Protein 5CO8 (pdb70)

Solvent-accessible surface area: 37861 Å² total

Secondary structure (DSSP, 8-state):
--TT-HHHH-S-EEEEHHHHHHHHHHHHSS--EEEEEGGGSHHHHTT--SSS-HHHHHHHHHHHHHHHHT-EEEEEEP-S----------HHHHHHTT-EEEE-SS-HHHHHHHHHHTTS-SEEE-SSSTT----SEEEEEEE----S--EEEEEEHHHHHTSSS---S---HHHHHT-----TT--HHHHHHHIIIIIT-----THHHHHHHHHHHHH-TT--SSS--SS----SS-----HHHHHS-----HHHHHHHHHHSS------HHHHHHHHHHHH---HHHHHHHHHHHHHHHHHHHHHHHT----SS-SEE--EEEGGGTSEEEEEEEE-HHHHHT--TTSS------TTS-EEEEEEHHHHHHH-HHHHHHHHHHHT-/--TTTHHHH-S-EEEEHHHHHHHHHHHHSS--EEEE---HHHHHS----SS-HHHHHHHHHHHHHHHHT-EEEEEEP-S----------HHHHHHTT-EEEE-SS-HHHHHHHHHHTTS-SEEE-SSSTT----SEEEEEEE----S--EEEEEEHHHHHTSSS---S---TTT----SSSTT--TT--HHHHHHHIIIII------THHHHHHHHHHHHH-SS--SSS--SS----TT-----HHHHHS-----HHHHHHHHHHSS------HHHHHHHHHHHH---HHHHHHHHHHHHHHHHHHHHHHHT----SS--EE--EEEGGGTSEEEEEEEE-HHHHHT--GGGS------TTS-EEEEEEHHHHHHHSHHHHHHHHHHHH-

Radius of gyration: 41.39 Å; Cα contacts (8 Å, |Δi|>4): 1400; chains: 2; bounding box: 127×90×56 Å

Nearest PDB structures (foldseek):
  5co8-assembly1_A  TM=1.002E+00  e=1.410E-72  Thermochaetoides thermophila DSM 1495
  5co8-assembly1_C  TM=1.000E+00  e=2.386E-68  Thermochaetoides thermophila DSM 1495
  5cnq-assembly1_A  TM=9.935E-01  e=3.146E-67  Thermochaetoides thermophila
  6grb-assembly1_A  TM=9.809E-01  e=3.935E-62  Thermochaetoides thermophila DSM 1495
  6grd-assembly1_A  TM=9.760E-01  e=4.669E-61  Thermochaetoides thermophila

Structure (mmCIF, N/CA/C/O backbone):
data_5CO8
#
_entry.id   5CO8
#
_cell.length_a   98.072
_cell.length_b   98.072
_cell.length_c   119.571
_cell.angle_alpha   90.000
_cell.angle_beta   90.000
_cell.angle_gamma   120.000
#
_symmetry.space_group_name_H-M   'P 31 2 1'
#
loop_
_entity.id
_entity.type
_entity.pdbx_description
1 polymer 'DNA (31-MER)'
2 polymer 'Nuclease-like protein'
3 polymer "DNA (5'-D(*AP*GP*AP*CP*TP*GP*CP*AP*GP*TP*TP*GP*AP*GP*TP*C)-3')"
4 polymer 'Nuclease-like protein'
5 polymer "DNA (5'-D(*TP*GP*AP*GP*CP*GP*GP*TP*GP*GP*TP*TP*GP*GP*A)-3')"
6 non-polymer 'MAGNESIUM ION'
7 water water
#
loop_
_atom_site.group_PDB
_atom_site.id
_atom_site.type_symbol
_atom_site.label_atom_id
_atom_site.label_alt_id
_atom_site.label_comp_id
_atom_site.label_asym_id
_atom_site.label_entity_id
_atom_site.label_seq_id
_atom_site.pdbx_PDB_ins_code
_atom_site.Cartn_x
_atom_site.Cartn_y
_atom_site.Cartn_z
_atom_site.occupancy
_atom_site.B_iso_or_equiv
_atom_site.auth_seq_id
_atom_site.auth_comp_id
_atom_site.auth_asym_id
_atom_site.auth_atom_id
_atom_site.pdbx_PDB_model_num
ATOM 603 N N . GLY B 2 1 ? -18.082 -57.809 -22.363 0.50 66.41 2 GLY C N 1
ATOM 604 C CA . GLY B 2 1 ? -18.508 -58.968 -23.127 0.50 64.06 2 GLY C CA 1
ATOM 605 C C . GLY B 2 1 ? -19.921 -58.827 -23.660 0.50 60.69 2 GLY C C 1
ATOM 606 O O . GLY B 2 1 ? -20.879 -59.272 -23.027 0.50 65.03 2 GLY C O 1
ATOM 607 N N . ILE B 2 2 ? -20.058 -58.201 -24.826 0.50 56.06 3 ILE C N 1
ATOM 608 C CA . ILE B 2 2 ? -18.921 -57.637 -25.544 0.50 53.34 3 ILE C CA 1
ATOM 609 C C . ILE B 2 2 ? -19.017 -56.120 -25.516 0.50 55.63 3 ILE C C 1
ATOM 610 O O . ILE B 2 2 ? -19.918 -55.541 -26.118 0.50 54.76 3 ILE C O 1
ATOM 615 N N . LYS B 2 3 ? -18.093 -55.474 -24.814 0.50 54.77 4 LYS C N 1
ATOM 616 C CA . LYS B 2 3 ? -18.169 -54.031 -24.617 0.50 54.09 4 LYS C CA 1
ATOM 617 C C . LYS B 2 3 ? -17.976 -53.251 -25.914 0.50 53.48 4 LYS C C 1
ATOM 618 O O . LYS B 2 3 ? -16.954 -53.382 -26.590 0.50 50.61 4 LYS C O 1
ATOM 624 N N . GLY B 2 4 ? -18.975 -52.442 -26.255 0.50 43.95 5 GLY C N 1
ATOM 625 C CA . GLY B 2 4 ? -18.924 -51.610 -27.444 0.50 40.73 5 GLY C CA 1
ATOM 626 C C . GLY B 2 4 ? -19.473 -52.296 -28.678 0.50 53.96 5 GLY C C 1
ATOM 627 O O . GLY B 2 4 ? -19.335 -51.784 -29.791 0.50 55.79 5 GLY C O 1
ATOM 628 N N . ILE B 2 5 ? -20.102 -53.452 -28.486 0.50 48.53 6 ILE C N 1
ATOM 629 C CA . ILE B 2 5 ? -20.581 -54.255 -29.606 0.50 49.08 6 ILE C CA 1
ATOM 630 C C . ILE B 2 5 ? -21.767 -53.603 -30.319 0.50 48.27 6 ILE C C 1
ATOM 631 O O . ILE B 2 5 ? -21.942 -53.776 -31.527 0.50 44.39 6 ILE C O 1
ATOM 636 N N . TYR B 2 6 ? -22.568 -52.843 -29.581 0.50 43.30 7 TYR C N 1
ATOM 637 C CA . TYR B 2 6 ? -23.767 -52.239 -30.146 0.50 48.22 7 TYR C CA 1
ATOM 638 C C . TYR B 2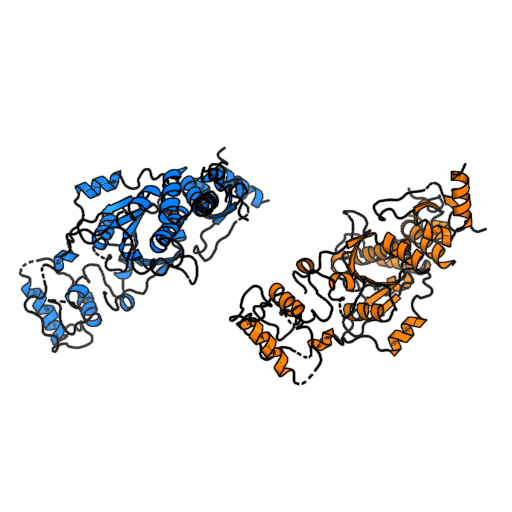 6 ? -23.417 -51.015 -30.987 0.50 52.15 7 TYR C C 1
ATOM 639 O O . TYR B 2 6 ? -24.233 -50.536 -31.774 0.50 48.78 7 TYR C O 1
ATOM 648 N N . LYS B 2 7 ? -22.196 -50.521 -30.820 0.50 50.74 8 LYS C N 1
ATOM 649 C CA . LYS B 2 7 ? -21.684 -49.459 -31.677 0.50 51.90 8 LYS C CA 1
ATOM 650 C C . LYS B 2 7 ? -21.396 -50.001 -33.071 0.50 54.72 8 LYS C C 1
ATOM 651 O O . LYS B 2 7 ? -21.362 -49.251 -34.046 0.50 64.69 8 LYS C O 1
ATOM 657 N N . GLU B 2 8 ? -21.197 -51.312 -33.158 0.50 46.60 9 GLU C N 1
ATOM 658 C CA . GLU B 2 8 ? -20.804 -51.946 -34.412 0.50 50.78 9 GLU C CA 1
ATOM 659 C C . GLU B 2 8 ? -21.971 -52.633 -35.115 0.50 52.12 9 GLU C C 1
ATOM 660 O O . GLU B 2 8 ? -22.127 -52.515 -36.330 0.50 56.09 9 GLU C O 1
ATOM 666 N N . ILE B 2 9 ? -22.790 -53.353 -34.354 0.50 48.00 10 ILE C N 1
ATOM 667 C CA . ILE B 2 9 ? -23.890 -54.110 -34.937 0.50 42.17 10 ILE C CA 1
ATOM 668 C C . ILE B 2 9 ? -25.210 -53.350 -34.873 0.50 39.99 10 ILE C C 1
ATOM 669 O O . ILE B 2 9 ? -26.172 -53.701 -35.559 0.50 37.63 10 ILE C O 1
ATOM 674 N N . GLY B 2 10 ? -25.252 -52.307 -34.052 0.50 39.35 11 GLY C N 1
ATOM 675 C CA . GLY B 2 10 ? -26.472 -51.552 -33.846 0.50 41.72 11 GLY C CA 1
ATOM 676 C C . GLY B 2 10 ? -27.089 -51.874 -32.501 0.50 46.52 11 GLY C C 1
ATOM 677 O O . GLY B 2 10 ? -26.775 -52.899 -31.897 0.50 46.25 11 GLY C O 1
ATOM 678 N N . SER B 2 11 ? -27.968 -50.998 -32.027 0.50 41.32 12 SER C N 1
ATOM 679 C CA . SER B 2 11 ? -28.612 -51.193 -30.734 0.50 45.58 12 SER C CA 1
ATOM 680 C C . SER B 2 11 ? -29.738 -52.216 -30.820 0.50 42.70 12 SER C C 1
ATOM 681 O O . SER B 2 11 ? -30.113 -52.821 -29.818 0.50 43.04 12 SER C O 1
ATOM 684 N N . GLY B 2 12 ? -30.273 -52.406 -32.022 0.50 41.33 13 GLY C N 1
ATOM 685 C CA . GLY B 2 12 ? -31.329 -53.374 -32.240 0.50 39.14 13 GLY C CA 1
ATOM 686 C C . GLY B 2 12 ? -32.680 -52.727 -32.473 0.50 44.86 13 GLY C C 1
ATOM 687 O O . GLY B 2 12 ? -32.845 -51.523 -32.277 0.50 52.89 13 GLY C O 1
ATOM 688 N N . GLU B 2 13 ? -33.651 -53.531 -32.893 0.50 48.20 14 GLU C N 1
ATOM 689 C CA . GLU B 2 13 ? -34.996 -53.036 -33.149 0.50 42.40 14 GLU C CA 1
ATOM 690 C C . GLU B 2 13 ? -35.891 -53.178 -31.921 0.50 41.67 14 GLU C C 1
ATOM 691 O O . GLU B 2 13 ? -36.125 -54.284 -31.437 0.50 47.33 14 GLU C O 1
ATOM 697 N N . ARG B 2 14 ? -36.387 -52.049 -31.424 0.50 42.51 15 ARG C N 1
ATOM 698 C CA . ARG B 2 14 ? -37.348 -52.062 -30.331 0.50 32.95 15 ARG C CA 1
ATOM 699 C C . ARG B 2 14 ? -38.702 -52.492 -30.879 0.50 40.23 15 ARG C C 1
ATOM 700 O O . ARG B 2 14 ? -39.197 -51.909 -31.843 0.50 42.55 15 ARG C O 1
ATOM 708 N N . ILE B 2 15 ? -39.297 -53.515 -30.273 0.50 39.00 16 ILE C N 1
ATOM 709 C CA . ILE B 2 15 ? -40.530 -54.075 -30.808 0.50 37.91 16 ILE C CA 1
ATOM 710 C C . ILE B 2 15 ? -41.435 -54.632 -29.709 0.50 39.58 16 ILE C C 1
ATOM 711 O O . ILE B 2 15 ? -40.965 -55.200 -28.722 0.50 39.89 16 ILE C O 1
ATOM 716 N N . SER B 2 16 ? -42.739 -54.431 -29.879 0.50 41.03 17 SER C N 1
ATOM 717 C CA . SER B 2 16 ? -43.727 -54.950 -28.942 0.50 37.44 17 SER C CA 1
ATOM 718 C C . SER B 2 16 ? -43.695 -56.469 -28.903 0.50 37.62 17 SER C C 1
ATOM 719 O O . SER B 2 16 ? -43.793 -57.125 -29.941 0.50 41.15 17 SER C O 1
ATOM 722 N N . LEU B 2 17 ? -43.553 -57.024 -27.704 0.50 32.73 18 LEU C N 1
ATOM 723 C CA . LEU B 2 17 ? -43.538 -58.470 -27.531 0.50 33.02 18 LEU C CA 1
ATOM 724 C C . LEU B 2 17 ? -44.868 -59.075 -27.972 0.50 36.40 18 LEU C C 1
ATOM 725 O O . LEU B 2 17 ? -44.919 -60.209 -28.445 0.50 36.09 18 LEU C O 1
ATOM 730 N N . CYS B 2 18 ? -45.938 -58.301 -27.817 0.50 40.11 19 CYS C N 1
ATOM 731 C CA . CYS B 2 18 ? -47.257 -58.708 -28.283 0.50 38.25 19 CYS C CA 1
ATOM 732 C C . CYS B 2 18 ? -47.267 -58.883 -29.796 0.50 34.52 19 CYS C C 1
ATOM 733 O O . CYS B 2 18 ? -47.851 -59.835 -30.315 0.50 37.06 19 CYS C O 1
ATOM 736 N N . LYS B 2 19 ? -46.617 -57.960 -30.499 0.50 28.05 20 LYS C N 1
ATOM 737 C CA . LYS B 2 19 ? -46.568 -58.009 -31.955 0.50 38.25 20 LYS C CA 1
ATOM 738 C C . LYS B 2 19 ? -45.841 -59.259 -32.439 0.50 35.40 20 LYS C C 1
ATOM 739 O O . LYS B 2 19 ? -46.313 -59.935 -33.349 0.50 32.48 20 LYS C O 1
ATOM 745 N N . LEU B 2 20 ? -44.699 -59.559 -31.826 0.50 33.62 21 LEU C N 1
ATOM 746 C CA . LEU B 2 20 ? -43.943 -60.762 -32.160 0.50 33.11 21 LEU C CA 1
ATOM 747 C C . LEU B 2 20 ? -44.793 -62.013 -31.983 0.50 28.91 21 LEU C C 1
ATOM 748 O O . LEU B 2 20 ? -44.841 -62.873 -32.860 0.50 35.92 21 LEU C O 1
ATOM 753 N N . ALA B 2 21 ? -45.465 -62.100 -30.839 0.50 32.24 22 ALA C N 1
ATOM 754 C CA . ALA B 2 21 ? -46.305 -63.249 -30.518 0.50 37.90 22 ALA C CA 1
ATOM 755 C C . ALA B 2 21 ? -47.438 -63.422 -31.526 0.50 32.32 22 ALA C C 1
ATOM 756 O O . ALA B 2 21 ? -47.697 -64.529 -31.994 0.50 35.07 22 ALA C O 1
ATOM 758 N N . ILE B 2 22 ? -48.106 -62.323 -31.862 0.50 32.87 23 ILE C N 1
ATOM 759 C CA . ILE B 2 22 ? -49.257 -62.380 -32.760 0.50 36.36 23 ILE C CA 1
ATOM 760 C C . ILE B 2 22 ? -48.835 -62.543 -34.221 0.50 38.05 23 ILE C C 1
ATOM 761 O O . ILE B 2 22 ? -49.474 -63.280 -34.973 0.50 35.08 23 ILE C O 1
ATOM 766 N N . ASP B 2 23 ? -47.760 -61.867 -34.620 0.50 29.36 24 ASP C N 1
ATOM 767 C CA . ASP B 2 23 ? -47.227 -62.022 -35.973 0.50 32.62 24 ASP C CA 1
ATOM 768 C C . ASP B 2 23 ? -46.822 -63.467 -36.237 0.50 39.21 24 ASP C C 1
ATOM 769 O O . ASP B 2 23 ? -47.113 -64.018 -37.297 0.50 42.17 24 ASP C O 1
ATOM 774 N N . HIS B 2 24 ? -46.148 -64.075 -35.267 0.50 36.54 25 HIS C N 1
ATOM 775 C CA . HIS B 2 24 ? -45.704 -65.457 -35.397 0.50 34.82 25 HIS C CA 1
ATOM 776 C C . HIS B 2 24 ? -46.885 -66.422 -35.391 0.50 39.31 25 HIS C C 1
ATOM 777 O O . HIS B 2 24 ? -46.881 -67.421 -36.107 0.50 42.77 25 HIS C O 1
ATOM 784 N N . LEU B 2 25 ? -47.893 -66.115 -34.577 0.50 35.83 26 LEU C N 1
ATOM 785 C CA . LEU B 2 25 ? -49.088 -66.949 -34.492 0.50 34.07 26 LEU C CA 1
ATOM 786 C C . LEU B 2 25 ? -49.869 -66.906 -35.801 0.50 36.89 26 LEU C C 1
ATOM 787 O O . LEU B 2 25 ? -50.525 -67.877 -36.179 0.50 37.37 26 LEU C O 1
ATOM 792 N N . GLU B 2 26 ? -49.785 -65.776 -36.493 0.50 33.95 27 GLU C N 1
ATOM 793 C CA . GLU B 2 26 ? -50.482 -65.609 -37.763 0.50 36.46 27 GLU C CA 1
ATOM 794 C C . GLU B 2 26 ? -49.728 -66.264 -38.918 0.50 39.01 27 GLU C C 1
ATOM 795 O O . GLU B 2 26 ? -50.340 -66.859 -39.803 0.50 42.50 27 GLU C O 1
ATOM 801 N N . GLN B 2 27 ? -48.404 -66.160 -38.906 0.50 39.47 28 GLN C N 1
ATOM 802 C CA . GLN B 2 27 ? -47.596 -66.710 -39.993 0.50 40.47 28 GLN C CA 1
ATOM 803 C C . GLN B 2 27 ? -47.404 -68.221 -39.867 0.50 39.26 28 GLN C C 1
ATOM 804 O O . GLN B 2 27 ? -47.416 -68.935 -40.869 0.50 48.68 28 GLN C O 1
ATOM 810 N N . HIS B 2 28 ? -47.233 -68.703 -38.640 0.50 37.64 29 HIS C N 1
ATOM 811 C CA . HIS B 2 28 ? -46.878 -70.104 -38.417 0.50 41.06 29 HIS C CA 1
ATOM 812 C C . HIS B 2 28 ? -48.003 -70.955 -37.831 0.50 37.48 29 HIS C C 1
ATOM 813 O O . HIS B 2 28 ? -47.826 -72.155 -37.622 0.50 35.68 29 HIS C O 1
ATOM 820 N N . ASN B 2 29 ? -49.147 -70.331 -37.563 0.50 38.92 30 ASN C N 1
ATOM 821 C CA . ASN B 2 29 ? -50.325 -71.030 -37.046 0.50 35.05 30 ASN C CA 1
ATOM 822 C C . ASN B 2 29 ? -50.083 -71.817 -35.757 0.50 39.04 30 ASN C C 1
ATOM 823 O O . ASN B 2 29 ? -50.659 -72.886 -35.558 0.50 43.88 30 ASN C O 1
ATOM 828 N N . ARG B 2 30 ? -49.230 -71.279 -34.892 0.50 39.73 31 ARG C N 1
ATOM 829 C CA . ARG B 2 30 ? -49.003 -71.834 -33.562 0.50 38.79 31 ARG C CA 1
ATOM 830 C C . ARG B 2 30 ? -48.251 -70.805 -32.721 0.50 29.79 31 ARG C C 1
ATOM 831 O O . ARG B 2 30 ? -47.505 -69.994 -33.268 0.50 36.89 31 ARG C O 1
ATOM 839 N N . PRO B 2 31 ? -48.455 -70.825 -31.392 0.50 30.51 32 PRO C N 1
ATOM 840 C CA . PRO B 2 31 ? -47.845 -69.811 -30.522 0.50 28.59 32 PRO C CA 1
ATOM 841 C C . PRO B 2 31 ? -46.318 -69.772 -30.593 0.50 28.88 32 PRO C C 1
ATOM 842 O O . PRO B 2 31 ? -45.676 -70.801 -30.803 0.50 27.83 32 PRO C O 1
ATOM 846 N N . LEU B 2 32 ? -45.758 -68.578 -30.427 0.50 31.66 33 LEU C N 1
ATOM 847 C CA . LEU B 2 32 ? -44.313 -68.380 -30.400 0.50 29.53 33 LEU C CA 1
ATOM 848 C C . LEU B 2 32 ? -43.677 -69.194 -29.282 0.50 33.83 33 LEU C C 1
ATOM 849 O O . LEU B 2 32 ? -44.192 -69.234 -28.165 0.50 29.82 33 LEU C O 1
ATOM 854 N N . ARG B 2 33 ? -42.560 -69.846 -29.584 0.50 32.81 34 ARG C N 1
ATOM 855 C CA . ARG B 2 33 ? -41.828 -70.608 -28.582 0.50 29.85 34 ARG C CA 1
ATOM 856 C C . ARG B 2 33 ? -40.529 -69.892 -28.232 0.50 30.10 34 ARG C C 1
ATOM 857 O O . ARG B 2 33 ? -39.725 -69.575 -29.111 0.50 25.56 34 ARG C O 1
ATOM 865 N N . LEU B 2 34 ? -40.331 -69.636 -26.944 0.50 25.53 35 LEU C N 1
ATOM 866 C CA . LEU B 2 34 ? -39.244 -68.773 -26.506 0.50 26.63 35 LEU C CA 1
ATOM 867 C C . LEU B 2 34 ? -38.347 -69.430 -25.465 0.50 23.97 35 LEU C C 1
ATOM 868 O O . LEU B 2 34 ? -38.826 -69.950 -24.457 0.50 29.20 35 LEU C O 1
ATOM 873 N N . ALA B 2 35 ? -37.044 -69.402 -25.715 0.50 24.52 36 ALA C N 1
ATOM 874 C CA . ALA B 2 35 ? -36.066 -69.846 -24.732 0.50 28.09 36 ALA C CA 1
ATOM 875 C C . ALA B 2 35 ? -35.623 -68.656 -23.894 0.50 30.97 36 ALA C C 1
ATOM 876 O O . ALA B 2 35 ? -35.081 -67.685 -24.424 0.50 33.76 36 ALA C O 1
ATOM 878 N N . ILE B 2 36 ? -35.863 -68.724 -22.590 0.50 24.26 37 ILE C N 1
ATOM 879 C CA . ILE B 2 36 ? -35.532 -67.618 -21.706 0.50 29.29 37 ILE C CA 1
ATOM 880 C C . ILE B 2 36 ? -34.395 -67.966 -20.758 0.50 26.55 37 ILE C C 1
ATOM 881 O O . ILE B 2 36 ? -34.548 -68.810 -19.872 0.50 31.96 37 ILE C O 1
ATOM 886 N N . ASP B 2 37 ? -33.252 -67.319 -20.959 0.50 24.65 38 ASP C N 1
ATOM 887 C CA . ASP B 2 37 ? -32.127 -67.462 -20.051 0.50 30.45 38 ASP C CA 1
ATOM 888 C C . ASP B 2 37 ? -32.551 -66.959 -18.676 0.50 31.28 38 ASP C C 1
ATOM 889 O O . ASP B 2 37 ? -32.954 -65.808 -18.524 0.50 30.15 38 ASP C O 1
ATOM 902 N N . ALA B 2 39 ? -30.950 -66.049 -16.328 0.50 36.91 40 ALA C N 1
ATOM 903 C CA . ALA B 2 39 ? -30.009 -65.083 -15.773 0.50 36.53 40 ALA C CA 1
ATOM 904 C C . ALA B 2 39 ? -30.463 -63.637 -15.962 0.50 39.33 40 ALA C C 1
ATOM 905 O O . ALA B 2 39 ? -29.933 -62.732 -15.318 0.50 48.11 40 ALA C O 1
ATOM 907 N N . ILE B 2 40 ? -31.440 -63.418 -16.837 0.50 37.37 41 ILE C N 1
ATOM 908 C CA . ILE B 2 40 ? -31.909 -62.062 -17.119 0.50 41.44 41 ILE C CA 1
ATOM 909 C C . ILE B 2 40 ? -32.651 -61.453 -15.934 0.50 54.11 41 ILE C C 1
ATOM 910 O O . ILE B 2 40 ? -32.863 -60.245 -15.881 0.50 62.63 41 ILE C O 1
ATOM 915 N N . TRP B 2 41 ? -33.042 -62.294 -14.983 0.50 54.14 42 TRP C N 1
ATOM 916 C CA . TRP B 2 41 ? -33.891 -61.852 -13.885 0.50 58.26 42 TRP C CA 1
ATOM 917 C C . TRP B 2 41 ? -33.138 -61.159 -12.754 0.50 70.72 42 TRP C C 1
ATOM 918 O O . TRP B 2 41 ? -33.651 -60.220 -12.158 0.50 73.57 42 TRP C O 1
ATOM 929 N N . GLN B 2 42 ? -31.929 -61.638 -12.481 0.50 72.54 43 GLN C N 1
ATOM 930 C CA . GLN B 2 42 ? -31.160 -61.307 -11.284 0.50 76.19 43 GLN C CA 1
ATOM 931 C C . GLN B 2 42 ? -31.198 -59.846 -10.844 0.50 75.72 43 GLN C C 1
ATOM 932 O O . GLN B 2 42 ? -31.183 -59.560 -9.638 0.50 81.08 43 GLN C O 1
ATOM 938 N N . PHE B 2 43 ? -31.188 -58.930 -11.812 0.50 82.91 44 PHE C N 1
ATOM 939 C CA . PHE B 2 43 ? -31.142 -57.506 -11.503 0.50 87.66 44 PHE C CA 1
ATOM 940 C C . PHE B 2 43 ? -32.463 -56.780 -11.759 0.50 91.23 44 PHE C C 1
ATOM 941 O O . PHE B 2 43 ? -32.715 -55.721 -11.180 0.50 89.43 44 PHE C O 1
ATOM 949 N N . GLN B 2 44 ? -33.298 -57.319 -12.643 0.50 90.63 45 GLN C N 1
ATOM 950 C CA . GLN B 2 44 ? -34.641 -56.775 -12.806 0.50 84.10 45 GLN C CA 1
ATOM 951 C C . GLN B 2 44 ? -35.447 -57.131 -11.571 0.50 79.16 45 GLN C C 1
ATOM 952 O O . GLN B 2 44 ? -36.091 -56.282 -10.957 0.50 80.31 45 GLN C O 1
ATOM 958 N N . ILE B 2 45 ? -35.387 -58.411 -11.223 0.50 75.89 46 ILE C N 1
ATOM 959 C CA . ILE B 2 45 ? -36.104 -58.972 -10.089 0.50 75.51 46 ILE C CA 1
ATOM 960 C C . ILE B 2 45 ? -35.694 -58.314 -8.774 0.50 78.60 46 ILE C C 1
ATOM 961 O O . ILE B 2 45 ? -36.527 -57.748 -8.068 0.50 69.31 46 ILE C O 1
ATOM 966 N N . GLN B 2 46 ? -34.407 -58.388 -8.451 0.50 80.48 47 GLN C N 1
ATOM 967 C CA . GLN B 2 46 ? -33.884 -57.722 -7.265 0.50 82.21 47 GLN C CA 1
ATOM 968 C C . GLN B 2 46 ? -33.322 -56.355 -7.640 0.50 85.53 47 GLN C C 1
ATOM 969 O O . GLN B 2 46 ? -32.413 -56.255 -8.464 0.50 92.00 47 GLN C O 1
ATOM 975 N N . ALA B 2 47 ? -33.858 -55.305 -7.026 0.50 89.13 48 ALA C N 1
ATOM 976 C CA . ALA B 2 47 ? -34.876 -55.455 -5.992 0.50 79.14 48 ALA C CA 1
ATOM 977 C C . ALA B 2 47 ? -36.148 -54.676 -6.319 0.50 77.74 48 ALA C C 1
ATOM 978 O O . ALA B 2 47 ? -36.130 -53.741 -7.122 0.50 66.14 48 ALA C O 1
ATOM 980 N N . ALA B 2 48 ? -37.249 -55.066 -5.682 0.50 82.21 49 ALA C N 1
ATOM 981 C CA . ALA B 2 48 ? -38.552 -54.472 -5.959 0.50 68.10 49 ALA C CA 1
ATOM 982 C C . ALA B 2 48 ? -39.497 -54.585 -4.765 0.50 62.40 49 ALA C C 1
ATOM 983 O O . ALA B 2 48 ? -40.426 -55.391 -4.788 0.50 62.76 49 ALA C O 1
ATOM 985 N N . ARG B 2 49 ? -39.259 -53.767 -3.744 0.50 63.17 50 ARG C N 1
ATOM 986 C CA . ARG B 2 49 ? -40.040 -53.738 -2.498 0.50 61.86 50 ARG C CA 1
ATOM 987 C C . ARG B 2 49 ? -41.553 -53.763 -2.740 0.50 57.44 50 ARG C C 1
ATOM 988 O O . ARG B 2 49 ? -42.001 -53.339 -3.795 0.50 71.35 50 ARG C O 1
ATOM 996 N N . GLY B 2 50 ? -42.352 -54.251 -1.789 0.50 55.89 51 GLY C N 1
ATOM 997 C CA . GLY B 2 50 ? -41.895 -54.823 -0.526 0.50 53.64 51 GLY C CA 1
ATOM 998 C C . GLY B 2 50 ? -42.689 -56.089 -0.226 0.50 51.32 51 GLY C C 1
ATOM 999 O O . GLY B 2 50 ? -42.577 -57.081 -0.943 0.50 51.90 51 GLY C O 1
ATOM 1000 N N . GLY B 2 51 ? -43.496 -56.050 0.830 0.50 42.98 52 GLY C N 1
ATOM 1001 C CA . GLY B 2 51 ? -44.322 -57.184 1.198 0.50 46.12 52 GLY C CA 1
ATOM 1002 C C . GLY B 2 51 ? -43.510 -58.436 1.472 0.50 51.85 52 GLY C C 1
ATOM 1003 O O . GLY B 2 51 ? -42.410 -58.358 2.017 0.50 61.86 52 GLY C O 1
ATOM 1004 N N . SER B 2 52 ? -44.045 -59.587 1.080 0.50 45.86 53 SER C N 1
ATOM 1005 C CA . SER B 2 52 ? -43.364 -60.861 1.292 0.50 51.70 53 SER C CA 1
ATOM 1006 C C . SER B 2 52 ? -42.831 -61.440 -0.014 0.50 49.17 53 SER C C 1
ATOM 1007 O O . SER B 2 52 ? -43.587 -61.633 -0.967 0.50 46.43 53 SER C O 1
ATOM 1010 N N . ASN B 2 53 ? -41.531 -61.718 -0.036 0.50 44.06 54 ASN C N 1
ATOM 1011 C CA . ASN B 2 53 ? -40.846 -62.247 -1.217 0.50 40.46 54 ASN C CA 1
ATOM 1012 C C . ASN B 2 53 ? -41.166 -61.471 -2.492 0.50 44.47 54 ASN C C 1
ATOM 1013 O O . ASN B 2 53 ? -41.742 -62.024 -3.428 0.50 41.78 54 ASN C O 1
ATOM 1018 N N . PRO B 2 54 ? -40.785 -60.186 -2.534 0.50 47.82 55 PRO C N 1
ATOM 1019 C CA . PRO B 2 54 ? -41.119 -59.331 -3.676 0.50 45.82 55 PRO C CA 1
ATOM 1020 C C . PRO B 2 54 ? -40.364 -59.736 -4.930 0.50 40.96 55 PRO C C 1
ATOM 1021 O O . PRO B 2 54 ? -40.829 -59.510 -6.048 0.50 49.02 55 PRO C O 1
ATOM 1025 N N . ALA B 2 55 ? -39.196 -60.336 -4.729 0.50 37.52 56 ALA C N 1
ATOM 1026 C CA . ALA B 2 55 ? -38.356 -60.781 -5.826 0.50 43.31 56 ALA C CA 1
ATOM 1027 C C . ALA B 2 55 ? -39.072 -61.824 -6.678 0.50 45.92 56 ALA C C 1
ATOM 1028 O O . ALA B 2 55 ? -39.242 -61.644 -7.886 0.50 48.74 56 ALA C O 1
ATOM 1030 N N . ILE B 2 56 ? -39.504 -62.908 -6.046 0.50 40.95 57 ILE C N 1
ATOM 1031 C CA . ILE B 2 56 ? -40.211 -63.966 -6.756 0.50 39.66 57 ILE C CA 1
ATOM 1032 C C . ILE B 2 56 ? -41.635 -63.522 -7.092 0.50 42.46 57 ILE C C 1
ATOM 1033 O O . ILE B 2 56 ? -42.304 -64.122 -7.934 0.50 40.00 57 ILE C O 1
ATOM 1038 N N . ARG B 2 57 ? -42.090 -62.457 -6.436 0.50 36.89 58 ARG C N 1
ATOM 1039 C CA . ARG B 2 57 ? -43.399 -61.887 -6.730 0.50 35.26 58 ARG C CA 1
ATOM 1040 C C . ARG B 2 57 ? -43.381 -61.211 -8.098 0.50 39.94 58 ARG C C 1
ATOM 1041 O O . ARG B 2 57 ? -44.352 -61.281 -8.851 0.50 39.28 58 ARG C O 1
ATOM 1049 N N . THR B 2 58 ? -42.267 -60.561 -8.411 0.50 35.46 59 THR C N 1
ATOM 1050 C CA . THR B 2 58 ? -42.088 -59.918 -9.707 0.50 38.16 59 THR C CA 1
ATOM 1051 C C . THR B 2 58 ? -42.016 -60.974 -10.805 0.50 42.60 59 THR C C 1
ATOM 1052 O O . THR B 2 58 ? -42.499 -60.766 -11.919 0.50 41.78 59 THR C O 1
ATOM 1056 N N . LEU B 2 59 ? -41.414 -62.110 -10.471 0.50 40.89 60 LEU C N 1
ATOM 1057 C CA . LEU B 2 59 ? -41.330 -63.243 -11.382 0.50 35.75 60 LEU C CA 1
ATOM 1058 C C . LEU B 2 59 ? -42.723 -63.781 -11.696 0.50 37.22 60 LEU C C 1
ATOM 1059 O O . LEU B 2 59 ? -43.009 -64.192 -12.821 0.50 35.85 60 LEU C O 1
ATOM 1064 N N . PHE B 2 60 ? -43.585 -63.765 -10.681 0.50 35.00 61 PHE C N 1
ATOM 1065 C CA . PHE B 2 60 ? -44.972 -64.205 -10.812 0.50 29.41 61 PHE C CA 1
ATOM 1066 C C . PHE B 2 60 ? -45.736 -63.351 -11.824 0.50 35.58 61 PHE C C 1
ATOM 1067 O O . PHE B 2 60 ? -46.448 -63.881 -12.676 0.50 31.89 61 PHE C O 1
ATOM 1075 N N . TYR B 2 61 ? -45.580 -62.036 -11.728 0.50 32.94 62 TYR C N 1
ATOM 1076 C CA . TYR B 2 61 ? -46.288 -61.115 -12.614 0.50 29.07 62 TYR C CA 1
ATOM 1077 C C . TYR B 2 61 ? -45.772 -61.192 -14.047 0.50 32.16 62 TYR C C 1
ATOM 1078 O O . TYR B 2 61 ? -46.539 -61.022 -14.998 0.50 38.23 62 TYR C O 1
ATOM 1087 N N . ARG B 2 62 ? -44.476 -61.443 -14.199 0.50 29.89 63 ARG C N 1
ATOM 1088 C CA . ARG B 2 62 ? -43.892 -61.653 -15.520 0.50 33.13 63 ARG C CA 1
ATOM 1089 C C . ARG B 2 62 ? -44.492 -62.895 -16.173 0.50 34.84 63 ARG C C 1
ATOM 1090 O O . ARG B 2 62 ? -44.692 -62.935 -17.387 0.50 34.31 63 ARG C O 1
ATOM 1098 N N . PHE B 2 63 ? -44.772 -63.904 -15.354 0.50 31.31 64 PHE C N 1
ATOM 1099 C CA . PHE B 2 63 ? -45.356 -65.149 -15.840 0.50 26.32 64 PHE C CA 1
ATOM 1100 C C . PHE B 2 63 ? -46.801 -64.934 -16.286 0.50 30.74 64 PHE C C 1
ATOM 1101 O O . PHE B 2 63 ? -47.248 -65.516 -17.274 0.50 29.70 64 PHE C O 1
ATOM 1109 N N . VAL B 2 64 ? -47.529 -64.102 -15.548 0.50 30.89 65 VAL C N 1
ATOM 1110 C CA . VAL B 2 64 ? -48.903 -63.766 -15.901 0.50 34.32 65 VAL C CA 1
ATOM 1111 C C . VAL B 2 64 ? -48.924 -63.004 -17.220 0.50 33.08 65 VAL C C 1
ATOM 1112 O O . VAL B 2 64 ? -49.805 -63.211 -18.059 0.50 33.60 65 VAL C O 1
ATOM 1116 N N . ARG B 2 65 ? -47.941 -62.129 -17.403 0.50 32.92 66 ARG C N 1
ATOM 1117 C CA . ARG B 2 65 ? -47.810 -61.375 -18.641 0.50 34.56 66 ARG C CA 1
ATOM 1118 C C . ARG B 2 65 ? -47.533 -62.316 -19.811 0.50 37.92 66 ARG C C 1
ATOM 1119 O O . ARG B 2 65 ? -48.030 -62.105 -20.917 0.50 38.94 66 ARG C O 1
ATOM 1127 N N . LEU B 2 66 ? -46.745 -63.359 -19.558 0.50 28.17 67 LEU C N 1
ATOM 1128 C CA . LEU B 2 66 ? -46.458 -64.367 -20.573 0.50 29.18 67 LEU C CA 1
ATOM 1129 C C . LEU B 2 66 ? -47.726 -65.124 -20.967 0.50 35.73 67 LEU C C 1
ATOM 1130 O O . LEU B 2 66 ? -47.893 -65.507 -22.126 0.50 34.11 67 LEU C O 1
ATOM 1135 N N . LEU B 2 67 ? -48.612 -65.340 -19.999 0.50 28.24 68 LEU C N 1
ATOM 1136 C CA . LEU B 2 67 ? -49.892 -65.986 -20.262 0.50 29.87 68 LEU C CA 1
ATOM 1137 C C . LEU B 2 67 ? -50.749 -65.145 -21.197 0.50 37.37 68 LEU C C 1
ATOM 1138 O O . LEU B 2 67 ? -51.326 -65.656 -22.158 0.50 33.50 68 LEU C O 1
ATOM 1143 N N . SER B 2 68 ? -50.825 -63.850 -20.909 0.50 38.84 69 SER C N 1
ATOM 1144 C CA . SER B 2 68 ? -51.645 -62.934 -21.696 0.50 37.40 69 SER C CA 1
ATOM 1145 C C . SER B 2 68 ? -51.098 -62.756 -23.108 0.50 36.14 69 SER C C 1
ATOM 1146 O O . SER B 2 68 ? -51.837 -62.424 -24.032 0.50 45.14 69 SER C O 1
ATOM 1149 N N . LEU B 2 69 ? -49.798 -62.983 -23.270 0.50 28.40 70 LEU C N 1
ATOM 1150 C CA . LEU B 2 69 ? -49.155 -62.855 -24.572 0.50 31.98 70 LEU C CA 1
ATOM 1151 C C . LEU B 2 69 ? -49.326 -64.115 -25.409 0.50 34.92 70 LEU C C 1
ATOM 1152 O O . LEU B 2 69 ? -49.135 -64.092 -26.625 0.50 40.23 70 LEU C O 1
ATOM 1157 N N . GLY B 2 70 ? -49.687 -65.216 -24.758 0.50 35.04 71 GLY C N 1
ATOM 1158 C CA . GLY B 2 70 ? -49.876 -66.477 -25.449 0.50 37.62 71 GLY C CA 1
ATOM 1159 C C . GLY B 2 70 ? -48.568 -67.033 -25.977 0.50 37.50 71 GLY C C 1
ATOM 1160 O O . GLY B 2 70 ? -48.495 -67.521 -27.106 0.50 39.55 71 GLY C O 1
ATOM 1161 N N . ILE B 2 71 ? -47.529 -66.955 -25.152 0.50 38.86 72 ILE C N 1
ATOM 1162 C CA . ILE B 2 71 ? -46.209 -67.449 -25.518 0.50 34.05 72 ILE C CA 1
ATOM 1163 C C . ILE B 2 71 ? -45.924 -68.756 -24.785 0.50 34.09 72 ILE C C 1
ATOM 1164 O O . ILE B 2 71 ? -46.284 -68.903 -23.619 0.50 42.21 72 ILE C O 1
ATOM 1169 N N . HIS B 2 72 ? -45.307 -69.706 -25.480 0.50 33.61 73 HIS C N 1
ATOM 1170 C CA . HIS B 2 72 ? -44.862 -70.956 -24.869 0.50 32.85 73 HIS C CA 1
ATOM 1171 C C . HIS B 2 72 ? -43.394 -70.858 -24.482 0.50 34.36 73 HIS C C 1
ATOM 1172 O O . HIS B 2 72 ? -42.515 -71.063 -25.319 0.50 29.86 73 HIS C O 1
ATOM 1179 N N . PRO B 2 73 ? -43.122 -70.548 -23.208 0.50 34.85 74 PRO C N 1
ATOM 1180 C CA . PRO B 2 73 ? -41.748 -70.314 -22.767 0.50 26.00 74 PRO C CA 1
ATOM 1181 C C . PRO B 2 73 ? -41.066 -71.565 -22.236 0.50 28.83 74 PRO C C 1
ATOM 1182 O O . PRO B 2 73 ? -41.715 -72.439 -21.657 0.50 31.42 74 PRO C O 1
ATOM 1186 N N . ILE B 2 74 ? -39.758 -71.650 -22.443 0.50 22.83 75 ILE C N 1
ATOM 1187 C CA . ILE B 2 74 ? -38.952 -72.668 -21.785 0.50 26.72 75 ILE C CA 1
ATOM 1188 C C . ILE B 2 74 ? -37.772 -71.980 -21.099 0.50 27.02 75 ILE C C 1
ATOM 1189 O O . ILE B 2 74 ? -36.917 -71.378 -21.747 0.50 28.65 75 ILE C O 1
ATOM 1194 N N . PHE B 2 75 ? -37.754 -72.057 -19.773 0.50 28.31 76 PHE C N 1
ATOM 1195 C CA . PHE B 2 75 ? -36.750 -71.361 -18.983 0.50 30.82 76 PHE C CA 1
ATOM 1196 C C . PHE B 2 75 ? -35.513 -72.229 -18.793 0.50 25.69 76 PHE C C 1
ATOM 1197 O O . PHE B 2 75 ? -35.593 -73.335 -18.254 0.50 32.75 76 PHE C O 1
ATOM 1205 N N . VAL B 2 76 ? -34.368 -71.727 -19.243 0.50 27.76 77 VAL C N 1
ATOM 1206 C CA . VAL B 2 76 ? -33.129 -72.492 -19.185 0.50 28.34 77 VAL C CA 1
ATOM 1207 C C . VAL B 2 76 ? -32.252 -72.068 -18.011 0.50 32.02 77 VAL C C 1
ATOM 1208 O O . VAL B 2 76 ? -31.946 -70.886 -17.847 0.50 31.33 77 VAL C O 1
ATOM 1212 N N . PHE B 2 77 ? -31.849 -73.045 -17.203 0.50 31.18 78 PHE C N 1
ATOM 1213 C CA . PHE B 2 77 ? -30.994 -72.800 -16.047 0.50 26.72 78 PHE C CA 1
ATOM 1214 C C . PHE B 2 77 ? -29.558 -73.227 -16.342 0.50 31.76 78 PHE C C 1
ATOM 1215 O O . PHE B 2 77 ? -29.329 -74.146 -17.128 0.50 31.21 78 PHE C O 1
ATOM 1223 N N . ASP B 2 78 ? -28.600 -72.557 -15.710 0.50 38.48 79 ASP C N 1
ATOM 1224 C CA . ASP B 2 78 ? -27.187 -72.887 -15.888 0.50 36.37 79 ASP C CA 1
ATOM 1225 C C . ASP B 2 78 ? -26.844 -74.265 -15.336 0.50 40.43 79 ASP C C 1
ATOM 1226 O O . ASP B 2 78 ? -27.507 -74.768 -14.431 0.50 37.20 79 ASP C O 1
ATOM 1231 N N . GLY B 2 79 ? -25.796 -74.864 -15.892 0.50 43.62 80 GLY C N 1
ATOM 1232 C CA . GLY B 2 79 ? -25.294 -76.138 -15.415 0.50 35.71 80 GLY C CA 1
ATOM 1233 C C . GLY B 2 79 ? -23.866 -75.994 -14.929 0.50 46.27 80 GLY C C 1
ATOM 1234 O O . GLY B 2 79 ? -23.225 -74.976 -15.186 0.50 56.73 80 GLY C O 1
ATOM 1235 N N . PRO B 2 80 ? -23.353 -77.016 -14.231 0.50 47.34 81 PRO C N 1
ATOM 1236 C CA . PRO B 2 80 ? -22.018 -76.942 -13.623 0.50 52.97 81 PRO C CA 1
ATOM 1237 C C . PRO B 2 80 ? -20.861 -77.053 -14.619 0.50 53.60 81 PRO C C 1
ATOM 1238 O O . PRO B 2 80 ? -19.727 -76.752 -14.247 0.50 64.98 81 PRO C O 1
ATOM 1242 N N . ASN B 2 81 ? -21.134 -77.465 -15.854 0.50 54.37 82 ASN C N 1
ATOM 1243 C CA . ASN B 2 81 ? -20.061 -77.726 -16.813 0.50 61.44 82 ASN C CA 1
ATOM 1244 C C . ASN B 2 81 ? -19.656 -76.496 -17.623 0.50 65.65 82 ASN C C 1
ATOM 1245 O O . ASN B 2 81 ? -19.593 -76.548 -18.852 0.50 66.45 82 ASN C O 1
ATOM 1250 N N . LYS B 2 82 ? -19.383 -75.394 -16.933 0.50 73.22 83 LYS C N 1
ATOM 1251 C CA . LYS B 2 82 ? -18.827 -74.209 -17.578 0.50 76.85 83 LYS C CA 1
ATOM 1252 C C . LYS B 2 82 ? -17.317 -74.175 -17.364 0.50 79.32 83 LYS C C 1
ATOM 1253 O O . LYS B 2 82 ? -16.830 -74.603 -16.318 0.50 86.55 83 LYS C O 1
ATOM 1259 N N . PRO B 2 83 ? -16.566 -73.672 -18.356 0.50 81.49 84 PRO C N 1
ATOM 1260 C CA . PRO B 2 83 ? -15.105 -73.633 -18.243 0.50 82.74 84 PRO C CA 1
ATOM 1261 C C . PRO B 2 83 ? -14.622 -72.528 -17.308 0.50 82.98 84 PRO C C 1
ATOM 1262 O O . PRO B 2 83 ? -13.415 -72.296 -17.236 0.50 84.51 84 PRO C O 1
ATOM 1266 N N . ASN B 2 95 ? -29.640 -61.235 -5.466 0.50 70.39 96 ASN C N 1
ATOM 1267 C CA . ASN B 2 95 ? -30.999 -61.597 -5.833 0.50 75.47 96 ASN C CA 1
ATOM 1268 C C . ASN B 2 95 ? -31.685 -62.316 -4.676 0.50 72.88 96 ASN C C 1
ATOM 1269 O O . ASN B 2 95 ? -32.481 -61.720 -3.947 0.50 73.19 96 ASN C O 1
ATOM 1274 N N . GLY B 2 96 ? -31.379 -63.596 -4.518 0.50 68.10 97 GLY C N 1
ATOM 1275 C CA . GLY B 2 96 ? -31.908 -64.367 -3.410 0.50 65.45 97 GLY C CA 1
ATOM 1276 C C . GLY B 2 96 ? -33.044 -65.302 -3.774 0.50 68.93 97 GLY C C 1
ATOM 1277 O O . GLY B 2 96 ? -33.537 -66.037 -2.921 0.50 55.51 97 GLY C O 1
ATOM 1278 N N . VAL B 2 97 ? -33.464 -65.284 -5.036 0.50 69.86 98 VAL C N 1
ATOM 1279 C CA . VAL B 2 97 ? -34.560 -66.152 -5.467 0.50 63.89 98 VAL C CA 1
ATOM 1280 C C . VAL B 2 97 ? -34.103 -67.597 -5.604 0.50 59.89 98 VAL C C 1
ATOM 1281 O O . VAL B 2 97 ? -33.211 -67.910 -6.396 0.50 61.27 98 VAL C O 1
ATOM 1285 N N . SER B 2 98 ? -34.723 -68.476 -4.825 0.50 45.71 99 SER C N 1
ATOM 1286 C CA . SER B 2 98 ? -34.414 -69.900 -4.863 0.50 44.58 99 SER C CA 1
ATOM 1287 C C . SER B 2 98 ? -34.675 -70.500 -6.239 0.50 44.15 99 SER C C 1
ATOM 1288 O O . SER B 2 98 ? -35.686 -70.204 -6.876 0.50 43.73 99 SER C O 1
ATOM 1291 N N . THR B 2 99 ? -33.754 -71.342 -6.694 0.50 44.03 100 THR C N 1
ATOM 1292 C CA . THR B 2 99 ? -33.928 -72.063 -7.949 0.50 40.47 100 THR C CA 1
ATOM 1293 C C . THR B 2 99 ? -35.112 -73.016 -7.829 0.50 41.08 100 THR C C 1
ATOM 1294 O O . THR B 2 99 ? -35.930 -73.127 -8.747 0.50 39.64 100 THR C O 1
ATOM 1298 N N . ALA B 2 100 ? -35.208 -73.686 -6.685 0.50 34.82 101 ALA C N 1
ATOM 1299 C CA . ALA B 2 100 ? -36.294 -74.623 -6.426 0.50 34.71 101 ALA C CA 1
ATOM 1300 C C . ALA B 2 100 ? -37.654 -73.927 -6.483 0.50 35.37 101 ALA C C 1
ATOM 1301 O O . ALA B 2 100 ? -38.604 -74.457 -7.057 0.50 35.26 101 ALA C O 1
ATOM 1311 N N . ALA B 2 102 ? -38.273 -71.044 -8.037 0.50 26.31 103 ALA C N 1
ATOM 1312 C CA . ALA B 2 102 ? -38.452 -70.596 -9.414 0.50 33.10 103 ALA C CA 1
ATOM 1313 C C . ALA B 2 102 ? -39.018 -71.719 -10.271 0.50 34.42 103 ALA C C 1
ATOM 1314 O O . ALA B 2 102 ? -39.979 -71.521 -11.009 0.50 31.76 103 ALA C O 1
ATOM 1316 N N . LYS B 2 103 ? -38.424 -72.904 -10.159 0.50 29.43 104 LYS C N 1
ATOM 1317 C CA . LYS B 2 103 ? -38.856 -74.064 -10.934 0.50 32.49 104 LYS C CA 1
ATOM 1318 C C . LYS B 2 103 ? -40.245 -74.543 -10.521 0.50 30.99 104 LYS C C 1
ATOM 1319 O O . LYS B 2 103 ? -41.003 -75.059 -11.344 0.50 28.17 104 LYS C O 1
ATOM 1325 N N . ARG B 2 104 ? -40.572 -74.373 -9.244 0.50 32.01 105 ARG C N 1
ATOM 1326 C CA . ARG B 2 104 ? -41.890 -74.741 -8.741 0.50 32.27 105 ARG C CA 1
ATOM 1327 C C . ARG B 2 104 ? -42.971 -73.857 -9.346 0.50 31.17 105 ARG C C 1
ATOM 1328 O O . ARG B 2 104 ? -44.025 -74.342 -9.759 0.50 35.17 105 ARG C O 1
ATOM 1336 N N . LEU B 2 105 ? -42.707 -72.555 -9.394 0.50 24.53 106 LEU C N 1
ATOM 1337 C CA . LEU B 2 105 ? -43.665 -71.599 -9.940 0.50 26.21 106 LEU C CA 1
ATOM 1338 C C . LEU B 2 105 ? -43.838 -71.811 -11.442 0.50 30.52 106 LEU C C 1
ATOM 1339 O O . LEU B 2 105 ? -44.943 -71.677 -11.970 0.50 27.82 106 LEU C O 1
ATOM 1344 N N . ILE B 2 106 ? -42.739 -72.144 -12.116 0.50 28.51 107 ILE C N 1
ATOM 1345 C CA . ILE B 2 106 ? -42.757 -72.440 -13.548 0.50 24.02 107 ILE C CA 1
ATOM 1346 C C . ILE B 2 106 ? -43.767 -73.531 -13.876 0.50 29.06 107 ILE C C 1
ATOM 1347 O O . ILE B 2 106 ? -44.635 -73.357 -14.733 0.50 35.24 107 ILE C O 1
ATOM 1352 N N . ARG B 2 107 ? -43.642 -74.652 -13.173 0.50 28.22 108 ARG C N 1
ATOM 1353 C CA . ARG B 2 107 ? -44.510 -75.799 -13.375 0.50 34.40 108 ARG C CA 1
ATOM 1354 C C . ARG B 2 107 ? -45.958 -75.481 -13.012 0.50 35.84 108 ARG C C 1
ATOM 1355 O O . ARG B 2 107 ? -46.885 -75.920 -13.689 0.50 40.91 108 ARG C O 1
ATOM 1363 N N . LEU B 2 108 ? -46.143 -74.712 -11.942 0.50 32.33 109 LEU C N 1
ATOM 1364 C CA . LEU B 2 108 ? -47.478 -74.304 -11.512 0.50 32.26 109 LEU C CA 1
ATOM 1365 C C . LEU B 2 108 ? -48.182 -73.502 -12.599 0.50 36.22 109 LEU C C 1
ATOM 1366 O O . LEU B 2 108 ? -49.406 -73.544 -12.725 0.50 33.67 109 LEU C O 1
ATOM 1371 N N . PHE B 2 109 ? -47.393 -72.777 -13.384 0.50 28.81 110 PHE C N 1
ATOM 1372 C CA . PHE B 2 109 ? -47.921 -71.975 -14.479 0.50 32.91 110 PHE C CA 1
ATOM 1373 C C . PHE B 2 109 ? -48.076 -72.792 -15.756 0.50 35.28 110 PHE C C 1
ATOM 1374 O O . PHE B 2 109 ? -48.602 -72.302 -16.753 0.50 34.27 110 PHE C O 1
ATOM 1382 N N . GLY B 2 110 ? -47.614 -74.037 -15.724 0.50 32.75 111 GLY C N 1
ATOM 1383 C CA . GLY B 2 110 ? -47.701 -74.908 -16.884 0.50 33.47 111 GLY C CA 1
ATOM 1384 C C . GLY B 2 110 ? -46.600 -74.632 -17.887 0.50 33.54 111 GLY C C 1
ATOM 1385 O O . GLY B 2 110 ? -46.689 -75.036 -19.046 0.50 37.53 111 GLY C O 1
ATOM 1386 N N . PHE B 2 111 ? -45.562 -73.936 -17.434 0.50 33.02 112 PHE C N 1
ATOM 1387 C CA . PHE B 2 111 ? -44.401 -73.636 -18.269 0.50 25.15 112 PHE C CA 1
ATOM 1388 C C . PHE B 2 111 ? -43.352 -74.733 -18.145 0.50 28.78 112 PHE C C 1
ATOM 1389 O O . PHE B 2 111 ? -43.528 -75.683 -17.386 0.50 29.93 112 PHE C O 1
ATOM 1397 N N . THR B 2 112 ? -42.258 -74.594 -18.885 0.50 27.05 113 THR C N 1
ATOM 1398 C CA . THR B 2 112 ? -41.226 -75.628 -18.915 0.50 25.03 113 THR C CA 1
ATOM 1399 C C . THR B 2 112 ? -39.909 -75.155 -18.303 0.50 28.58 113 THR C C 1
ATOM 1400 O O . THR B 2 112 ? -39.432 -74.061 -18.600 0.50 29.49 113 THR C O 1
ATOM 1404 N N . ALA B 2 113 ? -39.331 -75.988 -17.444 0.50 26.88 114 ALA C N 1
ATOM 1405 C CA . ALA B 2 113 ? -38.013 -75.718 -16.879 0.50 27.29 114 ALA C CA 1
ATOM 1406 C C . ALA B 2 113 ? -36.984 -76.662 -17.482 0.50 31.17 114 ALA C C 1
ATOM 1407 O O . ALA B 2 113 ? -37.215 -77.867 -17.585 0.50 38.84 114 ALA C O 1
ATOM 1409 N N . HIS B 2 114 ? -35.846 -76.105 -17.881 0.50 27.12 115 HIS C N 1
ATOM 1410 C CA . HIS B 2 114 ? -34.822 -76.873 -18.573 0.50 28.92 115 HIS C CA 1
ATOM 1411 C C . HIS B 2 114 ? -33.430 -76.548 -18.041 0.50 33.06 115 HIS C C 1
ATOM 1412 O O . HIS B 2 114 ? -33.081 -75.381 -17.861 0.50 32.11 115 HIS C O 1
ATOM 1419 N N . ASP B 2 115 ? -32.639 -77.585 -17.786 0.50 31.06 116 ASP C N 1
ATOM 1420 C CA . ASP B 2 115 ? -31.299 -77.404 -17.243 0.50 33.07 116 ASP C CA 1
ATOM 1421 C C . ASP B 2 115 ? -30.223 -77.636 -18.291 0.50 36.18 116 ASP C C 1
ATOM 1422 O O . ASP B 2 115 ? -30.036 -78.758 -18.765 0.50 34.98 116 ASP C O 1
ATOM 1427 N N . ALA B 2 116 ? -29.520 -76.570 -18.653 0.50 35.66 117 ALA C N 1
ATOM 1428 C CA . ALA B 2 116 ? -28.358 -76.679 -19.521 0.50 32.87 117 ALA C CA 1
ATOM 1429 C C . ALA B 2 116 ? -27.281 -77.494 -18.820 0.50 36.35 117 ALA C C 1
ATOM 1430 O O . ALA B 2 116 ? -27.161 -77.439 -17.600 0.50 41.02 117 ALA C O 1
ATOM 1432 N N . PRO B 2 117 ? -26.499 -78.265 -19.588 0.50 36.06 118 PRO C N 1
ATOM 1433 C CA . PRO B 2 117 ? -25.373 -78.960 -18.959 0.50 35.21 118 PRO C CA 1
ATOM 1434 C C . PRO B 2 117 ? -24.262 -77.979 -18.612 0.50 39.48 118 PRO C C 1
ATOM 1435 O O . PRO B 2 117 ? -23.494 -78.211 -17.679 0.50 47.49 118 PRO C O 1
ATOM 1439 N N . GLY B 2 118 ? -24.194 -76.882 -19.360 0.50 43.69 119 GLY C N 1
ATOM 1440 C CA . GLY B 2 118 ? -23.218 -75.837 -19.119 0.50 41.73 119 GLY C CA 1
ATOM 1441 C C . GLY B 2 118 ? -23.870 -74.471 -19.043 0.50 36.41 119 GLY C C 1
ATOM 1442 O O . GLY B 2 118 ? -24.785 -74.254 -18.247 0.50 32.31 119 GLY C O 1
ATOM 1443 N N . GLU B 2 119 ? -23.406 -73.545 -19.876 0.50 33.17 120 GLU C N 1
ATOM 1444 C CA . GLU B 2 119 ? -23.949 -72.190 -19.891 0.50 33.63 120 GLU C CA 1
ATOM 1445 C C . GLU B 2 119 ? -25.303 -72.141 -20.588 0.50 35.02 120 GLU C C 1
ATOM 1446 O O . GLU B 2 119 ? -25.476 -72.691 -21.675 0.50 34.67 120 GLU C O 1
ATOM 1452 N N . ALA B 2 120 ? -26.257 -71.464 -19.955 0.50 38.81 121 ALA C N 1
ATOM 1453 C CA . ALA B 2 120 ? -27.636 -71.428 -20.435 0.50 38.27 121 ALA C CA 1
ATOM 1454 C C . ALA B 2 120 ? -27.772 -70.730 -21.787 0.50 37.39 121 ALA C C 1
ATOM 1455 O O . ALA B 2 120 ? -28.557 -71.163 -22.630 0.50 32.62 121 ALA C O 1
ATOM 1457 N N . GLU B 2 121 ? -27.009 -69.662 -21.992 0.50 35.80 122 GLU C N 1
ATOM 1458 C CA . GLU B 2 121 ? -27.091 -68.900 -23.236 0.50 38.32 122 GLU C CA 1
ATOM 1459 C C . GLU B 2 121 ? -26.653 -69.739 -24.438 0.50 36.50 122 GLU C C 1
ATOM 1460 O O . GLU B 2 121 ? -27.151 -69.552 -25.547 0.50 38.46 122 GLU C O 1
ATOM 1466 N N . ALA B 2 122 ? -25.724 -70.663 -24.209 0.50 30.11 123 ALA C N 1
ATOM 1467 C CA . ALA B 2 122 ? -25.282 -71.574 -25.259 0.50 33.15 123 ALA C CA 1
ATOM 1468 C C . ALA B 2 122 ? -26.370 -72.599 -25.561 0.50 34.19 123 ALA C C 1
ATOM 1469 O O . ALA B 2 122 ? -26.591 -72.967 -26.715 0.50 41.40 123 ALA C O 1
ATOM 1471 N N . GLU B 2 123 ? -27.048 -73.053 -24.510 0.50 23.60 124 GLU C N 1
ATOM 1472 C CA . GLU B 2 123 ? -28.140 -74.006 -24.647 0.50 33.52 124 GLU C CA 1
ATOM 1473 C C . GLU B 2 123 ? -29.338 -73.354 -25.330 0.50 39.89 124 GLU C C 1
ATOM 1474 O O . GLU B 2 123 ? -30.011 -73.977 -26.152 0.50 38.41 124 GLU C O 1
ATOM 1480 N N . CYS B 2 124 ? -29.592 -72.096 -24.983 0.50 34.55 125 CYS C N 1
ATOM 1481 C CA . CYS B 2 124 ? -30.682 -71.334 -25.585 0.50 29.74 125 CYS C CA 1
ATOM 1482 C C . CYS B 2 124 ? -30.496 -71.208 -27.091 0.50 32.98 125 CYS C C 1
ATOM 1483 O O . CYS B 2 124 ? -31.413 -71.482 -27.867 0.50 31.99 125 CYS C O 1
ATOM 1486 N N . ALA B 2 125 ? -29.298 -70.796 -27.499 0.50 26.08 126 ALA C N 1
ATOM 1487 C CA . ALA B 2 125 ? -28.969 -70.659 -28.913 0.50 32.66 126 ALA C CA 1
ATOM 1488 C C . ALA B 2 125 ? -29.083 -71.997 -29.633 0.50 37.15 126 ALA C C 1
ATOM 1489 O O . ALA B 2 125 ? -29.576 -72.070 -30.759 0.50 33.70 126 ALA C O 1
ATOM 1491 N N . TYR B 2 126 ? -28.630 -73.051 -28.968 0.50 31.33 127 TYR C N 1
ATOM 1492 C CA . TYR B 2 126 ? -28.662 -74.396 -29.530 0.50 33.78 127 TYR C CA 1
ATOM 1493 C C . TYR B 2 126 ? -30.095 -74.867 -29.759 0.50 32.80 127 TYR C C 1
ATOM 1494 O O . TYR B 2 126 ? -30.408 -75.442 -30.801 0.50 33.94 127 TYR C O 1
ATOM 1503 N N . LEU B 2 127 ? -30.957 -74.614 -28.779 0.50 32.04 128 LEU C N 1
ATOM 1504 C CA . LEU B 2 127 ? -32.372 -74.962 -28.883 0.50 30.31 128 LEU C CA 1
ATOM 1505 C C . LEU B 2 127 ? -33.021 -74.289 -30.088 0.50 27.70 128 LEU C C 1
ATOM 1506 O O . LEU B 2 127 ? -33.846 -74.891 -30.778 0.50 32.84 128 LEU C O 1
ATOM 1511 N N . GLU B 2 128 ? -32.641 -73.040 -30.341 0.50 31.96 129 GLU C N 1
ATOM 1512 C CA . GLU B 2 128 ? -33.149 -72.298 -31.488 0.50 37.14 129 GLU C CA 1
ATOM 1513 C C . GLU B 2 128 ? -32.651 -72.900 -32.798 0.50 31.09 129 GLU C C 1
ATOM 1514 O O . GLU B 2 128 ? -33.421 -73.058 -33.747 0.50 36.35 129 GLU C O 1
ATOM 1520 N N . GLN B 2 129 ? -31.367 -73.233 -32.842 0.50 30.40 130 GLN C N 1
ATOM 1521 C CA . GLN B 2 129 ? -30.767 -73.837 -34.027 0.50 32.22 130 GLN C CA 1
ATOM 1522 C C . GLN B 2 129 ? -31.443 -75.153 -34.394 0.50 39.84 130 GLN C C 1
ATOM 1523 O O . GLN B 2 129 ? -31.568 -75.491 -35.571 0.50 41.60 130 GLN C O 1
ATOM 1529 N N . GLN B 2 130 ? -31.882 -75.888 -33.379 0.50 36.01 131 GLN C N 1
ATOM 1530 C CA . GLN B 2 130 ? -32.495 -77.194 -33.589 0.50 32.20 131 GLN C CA 1
ATOM 1531 C C . GLN B 2 130 ? -34.008 -77.098 -33.766 0.50 31.29 131 GLN C C 1
ATOM 1532 O O . GLN B 2 130 ? -34.693 -78.111 -33.877 0.50 35.00 131 GLN C O 1
ATOM 1538 N N . GLY B 2 131 ? -34.528 -75.873 -33.790 0.50 28.14 132 GLY C N 1
ATOM 1539 C CA . GLY B 2 131 ? -35.937 -75.650 -34.054 0.50 24.14 132 GLY C CA 1
ATOM 1540 C C . GLY B 2 131 ? -36.856 -75.902 -32.872 0.50 34.14 132 GLY C C 1
ATOM 1541 O O . GLY B 2 131 ? -38.078 -75.937 -33.027 0.50 35.53 132 GLY C O 1
ATOM 1542 N N . ILE B 2 132 ? -36.276 -76.078 -31.690 0.50 29.78 133 ILE C N 1
ATOM 1543 C CA . ILE B 2 132 ? -37.063 -76.280 -30.479 0.50 27.06 133 ILE C CA 1
ATOM 1544 C C . ILE B 2 132 ? -37.807 -75.000 -30.102 0.50 26.34 133 ILE C C 1
ATOM 1545 O O . ILE B 2 132 ? -38.973 -75.039 -29.712 0.50 29.29 133 ILE C O 1
ATOM 1550 N N . VAL B 2 133 ? -37.118 -73.871 -30.218 0.50 23.02 134 VAL C N 1
ATOM 1551 C CA . VAL B 2 133 ? -37.722 -72.570 -29.956 0.50 33.68 134 VAL C CA 1
ATOM 1552 C C . VAL B 2 133 ? -37.543 -71.659 -31.161 0.50 29.02 134 VAL C C 1
ATOM 1553 O O . VAL B 2 133 ? -36.692 -71.908 -32.015 0.50 31.62 134 VAL C O 1
ATOM 1557 N N . ASP B 2 134 ? -38.348 -70.602 -31.228 0.50 31.87 135 ASP C N 1
ATOM 1558 C CA . ASP B 2 134 ? -38.316 -69.703 -32.377 0.50 31.89 135 ASP C CA 1
ATOM 1559 C C . ASP B 2 134 ? -37.385 -68.517 -32.157 0.50 34.34 135 ASP C C 1
ATOM 1560 O O . ASP B 2 134 ? -36.933 -67.890 -33.110 0.50 38.66 135 ASP C O 1
ATOM 1565 N N . ALA B 2 135 ? -37.099 -68.215 -30.896 0.50 34.57 136 ALA C N 1
ATOM 1566 C CA . ALA B 2 135 ? -36.225 -67.095 -30.559 0.50 34.01 136 ALA C CA 1
ATOM 1567 C C . ALA B 2 135 ? -35.657 -67.231 -29.145 0.50 34.39 136 ALA C C 1
ATOM 1568 O O . ALA B 2 135 ? -36.102 -68.067 -28.361 0.50 35.13 136 ALA C O 1
ATOM 1570 N N . VAL B 2 136 ? -34.669 -66.399 -28.835 0.50 33.26 137 VAL C N 1
ATOM 1571 C CA . VAL B 2 136 ? -34.006 -66.427 -27.534 0.50 34.33 137 VAL C CA 1
ATOM 1572 C C . VAL B 2 136 ? -34.096 -65.084 -26.816 0.50 33.37 137 VAL C C 1
ATOM 1573 O O . VAL B 2 136 ? -33.807 -64.037 -27.397 0.50 38.82 137 VAL C O 1
ATOM 1577 N N . LEU B 2 137 ? -34.502 -65.122 -25.548 0.50 31.60 138 LEU C N 1
ATOM 1578 C CA . LEU B 2 137 ? -34.478 -63.940 -24.696 0.50 33.49 138 LEU C CA 1
ATOM 1579 C C . LEU B 2 137 ? -33.329 -64.058 -23.697 0.50 35.86 138 LEU C C 1
ATOM 1580 O O . LEU B 2 137 ? -33.347 -64.932 -22.827 0.50 34.19 138 LEU C O 1
ATOM 1585 N N . SER B 2 138 ? -32.336 -63.185 -23.824 0.50 38.39 139 SER C N 1
ATOM 1586 C CA . SER B 2 138 ? -31.120 -63.306 -23.025 0.50 36.59 139 SER C CA 1
ATOM 1587 C C . SER B 2 138 ? -30.593 -61.964 -22.517 0.50 39.89 139 SER C C 1
ATOM 1588 O O . SER B 2 138 ? -31.129 -60.906 -22.852 0.50 40.42 139 SER C O 1
ATOM 1591 N N . GLU B 2 139 ? -29.537 -62.026 -21.709 0.50 41.22 140 GLU C N 1
ATOM 1592 C CA . GLU B 2 139 ? -28.894 -60.828 -21.179 0.50 43.71 140 GLU C CA 1
ATOM 1593 C C . GLU B 2 139 ? -28.343 -59.949 -22.293 0.50 50.64 140 GLU C C 1
ATOM 1594 O O . GLU B 2 139 ? -28.533 -58.734 -22.292 0.50 58.76 140 GLU C O 1
ATOM 1600 N N . ASP B 2 140 ? -27.659 -60.575 -23.245 0.50 47.83 141 ASP C N 1
ATOM 1601 C CA . ASP B 2 140 ? -26.998 -59.843 -24.316 0.50 40.47 141 ASP C CA 1
ATOM 1602 C C . ASP B 2 140 ? -27.037 -60.607 -25.633 0.50 42.64 141 ASP C C 1
ATOM 1603 O O . ASP B 2 140 ? -27.949 -61.397 -25.881 0.50 45.91 141 ASP C O 1
ATOM 1608 N N . VAL B 2 141 ? -26.038 -60.370 -26.477 0.50 42.97 142 VAL C N 1
ATOM 1609 C CA . VAL B 2 141 ? -25.986 -61.005 -27.788 0.50 43.06 142 VAL C CA 1
ATOM 1610 C C . VAL B 2 141 ? -24.870 -62.044 -27.886 0.50 43.91 142 VAL C C 1
ATOM 1611 O O . VAL B 2 141 ? -24.456 -62.414 -28.986 0.50 43.39 142 VAL C O 1
ATOM 1615 N N . ASP B 2 142 ? -24.394 -62.518 -26.735 0.50 44.67 143 ASP C N 1
ATOM 1616 C CA . ASP B 2 142 ? -23.442 -63.625 -26.699 0.50 44.86 143 ASP C CA 1
ATOM 1617 C C . ASP B 2 142 ? -24.028 -64.842 -27.404 0.50 39.38 143 ASP C C 1
ATOM 1618 O O . ASP B 2 142 ? -23.305 -65.656 -27.976 0.50 43.44 143 ASP C O 1
ATOM 1623 N N . THR B 2 143 ? -25.353 -64.944 -27.348 0.50 42.86 144 THR C N 1
ATOM 1624 C CA . THR B 2 143 ? -26.093 -66.046 -27.954 0.50 40.72 144 THR C CA 1
ATOM 1625 C C . THR B 2 143 ? -25.821 -66.182 -29.451 0.50 44.34 144 THR C C 1
ATOM 1626 O O . THR B 2 143 ? -25.895 -67.280 -30.001 0.50 43.53 144 THR C O 1
ATOM 1630 N N . ILE B 2 144 ? -25.509 -65.065 -30.104 0.50 34.00 145 ILE C N 1
ATOM 1631 C CA . ILE B 2 144 ? -25.209 -65.074 -31.532 0.50 39.82 145 ILE C CA 1
ATOM 1632 C C . ILE B 2 144 ? -23.940 -65.873 -31.814 0.50 38.21 145 ILE C C 1
ATOM 1633 O O . ILE B 2 144 ? -23.867 -66.616 -32.794 0.50 42.91 145 ILE C O 1
ATOM 1646 N N . PHE B 2 146 ? -22.978 -68.340 -30.165 0.50 37.60 147 PHE C N 1
ATOM 1647 C CA . PHE B 2 146 ? -23.332 -69.738 -29.969 0.50 32.94 147 PHE C CA 1
ATOM 1648 C C . PHE B 2 146 ? -24.346 -70.201 -31.013 0.50 37.14 147 PHE C C 1
ATOM 1649 O O . PHE B 2 146 ? -24.826 -71.334 -30.964 0.50 44.28 147 PHE C O 1
ATOM 1657 N N . GLY B 2 147 ? -24.670 -69.321 -31.955 0.50 41.27 148 GLY C N 1
ATOM 1658 C CA . GLY B 2 147 ? -25.457 -69.704 -33.114 0.50 37.00 148 GLY C CA 1
ATOM 1659 C C . GLY B 2 147 ? -26.885 -69.197 -33.194 0.50 38.71 148 GLY C C 1
ATOM 1660 O O . GLY B 2 147 ? -27.660 -69.677 -34.020 0.50 48.39 148 GLY C O 1
ATOM 1661 N N . SER B 2 148 ? -27.246 -68.236 -32.347 0.50 35.40 149 SER C N 1
ATOM 1662 C CA . SER B 2 148 ? -28.590 -67.664 -32.402 0.50 40.73 149 SER C CA 1
ATOM 1663 C C . SER B 2 148 ? -28.810 -66.902 -33.703 0.50 42.51 149 SER C C 1
ATOM 1664 O O . SER B 2 148 ? -27.875 -66.332 -34.267 0.50 49.76 149 SER C O 1
ATOM 1667 N N . ARG B 2 149 ? -30.051 -66.904 -34.181 0.50 42.46 150 ARG C N 1
ATOM 1668 C CA . ARG B 2 149 ? -30.417 -66.145 -35.369 0.50 43.77 150 ARG C CA 1
ATOM 1669 C C . ARG B 2 149 ? -31.282 -64.956 -34.970 0.50 42.54 150 ARG C C 1
ATOM 1670 O O . ARG B 2 149 ? -31.048 -63.825 -35.402 0.50 50.17 150 ARG C O 1
ATOM 1678 N N . VAL B 2 150 ? -32.284 -65.221 -34.143 0.50 36.25 151 VAL C N 1
ATOM 1679 C CA . VAL B 2 150 ? -33.122 -64.174 -33.583 0.50 38.81 151 VAL C CA 1
ATOM 1680 C C . VAL B 2 150 ? -32.955 -64.125 -32.070 0.50 42.02 151 VAL C C 1
ATOM 1681 O O . VAL B 2 150 ? -33.435 -65.006 -31.358 0.50 37.22 151 VAL C O 1
ATOM 1685 N N . THR B 2 151 ? -32.263 -63.100 -31.583 0.50 33.01 152 THR C N 1
ATOM 1686 C CA . THR B 2 151 ? -32.010 -62.972 -30.151 0.50 37.43 152 THR C CA 1
ATOM 1687 C C . THR B 2 151 ? -32.641 -61.701 -29.582 0.50 31.51 152 THR C C 1
ATOM 1688 O O . THR B 2 151 ? -32.654 -60.652 -30.226 0.50 33.60 152 THR C O 1
ATOM 1692 N N . LEU B 2 152 ? -33.170 -61.812 -28.366 0.50 34.53 153 LEU C N 1
ATOM 1693 C CA . LEU B 2 152 ? -33.880 -60.710 -27.726 0.50 31.93 153 LEU C CA 1
ATOM 1694 C C . LEU B 2 152 ? -33.246 -60.325 -26.394 0.50 37.51 153 LEU C C 1
ATOM 1695 O O . LEU B 2 152 ? -32.718 -61.177 -25.679 0.50 38.70 153 LEU C O 1
ATOM 1700 N N . ARG B 2 153 ? -33.314 -59.040 -26.064 0.50 31.46 154 ARG C N 1
ATOM 1701 C CA . ARG B 2 153 ? -32.817 -58.548 -24.784 0.50 30.81 154 ARG C CA 1
ATOM 1702 C C . ARG B 2 153 ? -33.645 -57.367 -24.292 0.50 41.60 154 ARG C C 1
ATOM 1703 O O . ARG B 2 153 ? -34.433 -56.793 -25.048 0.50 44.57 154 ARG C O 1
ATOM 1711 N N . ASP B 2 154 ? -33.458 -57.015 -23.021 0.50 34.13 155 ASP C N 1
ATOM 1712 C CA . ASP B 2 154 ? -34.106 -55.857 -22.406 0.50 35.09 155 ASP C CA 1
ATOM 1713 C C . ASP B 2 154 ? -35.630 -55.900 -22.530 0.50 37.24 155 ASP C C 1
ATOM 1714 O O . ASP B 2 154 ? -36.233 -55.094 -23.241 0.50 37.64 155 ASP C O 1
ATOM 1719 N N . TRP B 2 155 ? -36.237 -56.856 -21.838 0.50 37.57 156 TRP C N 1
ATOM 1720 C CA . TRP B 2 155 ? -37.687 -56.950 -21.742 0.50 35.88 156 TRP C CA 1
ATOM 1721 C C . TRP B 2 155 ? -38.186 -55.916 -20.741 0.50 42.01 156 TRP C C 1
ATOM 1722 O O . TRP B 2 155 ? -38.143 -56.147 -19.531 0.50 41.85 156 TRP C O 1
ATOM 1733 N N . SER B 2 156 ? -38.649 -54.772 -21.237 0.50 44.23 157 SER C N 1
ATOM 1734 C CA . SER B 2 156 ? -38.997 -53.666 -20.352 0.50 45.50 157 SER C CA 1
ATOM 1735 C C . SER B 2 156 ? -40.006 -52.690 -20.950 0.50 52.06 157 SER C C 1
ATOM 1736 O O . SER B 2 156 ? -40.499 -52.885 -22.063 0.50 47.45 157 SER C O 1
ATOM 1739 N N . SER B 2 157 ? -40.305 -51.640 -20.191 0.50 53.60 158 SER C N 1
ATOM 1740 C CA . SER B 2 157 ? -41.265 -50.623 -20.598 0.50 55.26 158 SER C CA 1
ATOM 1741 C C . SER B 2 157 ? -40.731 -49.767 -21.742 0.50 54.88 158 SER C C 1
ATOM 1742 O O . SER B 2 157 ? -39.529 -49.764 -22.017 0.50 55.60 158 SER C O 1
ATOM 1745 N N . GLU B 2 158 ? -41.626 -49.039 -22.397 0.50 65.36 159 GLU C N 1
ATOM 1746 C CA . GLU B 2 158 ? -41.258 -48.224 -23.548 0.50 61.95 159 GLU C CA 1
ATOM 1747 C C . GLU B 2 158 ? -41.784 -46.799 -23.414 0.50 71.73 159 GLU C C 1
ATOM 1748 O O . GLU B 2 158 ? -41.127 -45.841 -23.823 0.50 68.94 159 GLU C O 1
ATOM 1754 N N . GLY B 2 162 ? -41.401 -44.964 -16.439 0.50 64.44 163 GLY C N 1
ATOM 1755 C CA . GLY B 2 162 ? -41.774 -46.133 -17.212 0.50 75.97 163 GLY C CA 1
ATOM 1756 C C . GLY B 2 162 ? -43.131 -46.688 -16.823 0.50 84.32 163 GLY C C 1
ATOM 1757 O O . GLY B 2 162 ? -43.934 -46.004 -16.188 0.50 90.75 163 GLY C O 1
ATOM 1758 N N . GLY B 2 163 ? -43.385 -47.932 -17.211 0.50 73.37 164 GLY C N 1
ATOM 1759 C CA . GLY B 2 163 ? -44.638 -48.597 -16.899 0.50 66.33 164 GLY C CA 1
ATOM 1760 C C . GLY B 2 163 ? -44.520 -50.099 -17.057 0.50 54.29 164 GLY C C 1
ATOM 1761 O O . GLY B 2 163 ? -43.469 -50.675 -16.770 0.50 55.12 164 GLY C O 1
ATOM 1762 N N . PRO B 2 164 ? -45.601 -50.749 -17.512 0.50 51.90 165 PRO C N 1
ATOM 1763 C CA . PRO B 2 164 ? -45.589 -52.198 -17.749 0.50 49.31 165 PRO C CA 1
ATOM 1764 C C . PRO B 2 164 ? -44.581 -52.592 -18.830 0.50 47.11 165 PRO C C 1
ATOM 1765 O O . PRO B 2 164 ? -44.457 -51.891 -19.832 0.50 44.65 165 PRO C O 1
ATOM 1769 N N . PRO B 2 165 ? -43.860 -53.703 -18.616 0.50 44.32 166 PRO C N 1
ATOM 1770 C CA . PRO B 2 165 ? -42.846 -54.185 -19.562 0.50 41.21 166 PRO C CA 1
ATOM 1771 C C . PRO B 2 165 ? -43.468 -54.788 -20.820 0.50 43.69 166 PRO C C 1
ATOM 1772 O O . PRO B 2 165 ? -43.847 -55.958 -20.823 0.50 43.64 166 PRO C O 1
ATOM 1776 N N . THR B 2 166 ? -43.561 -53.989 -21.879 0.50 41.22 167 THR C N 1
ATOM 1777 C CA . THR B 2 166 ? -44.261 -54.409 -23.088 0.50 40.61 167 THR C CA 1
ATOM 1778 C C . THR B 2 166 ? -43.333 -54.685 -24.270 0.50 43.65 167 THR C C 1
ATOM 1779 O O . THR B 2 166 ? -43.734 -55.328 -25.237 0.50 42.95 167 THR C O 1
ATOM 1783 N N . HIS B 2 167 ? -42.097 -54.201 -24.194 0.50 43.25 168 HIS C N 1
ATOM 1784 C CA . HIS B 2 167 ? -41.200 -54.274 -25.343 0.50 35.55 168 HIS C CA 1
ATOM 1785 C C . HIS B 2 167 ? -39.908 -55.037 -25.086 0.50 34.74 168 HIS C C 1
ATOM 1786 O O . HIS B 2 167 ? -39.481 -55.208 -23.943 0.50 38.59 168 HIS C O 1
ATOM 1793 N N . VAL B 2 168 ? -39.297 -55.492 -26.174 0.50 31.51 169 VAL C N 1
ATOM 1794 C CA . VAL B 2 168 ? -37.985 -56.123 -26.144 0.50 31.22 169 VAL C CA 1
ATOM 1795 C C . VAL B 2 168 ? -37.104 -55.496 -27.218 0.50 34.17 169 VAL C C 1
ATOM 1796 O O . VAL B 2 168 ? -37.596 -54.773 -28.088 0.50 32.20 169 VAL C O 1
ATOM 1800 N N . THR B 2 169 ? -35.806 -55.769 -27.161 0.50 37.49 170 THR C N 1
ATOM 1801 C CA . THR B 2 169 ? -34.897 -55.302 -28.198 0.50 37.61 170 THR C CA 1
ATOM 1802 C C . THR B 2 169 ? -34.408 -56.484 -29.025 0.50 35.67 170 THR C C 1
ATOM 1803 O O . THR B 2 169 ? -33.695 -57.353 -28.521 0.50 38.26 170 THR C O 1
ATOM 1807 N N . LEU B 2 170 ? -34.797 -56.508 -30.296 0.50 36.90 171 LEU C N 1
ATOM 1808 C CA . LEU B 2 170 ? -34.502 -57.640 -31.165 0.50 31.24 171 LEU C CA 1
ATOM 1809 C C . LEU B 2 170 ? -33.222 -57.425 -31.966 0.50 35.97 171 LEU C C 1
ATOM 1810 O O . LEU B 2 170 ? -32.982 -56.342 -32.502 0.50 42.87 171 LEU C O 1
ATOM 1815 N N . HIS B 2 171 ? -32.404 -58.469 -32.034 0.50 36.85 172 HIS C N 1
ATOM 1816 C CA . HIS B 2 171 ? -31.237 -58.485 -32.907 0.50 35.94 172 HIS C CA 1
ATOM 1817 C C . HIS B 2 171 ? -31.351 -59.647 -33.884 0.50 43.74 172 HIS C C 1
ATOM 1818 O O . HIS B 2 171 ? -31.727 -60.754 -33.500 0.50 40.52 172 HIS C O 1
ATOM 1825 N N . ASP B 2 172 ? -31.030 -59.390 -35.146 0.50 39.50 173 ASP C N 1
ATOM 1826 C CA . ASP B 2 172 ? -31.105 -60.422 -36.168 0.50 41.61 173 ASP C CA 1
ATOM 1827 C C . ASP B 2 172 ? -29.712 -60.751 -36.700 0.50 46.40 173 ASP C C 1
ATOM 1828 O O . ASP B 2 172 ? -29.053 -59.903 -37.304 0.50 49.34 173 ASP C O 1
ATOM 1833 N N . ALA B 2 173 ? -29.277 -61.988 -36.478 0.50 44.29 174 ALA C N 1
ATOM 1834 C CA . ALA B 2 173 ? -27.915 -62.403 -36.799 0.50 47.94 174 ALA C CA 1
ATOM 1835 C C . ALA B 2 173 ? -27.602 -62.305 -38.289 0.50 50.27 174 ALA C C 1
ATOM 1836 O O . ALA B 2 173 ? -26.444 -62.148 -38.678 0.50 48.20 174 ALA C O 1
ATOM 1838 N N . LYS B 2 174 ? -28.636 -62.397 -39.116 0.50 51.14 175 LYS C N 1
ATOM 1839 C CA . LYS B 2 174 ? -28.467 -62.391 -40.563 0.50 56.77 175 LYS C CA 1
ATOM 1840 C C . LYS B 2 174 ? -28.374 -60.966 -41.105 0.50 61.73 175 LYS C C 1
ATOM 1841 O O . LYS B 2 174 ? -27.595 -60.694 -42.025 0.50 65.37 175 LYS C O 1
ATOM 1847 N N . LYS B 2 175 ? -29.168 -60.062 -40.536 0.50 54.60 176 LYS C N 1
ATOM 1848 C CA . LYS B 2 175 ? -29.133 -58.663 -40.941 0.50 48.64 176 LYS C CA 1
ATOM 1849 C C . LYS B 2 175 ? -27.859 -57.986 -40.444 0.50 58.10 176 LYS C C 1
ATOM 1850 O O . LYS B 2 175 ? -27.341 -57.071 -41.085 0.50 58.77 176 LYS C O 1
ATOM 1856 N N . ILE B 2 176 ? -27.354 -58.440 -39.300 0.50 52.47 177 ILE C N 1
ATOM 1857 C CA . ILE B 2 176 ? -26.105 -57.922 -38.758 0.50 55.65 177 ILE C CA 1
ATOM 1858 C C . ILE B 2 176 ? -24.931 -58.297 -39.660 0.50 56.35 177 ILE C C 1
ATOM 1859 O O . ILE B 2 176 ? -24.069 -57.467 -39.955 0.50 57.85 177 ILE C O 1
ATOM 1864 N N . ALA B 2 177 ? -24.918 -59.549 -40.106 0.50 51.53 178 ALA C N 1
ATOM 1865 C CA . ALA B 2 177 ? -23.840 -60.061 -40.945 0.50 63.01 178 ALA C CA 1
ATOM 1866 C C . ALA B 2 177 ? -23.804 -59.375 -42.307 0.50 59.76 178 ALA C C 1
ATOM 1867 O O . ALA B 2 177 ? -22.783 -59.402 -42.994 0.50 50.09 178 ALA C O 1
ATOM 1869 N N . GLU B 2 178 ? -24.918 -58.756 -42.684 0.50 63.16 179 GLU C N 1
ATOM 1870 C CA . GLU B 2 178 ? -25.035 -58.076 -43.968 0.50 67.13 179 GLU C CA 1
ATOM 1871 C C . GLU B 2 178 ? -24.750 -56.580 -43.854 0.50 68.71 179 GLU C C 1
ATOM 1872 O O . GLU B 2 178 ? -25.439 -55.766 -44.465 0.50 75.72 179 GLU C O 1
ATOM 1878 N N . GLY B 2 179 ? -23.744 -56.222 -43.059 0.50 63.60 180 GLY C N 1
ATOM 1879 C CA . GLY B 2 179 ? -23.268 -54.850 -42.995 0.50 57.99 180 GLY C CA 1
ATOM 1880 C C . GLY B 2 179 ? -23.911 -53.986 -41.925 0.50 65.41 180 GLY C C 1
ATOM 1881 O O . GLY B 2 179 ? -25.020 -54.275 -41.475 0.50 73.97 180 GLY C O 1
ATOM 1882 N N . PRO B 2 180 ? -23.223 -52.906 -41.519 0.50 60.91 181 PRO C N 1
ATOM 1883 C CA . PRO B 2 180 ? -21.898 -52.534 -42.028 0.50 63.51 181 PRO C CA 1
ATOM 1884 C C . PRO B 2 180 ? -20.748 -53.238 -41.306 0.50 65.92 181 PRO C C 1
ATOM 1885 O O . PRO B 2 180 ? -19.632 -53.271 -41.826 0.50 63.68 181 PRO C O 1
ATOM 1889 N N . SER B 2 181 ? -21.019 -53.789 -40.126 0.50 60.22 182 SER C N 1
ATOM 1890 C CA . SER B 2 181 ? -19.978 -54.430 -39.332 0.50 57.28 182 SER C CA 1
ATOM 1891 C C . SER B 2 181 ? -19.451 -55.695 -40.001 0.50 56.85 182 SER C C 1
ATOM 1892 O O . SER B 2 181 ? -18.306 -56.092 -39.779 0.50 54.85 182 SER C O 1
ATOM 1895 N N . GLY B 2 182 ? -20.291 -56.321 -40.818 0.50 60.60 183 GLY C N 1
ATOM 1896 C CA . GLY B 2 182 ? -19.944 -57.572 -41.466 0.50 56.02 183 GLY C CA 1
ATOM 1897 C C . GLY B 2 182 ? -19.700 -58.666 -40.447 0.50 63.90 183 GLY C C 1
ATOM 1898 O O . GLY B 2 182 ? -19.047 -59.671 -40.736 0.50 64.89 183 GLY C O 1
ATOM 1899 N N . LEU B 2 183 ? -20.234 -58.468 -39.247 0.50 60.38 184 LEU C N 1
ATOM 1900 C CA . LEU B 2 183 ? -19.985 -59.372 -38.134 0.50 61.37 184 LEU C CA 1
ATOM 1901 C C . LEU B 2 183 ? -20.944 -60.552 -38.127 0.50 61.08 184 LEU C C 1
ATOM 1902 O O . LEU B 2 183 ? -22.151 -60.391 -37.950 0.50 60.39 184 LEU C O 1
ATOM 1907 N N . ASP B 2 184 ? -20.393 -61.744 -38.329 0.50 61.15 185 ASP C N 1
ATOM 1908 C CA . ASP B 2 184 ? -21.157 -62.972 -38.191 0.50 54.62 185 ASP C CA 1
ATOM 1909 C C . ASP B 2 184 ? -20.667 -63.737 -36.968 0.50 53.20 185 ASP C C 1
ATOM 1910 O O . ASP B 2 184 ? -19.951 -63.184 -36.132 0.50 60.10 185 ASP C O 1
ATOM 1915 N N . ARG B 2 185 ? -21.059 -65.002 -36.864 0.50 49.75 186 ARG C N 1
ATOM 1916 C CA . ARG B 2 185 ? -20.665 -65.833 -35.734 0.50 50.22 186 ARG C CA 1
ATOM 1917 C C . ARG B 2 185 ? -19.148 -65.958 -35.637 0.50 58.40 186 ARG C C 1
ATOM 1918 O O . ARG B 2 185 ? -18.570 -65.758 -34.572 0.50 53.07 186 ARG C O 1
ATOM 1926 N N . GLU B 2 186 ? -18.511 -66.278 -36.759 0.50 59.64 187 GLU C N 1
ATOM 1927 C CA . GLU B 2 186 ? -17.064 -66.454 -36.797 0.50 64.65 187 GLU C CA 1
ATOM 1928 C C . GLU B 2 186 ? -16.339 -65.134 -36.561 0.50 59.96 187 GLU C C 1
ATOM 1929 O O . GLU B 2 186 ? -15.262 -65.103 -35.964 0.50 48.55 187 GLU C O 1
ATOM 1935 N N . GLY B 2 187 ? -16.932 -64.043 -37.039 0.50 61.07 188 GLY C N 1
ATOM 1936 C CA . GLY B 2 187 ? -16.361 -62.724 -36.854 0.50 62.06 188 GLY C CA 1
ATOM 1937 C C . GLY B 2 187 ? -16.336 -62.328 -35.392 0.50 57.40 188 GLY C C 1
ATOM 1938 O O . GLY B 2 187 ? -15.310 -61.879 -34.877 0.50 48.46 188 GLY C O 1
ATOM 1947 N N . VAL B 2 189 ? -16.527 -64.322 -32.872 0.50 57.36 190 VAL C N 1
ATOM 1948 C CA . VAL B 2 189 ? -15.634 -65.250 -32.184 0.50 56.46 190 VAL C CA 1
ATOM 1949 C C . VAL B 2 189 ? -14.204 -64.711 -32.191 0.50 54.81 190 VAL C C 1
ATOM 1950 O O . VAL B 2 189 ? -13.529 -64.711 -31.163 0.50 56.74 190 VAL C O 1
ATOM 1954 N N . LEU B 2 190 ? -13.759 -64.242 -33.352 0.50 56.20 191 LEU C N 1
ATOM 1955 C CA . LEU B 2 190 ? -12.439 -63.640 -33.484 0.50 57.30 191 LEU C CA 1
ATOM 1956 C C . LEU B 2 190 ? -12.329 -62.388 -32.620 0.50 56.43 191 LEU C C 1
ATOM 1957 O O . LEU B 2 190 ? -11.298 -62.144 -31.994 0.50 52.23 191 LEU C O 1
ATOM 1962 N N . VAL B 2 191 ? -13.404 -61.604 -32.586 0.50 52.64 192 VAL C N 1
ATOM 1963 C CA . VAL B 2 191 ? -13.451 -60.392 -31.776 0.50 52.78 192 VAL C CA 1
ATOM 1964 C C . VAL B 2 191 ? -13.242 -60.717 -30.302 0.50 58.12 192 VAL C C 1
ATOM 1965 O O . VAL B 2 191 ? -12.400 -60.112 -29.640 0.50 61.41 192 VAL C O 1
ATOM 1969 N N . ALA B 2 192 ? -14.006 -61.681 -29.799 0.50 55.61 193 ALA C N 1
ATOM 1970 C CA . ALA B 2 192 ? -13.876 -62.113 -28.414 0.50 58.14 193 ALA C CA 1
ATOM 1971 C C . ALA B 2 192 ? -12.509 -62.745 -28.172 0.50 59.45 193 ALA C C 1
ATOM 1972 O O . ALA B 2 192 ? -11.931 -62.604 -27.094 0.50 63.09 193 ALA C O 1
ATOM 1974 N N . LEU B 2 193 ? -11.997 -63.434 -29.186 0.50 61.14 194 LEU C N 1
ATOM 1975 C CA . LEU B 2 193 ? -10.705 -64.103 -29.092 0.50 58.45 194 LEU C CA 1
ATOM 1976 C C . LEU B 2 193 ? -9.560 -63.095 -29.028 0.50 62.17 194 LEU C C 1
ATOM 1977 O O . LEU B 2 193 ? -8.557 -63.326 -28.352 0.50 59.10 194 LEU C O 1
ATOM 1990 N N . SER B 2 195 ? -9.990 -59.335 -28.587 0.50 61.50 196 SER C N 1
ATOM 1991 C CA . SER B 2 195 ? -10.220 -58.227 -27.662 0.50 59.55 196 SER C CA 1
ATOM 1992 C C . SER B 2 195 ? -10.305 -58.175 -26.140 0.50 72.07 196 SER C C 1
ATOM 1993 O O . SER B 2 195 ? -9.554 -57.451 -25.491 0.50 82.31 196 SER C O 1
ATOM 1996 N N . GLY B 2 196 ? -11.237 -58.938 -25.578 0.50 75.94 197 GLY C N 1
ATOM 1997 C CA . GLY B 2 196 ? -11.405 -58.992 -24.138 0.50 83.23 197 GLY C CA 1
ATOM 1998 C C . GLY B 2 196 ? -11.533 -60.499 -24.008 0.50 86.50 197 GLY C C 1
ATOM 1999 O O . GLY B 2 196 ? -12.534 -61.077 -24.430 0.50 83.05 197 GLY C O 1
ATOM 2000 N N . GLY B 2 197 ? -10.525 -61.135 -23.419 0.50 85.66 198 GLY C N 1
ATOM 2001 C CA . GLY B 2 197 ? -9.373 -60.430 -22.883 0.50 80.41 198 GLY C CA 1
ATOM 2002 C C . GLY B 2 197 ? -9.419 -60.381 -21.371 0.50 82.27 198 GLY C C 1
ATOM 2003 O O . GLY B 2 197 ? -8.533 -60.900 -20.691 0.50 79.64 198 GLY C O 1
ATOM 2004 N N . ASP B 2 198 ? -10.459 -59.748 -20.842 0.50 80.69 199 ASP C N 1
ATOM 2005 C CA . ASP B 2 198 ? -10.688 -59.723 -19.410 0.50 82.52 199 ASP C CA 1
ATOM 2006 C C . ASP B 2 198 ? -11.569 -60.890 -19.005 0.50 81.66 199 ASP C C 1
ATOM 2007 O O . ASP B 2 198 ? -11.966 -61.015 -17.843 0.50 84.67 199 ASP C O 1
ATOM 2008 N N . TYR B 2 199 ? -11.876 -61.748 -19.977 0.50 79.52 200 TYR C N 1
ATOM 2009 C CA . TYR B 2 199 ? -12.729 -62.906 -19.757 0.50 73.63 200 TYR C CA 1
ATOM 2010 C C . TYR B 2 199 ? -12.017 -64.176 -20.206 0.50 80.61 200 TYR C C 1
ATOM 2011 O O . TYR B 2 199 ? -12.066 -65.206 -19.525 0.50 84.07 200 TYR C O 1
ATOM 2020 N N . LEU B 2 200 ? -11.375 -64.095 -21.368 0.50 68.83 201 LEU C N 1
ATOM 2021 C CA . LEU B 2 200 ? -10.748 -65.254 -21.986 0.50 68.26 201 LEU C CA 1
ATOM 2022 C C . LEU B 2 200 ? -9.229 -65.175 -21.904 0.50 65.36 201 LEU C C 1
ATOM 2023 O O . LEU B 2 200 ? -8.651 -64.097 -22.043 0.50 64.00 201 LEU C O 1
ATOM 2028 N N . PRO B 2 201 ? -8.578 -66.326 -21.677 0.50 69.10 202 PRO C N 1
ATOM 2029 C CA . PRO B 2 201 ? -7.118 -66.369 -21.572 0.50 69.35 202 PRO C CA 1
ATOM 2030 C C . PRO B 2 201 ? -6.431 -66.150 -22.916 0.50 75.70 202 PRO C C 1
ATOM 2031 O O . PRO B 2 201 ? -7.014 -66.456 -23.957 0.50 78.25 202 PRO C O 1
ATOM 2035 N N . ASP B 2 202 ? -5.213 -65.620 -22.873 0.50 76.10 203 ASP C N 1
ATOM 2036 C CA . ASP B 2 202 ? -4.357 -65.509 -24.047 0.50 86.54 203 ASP C CA 1
ATOM 2037 C C . ASP B 2 202 ? -4.962 -64.596 -25.108 0.50 82.05 203 ASP C C 1
ATOM 2038 O O . ASP B 2 202 ? -4.839 -64.849 -26.307 0.50 65.21 203 ASP C O 1
ATOM 2043 N N . GLY B 2 203 ? -5.622 -63.539 -24.651 0.50 85.23 204 GLY C N 1
ATOM 2044 C CA . GLY B 2 203 ? -6.127 -62.505 -25.532 0.50 75.69 204 GLY C CA 1
ATOM 2045 C C . GLY B 2 203 ? -5.069 -61.438 -25.721 0.50 78.09 204 GLY C C 1
ATOM 2046 O O . GLY B 2 203 ? -4.080 -61.402 -24.989 0.50 69.92 204 GLY C O 1
ATOM 2047 N N . ILE B 2 204 ? -5.275 -60.562 -26.699 0.50 70.09 205 ILE C N 1
ATOM 2048 C CA . ILE B 2 204 ? -4.275 -59.555 -27.040 0.50 71.54 205 ILE C CA 1
ATOM 2049 C C . ILE B 2 204 ? -4.429 -58.288 -26.197 0.50 64.80 205 ILE C C 1
ATOM 2050 O O . ILE B 2 204 ? -5.494 -57.673 -26.181 0.50 62.19 205 ILE C O 1
ATOM 2055 N N . PRO B 2 205 ? -3.351 -57.903 -25.491 0.50 67.43 206 PRO C N 1
ATOM 2056 C CA . PRO B 2 205 ? -3.277 -56.779 -24.548 0.50 61.71 206 PRO C CA 1
ATOM 2057 C C . PRO B 2 205 ? -3.825 -55.450 -25.073 0.50 61.98 206 PRO C C 1
ATOM 2058 O O . PRO B 2 205 ? -4.719 -54.885 -24.446 0.50 70.31 206 PRO C O 1
ATOM 2062 N N . GLY B 2 206 ? -3.302 -54.952 -26.187 0.50 55.52 207 GLY C N 1
ATOM 2063 C CA . GLY B 2 206 ? -3.719 -53.656 -26.697 0.50 63.13 207 GLY C CA 1
ATOM 2064 C C . GLY B 2 206 ? -5.010 -53.696 -27.495 0.50 62.11 207 GLY C C 1
ATOM 2065 O O . GLY B 2 206 ? -5.452 -52.679 -28.032 0.50 62.38 207 GLY C O 1
ATOM 2066 N N . CYS B 2 207 ? -5.620 -54.874 -27.560 0.50 63.83 208 CYS C N 1
ATOM 2067 C CA . CYS B 2 207 ? -6.792 -55.101 -28.400 0.50 58.68 208 CYS C CA 1
ATOM 2068 C C . CYS B 2 207 ? -8.012 -55.434 -27.537 0.50 60.71 208 CYS C C 1
ATOM 2069 O O . CYS B 2 207 ? -7.903 -56.217 -26.594 0.50 52.82 208 CYS C O 1
ATOM 2072 N N . GLY B 2 208 ? -9.168 -54.844 -27.842 0.50 55.88 209 GLY C N 1
ATOM 2073 C CA . GLY B 2 208 ? -9.321 -53.900 -28.935 0.50 47.70 209 GLY C CA 1
ATOM 2074 C C . GLY B 2 208 ? -10.422 -54.298 -29.905 0.50 53.33 209 GLY C C 1
ATOM 2075 O O . GLY B 2 208 ? -10.174 -55.044 -30.847 0.50 58.69 209 GLY C O 1
ATOM 2076 N N . ILE B 2 209 ? -11.635 -53.793 -29.696 0.50 36.88 210 ILE C N 1
ATOM 2077 C CA . ILE B 2 209 ? -12.764 -54.193 -30.539 0.50 48.36 210 ILE C CA 1
ATOM 2078 C C . ILE B 2 209 ? -12.741 -53.517 -31.915 0.50 51.63 210 ILE C C 1
ATOM 2079 O O . ILE B 2 209 ? -13.169 -54.110 -32.907 0.50 51.73 210 ILE C O 1
ATOM 2084 N N . LYS B 2 210 ? -12.235 -52.288 -31.979 0.50 56.16 211 LYS C N 1
ATOM 2085 C CA . LYS B 2 210 ? -12.133 -51.577 -33.250 0.50 50.85 211 LYS C CA 1
ATOM 2086 C C . LYS B 2 210 ? -11.221 -52.331 -34.208 0.50 53.35 211 LYS C C 1
ATOM 2087 O O . LYS B 2 210 ? -11.592 -52.602 -35.348 0.50 51.82 211 LYS C O 1
ATOM 2093 N N . VAL B 2 211 ? -10.032 -52.673 -33.727 0.50 48.68 212 VAL C N 1
ATOM 2094 C CA . VAL B 2 211 ? -9.058 -53.403 -34.528 0.50 53.45 212 VAL C CA 1
ATOM 2095 C C . VAL B 2 211 ? -9.531 -54.829 -34.813 0.50 51.14 212 VAL C C 1
ATOM 2096 O O . VAL B 2 211 ? -9.373 -55.330 -35.928 0.50 48.26 212 VAL C O 1
ATOM 2100 N N . ALA B 2 212 ? -10.125 -55.470 -33.810 0.50 47.71 213 ALA C N 1
ATOM 2101 C CA . ALA B 2 212 ? -10.609 -56.841 -33.953 0.50 45.95 213 ALA C CA 1
ATOM 2102 C C . ALA B 2 212 ? -11.676 -56.953 -35.036 0.50 49.33 213 ALA C C 1
ATOM 2103 O O . ALA B 2 212 ? -11.630 -57.858 -35.870 0.50 48.08 213 ALA C O 1
ATOM 2105 N N . CYS B 2 213 ? -12.634 -56.032 -35.015 0.50 45.19 214 CYS C N 1
ATOM 2106 C CA . CYS B 2 213 ? -13.698 -56.004 -36.014 0.50 44.88 214 CYS C CA 1
ATOM 2107 C C . CYS B 2 213 ? -13.121 -55.805 -37.412 0.50 50.65 214 CYS C C 1
ATOM 2108 O O . CYS B 2 213 ? -13.651 -56.320 -38.394 0.50 53.59 214 CYS C O 1
ATOM 2111 N N . GLN B 2 214 ? -12.024 -55.058 -37.484 0.50 50.11 215 GLN C N 1
ATOM 2112 C CA . GLN B 2 214 ? -11.339 -54.817 -38.748 0.50 44.28 215 GLN C CA 1
ATOM 2113 C C . GLN B 2 214 ? -10.608 -56.070 -39.218 0.50 51.35 215 GLN C C 1
ATOM 2114 O O . GLN B 2 214 ? -10.458 -56.298 -40.418 0.50 54.62 215 GLN C O 1
ATOM 2120 N N . ALA B 2 215 ? -10.151 -56.880 -38.268 0.50 46.09 216 ALA C N 1
ATOM 2121 C CA . ALA B 2 215 ? -9.519 -58.151 -38.592 0.50 45.48 216 ALA C CA 1
ATOM 2122 C C . ALA B 2 215 ? -10.571 -59.150 -39.062 0.50 57.29 216 ALA C C 1
ATOM 2123 O O . ALA B 2 215 ? -10.336 -59.927 -39.985 0.50 57.51 216 ALA C O 1
ATOM 2125 N N . ALA B 2 216 ? -11.734 -59.113 -38.422 0.50 56.49 217 ALA C N 1
ATOM 2126 C CA . ALA B 2 216 ? -12.839 -59.993 -38.784 0.50 51.77 217 ALA C CA 1
ATOM 2127 C C . ALA B 2 216 ? -13.347 -59.680 -40.186 0.50 53.67 217 ALA C C 1
ATOM 2128 O O . ALA B 2 216 ? -13.565 -60.584 -40.995 0.50 58.74 217 ALA C O 1
ATOM 2130 N N . LYS B 2 217 ? -13.527 -58.394 -40.467 0.50 52.86 218 LYS C N 1
ATOM 2131 C CA . LYS B 2 217 ? -14.016 -57.946 -41.766 0.50 54.89 218 LYS C CA 1
ATOM 2132 C C . LYS B 2 217 ? -13.031 -58.287 -42.881 0.50 61.07 218 LYS C C 1
ATOM 2133 O O . LYS B 2 217 ? -13.415 -58.414 -44.043 0.50 67.00 218 LYS C O 1
ATOM 2139 N N . ALA B 2 218 ? -11.762 -58.440 -42.514 0.50 59.91 219 ALA C N 1
ATOM 2140 C CA . ALA B 2 218 ? -10.722 -58.798 -43.469 0.50 56.94 219 ALA C CA 1
ATOM 2141 C C . ALA B 2 218 ? -10.706 -60.302 -43.740 0.50 59.03 219 ALA C C 1
ATOM 2142 O O . ALA B 2 218 ? -9.818 -60.809 -44.426 0.50 63.29 219 ALA C O 1
ATOM 2144 N N . GLY B 2 219 ? -11.687 -61.009 -43.188 0.50 59.37 220 GLY C N 1
ATOM 2145 C CA . GLY B 2 219 ? -11.875 -62.421 -43.473 0.50 55.73 220 GLY C CA 1
ATOM 2146 C C . GLY B 2 219 ? -11.121 -63.375 -42.563 0.50 53.11 220 GLY C C 1
ATOM 2147 O O . GLY B 2 219 ? -11.213 -64.593 -42.728 0.50 51.68 220 GLY C O 1
ATOM 2148 N N . PHE B 2 220 ? -10.391 -62.830 -41.593 0.50 56.12 221 PHE C N 1
ATOM 2149 C CA . PHE B 2 220 ? -9.542 -63.643 -40.720 0.50 60.89 221 PHE C CA 1
ATOM 2150 C C . PHE B 2 220 ? -10.322 -64.614 -39.830 0.50 61.62 221 PHE C C 1
ATOM 2151 O O . PHE B 2 220 ? -9.729 -65.486 -39.192 0.50 65.05 221 PHE C O 1
ATOM 2159 N N . GLY B 2 221 ? -11.644 -64.472 -39.796 0.50 66.41 222 GLY C N 1
ATOM 2160 C CA . GLY B 2 221 ? -12.484 -65.287 -38.932 0.50 59.57 222 GLY C CA 1
ATOM 2161 C C . GLY B 2 221 ? -12.601 -66.752 -39.316 0.50 68.71 222 GLY C C 1
ATOM 2162 O O . GLY B 2 221 ? -13.582 -67.409 -38.973 0.50 62.65 222 GLY C O 1
ATOM 2163 N N . LYS B 2 222 ? -11.607 -67.259 -40.041 0.50 71.88 223 LYS C N 1
ATOM 2164 C CA . LYS B 2 222 ? -11.522 -68.673 -40.395 0.50 67.00 223 LYS C CA 1
ATOM 2165 C C . LYS B 2 222 ? -10.126 -69.158 -39.992 0.50 70.16 223 LYS C C 1
ATOM 2166 O O . LYS B 2 222 ? -9.191 -68.933 -40.759 0.50 75.87 223 LYS C O 1
ATOM 2172 N N . GLU B 2 223 ? -9.919 -69.826 -38.842 0.50 64.63 224 GLU C N 1
ATOM 2173 C CA . GLU B 2 223 ? -10.881 -70.523 -37.958 0.50 63.09 224 GLU C CA 1
ATOM 2174 C C . GLU B 2 223 ? -11.461 -71.726 -38.705 0.50 76.03 224 GLU C C 1
ATOM 2175 O O . GLU B 2 223 ? -12.675 -71.900 -38.822 0.50 81.28 224 GLU C O 1
ATOM 2181 N N . LEU B 2 224 ? -10.546 -72.550 -39.209 0.50 81.89 225 LEU C N 1
ATOM 2182 C CA . LEU B 2 224 ? -10.852 -73.831 -39.837 0.50 80.83 225 LEU C CA 1
ATOM 2183 C C . LEU B 2 224 ? -9.691 -74.792 -39.586 0.50 75.75 225 LEU C C 1
ATOM 2184 O O . LEU B 2 224 ? -8.784 -74.902 -40.413 0.50 84.16 225 LEU C O 1
ATOM 2189 N N . CYS B 2 225 ? -9.718 -75.472 -38.441 0.50 80.08 226 CYS C N 1
ATOM 2190 C CA . CYS B 2 225 ? -8.613 -76.329 -38.009 0.50 80.91 226 CYS C CA 1
ATOM 2191 C C . CYS B 2 225 ? -8.260 -77.403 -39.034 0.50 79.95 226 CYS C C 1
ATOM 2192 O O . CYS B 2 225 ? -7.086 -77.703 -39.252 0.50 83.98 226 CYS C O 1
ATOM 2195 N N . ALA B 2 234 ? 0.026 -76.861 -37.683 0.50 65.68 235 ALA C N 1
ATOM 2196 C CA . ALA B 2 234 ? -1.085 -76.514 -38.562 0.50 82.56 235 ALA C CA 1
ATOM 2197 C C . ALA B 2 234 ? -1.396 -75.020 -38.510 0.50 92.48 235 ALA C C 1
ATOM 2198 O O . ALA B 2 234 ? -1.134 -74.289 -39.465 0.50 88.01 235 ALA C O 1
ATOM 2200 N N . ILE B 2 235 ? -1.941 -74.579 -37.378 0.50 103.07 236 ILE C N 1
ATOM 2201 C CA . ILE B 2 235 ? -2.440 -73.213 -37.191 0.50 92.90 236 ILE C CA 1
ATOM 2202 C C . ILE B 2 235 ? -1.409 -72.121 -37.495 0.50 87.60 236 ILE C C 1
ATOM 2203 O O . ILE B 2 235 ? -1.768 -70.986 -37.813 0.50 76.03 236 ILE C O 1
ATOM 2208 N N . THR B 2 236 ? -0.132 -72.490 -37.420 0.50 89.07 237 THR C N 1
ATOM 2209 C CA . THR B 2 236 ? 0.995 -71.557 -37.477 0.50 80.89 237 THR C CA 1
ATOM 2210 C C . THR B 2 236 ? 0.921 -70.465 -38.556 0.50 81.38 237 THR C C 1
ATOM 2211 O O . THR B 2 236 ? 1.246 -69.307 -38.285 0.50 80.86 237 THR C O 1
ATOM 2215 N N . GLU B 2 237 ? 0.498 -70.828 -39.763 0.50 81.53 238 GLU C N 1
ATOM 2216 C CA . GLU B 2 237 ? 0.505 -69.891 -40.890 0.50 73.80 238 GLU C CA 1
ATOM 2217 C C . GLU B 2 237 ? -0.396 -68.678 -40.656 0.50 77.77 238 GLU C C 1
ATOM 2218 O O . GLU B 2 237 ? 0.037 -67.536 -40.814 0.50 72.64 238 GLU C O 1
ATOM 2224 N N . TRP B 2 238 ? -1.645 -68.946 -40.287 0.50 77.23 239 TRP C N 1
ATOM 2225 C CA . TRP B 2 238 ? -2.662 -67.912 -40.095 0.50 65.27 239 TRP C CA 1
ATOM 2226 C C . TRP B 2 238 ? -2.214 -66.792 -39.162 0.50 69.00 239 TRP C C 1
ATOM 2227 O O . TRP B 2 238 ? -2.435 -65.613 -39.440 0.50 63.12 239 TRP C O 1
ATOM 2238 N N . LYS B 2 239 ? -1.577 -67.173 -38.058 0.50 68.16 240 LYS C N 1
ATOM 2239 C CA . LYS B 2 239 ? -1.151 -66.222 -37.038 0.50 60.81 240 LYS C CA 1
ATOM 2240 C C . LYS B 2 239 ? -0.184 -65.178 -37.586 0.50 63.80 240 LYS C C 1
ATOM 2241 O O . LYS B 2 239 ? -0.234 -64.015 -37.192 0.50 65.27 240 LYS C O 1
ATOM 2247 N N . GLN B 2 240 ? 0.685 -65.590 -38.502 0.50 71.41 241 GLN C N 1
ATOM 2248 C CA . GLN B 2 240 ? 1.721 -64.698 -39.008 0.50 75.47 241 GLN C CA 1
ATOM 2249 C C . GLN B 2 240 ? 1.236 -63.832 -40.170 0.50 71.55 241 GLN C C 1
ATOM 2250 O O . GLN B 2 240 ? 1.769 -62.750 -40.398 0.50 67.71 241 GLN C O 1
ATOM 2256 N N . ARG B 2 241 ? 0.234 -64.302 -40.904 0.50 67.21 242 ARG C N 1
ATOM 2257 C CA . ARG B 2 241 ? -0.418 -63.452 -41.899 0.50 63.90 242 ARG C CA 1
ATOM 2258 C C . ARG B 2 241 ? -1.128 -62.303 -41.194 0.50 68.10 242 ARG C C 1
ATOM 2259 O O . ARG B 2 241 ? -1.015 -61.143 -41.592 0.50 69.60 242 ARG C O 1
ATOM 2267 N N . LEU B 2 242 ? -1.858 -62.653 -40.142 0.50 58.35 243 LEU C N 1
ATOM 2268 C CA . LEU B 2 242 ? -2.565 -61.681 -39.318 0.50 59.53 243 LEU C CA 1
ATOM 2269 C C . LEU B 2 242 ? -1.580 -60.759 -38.611 0.50 63.83 243 LEU C C 1
ATOM 2270 O O . LEU B 2 242 ? -1.797 -59.550 -38.528 0.50 56.40 243 LEU C O 1
ATOM 2275 N N . LEU B 2 243 ? -0.493 -61.336 -38.105 0.50 60.51 244 LEU C N 1
ATOM 2276 C CA . LEU B 2 243 ? 0.509 -60.565 -37.381 0.50 61.40 244 LEU C CA 1
ATOM 2277 C C . LEU B 2 243 ? 1.251 -59.623 -38.327 0.50 68.07 244 LEU C C 1
ATOM 2278 O O . LEU B 2 243 ? 1.569 -58.497 -37.960 0.50 73.99 244 LEU C O 1
ATOM 2283 N N . HIS B 2 244 ? 1.515 -60.087 -39.546 0.50 66.85 245 HIS C N 1
ATOM 2284 C CA . HIS B 2 244 ? 2.196 -59.266 -40.543 0.50 68.38 245 HIS C CA 1
ATOM 2285 C C . HIS B 2 244 ? 1.319 -58.105 -40.996 0.50 66.02 245 HIS C C 1
ATOM 2286 O O . HIS B 2 244 ? 1.810 -57.008 -41.252 0.50 60.18 245 HIS C O 1
ATOM 2293 N N . GLU B 2 245 ? 0.017 -58.356 -41.099 0.50 65.26 246 GLU C N 1
ATOM 2294 C CA . GLU B 2 245 ? -0.929 -57.315 -41.479 0.50 63.16 246 GLU C CA 1
ATOM 2295 C C . GLU B 2 245 ? -1.045 -56.255 -40.388 0.50 60.63 246 GLU C C 1
ATOM 2296 O O . GLU B 2 245 ? -1.169 -55.070 -40.678 0.50 58.39 246 GLU C O 1
ATOM 2302 N N . LEU B 2 246 ? -1.005 -56.689 -39.134 0.50 63.49 247 LEU C N 1
ATOM 2303 C CA . LEU B 2 246 ? -1.061 -55.763 -38.008 0.50 67.11 247 LEU C CA 1
ATOM 2304 C C . LEU B 2 246 ? 0.160 -54.854 -37.975 0.50 72.63 247 LEU C C 1
ATOM 2305 O O . LEU B 2 246 ? 0.044 -53.654 -37.726 0.50 66.32 247 LEU C O 1
ATOM 2310 N N . ARG B 2 247 ? 1.329 -55.432 -38.229 0.50 71.31 248 ARG C N 1
ATOM 2311 C CA . ARG B 2 247 ? 2.583 -54.687 -38.167 0.50 76.79 248 ARG C CA 1
ATOM 2312 C C . ARG B 2 247 ? 2.741 -53.699 -39.317 0.50 74.63 248 ARG C C 1
ATOM 2313 O O . ARG B 2 247 ? 3.223 -52.587 -39.115 0.50 71.45 248 ARG C O 1
ATOM 2321 N N . THR B 2 248 ? 2.340 -54.105 -40.517 0.50 71.55 249 THR C N 1
ATOM 2322 C CA . THR B 2 248 ? 2.620 -53.317 -41.715 0.50 72.09 249 THR C CA 1
ATOM 2323 C C . THR B 2 248 ? 1.393 -52.647 -42.331 0.50 62.66 249 THR C C 1
ATOM 2324 O O . THR B 2 248 ? 1.520 -51.616 -42.996 0.50 68.18 249 THR C O 1
ATOM 2328 N N . ASN B 2 249 ? 0.219 -53.234 -42.111 0.50 61.33 250 ASN C N 1
ATOM 2329 C CA . ASN B 2 249 ? -1.025 -52.776 -42.739 0.50 65.77 250 ASN C CA 1
ATOM 2330 C C . ASN B 2 249 ? -0.875 -52.694 -44.253 0.50 69.24 250 ASN C C 1
ATOM 2331 O O . ASN B 2 249 ? -1.355 -51.759 -44.892 0.50 64.29 250 ASN C O 1
ATOM 2336 N N . GLU B 2 250 ? -0.195 -53.689 -44.818 0.50 65.03 251 GLU C N 1
ATOM 2337 C CA . GLU B 2 250 ? 0.084 -53.735 -46.247 0.50 70.54 251 GLU C CA 1
ATOM 2338 C C . GLU B 2 250 ? -1.196 -53.800 -47.072 0.50 71.73 251 GLU C C 1
ATOM 2339 O O . GLU B 2 250 ? -1.352 -53.071 -48.052 0.50 75.94 251 GLU C O 1
ATOM 2345 N N . SER B 2 251 ? -2.113 -54.671 -46.669 0.50 72.14 252 SER C N 1
ATOM 2346 C CA . SER B 2 251 ? -3.371 -54.839 -47.386 0.50 69.33 252 SER C CA 1
ATOM 2347 C C . SER B 2 251 ? -4.354 -53.722 -47.060 0.50 72.27 252 SER C C 1
ATOM 2348 O O . SER B 2 251 ? -5.390 -53.587 -47.709 0.50 73.84 252 SER C O 1
ATOM 2351 N N . GLY B 2 252 ? -4.020 -52.919 -46.055 0.50 67.80 253 GLY C N 1
ATOM 2352 C CA . GLY B 2 252 ? -4.884 -51.835 -45.630 0.50 68.88 253 GLY C CA 1
ATOM 2353 C C . GLY B 2 252 ? -6.091 -52.337 -44.862 0.50 66.43 253 GLY C C 1
ATOM 2354 O O . GLY B 2 252 ? -7.152 -51.714 -44.877 0.50 71.46 253 GLY C O 1
ATOM 2355 N N . PHE B 2 253 ? -5.924 -53.469 -44.186 0.50 62.43 254 PHE C N 1
ATOM 2356 C CA . PHE B 2 253 ? -7.001 -54.065 -43.400 0.50 65.53 254 PHE C CA 1
ATOM 2357 C C . PHE B 2 253 ? -7.363 -53.215 -42.186 0.50 61.10 254 PHE C C 1
ATOM 2358 O O . PHE B 2 253 ? -8.437 -53.372 -41.609 0.50 60.49 254 PHE C O 1
ATOM 2366 N N . PHE B 2 254 ? -6.460 -52.317 -41.803 0.50 63.46 255 PHE C N 1
ATOM 2367 C CA . PHE B 2 254 ? -6.634 -51.549 -40.577 0.50 59.82 255 PHE C CA 1
ATOM 2368 C C . PHE B 2 254 ? -6.597 -50.045 -40.815 0.50 61.56 255 PHE C C 1
ATOM 2369 O O . PHE B 2 254 ? -6.178 -49.579 -41.875 0.50 60.77 255 PHE C O 1
ATOM 2377 N N . ARG B 2 255 ? -7.047 -49.293 -39.816 0.50 69.35 256 ARG C N 1
ATOM 2378 C CA . ARG B 2 255 ? -6.998 -47.839 -39.856 0.50 64.10 256 ARG C CA 1
ATOM 2379 C C . ARG B 2 255 ? -5.549 -47.368 -39.856 0.50 65.18 256 ARG C C 1
ATOM 2380 O O . ARG B 2 255 ? -5.171 -46.481 -40.623 0.50 71.23 256 ARG C O 1
ATOM 2388 N N . THR B 2 256 ? -4.744 -47.970 -38.988 0.50 63.37 257 THR C N 1
ATOM 2389 C CA . THR B 2 256 ? -3.321 -47.662 -38.893 0.50 60.83 257 THR C CA 1
ATOM 2390 C C . THR B 2 256 ? -2.508 -48.938 -38.707 0.50 65.17 257 THR C C 1
ATOM 2391 O O . THR B 2 256 ? -3.069 -50.028 -38.594 0.50 72.46 257 THR C O 1
ATOM 2395 N N . LYS B 2 257 ? -1.186 -48.800 -38.676 0.50 66.25 258 LYS C N 1
ATOM 2396 C CA . LYS B 2 257 ? -0.322 -49.919 -38.324 0.50 62.60 258 LYS C CA 1
ATOM 2397 C C . LYS B 2 257 ? -0.428 -50.183 -36.823 0.50 66.09 258 LYS C C 1
ATOM 2398 O O . LYS B 2 257 ? -0.974 -49.363 -36.084 0.50 58.08 258 LYS C O 1
ATOM 2404 N N . HIS B 2 258 ? 0.083 -51.326 -36.374 0.50 72.17 259 HIS C N 1
ATOM 2405 C CA . HIS B 2 258 ? -0.010 -51.709 -34.965 0.50 70.40 259 HIS C CA 1
ATOM 2406 C C . HIS B 2 258 ? 1.202 -52.530 -34.516 0.50 77.47 259 HIS C C 1
ATOM 2407 O O . HIS B 2 258 ? 1.077 -53.714 -34.216 0.50 83.99 259 HIS C O 1
ATOM 2414 N N . LYS B 2 259 ? 2.365 -51.893 -34.461 0.50 83.42 260 LYS C N 1
ATOM 2415 C CA . LYS B 2 259 ? 3.611 -52.589 -34.161 0.50 88.74 260 LYS C CA 1
ATOM 2416 C C . LYS B 2 259 ? 3.767 -52.856 -32.663 0.50 81.28 260 LYS C C 1
ATOM 2417 O O . LYS B 2 259 ? 4.350 -53.872 -32.255 0.50 88.48 260 LYS C O 1
ATOM 2423 N N . ALA B 2 260 ? 3.241 -51.944 -31.849 0.50 80.06 261 ALA C N 1
ATOM 2424 C CA . ALA B 2 260 ? 3.344 -52.066 -30.399 0.50 87.46 261 ALA C CA 1
ATOM 2425 C C . ALA B 2 260 ? 2.381 -53.126 -29.865 0.50 89.97 261 ALA C C 1
ATOM 2426 O O . ALA B 2 260 ? 2.470 -53.520 -28.702 0.50 95.56 261 ALA C O 1
ATOM 2428 N N . LEU B 2 261 ? 1.462 -53.565 -30.721 0.50 84.21 262 LEU C N 1
ATOM 2429 C CA . LEU B 2 261 ? 0.489 -54.587 -30.362 0.50 84.62 262 LEU C CA 1
ATOM 2430 C C . LEU B 2 261 ? 1.096 -55.985 -30.426 0.50 93.25 262 LEU C C 1
ATOM 2431 O O . LEU B 2 261 ? 0.872 -56.703 -31.394 0.50 91.71 262 LEU C O 1
ATOM 2436 N N . GLU B 2 262 ? 1.864 -56.364 -29.403 0.50 98.75 263 GLU C N 1
ATOM 2437 C CA . GLU B 2 262 ? 2.509 -57.681 -29.376 0.50 101.67 263 GLU C CA 1
ATOM 2438 C C . GLU B 2 262 ? 1.534 -58.770 -28.924 0.50 90.06 263 GLU C C 1
ATOM 2439 O O . GLU B 2 262 ? 0.636 -58.533 -28.117 0.50 78.32 263 GLU C O 1
ATOM 2445 N N . ILE B 2 263 ? 1.720 -59.963 -29.476 0.50 84.99 264 ILE C N 1
ATOM 2446 C CA . ILE B 2 263 ? 0.721 -61.018 -29.383 0.50 77.99 264 ILE C CA 1
ATOM 2447 C C . ILE B 2 263 ? 1.202 -62.244 -28.601 0.50 84.89 264 ILE C C 1
ATOM 2448 O O . ILE B 2 263 ? 2.237 -62.833 -28.923 0.50 87.41 264 ILE C O 1
ATOM 2453 N N . PRO B 2 264 ? 0.446 -62.626 -27.555 0.50 84.51 265 PRO C N 1
ATOM 2454 C CA . PRO B 2 264 ? 0.782 -63.723 -26.641 0.50 76.02 265 PRO C CA 1
ATOM 2455 C C . PRO B 2 264 ? 1.170 -65.027 -27.337 0.50 80.77 265 PRO C C 1
ATOM 2456 O O . PRO B 2 264 ? 0.717 -65.311 -28.446 0.50 82.67 265 PRO C O 1
ATOM 2460 N N . GLU B 2 265 ? 1.976 -65.836 -26.655 0.50 80.81 266 GLU C N 1
ATOM 2461 C CA . GLU B 2 265 ? 2.351 -67.148 -27.166 0.50 86.66 266 GLU C CA 1
ATOM 2462 C C . GLU B 2 265 ? 1.182 -68.128 -27.053 0.50 84.48 266 GLU C C 1
ATOM 2463 O O . GLU B 2 265 ? 1.131 -69.130 -27.766 0.50 82.15 266 GLU C O 1
ATOM 2469 N N . ASN B 2 266 ? 0.248 -67.830 -26.154 0.50 81.10 267 ASN C N 1
ATOM 2470 C CA . ASN B 2 266 ? -0.925 -68.675 -25.949 0.50 90.28 267 ASN C CA 1
ATOM 2471 C C . ASN B 2 266 ? -2.084 -68.278 -26.859 0.50 85.91 267 ASN C C 1
ATOM 2472 O O . ASN B 2 266 ? -3.241 -68.591 -26.585 0.50 91.99 267 ASN C O 1
ATOM 2477 N N . PHE B 2 267 ? -1.754 -67.588 -27.943 0.50 75.61 268 PHE C N 1
ATOM 2478 C CA . PHE B 2 267 ? -2.740 -67.124 -28.921 0.50 67.47 268 PHE C CA 1
ATOM 2479 C C . PHE B 2 267 ? -2.495 -67.759 -30.289 0.50 67.17 268 PHE C C 1
ATOM 2480 O O . PHE B 2 267 ? -1.348 -67.875 -30.725 0.50 70.60 268 PHE C O 1
ATOM 2488 N N . PRO B 2 268 ? -3.575 -68.182 -30.968 0.50 70.18 269 PRO C N 1
ATOM 2489 C CA . PRO B 2 268 ? -4.951 -68.159 -30.458 0.50 75.81 269 PRO C CA 1
ATOM 2490 C C . PRO B 2 268 ? -5.264 -69.359 -29.564 0.50 75.34 269 PRO C C 1
ATOM 2491 O O . PRO B 2 268 ? -5.116 -70.504 -29.992 0.50 78.79 269 PRO C O 1
ATOM 2495 N N . ASN B 2 269 ? -5.686 -69.086 -28.335 0.50 76.13 270 ASN C N 1
ATOM 2496 C CA . ASN B 2 269 ? -6.063 -70.140 -27.401 0.50 74.42 270 ASN C CA 1
ATOM 2497 C C . ASN B 2 269 ? -7.254 -70.918 -27.951 0.50 73.46 270 ASN C C 1
ATOM 2498 O O . ASN B 2 269 ? -8.281 -70.336 -28.299 0.50 77.95 270 ASN C O 1
ATOM 2511 N N . GLU B 2 271 ? -8.735 -74.035 -26.628 0.50 76.00 272 GLU C N 1
ATOM 2512 C CA . GLU B 2 271 ? -9.736 -74.590 -25.722 0.50 82.53 272 GLU C CA 1
ATOM 2513 C C . GLU B 2 271 ? -10.783 -73.503 -25.529 0.50 89.48 272 GLU C C 1
ATOM 2514 O O . GLU B 2 271 ? -11.900 -73.761 -25.081 0.50 90.72 272 GLU C O 1
ATOM 2520 N N . VAL B 2 272 ? -10.398 -72.280 -25.888 0.50 81.73 273 VAL C N 1
ATOM 2521 C CA . VAL B 2 272 ? -11.330 -71.168 -25.991 0.50 73.82 273 VAL C CA 1
ATOM 2522 C C . VAL B 2 272 ? -12.072 -71.191 -27.335 0.50 73.54 273 VAL C C 1
ATOM 2523 O O . VAL B 2 272 ? -13.271 -70.898 -27.394 0.50 78.60 273 VAL C O 1
ATOM 2527 N N . LEU B 2 273 ? -11.376 -71.545 -28.413 0.50 74.20 274 LEU C N 1
ATOM 2528 C CA . LEU B 2 273 ? -11.964 -71.440 -29.750 0.50 73.39 274 LEU C CA 1
ATOM 2529 C C . LEU B 2 273 ? -13.254 -72.226 -29.972 0.50 72.62 274 LEU C C 1
ATOM 2530 O O . LEU B 2 273 ? -14.236 -71.648 -30.445 0.50 72.30 274 LEU C O 1
ATOM 2535 N N . ARG B 2 274 ? -13.226 -73.478 -29.554 0.50 74.83 275 ARG C N 1
ATOM 2536 C CA . ARG B 2 274 ? -14.363 -74.345 -29.686 0.50 81.69 275 ARG C CA 1
ATOM 2537 C C . ARG B 2 274 ? -15.357 -74.106 -28.586 0.50 73.05 275 ARG C C 1
ATOM 2538 O O . ARG B 2 274 ? -16.525 -74.370 -28.748 0.50 73.93 275 ARG C O 1
ATOM 2546 N N . TYR B 2 275 ? -14.908 -73.584 -27.468 0.50 67.19 276 TYR C N 1
ATOM 2547 C CA . TYR B 2 275 ? -15.863 -73.224 -26.443 0.50 65.18 276 TYR C CA 1
ATOM 2548 C C . TYR B 2 275 ? -16.974 -72.435 -27.105 0.50 69.79 276 TYR C C 1
ATOM 2549 O O . TYR B 2 275 ? -18.100 -72.389 -26.595 0.50 72.06 276 TYR C O 1
ATOM 2558 N N . TYR B 2 276 ? -16.637 -71.814 -28.234 0.50 63.60 277 TYR C N 1
ATOM 2559 C CA . TYR B 2 276 ? -17.602 -71.068 -28.998 0.50 63.81 277 TYR C CA 1
ATOM 2560 C C . TYR B 2 276 ? -18.132 -71.880 -30.182 0.50 65.49 277 TYR C C 1
ATOM 2561 O O . TYR B 2 276 ? -19.337 -71.875 -30.447 0.50 58.41 277 TYR C O 1
ATOM 2570 N N . THR B 2 277 ? -17.258 -72.576 -30.904 0.50 60.24 278 THR C N 1
ATOM 2571 C CA . THR B 2 277 ? -17.759 -73.276 -32.088 0.50 64.51 278 THR C CA 1
ATOM 2572 C C . THR B 2 277 ? -18.396 -74.625 -31.742 0.50 66.62 278 THR C C 1
ATOM 2573 O O . THR B 2 277 ? -19.192 -75.153 -32.526 0.50 63.78 278 THR C O 1
ATOM 2577 N N . HIS B 2 278 ? -18.029 -75.185 -30.590 0.50 68.86 279 HIS C N 1
ATOM 2578 C CA . HIS B 2 278 ? -18.650 -76.409 -30.087 0.50 64.50 279 HIS C CA 1
ATOM 2579 C C . HIS B 2 278 ? -18.916 -76.305 -28.584 0.50 59.52 279 HIS C C 1
ATOM 2580 O O . HIS B 2 278 ? -18.305 -77.030 -27.790 0.50 54.35 279 HIS C O 1
ATOM 2587 N N . PRO B 2 279 ? -19.824 -75.396 -28.185 0.50 56.11 280 PRO C N 1
ATOM 2588 C CA . PRO B 2 279 ? -20.102 -75.212 -26.759 0.50 50.57 280 PRO C CA 1
ATOM 2589 C C . PRO B 2 279 ? -20.767 -76.442 -26.158 0.50 46.16 280 PRO C C 1
ATOM 2590 O O . PRO B 2 279 ? -21.559 -77.091 -26.840 0.50 51.21 280 PRO C O 1
ATOM 2594 N N . VAL B 2 280 ? -20.442 -76.764 -24.910 0.50 41.59 281 VAL C N 1
ATOM 2595 C CA . VAL B 2 280 ? -21.058 -77.906 -24.246 0.50 48.37 281 VAL C CA 1
ATOM 2596 C C . VAL B 2 280 ? -22.557 -77.661 -24.095 0.50 42.01 281 VAL C C 1
ATOM 2597 O O . VAL B 2 280 ? -22.989 -76.777 -23.353 0.50 45.14 281 VAL C O 1
ATOM 2601 N N . VAL B 2 281 ? -23.346 -78.431 -24.836 0.50 40.37 282 VAL C N 1
ATOM 2602 C CA . VAL B 2 281 ? -24.798 -78.307 -24.805 0.50 38.29 282 VAL C CA 1
ATOM 2603 C C . VAL B 2 281 ? -25.435 -79.674 -24.595 0.50 40.76 282 VAL C C 1
ATOM 2604 O O . VAL B 2 281 ? -24.738 -80.667 -24.392 0.50 42.38 282 VAL C O 1
ATOM 2608 N N . SER B 2 282 ? -26.763 -79.720 -24.632 0.50 31.58 283 SER C N 1
ATOM 2609 C CA . SER B 2 282 ? -27.488 -80.967 -24.410 0.50 29.80 283 SER C CA 1
ATOM 2610 C C . SER B 2 282 ? -27.153 -82.004 -25.474 0.50 29.31 283 SER C C 1
ATOM 2611 O O . SER B 2 282 ? -26.739 -81.667 -26.583 0.50 39.06 283 SER C O 1
ATOM 2614 N N . SER B 2 283 ? -27.327 -83.272 -25.120 0.50 37.80 284 SER C N 1
ATOM 2615 C CA . SER B 2 283 ? -27.080 -84.374 -26.036 0.50 33.70 284 SER C CA 1
ATOM 2616 C C . SER B 2 283 ? -28.129 -84.397 -27.142 0.50 33.85 284 SER C C 1
ATOM 2617 O O . SER B 2 283 ? -29.211 -83.831 -26.980 0.50 37.14 284 SER C O 1
ATOM 2620 N N . PRO B 2 284 ? -27.806 -85.037 -28.277 0.50 35.52 285 PRO C N 1
ATOM 2621 C CA . PRO B 2 284 ? -28.793 -85.240 -29.344 0.50 30.89 285 PRO C CA 1
ATOM 2622 C C . PRO B 2 284 ? -30.054 -85.939 -28.838 0.50 25.94 285 PRO C C 1
ATOM 2623 O O . PRO B 2 284 ? -31.157 -85.618 -29.285 0.50 33.96 285 PRO C O 1
ATOM 2627 N N . ALA B 2 285 ? -29.888 -86.877 -27.911 0.50 35.06 286 ALA C N 1
ATOM 2628 C CA . ALA B 2 285 ? -31.016 -87.592 -27.322 0.50 33.91 286 ALA C CA 1
ATOM 2629 C C . ALA B 2 285 ? -31.929 -86.646 -26.550 0.50 30.34 286 ALA C C 1
ATOM 2630 O O . ALA B 2 285 ? -33.150 -86.813 -26.542 0.50 34.73 286 ALA C O 1
ATOM 2632 N N . THR B 2 286 ? -31.332 -85.651 -25.903 0.50 31.86 287 THR C N 1
ATOM 2633 C CA . THR B 2 286 ? -32.090 -84.664 -25.148 0.50 27.52 287 THR C CA 1
ATOM 2634 C C . THR B 2 286 ? -32.880 -83.754 -26.084 0.50 42.09 287 THR C C 1
ATOM 2635 O O . THR B 2 286 ? -34.032 -83.419 -25.811 0.50 34.69 287 THR C O 1
ATOM 2639 N N . ILE B 2 287 ? -32.253 -83.366 -27.192 0.50 32.08 288 ILE C N 1
ATOM 2640 C CA . ILE B 2 287 ? -32.907 -82.536 -28.200 0.50 33.17 288 ILE C CA 1
ATOM 2641 C C . ILE B 2 287 ? -34.147 -83.233 -28.757 0.50 37.35 288 ILE C C 1
ATOM 2642 O O . ILE B 2 287 ? -35.199 -82.611 -28.922 0.50 39.39 288 ILE C O 1
ATOM 2647 N N . GLU B 2 288 ? -34.021 -84.527 -29.027 0.50 36.08 289 GLU C N 1
ATOM 2648 C CA . GLU B 2 288 ? -35.136 -85.312 -29.539 0.50 37.48 289 GLU C CA 1
ATOM 2649 C C . GLU B 2 288 ? -36.241 -85.495 -28.498 0.50 36.64 289 GLU C C 1
ATOM 2650 O O . GLU B 2 288 ? -37.419 -85.577 -28.848 0.50 43.27 289 GLU C O 1
ATOM 2656 N N . ARG B 2 289 ? -35.859 -85.573 -27.225 0.50 25.60 290 ARG C N 1
ATOM 2657 C CA . ARG B 2 289 ? -36.843 -85.644 -26.151 0.50 33.39 290 ARG C CA 1
ATOM 2658 C C . ARG B 2 289 ? -37.667 -84.363 -26.129 0.50 34.76 290 ARG C C 1
ATOM 2659 O O . ARG B 2 289 ? -38.881 -84.393 -25.926 0.50 34.73 290 ARG C O 1
ATOM 2667 N N . LEU B 2 290 ? -36.994 -83.240 -26.355 0.50 34.78 291 LEU C N 1
ATOM 2668 C CA . LEU B 2 290 ? -37.637 -81.932 -26.313 0.50 37.77 291 LEU C CA 1
ATOM 2669 C C . LEU B 2 290 ? -38.573 -81.708 -27.498 0.50 35.78 291 LEU C C 1
ATOM 2670 O O . LEU B 2 290 ? -39.574 -81.001 -27.371 0.50 33.46 291 LEU C O 1
ATOM 2675 N N . ARG B 2 291 ? -38.245 -82.298 -28.645 0.50 41.62 292 ARG C N 1
ATOM 2676 C CA . ARG B 2 291 ? -39.112 -82.192 -29.817 0.50 39.62 292 ARG C CA 1
ATOM 2677 C C . ARG B 2 291 ? -40.482 -82.789 -29.525 0.50 38.73 292 ARG C C 1
ATOM 2678 O O . ARG B 2 291 ? -41.508 -82.256 -29.943 0.50 49.47 292 ARG C O 1
ATOM 2686 N N . GLN B 2 292 ? -40.487 -83.898 -28.791 0.50 39.23 293 GLN C N 1
ATOM 2687 C CA . GLN B 2 292 ? -41.721 -84.594 -28.453 0.50 38.61 293 GLN C CA 1
ATOM 2688 C C . GLN B 2 292 ? -42.448 -83.961 -27.268 0.50 42.66 293 GLN C C 1
ATOM 2689 O O . GLN B 2 292 ? -43.677 -83.892 -27.252 0.50 43.05 293 GLN C O 1
ATOM 2695 N N . GLU B 2 293 ? -41.685 -83.493 -26.284 0.50 44.15 294 GLU C N 1
ATOM 2696 C CA . GLU B 2 293 ? -42.260 -83.086 -25.005 0.50 38.28 294 GLU C CA 1
ATOM 2697 C C . GLU B 2 293 ? -42.482 -81.580 -24.861 0.50 37.17 294 GLU C C 1
ATOM 2698 O O . GLU B 2 293 ? -43.168 -81.140 -23.940 0.50 37.61 294 GLU C O 1
ATOM 2704 N N . PHE B 2 294 ? -41.903 -80.792 -25.757 0.50 33.24 295 PHE C N 1
ATOM 2705 C CA . PHE B 2 294 ? -42.095 -79.347 -25.709 0.50 35.55 295 PHE C CA 1
ATOM 2706 C C . PHE B 2 294 ? -42.735 -78.852 -27.000 0.50 40.52 295 PHE C C 1
ATOM 2707 O O . PHE B 2 294 ? -42.268 -79.184 -28.091 0.50 42.36 295 PHE C O 1
ATOM 2715 N N . PRO B 2 295 ? -43.811 -78.051 -26.887 0.50 42.04 296 PRO C N 1
ATOM 2716 C CA . PRO B 2 295 ? -44.452 -77.562 -25.659 0.50 42.45 296 PRO C CA 1
ATOM 2717 C C . PRO B 2 295 ? -45.267 -78.628 -24.918 0.50 43.27 296 PRO C C 1
ATOM 2718 O O . PRO B 2 295 ? -45.711 -79.596 -25.538 0.50 48.74 296 PRO C O 1
ATOM 2722 N N . PRO B 2 296 ? -45.456 -78.450 -23.601 0.50 42.34 297 PRO C N 1
ATOM 2723 C CA . PRO B 2 296 ? -46.253 -79.362 -22.773 0.50 48.06 297 PRO C CA 1
ATOM 2724 C C . PRO B 2 296 ? -47.747 -79.031 -22.794 0.50 49.37 297 PRO C C 1
ATOM 2725 O O . PRO B 2 296 ? -48.164 -78.144 -23.541 0.50 48.44 297 PRO C O 1
ATOM 2729 N N . SER B 2 297 ? -48.531 -79.733 -21.977 0.50 57.24 298 SER C N 1
ATOM 2730 C CA . SER B 2 297 ? -49.981 -79.548 -21.920 0.50 59.78 298 SER C CA 1
ATOM 2731 C C . SER B 2 297 ? -50.378 -78.123 -21.533 0.50 64.00 298 SER C C 1
ATOM 2732 O O . SER B 2 297 ? -51.464 -77.656 -21.889 0.50 62.81 298 SER C O 1
ATOM 2735 N N . SER B 2 298 ? -49.503 -77.464 -20.780 0.50 55.09 299 SER C N 1
ATOM 2736 C CA . SER B 2 298 ? -49.591 -76.029 -20.498 0.50 60.99 299 SER C CA 1
ATOM 2737 C C . SER B 2 298 ? -50.762 -75.618 -19.603 0.50 62.96 299 SER C C 1
ATOM 2738 O O . SER B 2 298 ? -51.110 -74.438 -19.547 0.50 57.52 299 SER C O 1
ATOM 2741 N N . THR B 2 299 ? -51.359 -76.570 -18.894 0.50 61.35 300 THR C N 1
ATOM 2742 C CA . THR B 2 299 ? -52.491 -76.253 -18.024 0.50 56.69 300 THR C CA 1
ATOM 2743 C C . THR B 2 299 ? -52.051 -75.613 -16.707 0.50 47.80 300 THR C C 1
ATOM 2744 O O . THR B 2 299 ? -51.289 -76.204 -15.941 0.50 48.73 300 THR C O 1
ATOM 2748 N N . VAL B 2 300 ? -52.541 -74.403 -16.454 0.50 39.85 301 VAL C N 1
ATOM 2749 C CA . VAL B 2 300 ? -52.228 -73.682 -15.225 0.50 40.21 301 VAL C CA 1
ATOM 2750 C C . VAL B 2 300 ? -52.873 -74.346 -14.014 0.50 39.65 301 VAL C C 1
ATOM 2751 O O . VAL B 2 300 ? -54.085 -74.558 -13.982 0.50 39.33 301 VAL C O 1
ATOM 2755 N N . ASP B 2 301 ? -52.055 -74.672 -13.016 0.50 39.83 302 ASP C N 1
ATOM 2756 C CA . ASP B 2 301 ? -52.543 -75.313 -11.800 0.50 36.80 302 ASP C CA 1
ATOM 2757 C C . ASP B 2 301 ? -53.104 -74.273 -10.833 0.50 41.59 302 ASP C C 1
ATOM 2758 O O . ASP B 2 301 ? -52.360 -73.643 -10.078 0.50 42.32 302 ASP C O 1
ATOM 2763 N N . ILE B 2 302 ? -54.423 -74.108 -10.857 0.50 36.15 303 ILE C N 1
ATOM 2764 C CA . ILE B 2 302 ? -55.096 -73.072 -10.076 0.50 36.51 303 ILE C CA 1
ATOM 2765 C C . ILE B 2 302 ? -54.977 -73.282 -8.571 0.50 37.39 303 ILE C C 1
ATOM 2766 O O . ILE B 2 302 ? -54.619 -72.362 -7.837 0.50 45.25 303 ILE C O 1
ATOM 2771 N N . ALA B 2 303 ? -55.283 -74.494 -8.114 0.50 38.34 304 ALA C N 1
ATOM 2772 C CA . ALA B 2 303 ? -55.194 -74.814 -6.693 0.50 40.18 304 ALA C CA 1
ATOM 2773 C C . ALA B 2 303 ? -53.752 -74.709 -6.212 0.50 38.66 304 ALA C C 1
ATOM 2774 O O . ALA B 2 303 ? -53.492 -74.314 -5.077 0.50 36.79 304 ALA C O 1
ATOM 2776 N N . GLY B 2 304 ? -52.816 -75.060 -7.091 0.50 39.15 305 GLY C N 1
ATOM 2777 C CA . GLY B 2 304 ? -51.403 -74.957 -6.783 0.50 34.32 305 GLY C CA 1
ATOM 2778 C C . GLY B 2 304 ? -50.980 -73.517 -6.578 0.50 39.68 305 GLY C C 1
ATOM 2779 O O . GLY B 2 304 ? -50.294 -73.195 -5.606 0.50 38.81 305 GLY C O 1
ATOM 2780 N N . LEU B 2 305 ? -51.395 -72.647 -7.493 0.50 38.44 306 LEU C N 1
ATOM 2781 C CA . LEU B 2 305 ? -51.063 -71.227 -7.415 0.50 29.35 306 LEU C CA 1
ATOM 2782 C C . LEU B 2 305 ? -51.672 -70.565 -6.188 0.50 34.37 306 LEU C C 1
ATOM 2783 O O . LEU B 2 305 ? -51.070 -69.670 -5.596 0.50 37.67 306 LEU C O 1
ATOM 2788 N N . ARG B 2 306 ? -52.871 -71.001 -5.805 0.50 32.51 307 ARG C N 1
ATOM 2789 C CA . ARG B 2 306 ? -53.514 -70.462 -4.614 0.50 34.83 307 ARG C CA 1
ATOM 2790 C C . ARG B 2 306 ? -52.680 -70.764 -3.375 0.50 35.51 307 ARG C C 1
ATOM 2791 O O . ARG B 2 306 ? -52.503 -69.905 -2.511 0.50 38.77 307 ARG C O 1
ATOM 2799 N N . GLU B 2 307 ? -52.167 -71.986 -3.296 0.50 36.24 308 GLU C N 1
ATOM 2800 C CA . GLU B 2 307 ? -51.368 -72.396 -2.147 0.50 39.47 308 GLU C CA 1
ATOM 2801 C C . GLU B 2 307 ? -49.984 -71.763 -2.175 0.50 40.87 308 GLU C C 1
ATOM 2802 O O . GLU B 2 307 ? -49.442 -71.393 -1.132 0.50 36.86 308 GLU C O 1
ATOM 2808 N N . PHE B 2 308 ? -49.411 -71.638 -3.369 0.50 34.74 309 PHE C N 1
ATOM 2809 C CA . PHE B 2 308 ? -48.113 -70.994 -3.526 0.50 32.63 309 PHE C CA 1
ATOM 2810 C C . PHE B 2 308 ? -48.172 -69.545 -3.056 0.50 28.52 309 PHE C C 1
ATOM 2811 O O . PHE B 2 308 ? -47.398 -69.128 -2.195 0.50 34.48 309 PHE C O 1
ATOM 2819 N N . THR B 2 309 ? -49.102 -68.786 -3.627 0.50 32.31 310 THR C N 1
ATOM 2820 C CA . THR B 2 309 ? -49.248 -67.372 -3.307 0.50 33.55 310 THR C CA 1
ATOM 2821 C C . THR B 2 309 ? -49.557 -67.144 -1.831 0.50 38.87 310 THR C C 1
ATOM 2822 O O . THR B 2 309 ? -49.136 -66.143 -1.248 0.50 33.07 310 THR C O 1
ATOM 2826 N N . ARG B 2 310 ? -50.285 -68.075 -1.225 0.50 32.92 311 ARG C N 1
ATOM 2827 C CA . ARG B 2 310 ? -50.591 -67.989 0.196 0.50 34.69 311 ARG C CA 1
ATOM 2828 C C . ARG B 2 310 ? -49.329 -68.133 1.039 0.50 34.39 311 ARG C C 1
ATOM 2829 O O . ARG B 2 310 ? -49.070 -67.331 1.935 0.50 33.75 311 ARG C O 1
ATOM 2837 N N . GLU B 2 311 ? -48.546 -69.163 0.736 0.50 34.76 312 GLU C N 1
ATOM 2838 C CA . GLU B 2 311 ? -47.336 -69.487 1.485 0.50 41.59 312 GLU C CA 1
ATOM 2839 C C . GLU B 2 311 ? -46.189 -68.518 1.217 0.50 40.65 312 GLU C C 1
ATOM 2840 O O . GLU B 2 311 ? -45.336 -68.304 2.077 0.50 45.61 312 GLU C O 1
ATOM 2846 N N . THR B 2 312 ? -46.165 -67.944 0.018 0.50 36.95 313 THR C N 1
ATOM 2847 C CA . THR B 2 312 ? -45.021 -67.146 -0.409 0.50 32.08 313 THR C CA 1
ATOM 2848 C C . THR B 2 312 ? -45.268 -65.639 -0.342 0.50 32.42 313 THR C C 1
ATOM 2849 O O . THR B 2 312 ? -44.380 -64.881 0.048 0.50 39.35 313 THR C O 1
ATOM 2853 N N . PHE B 2 313 ? -46.466 -65.206 -0.720 0.50 33.89 314 PHE C N 1
ATOM 2854 C CA . PHE B 2 313 ? -46.765 -63.777 -0.778 0.50 37.37 314 PHE C CA 1
ATOM 2855 C C . PHE B 2 313 ? -47.634 -63.325 0.387 0.50 41.47 314 PHE C C 1
ATOM 2856 O O . PHE B 2 313 ? -47.971 -62.145 0.490 0.50 38.56 314 PHE C O 1
ATOM 2864 N N . ASP B 2 314 ? -47.998 -64.270 1.250 0.50 37.53 315 ASP C N 1
ATOM 2865 C CA . ASP B 2 314 ? -48.929 -64.027 2.353 0.50 40.12 315 ASP C CA 1
ATOM 2866 C C . ASP B 2 314 ? -50.285 -63.537 1.859 0.50 43.67 315 ASP C C 1
ATOM 2867 O O . ASP B 2 314 ? -51.003 -62.843 2.582 0.50 52.26 315 ASP C O 1
ATOM 2872 N N . TRP B 2 315 ? -50.640 -63.899 0.629 0.50 38.64 316 TRP C N 1
ATOM 2873 C CA . TRP B 2 315 ? -51.986 -63.654 0.124 0.50 37.33 316 TRP C CA 1
ATOM 2874 C C . TRP B 2 315 ? -52.947 -64.627 0.797 0.50 39.34 316 TRP C C 1
ATOM 2875 O O . TRP B 2 315 ? -53.391 -65.599 0.186 0.50 38.63 316 TRP C O 1
ATOM 2886 N N . THR B 2 316 ? -53.262 -64.363 2.060 0.50 31.72 317 THR C N 1
ATOM 2887 C CA . THR B 2 316 ? -54.039 -65.297 2.862 0.50 43.68 317 THR C CA 1
ATOM 2888 C C . THR B 2 316 ? -55.523 -64.948 2.901 0.50 43.09 317 THR C C 1
ATOM 2889 O O . THR B 2 316 ? -55.911 -63.805 2.662 0.50 39.13 317 THR C O 1
ATOM 2893 N N . PHE B 2 317 ? -56.339 -65.959 3.197 0.50 43.21 318 PHE C N 1
ATOM 2894 C CA . PHE B 2 317 ? -57.775 -65.797 3.405 0.50 47.18 318 PHE C CA 1
ATOM 2895 C C . PHE B 2 317 ? -58.470 -65.259 2.155 0.50 49.33 318 PHE C C 1
ATOM 2896 O O . PHE B 2 317 ? -57.902 -65.283 1.062 0.50 44.08 318 PHE C O 1
ATOM 2904 N N . ARG B 2 318 ? -59.698 -64.779 2.323 0.50 51.18 319 ARG C N 1
ATOM 2905 C CA . ARG B 2 318 ? -60.500 -64.293 1.201 0.50 56.30 319 ARG C CA 1
ATOM 2906 C C . ARG B 2 318 ? -59.854 -63.146 0.401 0.50 46.55 319 ARG C C 1
ATOM 2907 O O . ARG B 2 318 ? -59.926 -63.157 -0.829 0.50 46.66 319 ARG C O 1
ATOM 2915 N N . PRO B 2 319 ? -59.237 -62.154 1.079 0.50 39.39 320 PRO C N 1
ATOM 2916 C CA . PRO B 2 319 ? -58.562 -61.115 0.288 0.50 44.74 320 PRO C CA 1
ATOM 2917 C C . PRO B 2 319 ? -57.455 -61.660 -0.612 0.50 42.51 320 PRO C C 1
ATOM 2918 O O . PRO B 2 319 ? -57.290 -61.188 -1.737 0.50 41.96 320 PRO C O 1
ATOM 2922 N N . GLY B 2 320 ? -56.711 -62.646 -0.118 0.50 42.79 321 GLY C N 1
ATOM 2923 C CA . GLY B 2 320 ? -55.643 -63.256 -0.885 0.50 38.31 321 GLY C CA 1
ATOM 2924 C C . GLY B 2 320 ? -56.148 -64.040 -2.079 0.50 43.29 321 GLY C C 1
ATOM 2925 O O . GLY B 2 320 ? -55.488 -64.106 -3.116 0.50 42.21 321 GLY C O 1
ATOM 2926 N N . ALA B 2 321 ? -57.324 -64.644 -1.933 0.50 43.16 322 ALA C N 1
ATOM 2927 C CA . ALA B 2 321 ? -57.933 -65.392 -3.025 0.50 45.24 322 ALA C CA 1
ATOM 2928 C C . ALA B 2 321 ? -58.394 -64.447 -4.130 0.50 40.37 322 ALA C C 1
ATOM 2929 O O . ALA B 2 321 ? -58.190 -64.716 -5.314 0.50 39.83 322 ALA C O 1
ATOM 2931 N N . ILE B 2 322 ? -59.006 -63.338 -3.731 0.50 41.23 323 ILE C N 1
ATOM 2932 C CA . ILE B 2 322 ? -59.513 -62.349 -4.676 0.50 45.35 323 ILE C CA 1
ATOM 2933 C C . ILE B 2 322 ? -58.373 -61.680 -5.442 0.50 42.12 323 ILE C C 1
ATOM 2934 O O . ILE B 2 322 ? -58.472 -61.456 -6.651 0.50 44.68 323 ILE C O 1
ATOM 2939 N N . LYS B 2 323 ? -57.292 -61.372 -4.734 0.50 36.85 324 LYS C N 1
ATOM 2940 C CA . LYS B 2 323 ? -56.099 -60.798 -5.350 0.50 43.56 324 LYS C CA 1
ATOM 2941 C C . LYS B 2 323 ? -55.564 -61.714 -6.446 0.50 44.64 324 LYS C C 1
ATOM 2942 O O . LYS B 2 323 ? -55.173 -61.254 -7.519 0.50 39.53 324 LYS C O 1
ATOM 2948 N N . LEU B 2 324 ? -55.566 -63.016 -6.170 0.50 39.40 325 LEU C N 1
ATOM 2949 C CA . LEU B 2 324 ? -55.107 -64.006 -7.138 0.50 35.15 325 LEU C CA 1
ATOM 2950 C C . LEU B 2 324 ? -55.999 -64.035 -8.372 0.50 37.86 325 LEU C C 1
ATOM 2951 O O . LEU B 2 324 ? -55.507 -64.022 -9.500 0.50 42.15 325 LEU C O 1
ATOM 2956 N N . ILE B 2 325 ? -57.308 -64.075 -8.148 0.50 39.55 326 ILE C N 1
ATOM 2957 C CA . ILE B 2 325 ? -58.277 -64.126 -9.238 0.50 42.50 326 ILE C CA 1
ATOM 2958 C C . ILE B 2 325 ? -58.150 -62.916 -10.153 0.50 40.43 326 ILE C C 1
ATOM 2959 O O . ILE B 2 325 ? -58.105 -63.053 -11.376 0.50 40.66 326 ILE C O 1
ATOM 2964 N N . LYS B 2 326 ? -58.089 -61.735 -9.549 0.50 39.94 327 LYS C N 1
ATOM 2965 C CA . LYS B 2 326 ? -57.937 -60.479 -10.276 0.50 43.75 327 LYS C CA 1
ATOM 2966 C C . LYS B 2 326 ? -56.719 -60.486 -11.196 0.50 48.35 327 LYS C C 1
ATOM 2967 O O . LYS B 2 326 ? -56.815 -60.139 -12.373 0.50 46.13 327 LYS C O 1
ATOM 2973 N N . VAL B 2 327 ? -55.579 -60.895 -10.650 0.50 46.78 328 VAL C N 1
ATOM 2974 C CA . VAL B 2 327 ? -54.319 -60.882 -11.382 0.50 47.86 328 VAL C CA 1
ATOM 2975 C C . VAL B 2 327 ? -54.258 -61.968 -12.458 0.50 45.69 328 VAL C C 1
ATOM 2976 O O . VAL B 2 327 ? -53.701 -61.756 -13.534 0.50 57.46 328 VAL C O 1
ATOM 2980 N N . LEU B 2 328 ? -54.857 -63.123 -12.176 0.50 41.22 329 LEU C N 1
ATOM 2981 C CA . LEU B 2 328 ? -54.675 -64.304 -13.020 0.50 42.94 329 LEU C CA 1
ATOM 2982 C C . LEU B 2 328 ? -55.714 -64.464 -14.133 0.50 37.76 329 LEU C C 1
ATOM 2983 O O . LEU B 2 328 ? -55.427 -65.066 -15.168 0.50 45.00 329 LEU C O 1
ATOM 2988 N N . ALA B 2 329 ? -56.914 -63.927 -13.923 0.50 42.32 330 ALA C N 1
ATOM 2989 C CA . ALA B 2 329 ? -58.028 -64.140 -14.851 0.50 46.31 330 ALA C CA 1
ATOM 2990 C C . ALA B 2 329 ? -57.760 -63.742 -16.316 0.50 38.05 330 ALA C C 1
ATOM 2991 O O . ALA B 2 329 ? -58.107 -64.504 -17.221 0.50 36.82 330 ALA C O 1
ATOM 2993 N N . PRO B 2 330 ? -57.160 -62.559 -16.568 0.50 45.75 331 PRO C N 1
ATOM 2994 C CA . PRO B 2 330 ? -56.942 -62.196 -17.977 0.50 40.89 331 PRO C CA 1
ATOM 2995 C C . PRO B 2 330 ? -56.022 -63.153 -18.735 0.50 44.88 331 PRO C C 1
ATOM 2996 O O . PRO B 2 330 ? -56.359 -63.571 -19.842 0.50 46.37 331 PRO C O 1
ATOM 3000 N N . GLY B 2 331 ? -54.876 -63.486 -18.151 0.50 43.16 332 GLY C N 1
ATOM 3001 C CA . GLY B 2 331 ? -53.929 -64.382 -18.791 0.50 41.54 332 GLY C CA 1
ATOM 3002 C C . GLY B 2 331 ? -54.508 -65.769 -18.981 0.50 35.38 332 GLY C C 1
ATOM 3003 O O . GLY B 2 331 ? -54.271 -66.422 -19.999 0.50 43.16 332 GLY C O 1
ATOM 3004 N N . LEU B 2 332 ? -55.277 -66.214 -17.995 0.50 39.26 333 LEU C N 1
ATOM 3005 C CA . LEU B 2 332 ? -55.930 -67.516 -18.049 0.50 39.37 333 LEU C CA 1
ATOM 3006 C C . LEU B 2 332 ? -56.979 -67.545 -19.157 0.50 42.84 333 LEU C C 1
ATOM 3007 O O . LEU B 2 332 ? -57.266 -68.594 -19.729 0.50 46.75 333 LEU C O 1
ATOM 3012 N N . LEU B 2 333 ? -57.550 -66.379 -19.449 0.50 45.32 334 LEU C N 1
ATOM 3013 C CA . LEU B 2 333 ? -58.516 -66.242 -20.531 0.50 44.42 334 LEU C CA 1
ATOM 3014 C C . LEU B 2 333 ? -57.841 -66.461 -21.877 0.50 46.59 334 LEU C C 1
ATOM 3015 O O . LEU B 2 333 ? -58.359 -67.174 -22.732 0.50 47.95 334 LEU C O 1
ATOM 3020 N N . VAL B 2 334 ? -56.681 -65.836 -22.054 0.50 42.53 335 VAL C N 1
ATOM 3021 C CA . VAL B 2 334 ? -55.892 -65.991 -23.270 0.50 39.76 335 VAL C CA 1
ATOM 3022 C C . VAL B 2 334 ? -55.444 -67.433 -23.462 0.50 43.74 335 VAL C C 1
ATOM 3023 O O . VAL B 2 334 ? -55.581 -68.002 -24.546 0.50 51.53 335 VAL C O 1
ATOM 3027 N N . GLN B 2 335 ? -54.914 -68.014 -22.394 0.50 48.03 336 GLN C N 1
ATOM 3028 C CA . GLN B 2 335 ? -54.353 -69.360 -22.428 0.50 49.07 336 GLN C CA 1
ATOM 3029 C C . GLN B 2 335 ? -55.382 -70.399 -22.863 0.50 48.55 336 GLN C C 1
ATOM 3030 O O . GLN B 2 335 ? -55.106 -71.227 -23.731 0.50 55.68 336 GLN C O 1
ATOM 3036 N N . ARG B 2 336 ? -56.567 -70.351 -22.263 0.50 48.27 337 ARG C N 1
ATOM 3037 C CA . ARG B 2 336 ? -57.636 -71.281 -22.617 0.50 56.02 337 ARG C CA 1
ATOM 3038 C C . ARG B 2 336 ? -58.172 -70.981 -24.012 0.50 60.10 337 ARG C C 1
ATOM 3039 O O . ARG B 2 336 ? -58.640 -71.878 -24.718 0.50 66.72 337 ARG C O 1
ATOM 3047 N N . CYS B 2 337 ? -58.097 -69.715 -24.402 0.50 53.85 338 CYS C N 1
ATOM 3048 C CA . CYS B 2 337 ? -58.562 -69.274 -25.711 0.50 57.92 338 CYS C CA 1
ATOM 3049 C C . CYS B 2 337 ? -57.706 -69.888 -26.814 0.50 56.37 338 CYS C C 1
ATOM 3050 O O . CYS B 2 337 ? -58.213 -70.293 -27.860 0.50 65.70 338 CYS C O 1
ATOM 3053 N N . LEU B 2 338 ? -56.399 -69.959 -26.571 0.50 56.36 339 LEU C N 1
ATOM 3054 C CA . LEU B 2 338 ? -55.479 -70.603 -27.500 0.50 49.87 339 LEU C CA 1
ATOM 3055 C C . LEU B 2 338 ? -55.552 -72.121 -27.395 0.50 59.59 339 LEU C C 1
ATOM 3056 O O . LEU B 2 338 ? -55.475 -72.828 -28.399 0.50 72.09 339 LEU C O 1
ATOM 3061 N N . ASP B 2 339 ? -55.704 -72.615 -26.171 0.50 63.67 340 ASP C N 1
ATOM 3062 C CA . ASP B 2 339 ? -55.645 -74.048 -25.910 0.50 74.64 340 ASP C CA 1
ATOM 3063 C C . ASP B 2 339 ? -56.845 -74.793 -26.488 0.50 78.65 340 ASP C C 1
ATOM 3064 O O . ASP B 2 339 ? -56.763 -75.989 -26.769 0.50 77.64 340 ASP C O 1
ATOM 3069 N N . ARG B 2 340 ? -57.980 -74.125 -26.573 0.50 83.45 341 ARG C N 1
ATOM 3070 C CA . ARG B 2 340 ? -59.190 -74.786 -27.021 0.50 88.50 341 ARG C CA 1
ATOM 3071 C C . ARG B 2 340 ? -59.151 -74.925 -28.526 0.50 88.66 341 ARG C C 1
ATOM 3072 O O . ARG B 2 340 ? -60.165 -75.066 -29.185 0.50 95.54 341 ARG C O 1
ATOM 3080 N N . TYR B 2 341 ? -57.941 -74.934 -29.056 0.50 94.20 342 TYR C N 1
ATOM 3081 C CA . TYR B 2 341 ? -57.744 -75.006 -30.482 0.50 109.90 342 TYR C CA 1
ATOM 3082 C C . TYR B 2 341 ? -56.448 -75.727 -30.783 0.50 107.21 342 TYR C C 1
ATOM 3083 O O . TYR B 2 341 ? -55.908 -76.417 -29.930 0.50 99.35 342 TYR C O 1
ATOM 3092 N N . GLU B 2 356 ? -71.652 -71.171 -28.787 0.50 62.54 357 GLU C N 1
ATOM 3093 C CA . GLU B 2 356 ? -72.042 -72.283 -27.927 0.50 79.26 357 GLU C CA 1
ATOM 3094 C C . GLU B 2 356 ? -71.476 -72.119 -26.521 0.50 85.66 357 GLU C C 1
ATOM 3095 O O . GLU B 2 356 ? -72.081 -72.561 -25.541 0.50 80.31 357 GLU C O 1
ATOM 3101 N N . GLU B 2 357 ? -70.307 -71.492 -26.426 0.50 85.86 358 GLU C N 1
ATOM 3102 C CA . GLU B 2 357 ? -69.628 -71.357 -25.145 0.50 78.98 358 GLU C CA 1
ATOM 3103 C C . GLU B 2 357 ? -69.137 -69.938 -24.886 0.50 78.40 358 GLU C C 1
ATOM 3104 O O . GLU B 2 357 ? -68.035 -69.566 -25.294 0.50 71.60 358 GLU C O 1
ATOM 3110 N N . SER B 2 358 ? -69.962 -69.157 -24.195 0.50 77.24 359 SER C N 1
ATOM 3111 C CA . SER B 2 358 ? -69.549 -67.851 -23.702 0.50 72.49 359 SER C CA 1
ATOM 3112 C C . SER B 2 358 ? -68.857 -68.024 -22.355 0.50 69.47 359 SER C C 1
ATOM 3113 O O . SER B 2 358 ? -68.672 -67.066 -21.605 0.50 64.74 359 SER C O 1
ATOM 3116 N N . THR B 2 359 ? -68.470 -69.263 -22.068 0.50 71.32 360 THR C N 1
ATOM 3117 C CA . THR B 2 359 ? -67.784 -69.626 -20.834 0.50 69.91 360 THR C CA 1
ATOM 3118 C C . THR B 2 359 ? -66.432 -68.925 -20.707 0.50 70.26 360 THR C C 1
ATOM 3119 O O . THR B 2 359 ? -65.789 -68.983 -19.658 0.50 76.83 360 THR C O 1
ATOM 3123 N N . LEU B 2 360 ? -66.006 -68.271 -21.782 0.50 65.26 361 LEU C N 1
ATOM 3124 C CA . LEU B 2 360 ? -64.771 -67.501 -21.786 0.50 59.02 361 LEU C CA 1
ATOM 3125 C C . LEU B 2 360 ? -65.065 -66.006 -21.851 0.50 54.06 361 LEU C C 1
ATOM 3126 O O . LEU B 2 360 ? -64.689 -65.247 -20.958 0.50 50.19 361 LEU C O 1
ATOM 3131 N N . VAL B 2 361 ? -65.746 -65.592 -22.915 0.50 56.26 362 VAL C N 1
ATOM 3132 C CA . VAL B 2 361 ? -66.014 -64.179 -23.157 0.50 50.91 362 VAL C CA 1
ATOM 3133 C C . VAL B 2 361 ? -67.509 -63.875 -23.138 0.50 44.56 362 VAL C C 1
ATOM 3134 O O . VAL B 2 361 ? -68.286 -64.498 -23.861 0.50 50.71 362 VAL C O 1
ATOM 3138 N N . LYS B 2 362 ? -67.906 -62.913 -22.311 0.50 49.50 363 LYS C N 1
ATOM 3139 C CA . LYS B 2 362 ? -69.309 -62.538 -22.195 0.50 45.16 363 LYS C CA 1
ATOM 3140 C C . LYS B 2 362 ? -69.731 -61.537 -23.268 0.50 43.83 363 LYS C C 1
ATOM 3141 O O . LYS B 2 362 ? -70.910 -61.457 -23.615 0.50 58.05 363 LYS C O 1
ATOM 3147 N N . GLY B 2 363 ? -68.776 -60.777 -23.792 0.50 36.91 364 GLY C N 1
ATOM 3148 C CA . GLY B 2 363 ? -69.083 -59.788 -24.809 0.50 36.32 364 GLY C CA 1
ATOM 3149 C C . GLY B 2 363 ? -67.901 -58.973 -25.298 0.50 35.91 364 GLY C C 1
ATOM 3150 O O . GLY B 2 363 ? -66.833 -58.970 -24.687 0.50 35.67 364 GLY C O 1
ATOM 3151 N N . ILE B 2 364 ? -68.104 -58.283 -26.415 0.50 37.42 365 ILE C N 1
ATOM 3152 C CA . ILE B 2 364 ? -67.097 -57.396 -26.991 0.50 34.26 365 ILE C CA 1
ATOM 3153 C C . ILE B 2 364 ? -67.703 -56.003 -27.138 0.50 33.65 365 ILE C C 1
ATOM 3154 O O . ILE B 2 364 ? -68.877 -55.871 -27.483 0.50 42.58 365 ILE C O 1
ATOM 3159 N N . SER B 2 365 ? -66.913 -54.967 -26.879 0.50 35.65 366 SER C N 1
ATOM 3160 C CA . SER B 2 365 ? -67.461 -53.616 -26.842 0.50 37.31 366 SER C CA 1
ATOM 3161 C C . SER B 2 365 ? -66.629 -52.564 -27.574 0.50 42.05 366 SER C C 1
ATOM 3162 O O . SER B 2 365 ? -67.080 -51.428 -27.739 0.50 50.42 366 SER C O 1
ATOM 3173 N N . ARG B 2 367 ? -62.787 -51.821 -30.322 0.50 39.67 368 ARG C N 1
ATOM 3174 C CA . ARG B 2 367 ? -61.605 -52.244 -31.068 0.50 34.86 368 ARG C CA 1
ATOM 3175 C C . ARG B 2 367 ? -60.533 -51.157 -30.994 0.50 38.33 368 ARG C C 1
ATOM 3176 O O . ARG B 2 367 ? -60.853 -49.967 -30.974 0.50 32.04 368 ARG C O 1
ATOM 3184 N N . ARG B 2 368 ? -59.269 -51.562 -30.952 0.50 36.55 369 ARG C N 1
ATOM 3185 C CA . ARG B 2 368 ? -58.177 -50.595 -30.913 0.50 35.81 369 ARG C CA 1
ATOM 3186 C C . ARG B 2 368 ? -56.892 -51.135 -31.534 0.50 34.58 369 ARG C C 1
ATOM 3187 O O . ARG B 2 368 ? -56.688 -52.346 -31.627 0.50 36.35 369 ARG C O 1
ATOM 3195 N N . GLU B 2 369 ? -56.032 -50.215 -31.959 0.50 39.25 370 GLU C N 1
ATOM 3196 C CA . GLU B 2 369 ? -54.691 -50.549 -32.424 0.50 38.31 370 GLU C CA 1
ATOM 3197 C C . GLU B 2 369 ? -53.687 -49.683 -31.672 0.50 38.76 370 GLU C C 1
ATOM 3198 O O . GLU B 2 369 ? -53.229 -48.658 -32.179 0.50 47.94 370 GLU C O 1
ATOM 3204 N N . HIS B 2 370 ? -53.358 -50.104 -30.457 0.50 38.06 371 HIS C N 1
ATOM 3205 C CA . HIS B 2 370 ? -52.579 -49.290 -29.531 0.50 36.26 371 HIS C CA 1
ATOM 3206 C C . HIS B 2 370 ? -51.081 -49.343 -29.827 0.50 41.70 371 HIS C C 1
ATOM 3207 O O . HIS B 2 370 ? -50.569 -50.356 -30.308 0.50 43.81 371 HIS C O 1
ATOM 3214 N N . PHE B 2 371 ? -50.382 -48.250 -29.534 0.50 40.29 372 PHE C N 1
ATOM 3215 C CA . PHE B 2 371 ? -48.956 -48.145 -29.831 0.50 42.31 372 PHE C CA 1
ATOM 3216 C C . PHE B 2 371 ? -48.117 -49.070 -28.954 0.50 43.49 372 PHE C C 1
ATOM 3217 O O . PHE B 2 371 ? -47.011 -49.458 -29.330 0.50 36.44 372 PHE C O 1
ATOM 3225 N N . SER B 2 372 ? -48.644 -49.415 -27.784 0.50 38.16 373 SER C N 1
ATOM 3226 C CA . SER B 2 372 ? -47.934 -50.286 -26.851 0.50 39.11 373 SER C CA 1
ATOM 3227 C C . SER B 2 372 ? -47.801 -51.697 -27.416 0.50 41.86 373 SER C C 1
ATOM 3228 O O . SER B 2 372 ? -46.914 -52.455 -27.023 0.50 44.29 373 SER C O 1
ATOM 3231 N N . THR B 2 373 ? -48.693 -52.043 -28.337 0.50 39.22 374 THR C N 1
ATOM 3232 C CA . THR B 2 373 ? -48.656 -53.340 -28.997 0.50 37.57 374 THR C CA 1
ATOM 3233 C C . THR B 2 373 ? -48.189 -53.193 -30.440 0.50 40.01 374 THR C C 1
ATOM 3234 O O . THR B 2 373 ? -48.325 -54.120 -31.240 0.50 39.49 374 THR C O 1
ATOM 3238 N N . ASP B 2 374 ? -47.630 -52.025 -30.757 0.50 41.72 375 ASP C N 1
ATOM 3239 C CA . ASP B 2 374 ? -47.264 -51.662 -32.127 0.50 41.35 375 ASP C CA 1
ATOM 3240 C C . ASP B 2 374 ? -48.458 -51.833 -33.060 0.50 40.26 375 ASP C C 1
ATOM 3241 O O . ASP B 2 374 ? -48.363 -52.489 -34.101 0.50 31.46 375 ASP C O 1
ATOM 3246 N N . ALA B 2 375 ? -49.582 -51.244 -32.659 0.50 45.50 376 ALA C N 1
ATOM 3247 C CA . ALA B 2 375 ? -50.818 -51.240 -33.440 0.50 38.40 376 ALA C CA 1
ATOM 3248 C C . ALA B 2 375 ? -51.358 -52.644 -33.720 0.50 39.56 376 ALA C C 1
ATOM 3249 O O . ALA B 2 375 ? -52.034 -52.860 -34.725 0.50 46.58 376 ALA C O 1
ATOM 3251 N N . THR B 2 376 ? -51.068 -53.588 -32.831 0.50 38.17 377 THR C N 1
ATOM 3252 C CA . THR B 2 376 ? -51.668 -54.915 -32.920 0.50 34.59 377 THR C CA 1
ATOM 3253 C C . THR B 2 376 ? -53.142 -54.831 -32.546 0.50 37.01 377 THR C C 1
ATOM 3254 O O . THR B 2 376 ? -53.479 -54.381 -31.453 0.50 40.48 377 THR C O 1
ATOM 3258 N N . PRO B 2 377 ? -54.023 -55.256 -33.464 0.50 41.43 378 PRO C N 1
ATOM 3259 C CA . PRO B 2 377 ? -55.474 -55.183 -33.258 0.50 36.69 378 PRO C CA 1
ATOM 3260 C C . PRO B 2 377 ? -55.942 -55.966 -32.034 0.50 32.03 378 PRO C C 1
ATOM 3261 O O . PRO B 2 377 ? -55.767 -57.183 -31.969 0.50 39.00 378 PRO C O 1
ATOM 3265 N N . GLU B 2 378 ? -56.524 -55.257 -31.072 0.50 37.36 379 GLU C N 1
ATOM 3266 C CA . GLU B 2 378 ? -57.094 -55.882 -29.886 0.50 32.53 379 GLU C CA 1
ATOM 3267 C C . GLU B 2 378 ? -58.584 -55.592 -29.794 0.50 34.30 379 GLU C C 1
ATOM 3268 O O . GLU B 2 378 ? -59.075 -54.619 -30.370 0.50 35.24 379 GLU C O 1
ATOM 3274 N N . LEU B 2 379 ? -59.305 -56.439 -29.067 0.50 30.65 380 LEU C N 1
ATOM 3275 C CA . LEU B 2 379 ? -60.728 -56.227 -28.843 0.50 32.12 380 LEU C CA 1
ATOM 3276 C C . LEU B 2 379 ? -61.034 -56.178 -27.350 0.50 35.91 380 LEU C C 1
ATOM 3277 O O . LEU B 2 379 ? -60.488 -56.955 -26.567 0.50 35.37 380 LEU C O 1
ATOM 3282 N N . ARG B 2 380 ? -61.908 -55.253 -26.967 0.50 35.00 381 ARG C N 1
ATOM 3283 C CA . ARG B 2 380 ? -62.284 -55.070 -25.570 0.50 34.63 381 ARG C CA 1
ATOM 3284 C C . ARG B 2 380 ? -63.222 -56.182 -25.109 0.50 36.32 381 ARG C C 1
ATOM 3285 O O . ARG B 2 380 ? -64.398 -56.206 -25.468 0.50 31.42 381 ARG C O 1
ATOM 3293 N N . VAL B 2 381 ? -62.691 -57.101 -24.305 0.50 32.09 382 VAL C N 1
ATOM 3294 C CA . VAL B 2 381 ? -63.428 -58.294 -23.894 0.50 33.65 382 VAL C CA 1
ATOM 3295 C C . VAL B 2 381 ? -63.916 -58.219 -22.448 0.50 38.43 382 VAL C C 1
ATOM 3296 O O . VAL B 2 381 ? -63.187 -57.780 -21.558 0.50 42.97 382 VAL C O 1
ATOM 3300 N N . SER B 2 382 ? -65.160 -58.641 -22.225 0.50 41.88 383 SER C N 1
ATOM 3301 C CA . SER B 2 382 ? -65.723 -58.729 -20.881 0.50 40.32 383 SER C CA 1
ATOM 3302 C C . SER B 2 382 ? -65.813 -60.185 -20.422 0.50 41.79 383 SER C C 1
ATOM 3303 O O . SER B 2 382 ? -66.151 -61.074 -21.204 0.50 46.50 383 SER C O 1
ATOM 3306 N N . PHE B 2 383 ? -65.517 -60.419 -19.147 0.50 36.13 384 PHE C N 1
ATOM 3307 C CA . PHE B 2 383 ? -65.488 -61.770 -18.594 0.50 42.74 384 PHE C CA 1
ATOM 3308 C C . PHE B 2 383 ? -65.765 -61.767 -17.094 0.50 47.02 384 PHE C C 1
ATOM 3309 O O . PHE B 2 383 ? -65.682 -60.727 -16.441 0.50 38.42 384 PHE C O 1
ATOM 3317 N N . ILE B 2 384 ? -66.093 -62.936 -16.554 0.50 44.90 385 ILE C N 1
ATOM 3318 C CA . ILE B 2 384 ? -66.291 -63.087 -15.116 0.50 39.78 385 ILE C CA 1
ATOM 3319 C C . ILE B 2 384 ? -65.078 -63.777 -14.501 0.50 36.35 385 ILE C C 1
ATOM 3320 O O . ILE B 2 384 ? -64.914 -64.988 -14.643 0.50 39.94 385 ILE C O 1
ATOM 3325 N N . PRO B 2 385 ? -64.226 -63.000 -13.813 0.50 40.71 386 PRO C N 1
ATOM 3326 C CA . PRO B 2 385 ? -62.945 -63.445 -13.248 0.50 41.09 386 PRO C CA 1
ATOM 3327 C C . PRO B 2 385 ? -63.043 -64.716 -12.403 0.50 38.20 386 PRO C C 1
ATOM 3328 O O . PRO B 2 385 ? -62.368 -65.698 -12.711 0.50 40.61 386 PRO C O 1
ATOM 3332 N N . ALA B 2 386 ? -63.867 -64.688 -11.360 0.50 43.68 387 ALA C N 1
ATOM 3333 C CA . ALA B 2 386 ? -64.003 -65.819 -10.446 0.50 50.76 387 ALA C CA 1
ATOM 3334 C C . ALA B 2 386 ? -64.493 -67.074 -11.163 0.50 45.56 387 ALA C C 1
ATOM 3335 O O . ALA B 2 386 ? -64.016 -68.178 -10.896 0.50 46.64 387 ALA C O 1
ATOM 3337 N N . GLU B 2 387 ? -65.447 -66.899 -12.067 0.50 47.70 388 GLU C N 1
ATOM 3338 C CA . GLU B 2 387 ? -65.983 -68.011 -12.845 0.50 46.03 388 GLU C CA 1
ATOM 3339 C C . GLU B 2 387 ? -64.914 -68.588 -13.767 0.50 46.82 388 GLU C C 1
ATOM 3340 O O . GLU B 2 387 ? -64.822 -69.802 -13.950 0.50 50.84 388 GLU C O 1
ATOM 3346 N N . LEU B 2 388 ? -64.106 -67.704 -14.340 0.50 44.95 389 LEU C N 1
ATOM 3347 C CA . LEU B 2 388 ? -63.049 -68.101 -15.260 0.50 42.90 389 LEU C CA 1
ATOM 3348 C C . LEU B 2 388 ? -61.939 -68.855 -14.536 0.50 50.94 389 LEU C C 1
ATOM 3349 O O . LEU B 2 388 ? -61.541 -69.945 -14.949 0.50 44.15 389 LEU C O 1
ATOM 3354 N N . VAL B 2 389 ? -61.442 -68.265 -13.454 0.50 50.44 390 VAL C N 1
ATOM 3355 C CA . VAL B 2 389 ? -60.372 -68.868 -12.667 0.50 47.94 390 VAL C CA 1
ATOM 3356 C C . VAL B 2 389 ? -60.850 -70.149 -11.984 0.50 47.78 390 VAL C C 1
ATOM 3357 O O . VAL B 2 389 ? -60.137 -71.153 -11.958 0.50 52.29 390 VAL C O 1
ATOM 3361 N N . GLY B 2 390 ? -62.063 -70.115 -11.444 0.50 38.78 391 GLY C N 1
ATOM 3362 C CA . GLY B 2 390 ? -62.648 -71.298 -10.841 0.50 49.65 391 GLY C CA 1
ATOM 3363 C C . GLY B 2 390 ? -62.279 -71.478 -9.380 0.50 64.39 391 GLY C C 1
ATOM 3364 O O . GLY B 2 390 ? -62.085 -72.599 -8.912 0.50 63.23 391 GLY C O 1
ATOM 3365 N N . LEU B 2 391 ? -62.171 -70.366 -8.662 0.50 53.25 392 LEU C N 1
ATOM 3366 C CA . LEU B 2 391 ? -62.015 -70.393 -7.211 0.50 51.38 392 LEU C CA 1
ATOM 3367 C C . LEU B 2 391 ? -63.175 -69.653 -6.564 0.50 55.40 392 LEU C C 1
ATOM 3368 O O . LEU B 2 391 ? -63.609 -68.618 -7.062 0.50 58.05 392 LEU C O 1
ATOM 3373 N N . ASP B 2 392 ? -63.684 -70.180 -5.457 0.50 52.62 393 ASP C N 1
ATOM 3374 C CA . ASP B 2 392 ? -64.743 -69.497 -4.722 0.50 54.82 393 ASP C CA 1
ATOM 3375 C C . ASP B 2 392 ? -64.179 -68.877 -3.447 0.50 59.54 393 ASP C C 1
ATOM 3376 O O . ASP B 2 392 ? -63.781 -69.587 -2.527 0.50 60.96 393 ASP C O 1
ATOM 3381 N N . PRO B 2 393 ? -64.135 -67.535 -3.400 0.50 58.40 394 PRO C N 1
ATOM 3382 C CA . PRO B 2 393 ? -63.650 -66.776 -2.240 0.50 58.95 394 PRO C CA 1
ATOM 3383 C C . PRO B 2 393 ? -64.500 -66.994 -0.993 0.50 62.73 394 PRO C C 1
ATOM 3384 O O . PRO B 2 393 ? -64.121 -66.552 0.092 0.50 67.54 394 PRO C O 1
ATOM 3388 N N . GLY B 2 394 ? -65.638 -67.665 -1.149 0.50 56.56 395 GLY C N 1
ATOM 3389 C CA . GLY B 2 394 ? -66.513 -67.971 -0.034 0.50 53.59 395 GLY C CA 1
ATOM 3390 C C . GLY B 2 394 ? -65.998 -69.117 0.816 0.50 62.89 395 GLY C C 1
ATOM 3391 O O . GLY B 2 394 ? -66.273 -69.181 2.014 0.50 66.94 395 GLY C O 1
ATOM 3392 N N . GLN B 2 395 ? -65.241 -70.020 0.200 0.50 59.20 396 GLN C N 1
ATOM 3393 C CA . GLN B 2 395 ? -64.648 -71.144 0.919 0.50 59.48 396 GLN C CA 1
ATOM 3394 C C . GLN B 2 395 ? -63.448 -70.695 1.746 0.50 59.28 396 GLN C C 1
ATOM 3395 O O . GLN B 2 395 ? -62.813 -71.499 2.431 0.50 67.99 396 GLN C O 1
ATOM 3401 N N . GLU B 2 396 ? -63.142 -69.404 1.673 0.50 57.33 397 GLU C N 1
ATOM 3402 C CA . GLU B 2 396 ? -62.040 -68.819 2.425 0.50 59.91 397 GLU C CA 1
ATOM 3403 C C . GLU B 2 396 ? -62.567 -67.941 3.558 0.50 58.41 397 GLU C C 1
ATOM 3404 O O . GLU B 2 396 ? -63.638 -67.345 3.437 0.50 55.30 397 GLU C O 1
ATOM 3410 N N . PRO B 2 397 ? -61.820 -67.865 4.669 0.50 48.88 398 PRO C N 1
ATOM 3411 C CA . PRO B 2 397 ? -62.235 -67.060 5.827 0.50 56.40 398 PRO C CA 1
ATOM 3412 C C . PRO B 2 397 ? -62.286 -65.565 5.521 0.50 60.52 398 PRO C C 1
ATOM 3413 O O . PRO B 2 397 ? -61.344 -65.021 4.941 0.50 49.99 398 PRO C O 1
ATOM 3417 N N . GLU B 2 398 ? -63.379 -64.916 5.906 0.50 67.23 399 GLU C N 1
ATOM 3418 C CA . GLU B 2 398 ? -63.512 -63.473 5.739 0.50 63.36 399 GLU C CA 1
ATOM 3419 C C . GLU B 2 398 ? -62.838 -62.738 6.891 0.50 63.59 399 GLU C C 1
ATOM 3420 O O . GLU B 2 398 ? -62.917 -63.163 8.043 0.50 63.01 399 GLU C O 1
ATOM 3426 N N . VAL B 2 399 ? -62.164 -61.638 6.570 0.50 65.58 400 VAL C N 1
ATOM 3427 C CA . VAL B 2 399 ? -61.506 -60.825 7.585 0.50 58.41 400 VAL C CA 1
ATOM 3428 C C . VAL B 2 399 ? -62.520 -59.988 8.359 0.50 70.08 400 VAL C C 1
ATOM 3429 O O . VAL B 2 399 ? -62.685 -60.156 9.568 0.50 64.23 400 VAL C O 1
ATOM 3433 N N . PRO B 2 431 ? -64.280 -51.143 -4.555 0.50 78.07 432 PRO C N 1
ATOM 3434 C CA . PRO B 2 431 ? -63.865 -52.505 -4.213 0.50 87.19 432 PRO C CA 1
ATOM 3435 C C . PRO B 2 431 ? -63.904 -53.366 -5.448 0.50 82.11 432 PRO C C 1
ATOM 3436 O O . PRO B 2 431 ? -64.354 -52.891 -6.473 0.50 74.21 432 PRO C O 1
ATOM 3440 N N . PHE B 2 432 ? -63.434 -54.601 -5.356 0.50 77.84 433 PHE C N 1
ATOM 3441 C CA . PHE B 2 432 ? -63.355 -55.469 -6.518 0.50 66.67 433 PHE C CA 1
ATOM 3442 C C . PHE B 2 432 ? -64.203 -56.698 -6.319 0.50 67.66 433 PHE C C 1
ATOM 3443 O O . PHE B 2 432 ? -63.935 -57.495 -5.449 0.50 67.06 433 PHE C O 1
ATOM 3451 N N . ASP B 2 433 ? -65.234 -56.839 -7.124 0.50 59.71 434 ASP C N 1
ATOM 3452 C CA . ASP B 2 433 ? -66.096 -58.014 -7.056 0.50 59.86 434 ASP C CA 1
ATOM 3453 C C . ASP B 2 433 ? -65.736 -58.985 -8.179 0.50 63.70 434 ASP C C 1
ATOM 3454 O O . ASP B 2 433 ? -65.983 -58.702 -9.352 0.50 67.73 434 ASP C O 1
ATOM 3459 N N . PRO B 2 434 ? -65.155 -60.137 -7.816 0.50 64.51 435 PRO C N 1
ATOM 3460 C CA . PRO B 2 434 ? -64.709 -61.144 -8.788 0.50 59.27 435 PRO C CA 1
ATOM 3461 C C . PRO B 2 434 ? -65.863 -61.805 -9.545 0.50 57.21 435 PRO C C 1
ATOM 3462 O O . PRO B 2 434 ? -65.623 -62.512 -10.523 0.50 55.76 435 PRO C O 1
ATOM 3466 N N . TRP B 2 435 ? -67.095 -61.572 -9.103 0.50 46.63 436 TRP C N 1
ATOM 3467 C CA . TRP B 2 435 ? -68.258 -62.186 -9.736 0.50 56.89 436 TRP C CA 1
ATOM 3468 C C . TRP B 2 435 ? -68.936 -61.240 -10.722 0.50 56.08 436 TRP C C 1
ATOM 3469 O O . TRP B 2 435 ? -69.824 -61.645 -11.474 0.50 54.59 436 TRP C O 1
ATOM 3480 N N . GLN B 2 436 ? -68.513 -59.982 -10.716 0.50 50.78 437 GLN C N 1
ATOM 3481 C CA . GLN B 2 436 ? -68.987 -59.005 -11.690 0.50 59.67 437 GLN C CA 1
ATOM 3482 C C . GLN B 2 436 ? -68.069 -58.992 -12.910 0.50 59.88 437 GLN C C 1
ATOM 3483 O O . GLN B 2 436 ? -66.899 -59.366 -12.808 0.50 56.76 437 GLN C O 1
ATOM 3489 N N . PRO B 2 437 ? -68.601 -58.577 -14.073 0.50 55.69 438 PRO C N 1
ATOM 3490 C CA . PRO B 2 437 ? -67.802 -58.497 -15.300 0.50 51.14 438 PRO C CA 1
ATOM 3491 C C . PRO B 2 437 ? -66.555 -57.624 -15.169 0.50 45.63 438 PRO C C 1
ATOM 3492 O O . PRO B 2 437 ? -66.627 -56.507 -14.656 0.50 50.40 438 PRO C O 1
ATOM 3496 N N . ASP B 2 438 ? -65.424 -58.146 -15.631 0.50 46.56 439 ASP C N 1
ATOM 3497 C CA . ASP B 2 438 ? -64.192 -57.369 -15.728 0.50 45.90 439 ASP C CA 1
ATOM 3498 C C . ASP B 2 438 ? -63.809 -57.232 -17.197 0.50 51.09 439 ASP C C 1
ATOM 3499 O O . ASP B 2 438 ? -64.183 -58.064 -18.022 0.50 47.75 439 ASP C O 1
ATOM 3504 N N . LEU B 2 439 ? -63.066 -56.178 -17.526 0.50 43.68 440 LEU C N 1
ATOM 3505 C CA . LEU B 2 439 ? -62.693 -55.917 -18.911 0.50 45.01 440 LEU C CA 1
ATOM 3506 C C . LEU B 2 439 ? -61.207 -56.162 -19.162 0.50 42.46 440 LEU C C 1
ATOM 3507 O O . LEU B 2 439 ? -60.386 -56.046 -18.252 0.50 54.22 440 LEU C O 1
ATOM 3512 N N . ALA B 2 440 ? -60.871 -56.498 -20.404 0.50 38.01 441 ALA C N 1
ATOM 3513 C CA . ALA B 2 440 ? -59.480 -56.709 -20.799 0.50 35.77 441 ALA C CA 1
ATOM 3514 C C . ALA B 2 440 ? -59.288 -56.568 -22.306 0.50 33.63 441 ALA C C 1
ATOM 3515 O O . ALA B 2 440 ? -60.163 -56.932 -23.093 0.50 38.22 441 ALA C O 1
ATOM 3517 N N . TRP B 2 441 ? -58.137 -56.033 -22.701 0.50 30.37 442 TRP C N 1
ATOM 3518 C CA . TRP B 2 441 ? -57.765 -55.968 -24.107 0.50 35.73 442 TRP C CA 1
ATOM 3519 C C . TRP B 2 441 ? -57.052 -57.251 -24.513 0.50 39.01 442 TRP C C 1
ATOM 3520 O O . TRP B 2 441 ? -56.002 -57.586 -23.969 0.50 39.82 442 TRP C O 1
ATOM 3531 N N . VAL B 2 442 ? -57.634 -57.973 -25.465 0.50 36.40 443 VAL C N 1
ATOM 3532 C CA . VAL B 2 442 ? -57.043 -59.209 -25.966 0.50 30.49 443 VAL C CA 1
ATOM 3533 C C . VAL B 2 442 ? -56.872 -59.113 -27.477 0.50 32.46 443 VAL C C 1
ATOM 3534 O O . VAL B 2 442 ? -57.788 -58.677 -28.175 0.50 33.14 443 VAL C O 1
ATOM 3538 N N . PRO B 2 443 ? -55.685 -59.495 -27.985 0.50 34.93 444 PRO C N 1
ATOM 3539 C CA . PRO B 2 443 ? -55.404 -59.507 -29.424 0.50 29.49 444 PRO C CA 1
ATOM 3540 C C . PRO B 2 443 ? -56.509 -60.181 -30.237 0.50 32.27 444 PRO C C 1
ATOM 3541 O O . PRO B 2 443 ? -56.926 -61.293 -29.906 0.50 34.67 444 PRO C O 1
ATOM 3545 N N . GLU B 2 444 ? -56.976 -59.496 -31.278 0.50 32.55 445 GLU C N 1
ATOM 3546 C CA . GLU B 2 444 ? -58.072 -59.972 -32.113 0.50 32.47 445 GLU C CA 1
ATOM 3547 C C . GLU B 2 444 ? -57.806 -61.357 -32.691 0.50 34.79 445 GLU C C 1
ATOM 3548 O O . GLU B 2 444 ? -58.708 -62.193 -32.767 0.50 35.74 445 GLU C O 1
ATOM 3554 N N . THR B 2 445 ? -56.561 -61.588 -33.101 0.50 26.54 446 THR C N 1
ATOM 3555 C CA . THR B 2 445 ? -56.158 -62.865 -33.672 0.50 26.90 446 THR C CA 1
ATOM 3556 C C . THR B 2 445 ? -56.433 -64.013 -32.707 0.50 35.50 446 THR C C 1
ATOM 3557 O O . THR B 2 445 ? -56.986 -65.042 -33.094 0.50 45.20 446 THR C O 1
ATOM 3561 N N . ILE B 2 446 ? -56.056 -63.823 -31.447 0.50 34.17 447 ILE C N 1
ATOM 3562 C CA . ILE B 2 446 ? -56.274 -64.831 -30.422 0.50 34.41 447 ILE C CA 1
ATOM 3563 C C . ILE B 2 446 ? -57.769 -65.083 -30.222 0.50 34.47 447 ILE C C 1
ATOM 3564 O O . ILE B 2 446 ? -58.200 -66.224 -30.058 0.50 39.79 447 ILE C O 1
ATOM 3569 N N . LEU B 2 447 ? -58.555 -64.013 -30.269 0.50 38.48 448 LEU C N 1
ATOM 3570 C CA . LEU B 2 447 ? -59.999 -64.111 -30.068 0.50 37.37 448 LEU C CA 1
ATOM 3571 C C . LEU B 2 447 ? -60.706 -64.846 -31.202 0.50 40.52 448 LEU C C 1
ATOM 3572 O O . LEU B 2 447 ? -61.667 -65.580 -30.965 0.50 37.57 448 LEU C O 1
ATOM 3577 N N . LYS B 2 448 ? -60.239 -64.645 -32.431 0.50 39.89 449 LYS C N 1
ATOM 3578 C CA . LYS B 2 448 ? -60.813 -65.336 -33.581 0.50 41.49 449 LYS C CA 1
ATOM 3579 C C . LYS B 2 448 ? -60.602 -66.842 -33.474 0.50 46.23 449 LYS C C 1
ATOM 3580 O O . LYS B 2 448 ? -61.430 -67.631 -33.928 0.50 47.01 449 LYS C O 1
ATOM 3586 N N . LEU B 2 449 ? -59.490 -67.230 -32.861 0.50 47.77 450 LEU C N 1
ATOM 3587 C CA . LEU B 2 449 ? -59.134 -68.638 -32.728 0.50 48.13 450 LEU C CA 1
ATOM 3588 C C . LEU B 2 449 ? -59.964 -69.346 -31.658 0.50 52.33 450 LEU C C 1
ATOM 3589 O O . LEU B 2 449 ? -60.384 -70.488 -31.846 0.50 57.21 450 LEU C O 1
ATOM 3594 N N . GLY B 2 450 ? -60.199 -68.663 -30.542 0.50 51.61 451 GLY C N 1
ATOM 3595 C CA . GLY B 2 450 ? -60.867 -69.272 -29.402 0.50 54.04 451 GLY C CA 1
ATOM 3596 C C . GLY B 2 450 ? -62.367 -69.057 -29.341 0.50 55.71 451 GLY C C 1
ATOM 3597 O O . GLY B 2 450 ? -63.125 -69.998 -29.105 0.50 61.01 451 GLY C O 1
ATOM 3598 N N . VAL B 2 451 ? -62.803 -67.819 -29.551 0.50 43.01 452 VAL C N 1
ATOM 3599 C CA . VAL B 2 451 ? -64.227 -67.500 -29.517 0.50 53.48 452 VAL C CA 1
ATOM 3600 C C . VAL B 2 451 ? -64.694 -66.882 -30.838 0.50 57.32 452 VAL C C 1
ATOM 3601 O O . VAL B 2 451 ? -65.142 -65.735 -30.868 0.50 47.30 452 VAL C O 1
ATOM 3605 N N . PRO B 2 452 ? -64.621 -67.660 -31.932 0.50 57.29 453 PRO C N 1
ATOM 3606 C CA . PRO B 2 452 ? -64.847 -67.132 -33.282 0.50 58.08 453 PRO C CA 1
ATOM 3607 C C . PRO B 2 452 ? -66.251 -66.571 -33.496 0.50 51.19 453 PRO C C 1
ATOM 3608 O O . PRO B 2 452 ? -66.398 -65.537 -34.149 0.50 49.15 453 PRO C O 1
ATOM 3612 N N . VAL B 2 453 ? -67.263 -67.241 -32.956 0.50 48.26 454 VAL C N 1
ATOM 3613 C CA . VAL B 2 453 ? -68.646 -66.821 -33.158 0.50 53.68 454 VAL C CA 1
ATOM 3614 C C . VAL B 2 453 ? -68.925 -65.490 -32.461 0.50 47.65 454 VAL C C 1
ATOM 3615 O O . VAL B 2 453 ? -69.639 -64.637 -32.992 0.50 45.10 454 VAL C O 1
ATOM 3619 N N . THR B 2 454 ? -68.348 -65.315 -31.276 0.50 51.81 455 THR C N 1
ATOM 3620 C CA . THR B 2 454 ? -68.503 -64.075 -30.521 0.50 47.99 455 THR C CA 1
ATOM 3621 C C . THR B 2 454 ? -67.911 -62.893 -31.285 0.50 47.78 455 THR C C 1
ATOM 3622 O O . THR B 2 454 ? -68.506 -61.817 -31.345 0.50 41.55 455 THR C O 1
ATOM 3626 N N . VAL B 2 455 ? -66.736 -63.109 -31.868 0.50 45.29 456 VAL C N 1
ATOM 3627 C CA . VAL B 2 455 ? -66.063 -62.079 -32.649 0.50 46.85 456 VAL C CA 1
ATOM 3628 C C . VAL B 2 455 ? -66.880 -61.710 -33.885 0.50 51.04 456 VAL C C 1
ATOM 3629 O O . VAL B 2 455 ? -66.939 -60.544 -34.278 0.50 42.77 456 VAL C O 1
ATOM 3633 N N . GLU B 2 456 ? -67.522 -62.707 -34.487 0.50 44.28 457 GLU C N 1
ATOM 3634 C CA . GLU B 2 456 ? -68.347 -62.467 -35.665 0.50 46.10 457 GLU C CA 1
ATOM 3635 C C . GLU B 2 456 ? -69.565 -61.619 -35.319 0.50 46.10 457 GLU C C 1
ATOM 3636 O O . GLU B 2 456 ? -69.888 -60.678 -36.040 0.50 43.08 457 GLU C O 1
ATOM 3642 N N . ASP B 2 457 ? -70.230 -61.943 -34.213 0.50 43.72 458 ASP C N 1
ATOM 3643 C CA . ASP B 2 457 ? -71.387 -61.172 -33.756 0.50 53.39 458 ASP C CA 1
ATOM 3644 C C . ASP B 2 457 ? -71.027 -59.704 -33.562 0.50 44.51 458 ASP C C 1
ATOM 3645 O O . ASP B 2 457 ? -71.779 -58.813 -33.963 0.50 45.61 458 ASP C O 1
ATOM 3650 N N . TRP B 2 458 ? -69.872 -59.462 -32.951 0.50 44.87 459 TRP C N 1
ATOM 3651 C CA . TRP B 2 458 ? -69.370 -58.106 -32.766 0.50 44.72 459 TRP C CA 1
ATOM 3652 C C . TRP B 2 458 ? -69.118 -57.431 -34.109 0.50 39.44 459 TRP C C 1
ATOM 3653 O O . TRP B 2 458 ? -69.531 -56.290 -34.327 0.50 41.81 459 TRP C O 1
ATOM 3664 N N . GLU B 2 459 ? -68.439 -58.138 -35.007 0.50 35.84 460 GLU C N 1
ATOM 3665 C CA . GLU B 2 459 ? -68.181 -57.634 -36.352 0.50 46.84 460 GLU C CA 1
ATOM 3666 C C . GLU B 2 459 ? -69.483 -57.321 -37.087 0.50 47.52 460 GLU C C 1
ATOM 3667 O O . GLU B 2 459 ? -69.575 -56.320 -37.797 0.50 38.13 460 GLU C O 1
ATOM 3673 N N . GLU B 2 460 ? -70.485 -58.175 -36.911 0.50 42.71 461 GLU C N 1
ATOM 3674 C CA . GLU B 2 460 ? -71.794 -57.960 -37.525 0.50 48.08 461 GLU C CA 1
ATOM 3675 C C . GLU B 2 460 ? -72.471 -56.703 -36.984 0.50 43.53 461 GLU C C 1
ATOM 3676 O O . GLU B 2 460 ? -73.012 -55.902 -37.747 0.50 32.67 461 GLU C O 1
ATOM 3682 N N . GLY B 2 461 ? -72.432 -56.533 -35.666 0.50 48.45 462 GLY C N 1
ATOM 3683 C CA . GLY B 2 461 ? -73.035 -55.378 -35.027 0.50 50.24 462 GLY C CA 1
ATOM 3684 C C . GLY B 2 461 ? -72.390 -54.075 -35.455 0.50 40.07 462 GLY C C 1
ATOM 3685 O O . GLY B 2 461 ? -73.049 -53.039 -35.537 0.50 37.01 462 GLY C O 1
ATOM 3686 N N . GLN B 2 462 ? -71.091 -54.131 -35.732 0.50 34.29 463 GLN C N 1
ATOM 3687 C CA . GLN B 2 462 ? -70.346 -52.951 -36.159 0.50 40.99 463 GLN C CA 1
ATOM 3688 C C . GLN B 2 462 ? -70.718 -52.524 -37.575 0.50 44.40 463 GLN C C 1
ATOM 3689 O O . GLN B 2 462 ? -70.711 -51.335 -37.891 0.50 49.84 463 GLN C O 1
ATOM 3695 N N . ARG B 2 463 ? -71.041 -53.495 -38.427 0.50 46.52 464 ARG C N 1
ATOM 3696 C CA . ARG B 2 463 ? -71.458 -53.198 -39.794 0.50 61.51 464 ARG C CA 1
ATOM 3697 C C . ARG B 2 463 ? -72.793 -52.464 -39.793 0.50 48.31 464 ARG C C 1
ATOM 3698 O O . ARG B 2 463 ? -73.108 -51.721 -40.724 0.50 49.90 464 ARG C O 1
ATOM 3706 N N . SER B 2 464 ? -73.576 -52.679 -38.740 0.50 58.73 465 SER C N 1
ATOM 3707 C CA . SER B 2 464 ? -74.844 -51.981 -38.563 0.50 64.70 465 SER C CA 1
ATOM 3708 C C . SER B 2 464 ? -74.627 -50.645 -37.860 0.50 70.87 465 SER C C 1
ATOM 3709 O O . SER B 2 464 ? -75.136 -49.612 -38.297 0.50 79.52 465 SER C O 1
ATOM 4008 N N . GLY D 4 1 ? 30.818 -27.406 -16.430 0.50 66.11 2 GLY A N 1
ATOM 4009 C CA . GLY D 4 1 ? 29.379 -27.562 -16.352 0.50 57.85 2 GLY A CA 1
ATOM 4010 C C . GLY D 4 1 ? 28.663 -26.567 -15.452 0.50 58.08 2 GLY A C 1
ATOM 4011 O O . GLY D 4 1 ? 27.883 -25.760 -15.959 0.50 63.06 2 GLY A O 1
ATOM 4012 N N . ILE D 4 2 ? 28.906 -26.588 -14.135 0.50 54.09 3 ILE A N 1
ATOM 4013 C CA . ILE D 4 2 ? 29.920 -27.413 -13.471 0.50 53.00 3 ILE A CA 1
ATOM 4014 C C . ILE D 4 2 ? 29.671 -28.921 -13.569 0.50 54.81 3 ILE A C 1
ATOM 4015 O O . ILE D 4 2 ? 28.610 -29.417 -13.200 0.50 52.77 3 ILE A O 1
ATOM 4020 N N . LYS D 4 3 ? 30.669 -29.629 -14.086 0.50 51.83 4 LYS A N 1
ATOM 4021 C CA . LYS D 4 3 ? 30.546 -31.054 -14.372 0.50 55.03 4 LYS A CA 1
ATOM 4022 C C . LYS D 4 3 ? 30.479 -31.897 -13.104 0.50 49.54 4 LYS A C 1
ATOM 4023 O O . LYS D 4 3 ? 31.352 -31.813 -12.240 0.50 49.77 4 LYS A O 1
ATOM 4029 N N . GLY D 4 4 ? 29.435 -32.711 -13.005 0.50 41.08 5 GLY A N 1
ATOM 4030 C CA . GLY D 4 4 ? 29.248 -33.584 -11.861 0.50 44.59 5 GLY A CA 1
ATOM 4031 C C . GLY D 4 4 ? 28.838 -32.826 -10.614 0.50 54.65 5 GLY A C 1
ATOM 4032 O O . GLY D 4 4 ? 29.080 -33.284 -9.498 0.50 50.13 5 GLY A O 1
ATOM 4033 N N . ILE D 4 5 ? 28.219 -31.662 -10.798 0.50 53.47 6 ILE A N 1
ATOM 4034 C CA . ILE D 4 5 ? 27.778 -30.851 -9.669 0.50 49.60 6 ILE A CA 1
ATOM 4035 C C . ILE D 4 5 ? 26.580 -31.497 -8.977 0.50 45.92 6 ILE A C 1
ATOM 4036 O O . ILE D 4 5 ? 26.390 -31.350 -7.769 0.50 53.34 6 ILE A O 1
ATOM 4041 N N . TYR D 4 6 ? 25.789 -32.238 -9.746 0.50 44.34 7 TYR A N 1
ATOM 4042 C CA . TYR D 4 6 ? 24.525 -32.764 -9.249 0.50 51.63 7 TYR A CA 1
ATOM 4043 C C . TYR D 4 6 ? 24.707 -33.968 -8.338 0.50 49.49 7 TYR A C 1
ATOM 4044 O O . TYR D 4 6 ? 23.824 -34.295 -7.548 0.50 48.71 7 TYR A O 1
ATOM 4053 N N . LYS D 4 7 ? 25.856 -34.628 -8.436 0.50 55.30 8 LYS A N 1
ATOM 4054 C CA . LYS D 4 7 ? 26.150 -35.729 -7.533 0.50 57.81 8 LYS A CA 1
ATOM 4055 C C . LYS D 4 7 ? 26.717 -35.186 -6.226 0.50 55.21 8 LYS A C 1
ATOM 4056 O O . LYS D 4 7 ? 27.056 -35.946 -5.318 0.50 60.11 8 LYS A O 1
ATOM 4062 N N . GLU D 4 8 ? 26.812 -33.862 -6.137 0.50 46.19 9 GLU A N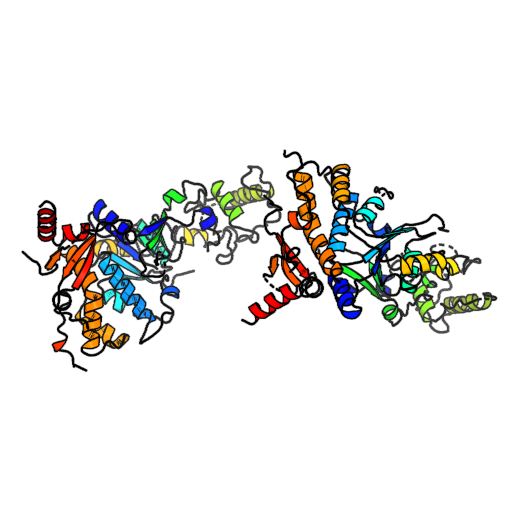 1
ATOM 4063 C CA . GLU D 4 8 ? 27.304 -33.209 -4.932 0.50 51.27 9 GLU A CA 1
ATOM 4064 C C . GLU D 4 8 ? 26.184 -32.462 -4.214 0.50 52.38 9 GLU A C 1
ATOM 4065 O O . GLU D 4 8 ? 26.037 -32.569 -2.997 0.50 48.12 9 GLU A O 1
ATOM 4071 N N . ILE D 4 9 ? 25.391 -31.713 -4.974 0.50 44.35 10 ILE A N 1
ATOM 4072 C CA . ILE D 4 9 ? 24.330 -30.894 -4.390 0.50 45.55 10 ILE A CA 1
ATOM 4073 C C . ILE D 4 9 ? 22.968 -31.576 -4.459 0.50 37.67 10 ILE A C 1
ATOM 4074 O O . ILE D 4 9 ? 21.997 -31.101 -3.873 0.50 43.10 10 ILE A O 1
ATOM 4079 N N . GLY D 4 10 ? 22.901 -32.693 -5.174 0.50 36.91 11 GLY A N 1
ATOM 4080 C CA . GLY D 4 10 ? 21.643 -33.386 -5.370 0.50 35.58 11 GLY A CA 1
ATOM 4081 C C . GLY D 4 10 ? 21.090 -33.086 -6.748 0.50 43.96 11 GLY A C 1
ATOM 4082 O O . GLY D 4 10 ? 21.416 -32.062 -7.346 0.50 47.30 11 GLY A O 1
ATOM 4083 N N . SER D 4 11 ? 20.251 -33.984 -7.254 0.50 43.70 12 SER A N 1
ATOM 4084 C CA . SER D 4 11 ? 19.706 -33.832 -8.598 0.50 46.57 12 SER A CA 1
ATOM 4085 C C . SER D 4 11 ? 18.588 -32.799 -8.631 0.50 38.90 12 SER A C 1
ATOM 4086 O O . SER D 4 11 ? 18.223 -32.300 -9.696 0.50 44.89 12 SER A O 1
ATOM 4089 N N . GLY D 4 12 ? 18.048 -32.476 -7.460 0.50 43.53 13 GLY A N 1
ATOM 4090 C CA . GLY D 4 12 ? 16.988 -31.493 -7.352 0.50 37.57 13 GLY A CA 1
ATOM 4091 C C . GLY D 4 12 ? 15.624 -32.116 -7.137 0.50 47.12 13 GLY A C 1
ATOM 4092 O O . GLY D 4 12 ? 15.438 -33.314 -7.349 0.50 45.11 13 GLY A O 1
ATOM 4093 N N . GLU D 4 13 ? 14.669 -31.300 -6.704 0.50 45.44 14 GLU A N 1
ATOM 4094 C CA . GLU D 4 13 ? 13.302 -31.764 -6.512 0.50 39.50 14 GLU A CA 1
ATOM 4095 C C . GLU D 4 13 ? 12.473 -31.575 -7.775 0.50 42.08 14 GLU A C 1
ATOM 4096 O O . GLU D 4 13 ? 12.377 -30.468 -8.307 0.50 46.60 14 GLU A O 1
ATOM 4102 N N . ARG D 4 14 ? 11.879 -32.662 -8.254 0.50 40.19 15 ARG A N 1
ATOM 4103 C CA . ARG D 4 14 ? 10.977 -32.595 -9.396 0.50 35.97 15 ARG A CA 1
ATOM 4104 C C . ARG D 4 14 ? 9.614 -32.132 -8.898 0.50 41.72 15 ARG A C 1
ATOM 4105 O O . ARG D 4 14 ? 9.045 -32.726 -7.986 0.50 42.29 15 ARG A O 1
ATOM 4113 N N . ILE D 4 15 ? 9.093 -31.061 -9.485 0.50 36.60 16 ILE A N 1
ATOM 4114 C CA . ILE D 4 15 ? 7.862 -30.473 -8.977 0.50 38.10 16 ILE A CA 1
ATOM 4115 C C . ILE D 4 15 ? 6.988 -29.907 -10.093 0.50 41.21 16 ILE A C 1
ATOM 4116 O O . ILE D 4 15 ? 7.485 -29.398 -11.102 0.50 41.05 16 ILE A O 1
ATOM 4121 N N . SER D 4 16 ? 5.676 -30.033 -9.913 0.50 43.63 17 SER A N 1
ATOM 4122 C CA . SER D 4 16 ? 4.714 -29.497 -10.867 0.50 38.62 17 SER A CA 1
ATOM 4123 C C . SER D 4 16 ? 4.801 -27.981 -10.917 0.50 35.28 17 SER A C 1
ATOM 4124 O O . SER D 4 16 ? 4.687 -27.309 -9.891 0.50 39.12 17 SER A O 1
ATOM 4127 N N . LEU D 4 17 ? 5.003 -27.442 -12.114 0.50 31.79 18 LEU A N 1
ATOM 4128 C CA . LEU D 4 17 ? 5.074 -25.999 -12.299 0.50 34.13 18 LEU A CA 1
ATOM 4129 C C . LEU D 4 17 ? 3.757 -25.346 -11.881 0.50 35.40 18 LEU A C 1
ATOM 4130 O O . LEU D 4 17 ? 3.741 -24.238 -11.343 0.50 32.03 18 LEU A O 1
ATOM 4135 N N . CYS D 4 18 ? 2.655 -26.051 -12.123 0.50 35.89 19 CYS A N 1
ATOM 4136 C CA . CYS D 4 18 ? 1.342 -25.599 -11.680 0.50 38.06 19 CYS A CA 1
ATOM 4137 C C . CYS D 4 18 ? 1.284 -25.465 -10.160 0.50 36.80 19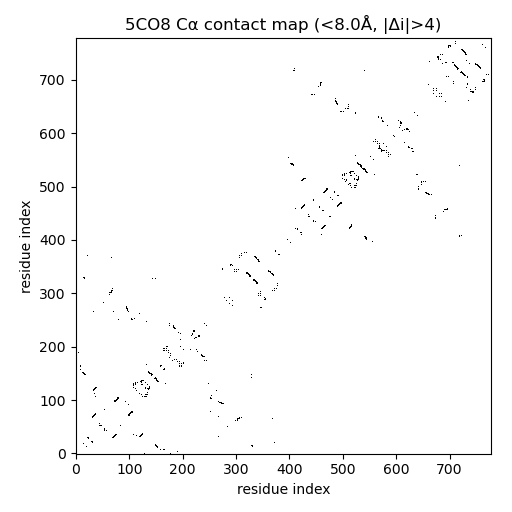 CYS A C 1
ATOM 4138 O O . CYS D 4 18 ? 0.726 -24.497 -9.639 0.50 33.90 19 CYS A O 1
ATOM 4141 N N . LYS D 4 19 ? 1.861 -26.433 -9.456 0.50 31.88 20 LYS A N 1
ATOM 4142 C CA . LYS D 4 19 ? 1.857 -26.407 -7.997 0.50 40.58 20 LYS A CA 1
ATOM 4143 C C . LYS D 4 19 ? 2.606 -25.193 -7.471 0.50 38.04 20 LYS A C 1
ATOM 4144 O O . LYS D 4 19 ? 2.136 -24.513 -6.565 0.50 34.52 20 LYS A O 1
ATOM 4150 N N . LEU D 4 20 ? 3.773 -24.922 -8.051 0.50 34.93 21 LEU A N 1
ATOM 4151 C CA . LEU D 4 20 ? 4.556 -23.743 -7.692 0.50 32.30 21 LEU A CA 1
ATOM 4152 C C . LEU D 4 20 ? 3.749 -22.465 -7.873 0.50 29.96 21 LEU A C 1
ATOM 4153 O O . LEU D 4 20 ? 3.685 -21.631 -6.973 0.50 40.85 21 LEU A O 1
ATOM 4158 N N . ALA D 4 21 ? 3.129 -22.329 -9.038 0.50 35.04 22 ALA A N 1
ATOM 4159 C CA . ALA D 4 21 ? 2.337 -21.146 -9.361 0.50 38.17 22 ALA A CA 1
ATOM 4160 C C . ALA D 4 21 ? 1.174 -20.950 -8.389 0.50 32.37 22 ALA A C 1
ATOM 4161 O O . ALA D 4 21 ? 0.955 -19.847 -7.893 0.50 37.24 22 ALA A O 1
ATOM 4163 N N . ILE D 4 22 ? 0.433 -22.021 -8.120 0.50 31.03 23 ILE A N 1
ATOM 4164 C CA . ILE D 4 22 ? -0.737 -21.934 -7.248 0.50 32.91 23 ILE A CA 1
ATOM 4165 C C . ILE D 4 22 ? -0.349 -21.783 -5.772 0.50 36.51 23 ILE A C 1
ATOM 4166 O O . ILE D 4 22 ? -0.998 -21.044 -5.031 0.50 36.89 23 ILE A O 1
ATOM 4171 N N . ASP D 4 23 ? 0.710 -22.468 -5.352 0.50 35.95 24 ASP A N 1
ATOM 4172 C CA . ASP D 4 23 ? 1.206 -22.328 -3.983 0.50 32.82 24 ASP A CA 1
ATOM 4173 C C . ASP D 4 23 ? 1.657 -20.895 -3.710 0.50 36.72 24 ASP A C 1
ATOM 4174 O O . ASP D 4 23 ? 1.333 -20.321 -2.672 0.50 35.83 24 ASP A O 1
ATOM 4179 N N . HIS D 4 24 ? 2.396 -20.317 -4.654 0.50 36.03 25 HIS A N 1
ATOM 4180 C CA . HIS D 4 24 ? 2.877 -18.948 -4.501 0.50 36.23 25 HIS A CA 1
ATOM 4181 C C . HIS D 4 24 ? 1.717 -17.964 -4.499 0.50 38.28 25 HIS A C 1
ATOM 4182 O O . HIS D 4 24 ? 1.746 -16.959 -3.788 0.50 44.37 25 HIS A O 1
ATOM 4189 N N . LEU D 4 25 ? 0.694 -18.258 -5.295 0.50 32.57 26 LEU A N 1
ATOM 4190 C CA . LEU D 4 25 ? -0.474 -17.389 -5.397 0.50 34.96 26 LEU A CA 1
ATOM 4191 C C . LEU D 4 25 ? -1.305 -17.426 -4.117 0.50 37.14 26 LEU A C 1
ATOM 4192 O O . LEU D 4 25 ? -1.898 -16.423 -3.726 0.50 37.78 26 LEU A O 1
ATOM 4197 N N . GLU D 4 26 ? -1.349 -18.584 -3.467 0.50 32.68 27 GLU A N 1
ATOM 4198 C CA . GLU D 4 26 ? -2.089 -18.717 -2.216 0.50 38.93 27 GLU A CA 1
ATOM 4199 C C . GLU D 4 26 ? -1.347 -18.052 -1.059 0.50 43.27 27 GLU A C 1
ATOM 4200 O O . GLU D 4 26 ? -1.961 -17.431 -0.191 0.50 42.50 27 GLU A O 1
ATOM 4206 N N . GLN D 4 27 ? -0.024 -18.174 -1.060 0.50 41.59 28 GLN A N 1
ATOM 4207 C CA . GLN D 4 27 ? 0.793 -17.650 0.024 0.50 36.40 28 GLN A CA 1
ATOM 4208 C C . GLN D 4 27 ? 1.036 -16.145 -0.089 0.50 38.52 28 GLN A C 1
ATOM 4209 O O . GLN D 4 27 ? 0.921 -15.419 0.897 0.50 47.63 28 GLN A O 1
ATOM 4215 N N . HIS D 4 28 ? 1.362 -15.671 -1.286 0.50 39.47 29 HIS A N 1
ATOM 4216 C CA . HIS D 4 28 ? 1.729 -14.266 -1.472 0.50 37.97 29 HIS A CA 1
ATOM 4217 C C . HIS D 4 28 ? 0.616 -13.416 -2.076 0.50 36.26 29 HIS A C 1
ATOM 4218 O O . HIS D 4 28 ? 0.787 -12.214 -2.256 0.50 40.33 29 HIS A O 1
ATOM 4225 N N . ASN D 4 29 ? -0.510 -14.049 -2.393 0.50 35.18 30 ASN A N 1
ATOM 4226 C CA . ASN D 4 29 ? -1.686 -13.363 -2.932 0.50 38.32 30 ASN A CA 1
ATOM 4227 C C . ASN D 4 29 ? -1.398 -12.557 -4.200 0.50 40.27 30 ASN A C 1
ATOM 4228 O O . ASN D 4 29 ? -1.971 -11.489 -4.412 0.50 49.62 30 ASN A O 1
ATOM 4233 N N . ARG D 4 30 ? -0.508 -13.0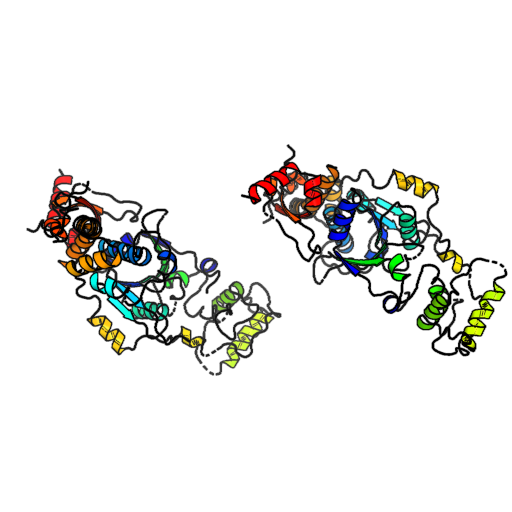75 -5.039 0.50 41.85 31 ARG A N 1
ATOM 4234 C CA . ARG D 4 30 ? -0.249 -12.500 -6.358 0.50 40.17 31 ARG A CA 1
ATOM 4235 C C . ARG D 4 30 ? 0.497 -13.535 -7.198 0.50 31.32 31 ARG A C 1
ATOM 4236 O O . ARG D 4 30 ? 1.177 -14.399 -6.651 0.50 32.07 31 ARG A O 1
ATOM 4244 N N . PRO D 4 31 ? 0.355 -13.463 -8.529 0.50 27.76 32 PRO A N 1
ATOM 4245 C CA . PRO D 4 31 ? 0.963 -14.494 -9.382 0.50 28.62 32 PRO A CA 1
ATOM 4246 C C . PRO D 4 31 ? 2.485 -14.599 -9.250 0.50 29.84 32 PRO A C 1
ATOM 4247 O O . PRO D 4 31 ? 3.160 -13.617 -8.942 0.50 30.65 32 PRO A O 1
ATOM 4251 N N . LEU D 4 32 ? 3.001 -15.801 -9.471 0.50 29.99 33 LEU A N 1
ATOM 4252 C CA . LEU D 4 32 ? 4.437 -16.046 -9.464 0.50 28.56 33 LEU A CA 1
ATOM 4253 C C . LEU D 4 32 ? 5.113 -15.231 -10.559 0.50 32.36 33 LEU A C 1
ATOM 4254 O O . LEU D 4 32 ? 4.603 -15.123 -11.673 0.50 27.01 33 LEU A O 1
ATOM 4259 N N . ARG D 4 33 ? 6.258 -14.647 -10.226 0.50 30.78 34 ARG A N 1
ATOM 4260 C CA . ARG D 4 33 ? 7.051 -13.900 -11.189 0.50 29.17 34 ARG A CA 1
ATOM 4261 C C . ARG D 4 33 ? 8.321 -14.679 -11.497 0.50 30.69 34 ARG A C 1
ATOM 4262 O O . ARG D 4 33 ? 9.082 -15.033 -10.592 0.50 25.94 34 ARG A O 1
ATOM 4270 N N . LEU D 4 34 ? 8.540 -14.943 -12.779 0.50 24.08 35 LEU A N 1
ATOM 4271 C CA . LEU D 4 34 ? 9.586 -15.855 -13.212 0.50 26.90 35 LEU A CA 1
ATOM 4272 C C . LEU D 4 34 ? 10.528 -15.209 -14.223 0.50 23.40 35 LEU A C 1
ATOM 4273 O O . LEU D 4 34 ? 10.089 -14.652 -15.231 0.50 27.80 35 LEU A O 1
ATOM 4278 N N . ALA D 4 35 ? 11.825 -15.276 -13.943 0.50 22.74 36 ALA A N 1
ATOM 4279 C CA . ALA D 4 35 ? 12.834 -14.861 -14.908 0.50 26.36 36 ALA A CA 1
ATOM 4280 C C . ALA D 4 35 ? 13.244 -16.070 -15.741 0.50 31.23 36 ALA A C 1
ATOM 4281 O O . ALA D 4 35 ? 13.682 -17.087 -15.201 0.50 33.65 36 ALA A O 1
ATOM 4283 N N . ILE D 4 36 ? 13.089 -15.963 -17.054 0.50 24.69 37 ILE A N 1
ATOM 4284 C CA . ILE D 4 36 ? 13.420 -17.070 -17.940 0.50 29.63 37 ILE A CA 1
ATOM 4285 C C . ILE D 4 36 ? 14.570 -16.716 -18.875 0.50 27.20 37 ILE A C 1
ATOM 4286 O O . ILE D 4 36 ? 14.443 -15.839 -19.732 0.50 31.69 37 ILE A O 1
ATOM 4291 N N . ASP D 4 37 ? 15.698 -17.396 -18.689 0.50 23.84 38 ASP A N 1
ATOM 4292 C CA . ASP D 4 37 ? 16.832 -17.299 -19.598 0.50 29.56 38 ASP A CA 1
ATOM 4293 C C . ASP D 4 37 ? 16.415 -17.821 -20.971 0.50 30.86 38 ASP A C 1
ATOM 4294 O O . ASP D 4 37 ? 15.982 -18.963 -21.092 0.50 30.16 38 ASP A O 1
ATOM 4299 N N . MET D 4 38 ? 16.543 -16.993 -22.002 0.50 28.99 39 MET A N 1
ATOM 4300 C CA . MET D 4 38 ? 16.111 -17.389 -23.343 0.50 37.62 39 MET A CA 1
ATOM 4301 C C . MET D 4 38 ? 16.986 -18.487 -23.946 0.50 42.51 39 MET A C 1
ATOM 4302 O O . MET D 4 38 ? 16.658 -19.046 -24.992 0.50 48.05 39 MET A O 1
ATOM 4307 N N . ALA D 4 39 ? 18.086 -18.807 -23.270 0.50 38.54 40 ALA A N 1
ATOM 4308 C CA . ALA D 4 39 ? 19.028 -19.812 -23.756 0.50 37.07 40 ALA A CA 1
ATOM 4309 C C . ALA D 4 39 ? 18.498 -21.234 -23.592 0.50 38.29 40 ALA A C 1
ATOM 4310 O O . ALA D 4 39 ? 19.044 -22.175 -24.172 0.50 46.02 40 ALA A O 1
ATOM 4312 N N . ILE D 4 40 ? 17.439 -21.394 -22.805 0.50 36.93 41 ILE A N 1
ATOM 4313 C CA . ILE D 4 40 ? 16.857 -22.714 -22.570 0.50 41.40 41 ILE A CA 1
ATOM 4314 C C . ILE D 4 40 ? 16.254 -23.284 -23.847 0.50 53.65 41 ILE A C 1
ATOM 4315 O O . ILE D 4 40 ? 16.207 -24.499 -24.035 0.50 62.32 41 ILE A O 1
ATOM 4320 N N . TRP D 4 41 ? 15.805 -22.404 -24.732 0.50 53.94 42 TRP A N 1
ATOM 4321 C CA . TRP D 4 41 ? 15.044 -22.820 -25.901 0.50 57.31 42 TRP A CA 1
ATOM 4322 C C . TRP D 4 41 ? 15.885 -23.486 -26.983 0.50 69.81 42 TRP A C 1
ATOM 4323 O O . TRP D 4 41 ? 15.388 -24.346 -27.707 0.50 73.53 42 TRP A O 1
ATOM 4334 N N . GLN D 4 42 ? 17.151 -23.087 -27.079 0.50 72.13 43 GLN A N 1
ATOM 4335 C CA . GLN D 4 42 ? 18.035 -23.490 -28.175 0.50 75.07 43 GLN A CA 1
ATOM 4336 C C . GLN D 4 42 ? 17.980 -24.980 -28.509 0.50 77.24 43 GLN A C 1
ATOM 4337 O O . GLN D 4 42 ? 17.738 -25.354 -29.656 0.50 73.01 43 GLN A O 1
ATOM 4343 N N . PHE D 4 43 ? 18.197 -25.827 -27.509 0.50 84.49 44 PHE A N 1
ATOM 4344 C CA . PHE D 4 43 ? 18.198 -27.266 -27.735 0.50 89.87 44 PHE A CA 1
ATOM 4345 C C . PHE D 4 43 ? 16.966 -27.934 -27.127 0.50 91.51 44 PHE A C 1
ATOM 4346 O O . PHE D 4 43 ? 17.074 -28.922 -26.398 0.50 89.48 44 PHE A O 1
ATOM 4354 N N . GLN D 4 44 ? 15.800 -27.372 -27.436 0.50 89.86 45 GLN A N 1
ATOM 4355 C CA . GLN D 4 44 ? 14.512 -27.962 -27.075 0.50 84.23 45 GLN A CA 1
ATOM 4356 C C . GLN D 4 44 ? 13.515 -27.816 -28.225 0.50 79.19 45 GLN A C 1
ATOM 4357 O O . GLN D 4 44 ? 12.751 -28.741 -28.515 0.50 81.81 45 GLN A O 1
ATOM 4363 N N . ILE D 4 45 ? 13.534 -26.661 -28.884 0.50 76.40 46 ILE A N 1
ATOM 4364 C CA . ILE D 4 45 ? 12.525 -26.339 -29.887 0.50 76.05 46 ILE A CA 1
ATOM 4365 C C . ILE D 4 45 ? 12.889 -26.775 -31.312 0.50 76.69 46 ILE A C 1
ATOM 4366 O O . ILE D 4 45 ? 12.008 -26.886 -32.167 0.50 61.96 46 ILE A O 1
ATOM 4371 N N . GLN D 4 46 ? 14.167 -27.028 -31.573 0.50 80.16 47 GLN A N 1
ATOM 4372 C CA . GLN D 4 46 ? 14.571 -27.420 -32.921 0.50 80.72 47 GLN A CA 1
ATOM 4373 C C . GLN D 4 46 ? 14.421 -28.928 -33.141 0.50 79.82 47 GLN A C 1
ATOM 4374 O O . GLN D 4 46 ? 15.061 -29.506 -34.020 0.50 83.02 47 GLN A O 1
ATOM 4380 N N . ALA D 4 47 ? 13.560 -29.556 -32.343 0.50 75.73 48 ALA A N 1
ATOM 4381 C CA . ALA D 4 47 ? 13.221 -30.961 -32.521 0.50 69.05 48 ALA A CA 1
ATOM 4382 C C . ALA D 4 47 ? 11.826 -31.085 -33.124 0.50 62.75 48 ALA A C 1
ATOM 4383 O O . ALA D 4 47 ? 11.426 -32.160 -33.574 0.50 55.53 48 ALA A O 1
ATOM 4385 N N . ALA D 4 48 ? 11.089 -29.978 -33.123 0.50 64.10 49 ALA A N 1
ATOM 4386 C CA . ALA D 4 48 ? 9.772 -29.931 -33.745 0.50 64.51 49 ALA A CA 1
ATOM 4387 C C . ALA D 4 48 ? 9.901 -30.052 -35.259 0.50 62.17 49 ALA A C 1
ATOM 4388 O O . ALA D 4 48 ? 10.897 -29.620 -35.836 0.50 52.21 49 ALA A O 1
ATOM 4390 N N . ARG D 4 49 ? 8.898 -30.645 -35.896 0.50 49.53 50 ARG A N 1
ATOM 4391 C CA . ARG D 4 49 ? 8.936 -30.872 -37.338 0.50 60.54 50 ARG A CA 1
ATOM 4392 C C . ARG D 4 49 ? 7.612 -30.512 -38.003 0.50 51.74 50 ARG A C 1
ATOM 4393 O O . ARG D 4 49 ? 6.602 -30.306 -37.332 0.50 54.40 50 ARG A O 1
ATOM 4401 N N . GLY D 4 50 ? 7.631 -30.433 -39.329 0.50 52.28 51 GLY A N 1
ATOM 4402 C CA . GLY D 4 50 ? 6.432 -30.157 -40.097 0.50 43.51 51 GLY A CA 1
ATOM 4403 C C . GLY D 4 50 ? 5.951 -28.722 -39.991 0.50 46.08 51 GLY A C 1
ATOM 4404 O O . GLY D 4 50 ? 6.319 -27.996 -39.066 0.50 51.95 51 GLY A O 1
ATOM 4405 N N . GLY D 4 51 ? 5.124 -28.316 -40.947 0.50 43.56 52 GLY A N 1
ATOM 4406 C CA . GLY D 4 51 ? 4.533 -26.991 -40.933 0.50 48.86 52 GLY A CA 1
ATOM 4407 C C . GLY D 4 51 ? 5.533 -25.879 -41.168 0.50 50.55 52 GLY A C 1
ATOM 4408 O O . GLY D 4 51 ? 6.663 -26.121 -41.594 0.50 58.00 52 GLY A O 1
ATOM 4409 N N . SER D 4 52 ? 5.110 -24.651 -40.885 0.50 51.66 53 SER A N 1
ATOM 4410 C CA . SER D 4 52 ? 5.959 -23.486 -41.086 0.50 47.59 53 SER A CA 1
ATOM 4411 C C . SER D 4 52 ? 6.516 -22.992 -39.759 0.50 46.76 53 SER A C 1
ATOM 4412 O O . SER D 4 52 ? 5.764 -22.777 -38.807 0.50 47.44 53 SER A O 1
ATOM 4415 N N . ASN D 4 53 ? 7.834 -22.822 -39.708 0.50 40.96 54 ASN A N 1
ATOM 4416 C CA . ASN D 4 53 ? 8.518 -22.339 -38.513 0.50 41.17 54 ASN A CA 1
ATOM 4417 C C . ASN D 4 53 ? 8.158 -23.128 -37.250 0.50 44.28 54 ASN A C 1
ATOM 4418 O O . ASN D 4 53 ? 7.583 -22.571 -36.316 0.50 42.25 54 ASN A O 1
ATOM 4423 N N . PRO D 4 54 ? 8.506 -24.423 -37.214 0.50 46.47 55 PRO A N 1
ATOM 4424 C CA . PRO D 4 54 ? 8.098 -25.262 -36.081 0.50 45.33 55 PRO A CA 1
ATOM 4425 C C . PRO D 4 54 ? 8.796 -24.899 -34.770 0.50 39.76 55 PRO A C 1
ATOM 4426 O O . PRO D 4 54 ? 8.271 -25.200 -33.697 0.50 47.56 55 PRO A O 1
ATOM 4430 N N . ALA D 4 55 ? 9.953 -24.251 -34.851 0.50 41.59 56 ALA A N 1
ATOM 4431 C CA . ALA D 4 55 ? 10.693 -23.866 -33.651 0.50 43.77 56 ALA A CA 1
ATOM 4432 C C . ALA D 4 55 ? 10.027 -22.706 -32.913 0.50 44.52 56 ALA A C 1
ATOM 4433 O O . ALA D 4 55 ? 9.894 -22.738 -31.690 0.50 44.44 56 ALA A O 1
ATOM 4435 N N . ILE D 4 56 ? 9.611 -21.682 -33.651 0.50 40.21 57 ILE A N 1
ATOM 4436 C CA . ILE D 4 56 ? 8.921 -20.549 -33.041 0.50 40.64 57 ILE A CA 1
ATOM 4437 C C . ILE D 4 56 ? 7.495 -20.976 -32.687 0.50 44.72 57 ILE A C 1
ATOM 4438 O O . ILE D 4 56 ? 6.841 -20.369 -31.839 0.50 42.01 57 ILE A O 1
ATOM 4443 N N . ARG D 4 57 ? 7.027 -22.040 -33.333 0.50 35.91 58 ARG A N 1
ATOM 4444 C CA . ARG D 4 57 ? 5.715 -22.599 -33.041 0.50 33.52 58 ARG A CA 1
ATOM 4445 C C . ARG D 4 57 ? 5.726 -23.261 -31.660 0.50 39.92 58 ARG A C 1
ATOM 4446 O O . ARG D 4 57 ? 4.778 -23.122 -30.881 0.50 36.02 58 ARG A O 1
ATOM 4454 N N . THR D 4 58 ? 6.811 -23.968 -31.358 0.50 35.82 59 THR A N 1
ATOM 4455 C CA . THR D 4 58 ? 6.960 -24.607 -30.059 0.50 37.46 59 THR A CA 1
ATOM 4456 C C . THR D 4 58 ? 6.993 -23.545 -28.965 0.50 43.01 59 THR A C 1
ATOM 4457 O O . THR D 4 58 ? 6.454 -23.734 -27.876 0.50 40.46 59 THR A O 1
ATOM 4461 N N . LEU D 4 59 ? 7.626 -22.417 -29.280 0.50 38.76 60 LEU A N 1
ATOM 4462 C CA . LEU D 4 59 ? 7.709 -21.293 -28.359 0.50 34.98 60 LEU A CA 1
ATOM 4463 C C . LEU D 4 59 ? 6.320 -20.721 -28.091 0.50 37.89 60 LEU A C 1
ATOM 4464 O O . LEU D 4 59 ? 6.007 -20.297 -26.978 0.50 35.48 60 LEU A O 1
ATOM 4469 N N . PHE D 4 60 ? 5.490 -20.718 -29.130 0.50 35.20 61 PHE A N 1
ATOM 4470 C CA . PHE D 4 60 ? 4.119 -20.233 -29.036 0.50 26.91 61 PHE A CA 1
ATOM 4471 C C . PHE D 4 60 ? 3.310 -21.055 -28.028 0.50 35.94 61 PHE A C 1
ATOM 4472 O O . PHE D 4 60 ? 2.648 -20.498 -27.153 0.50 32.94 61 PHE A O 1
ATOM 4480 N N . TYR D 4 61 ? 3.377 -22.379 -28.148 0.50 34.81 62 TYR A N 1
ATOM 4481 C CA . TYR D 4 61 ? 2.585 -23.266 -27.296 0.50 30.90 62 TYR A CA 1
ATOM 4482 C C . TYR D 4 61 ? 3.004 -23.191 -25.834 0.50 35.17 62 TYR A C 1
ATOM 4483 O O . TYR D 4 61 ? 2.171 -23.291 -24.936 0.50 37.26 62 TYR A O 1
ATOM 4492 N N . ARG D 4 62 ? 4.297 -23.010 -25.594 0.50 32.49 63 ARG A N 1
ATOM 4493 C CA . ARG D 4 62 ? 4.794 -22.891 -24.230 0.50 34.60 63 ARG A CA 1
ATOM 4494 C C . ARG D 4 62 ? 4.402 -21.542 -23.629 0.50 32.87 63 ARG A C 1
ATOM 4495 O O . ARG D 4 62 ? 4.247 -21.416 -22.411 0.50 32.77 63 ARG A O 1
ATOM 4503 N N . PHE D 4 63 ? 4.223 -20.542 -24.487 0.50 30.38 64 PHE A N 1
ATOM 4504 C CA . PHE D 4 63 ? 3.693 -19.256 -24.047 0.50 25.33 64 PHE A CA 1
ATOM 4505 C C . PHE D 4 63 ? 2.232 -19.417 -23.634 0.50 31.41 64 PHE A C 1
ATOM 4506 O O . PHE D 4 63 ? 1.773 -18.809 -22.671 0.50 31.77 64 PHE A O 1
ATOM 4514 N N . VAL D 4 64 ? 1.503 -20.243 -24.378 0.50 30.03 65 VAL A N 1
ATOM 4515 C CA . VAL D 4 64 ? 0.108 -20.519 -24.067 0.50 29.48 65 VAL A CA 1
ATOM 4516 C C . VAL D 4 64 ? 0.006 -21.284 -22.752 0.50 34.40 65 VAL A C 1
ATOM 4517 O O . VAL D 4 64 ? -0.900 -21.050 -21.948 0.50 37.65 65 VAL A O 1
ATOM 4521 N N . ARG D 4 65 ? 0.952 -22.189 -22.530 0.50 33.75 66 ARG A N 1
ATOM 4522 C CA . ARG D 4 65 ? 1.007 -22.944 -21.287 0.50 34.23 66 ARG A CA 1
ATOM 4523 C C . ARG D 4 65 ? 1.283 -22.008 -20.108 0.50 35.77 66 ARG A C 1
ATOM 4524 O O . ARG D 4 65 ? 0.757 -22.211 -19.017 0.50 37.30 66 ARG A O 1
ATOM 4532 N N . LEU D 4 66 ? 2.097 -20.980 -20.337 0.50 26.77 67 LEU A N 1
ATOM 4533 C CA . LEU D 4 66 ? 2.400 -20.001 -19.299 0.50 31.27 67 LEU A CA 1
ATOM 4534 C C . LEU D 4 66 ? 1.158 -19.209 -18.898 0.50 35.84 67 LEU A C 1
ATOM 4535 O O . LEU D 4 66 ? 0.978 -18.871 -17.726 0.50 35.11 67 LEU A O 1
ATOM 4540 N N . LEU D 4 67 ? 0.301 -18.912 -19.876 0.50 26.29 68 LEU A N 1
ATOM 4541 C CA . LEU D 4 67 ? -0.971 -18.249 -19.598 0.50 27.52 68 LEU A CA 1
ATOM 4542 C C . LEU D 4 67 ? -1.840 -19.115 -18.699 0.50 35.56 68 LEU A C 1
ATOM 4543 O O . LEU D 4 67 ? -2.455 -18.625 -17.755 0.50 40.92 68 LEU A O 1
ATOM 4548 N N . SER D 4 68 ? -1.884 -20.407 -19.003 0.50 39.10 69 SER A N 1
ATOM 4549 C CA . SER D 4 68 ? -2.709 -21.351 -18.257 0.50 37.14 69 SER A CA 1
ATOM 4550 C C . SER D 4 68 ? -2.223 -21.516 -16.823 0.50 33.95 69 SER A C 1
ATOM 4551 O O . SER D 4 68 ? -3.013 -21.792 -15.920 0.50 41.89 69 SER A O 1
ATOM 4554 N N . LEU D 4 69 ? -0.921 -21.345 -16.622 0.50 31.16 70 LEU A N 1
ATOM 4555 C CA . LEU D 4 69 ? -0.326 -21.472 -15.299 0.50 33.62 70 LEU A CA 1
ATOM 4556 C C . LEU D 4 69 ? -0.499 -20.190 -14.491 0.50 32.10 70 LEU A C 1
ATOM 4557 O O . LEU D 4 69 ? -0.330 -20.186 -13.274 0.50 36.38 70 LEU A O 1
ATOM 4562 N N . GLY D 4 70 ? -0.843 -19.101 -15.171 0.50 37.17 71 GLY A N 1
ATOM 4563 C CA . GLY D 4 70 ? -1.048 -17.826 -14.506 0.50 37.93 71 GLY A CA 1
ATOM 4564 C C . GLY D 4 70 ? 0.251 -17.250 -13.982 0.50 37.55 71 GLY A C 1
ATOM 4565 O O . GLY D 4 70 ? 0.290 -16.610 -12.931 0.50 44.28 71 GLY A O 1
ATOM 4566 N N . ILE D 4 71 ? 1.326 -17.488 -14.725 0.50 38.08 72 ILE A N 1
ATOM 4567 C CA . ILE D 4 71 ? 2.653 -17.019 -14.351 0.50 35.42 72 ILE A CA 1
ATOM 4568 C C . ILE D 4 71 ? 2.987 -15.731 -15.096 0.50 34.30 72 ILE A C 1
ATOM 4569 O O . ILE D 4 71 ? 2.685 -15.603 -16.280 0.50 42.14 72 ILE A O 1
ATOM 4574 N N . HIS D 4 72 ? 3.580 -14.773 -14.388 0.50 34.35 73 HIS A N 1
ATOM 4575 C CA . HIS D 4 72 ? 4.050 -13.530 -14.993 0.50 33.61 73 HIS A CA 1
ATOM 4576 C C . HIS D 4 72 ? 5.528 -13.641 -15.340 0.50 34.65 73 HIS A C 1
ATOM 4577 O O . HIS D 4 72 ? 6.383 -13.461 -14.471 0.50 32.25 73 HIS A O 1
ATOM 4584 N N . PRO D 4 73 ? 5.838 -13.934 -16.614 0.50 33.45 74 PRO A N 1
ATOM 4585 C CA . PRO D 4 73 ? 7.212 -14.216 -17.032 0.50 26.57 74 PRO A CA 1
ATOM 4586 C C . PRO D 4 73 ? 7.947 -12.992 -17.549 0.50 30.88 74 PRO A C 1
ATOM 4587 O O . PRO D 4 73 ? 7.339 -12.097 -18.138 0.50 33.33 74 PRO A O 1
ATOM 4591 N N . ILE D 4 74 ? 9.255 -12.963 -17.334 0.50 22.91 75 ILE A N 1
ATOM 4592 C CA . ILE D 4 74 ? 10.105 -11.980 -17.983 0.50 26.52 75 ILE A CA 1
ATOM 4593 C C . ILE D 4 74 ? 11.287 -12.710 -18.618 0.50 26.71 75 ILE A C 1
ATOM 4594 O O . ILE D 4 74 ? 12.075 -13.363 -17.933 0.50 28.93 75 ILE A O 1
ATOM 4599 N N . PHE D 4 75 ? 11.380 -12.618 -19.939 0.50 27.61 76 PHE A N 1
ATOM 4600 C CA . PHE D 4 75 ? 12.392 -13.346 -20.691 0.50 30.08 76 PHE A CA 1
ATOM 4601 C C . PHE D 4 75 ? 13.653 -12.508 -20.832 0.50 25.28 76 PHE A C 1
ATOM 4602 O O . PHE D 4 75 ? 13.612 -11.392 -21.349 0.50 32.80 76 PHE A O 1
ATOM 4610 N N . VAL D 4 76 ? 14.776 -13.048 -20.364 0.50 28.21 77 VAL A N 1
ATOM 4611 C CA . VAL D 4 76 ? 16.031 -12.311 -20.403 0.50 28.32 77 VAL A CA 1
ATOM 4612 C C . VAL D 4 76 ? 16.905 -12.752 -21.571 0.50 32.80 77 VAL A C 1
ATOM 4613 O O . VAL D 4 76 ? 17.168 -13.944 -21.752 0.50 31.19 77 VAL A O 1
ATOM 4617 N N . PHE D 4 77 ? 17.347 -11.777 -22.362 0.50 32.26 78 PHE A N 1
ATOM 4618 C CA . PHE D 4 77 ? 18.209 -12.026 -23.514 0.50 27.37 78 PHE A CA 1
ATOM 4619 C C . PHE D 4 77 ? 19.647 -11.635 -23.203 0.50 32.47 78 PHE A C 1
ATOM 4620 O O . PHE D 4 77 ? 19.886 -10.728 -22.408 0.50 32.71 78 PHE A O 1
ATOM 4628 N N . ASP D 4 78 ? 20.598 -12.312 -23.840 0.50 37.41 79 ASP A N 1
ATOM 4629 C CA . ASP D 4 78 ? 22.013 -12.003 -23.651 0.50 34.60 79 ASP A CA 1
ATOM 4630 C C . ASP D 4 78 ? 22.385 -10.636 -24.212 0.50 40.08 79 ASP A C 1
ATOM 4631 O O . ASP D 4 78 ? 21.727 -10.114 -25.109 0.50 38.55 79 ASP A O 1
ATOM 4636 N N . GLY D 4 79 ? 23.453 -10.064 -23.662 0.50 44.46 80 GLY A N 1
ATOM 4637 C CA . GLY D 4 79 ? 23.995 -8.806 -24.139 0.50 37.78 80 GLY A CA 1
ATOM 4638 C C . GLY D 4 79 ? 25.460 -8.978 -24.485 0.50 50.20 80 GLY A C 1
ATOM 4639 O O . GLY D 4 79 ? 26.067 -9.989 -24.131 0.50 55.37 80 GLY A O 1
ATOM 4640 N N . PRO D 4 80 ? 26.045 -7.986 -25.175 0.50 49.95 81 PRO A N 1
ATOM 4641 C CA . PRO D 4 80 ? 27.414 -8.092 -25.689 0.50 52.79 81 PRO A CA 1
ATOM 4642 C C . PRO D 4 80 ? 28.524 -8.066 -24.633 0.50 56.63 81 PRO A C 1
ATOM 4643 O O . PRO D 4 80 ? 29.640 -8.478 -24.945 0.50 66.20 81 PRO A O 1
ATOM 4647 N N . ASN D 4 81 ? 28.241 -7.603 -23.421 0.50 59.25 82 ASN A N 1
ATOM 4648 C CA . ASN D 4 81 ? 29.307 -7.421 -22.435 0.50 61.33 82 ASN A CA 1
ATOM 4649 C C . ASN D 4 81 ? 29.690 -8.709 -21.709 0.50 69.68 82 ASN A C 1
ATOM 4650 O O . ASN D 4 81 ? 29.639 -8.791 -20.478 0.50 66.24 82 ASN A O 1
ATOM 4655 N N . LYS D 4 82 ? 30.080 -9.713 -22.486 0.50 76.45 83 LYS A N 1
ATOM 4656 C CA . LYS D 4 82 ? 30.574 -10.964 -21.934 0.50 76.56 83 LYS A CA 1
ATOM 4657 C C . LYS D 4 82 ? 32.094 -10.945 -21.999 0.50 78.49 83 LYS A C 1
ATOM 4658 O O . LYS D 4 82 ? 32.668 -10.526 -23.013 0.50 83.89 83 LYS A O 1
ATOM 4664 N N . PRO D 4 83 ? 32.760 -11.395 -20.920 0.50 85.75 84 PRO A N 1
ATOM 4665 C CA . PRO D 4 83 ? 34.224 -11.390 -20.973 0.50 85.92 84 PRO A CA 1
ATOM 4666 C C . PRO D 4 83 ? 34.776 -12.552 -21.792 0.50 83.17 84 PRO A C 1
ATOM 4667 O O . PRO D 4 83 ? 33.984 -13.323 -22.335 0.50 86.14 84 PRO A O 1
ATOM 4671 N N . ASN D 4 95 ? 19.884 -21.552 -33.259 0.50 75.57 96 ASN A N 1
ATOM 4672 C CA . ASN D 4 95 ? 19.371 -22.374 -34.351 0.50 80.81 96 ASN A CA 1
ATOM 4673 C C . ASN D 4 95 ? 17.889 -22.693 -34.185 0.50 75.95 96 ASN A C 1
ATOM 4674 O O . ASN D 4 95 ? 17.516 -23.517 -33.350 0.50 74.24 96 ASN A O 1
ATOM 4679 N N . GLY D 4 96 ? 17.040 -22.035 -34.971 0.50 69.81 97 GLY A N 1
ATOM 4680 C CA . GLY D 4 96 ? 17.450 -20.971 -35.869 0.50 67.80 97 GLY A CA 1
ATOM 4681 C C . GLY D 4 96 ? 16.442 -19.844 -35.759 0.50 72.58 97 GLY A C 1
ATOM 4682 O O . GLY D 4 96 ? 16.006 -19.272 -36.759 0.50 59.91 97 GLY A O 1
ATOM 4683 N N . VAL D 4 97 ? 16.081 -19.529 -34.517 0.50 73.89 98 VAL A N 1
ATOM 4684 C CA . VAL D 4 97 ? 14.971 -18.633 -34.226 0.50 66.11 98 VAL A CA 1
ATOM 4685 C C . VAL D 4 97 ? 15.399 -17.179 -34.065 0.50 60.34 98 VAL A C 1
ATOM 4686 O O . VAL D 4 97 ? 16.300 -16.865 -33.287 0.50 61.11 98 VAL A O 1
ATOM 4690 N N . SER D 4 98 ? 14.733 -16.298 -34.803 0.50 47.08 99 SER A N 1
ATOM 4691 C CA . SER D 4 98 ? 15.007 -14.870 -34.745 0.50 41.25 99 SER A CA 1
ATOM 4692 C C . SER D 4 98 ? 14.716 -14.277 -33.367 0.50 43.53 99 SER A C 1
ATOM 4693 O O . SER D 4 98 ? 13.683 -14.568 -32.759 0.50 43.50 99 SER A O 1
ATOM 4696 N N . THR D 4 99 ? 15.634 -13.446 -32.885 0.50 43.56 100 THR A N 1
ATOM 4697 C CA . THR D 4 99 ? 15.434 -12.704 -31.645 0.50 41.11 100 THR A CA 1
ATOM 4698 C C . THR D 4 99 ? 14.272 -11.727 -31.800 0.50 41.29 100 THR A C 1
ATOM 4699 O O . THR D 4 99 ? 13.462 -11.558 -30.888 0.50 40.06 100 THR A O 1
ATOM 4703 N N . ALA D 4 100 ? 14.188 -11.092 -32.966 0.50 36.79 101 ALA A N 1
ATOM 4704 C CA . ALA D 4 100 ? 13.144 -10.105 -33.217 0.50 33.83 101 ALA A CA 1
ATOM 4705 C C . ALA D 4 100 ? 11.756 -10.741 -33.182 0.50 34.93 101 ALA A C 1
ATOM 4706 O O . ALA D 4 100 ? 10.825 -10.172 -32.616 0.50 33.68 101 ALA A O 1
ATOM 4716 N N . ALA D 4 102 ? 10.998 -13.561 -31.647 0.50 28.88 103 ALA A N 1
ATOM 4717 C CA . ALA D 4 102 ? 10.786 -14.006 -30.276 0.50 33.21 103 ALA A CA 1
ATOM 4718 C C . ALA D 4 102 ? 10.248 -12.853 -29.436 0.50 33.76 103 ALA A C 1
ATOM 4719 O O . ALA D 4 102 ? 9.274 -13.017 -28.699 0.50 32.97 103 ALA A O 1
ATOM 4721 N N . LYS D 4 103 ? 10.878 -11.690 -29.562 0.50 30.45 104 LYS A N 1
ATOM 4722 C CA . LYS D 4 103 ? 10.480 -10.511 -28.801 0.50 31.71 104 LYS A CA 1
ATOM 4723 C C . LYS D 4 103 ? 9.110 -10.009 -29.234 0.50 30.82 104 LYS A C 1
ATOM 4724 O O . LYS D 4 103 ? 8.320 -9.551 -28.412 0.50 28.88 104 LYS A O 1
ATOM 4730 N N . ARG D 4 104 ? 8.836 -10.105 -30.530 0.50 31.75 105 ARG A N 1
ATOM 4731 C CA . ARG D 4 104 ? 7.538 -9.719 -31.067 0.50 31.24 105 ARG A CA 1
ATOM 4732 C C . ARG D 4 104 ? 6.432 -10.572 -30.452 0.50 31.76 105 ARG A C 1
ATOM 4733 O O . ARG D 4 104 ? 5.424 -10.050 -29.974 0.50 39.10 105 ARG A O 1
ATOM 4741 N N . LEU D 4 105 ? 6.634 -11.887 -30.452 0.50 26.04 106 LEU A N 1
ATOM 4742 C CA . LEU D 4 105 ? 5.639 -12.811 -29.927 0.50 27.22 106 LEU A CA 1
ATOM 4743 C C . LEU D 4 105 ? 5.451 -12.614 -28.428 0.50 31.74 106 LEU A C 1
ATOM 4744 O O . LEU D 4 105 ? 4.332 -12.706 -27.918 0.50 32.05 106 LEU A O 1
ATOM 4749 N N . ILE D 4 106 ? 6.550 -12.339 -27.732 0.50 30.03 107 ILE A N 1
ATOM 4750 C CA . ILE D 4 106 ? 6.519 -12.076 -26.299 0.50 23.78 107 ILE A CA 1
ATOM 4751 C C . ILE D 4 106 ? 5.564 -10.928 -25.977 0.50 26.75 107 ILE A C 1
ATOM 4752 O O . ILE D 4 106 ? 4.727 -11.035 -25.079 0.50 36.22 107 ILE A O 1
ATOM 4757 N N . ARG D 4 107 ? 5.679 -9.843 -26.737 0.50 30.05 108 ARG A N 1
ATOM 4758 C CA . ARG D 4 107 ? 4.840 -8.668 -26.541 0.50 35.94 108 ARG A CA 1
ATOM 4759 C C . ARG D 4 107 ? 3.378 -8.932 -26.911 0.50 33.17 108 ARG A C 1
ATOM 4760 O O . ARG D 4 107 ? 2.468 -8.415 -26.265 0.50 38.90 108 ARG A O 1
ATOM 4768 N N . LEU D 4 108 ? 3.157 -9.740 -27.944 0.50 34.26 109 LEU A N 1
ATOM 4769 C CA . LEU D 4 108 ? 1.802 -10.077 -28.372 0.50 29.70 109 LEU A CA 1
ATOM 4770 C C . LEU D 4 108 ? 1.074 -10.861 -27.284 0.50 34.90 109 LEU A C 1
ATOM 4771 O O . LEU D 4 108 ? -0.153 -10.806 -27.180 0.50 36.46 109 LEU A O 1
ATOM 4776 N N . PHE D 4 109 ? 1.842 -11.580 -26.470 0.50 28.13 110 PHE A N 1
ATOM 4777 C CA . PHE D 4 109 ? 1.276 -12.371 -25.388 0.50 31.13 110 PHE A CA 1
ATOM 4778 C C . PHE D 4 109 ? 1.093 -11.551 -24.121 0.50 34.57 110 PHE A C 1
ATOM 4779 O O . PHE D 4 109 ? 0.485 -12.017 -23.156 0.50 36.18 110 PHE A O 1
ATOM 4787 N N . GLY D 4 110 ? 1.621 -10.334 -24.120 0.50 33.44 111 GLY A N 1
ATOM 4788 C CA . GLY D 4 110 ? 1.523 -9.466 -22.960 0.50 35.83 111 GLY A CA 1
ATOM 4789 C C . GLY D 4 110 ? 2.635 -9.731 -21.967 0.50 34.62 111 GLY A C 1
ATOM 4790 O O . GLY D 4 110 ? 2.597 -9.252 -20.834 0.50 43.39 111 GLY A O 1
ATOM 4791 N N . PHE D 4 111 ? 3.630 -10.501 -22.398 0.50 31.75 112 PHE A N 1
ATOM 4792 C CA . PHE D 4 111 ? 4.786 -10.816 -21.565 0.50 26.72 112 PHE A CA 1
ATOM 4793 C C . PHE D 4 111 ? 5.859 -9.744 -21.694 0.50 29.04 112 PHE A C 1
ATOM 4794 O O . PHE D 4 111 ? 5.695 -8.777 -22.431 0.50 29.42 112 PHE A O 1
ATOM 4802 N N . THR D 4 112 ? 6.964 -9.928 -20.974 0.50 26.45 113 THR A N 1
ATOM 4803 C CA . THR D 4 112 ? 8.014 -8.917 -20.912 0.50 24.47 113 THR A CA 1
ATOM 4804 C C . THR D 4 112 ? 9.335 -9.434 -21.467 0.50 27.15 113 THR A C 1
ATOM 4805 O O . THR D 4 112 ? 9.765 -10.543 -21.141 0.50 32.11 113 THR A O 1
ATOM 4809 N N . ALA D 4 113 ? 9.970 -8.631 -22.315 0.50 25.77 114 ALA A N 1
ATOM 4810 C CA . ALA D 4 113 ? 11.289 -8.954 -22.840 0.50 27.10 114 ALA A CA 1
ATOM 4811 C C . ALA D 4 113 ? 12.324 -8.020 -22.228 0.50 32.12 114 ALA A C 1
ATOM 4812 O O . ALA D 4 113 ? 12.135 -6.805 -22.195 0.50 40.67 114 ALA A O 1
ATOM 4814 N N . HIS D 4 114 ? 13.415 -8.597 -21.746 0.50 26.58 115 HIS A N 1
ATOM 4815 C CA . HIS D 4 114 ? 14.431 -7.834 -21.035 0.50 28.82 115 HIS A CA 1
ATOM 4816 C C . HIS D 4 114 ? 15.824 -8.187 -21.544 0.50 35.16 115 HIS A C 1
ATOM 4817 O O . HIS D 4 114 ? 16.169 -9.362 -21.668 0.50 33.30 115 HIS A O 1
ATOM 4824 N N . ASP D 4 115 ? 16.620 -7.168 -21.845 0.50 32.83 116 ASP A N 1
ATOM 4825 C CA . ASP D 4 115 ? 17.968 -7.385 -22.351 0.50 33.66 116 ASP A CA 1
ATOM 4826 C C . ASP D 4 115 ? 19.009 -7.193 -21.258 0.50 36.60 116 ASP A C 1
ATOM 4827 O O . ASP D 4 115 ? 19.182 -6.094 -20.737 0.50 38.34 116 ASP A O 1
ATOM 4832 N N . ALA D 4 116 ? 19.694 -8.275 -20.909 0.50 35.39 117 ALA A N 1
ATOM 4833 C CA . ALA D 4 116 ? 20.827 -8.199 -20.001 0.50 32.99 117 ALA A CA 1
ATOM 4834 C C . ALA D 4 116 ? 21.946 -7.415 -20.668 0.50 36.74 117 ALA A C 1
ATOM 4835 O O . ALA D 4 116 ? 22.093 -7.465 -21.887 0.50 39.73 117 ALA A O 1
ATOM 4837 N N . PRO D 4 117 ? 22.737 -6.674 -19.877 0.50 37.81 118 PRO A N 1
ATOM 4838 C CA . PRO D 4 117 ? 23.901 -6.018 -20.480 0.50 36.63 118 PRO A CA 1
ATOM 4839 C C . PRO D 4 117 ? 24.999 -7.033 -20.783 0.50 41.00 118 PRO A C 1
ATOM 4840 O O . PRO D 4 117 ? 25.831 -6.801 -21.660 0.50 48.62 118 PRO A O 1
ATOM 4844 N N . GLY D 4 118 ? 24.987 -8.148 -20.059 0.50 42.32 119 GLY A N 1
ATOM 4845 C CA . GLY D 4 118 ? 25.940 -9.220 -20.274 0.50 38.82 119 GLY A CA 1
ATOM 4846 C C . GLY D 4 118 ? 25.255 -10.570 -20.341 0.50 35.38 119 GLY A C 1
ATOM 4847 O O . GLY D 4 118 ? 24.331 -10.767 -21.132 0.50 31.17 119 GLY A O 1
ATOM 4848 N N . GLU D 4 119 ? 25.702 -11.502 -19.506 0.50 35.70 120 GLU A N 1
ATOM 4849 C CA . GLU D 4 119 ? 25.122 -12.840 -19.463 0.50 34.89 120 GLU A CA 1
ATOM 4850 C C . GLU D 4 119 ? 23.741 -12.847 -18.814 0.50 34.97 120 GLU A C 1
ATOM 4851 O O . GLU D 4 119 ? 23.547 -12.282 -17.738 0.50 34.72 120 GLU A O 1
ATOM 4857 N N . ALA D 4 120 ? 22.791 -13.502 -19.473 0.50 37.31 121 ALA A N 1
ATOM 4858 C CA . ALA D 4 120 ? 21.405 -13.537 -19.011 0.50 38.46 121 ALA A CA 1
ATOM 4859 C C . ALA D 4 120 ? 21.259 -14.208 -17.649 0.50 36.92 121 ALA A C 1
ATOM 4860 O O . ALA D 4 120 ? 20.470 -13.760 -16.820 0.50 33.79 121 ALA A O 1
ATOM 4862 N N . GLU D 4 121 ? 22.022 -15.278 -17.425 0.50 37.24 122 GLU A N 1
ATOM 4863 C CA . GLU D 4 121 ? 22.002 -16.010 -16.154 0.50 38.12 122 GLU A CA 1
ATOM 4864 C C . GLU D 4 121 ? 22.305 -15.095 -14.971 0.50 37.32 122 GLU A C 1
ATOM 4865 O O . GLU D 4 121 ? 21.626 -15.150 -13.943 0.50 39.16 122 GLU A O 1
ATOM 4871 N N . ALA D 4 122 ? 23.329 -14.262 -15.123 0.50 33.06 123 ALA A N 1
ATOM 4872 C CA . ALA D 4 122 ? 23.720 -13.330 -14.074 0.50 32.37 123 ALA A CA 1
ATOM 4873 C C . ALA D 4 122 ? 22.619 -12.304 -13.841 0.50 35.97 123 ALA A C 1
ATOM 4874 O O . ALA D 4 122 ? 22.337 -11.930 -12.701 0.50 41.85 123 ALA A O 1
ATOM 4876 N N . GLU D 4 123 ? 21.999 -11.853 -14.926 0.50 24.82 124 GLU A N 1
ATOM 4877 C CA . GLU D 4 123 ? 20.923 -10.876 -14.828 0.50 33.35 124 GLU A CA 1
ATOM 4878 C C . GLU D 4 123 ? 19.689 -11.502 -14.181 0.50 38.97 124 GLU A C 1
ATOM 4879 O O . GLU D 4 123 ? 19.024 -10.866 -13.361 0.50 36.85 124 GLU A O 1
ATOM 4885 N N . CYS D 4 124 ? 19.393 -12.748 -14.544 0.50 36.63 125 CYS A N 1
ATOM 4886 C CA . CYS D 4 124 ? 18.268 -13.469 -13.952 0.50 30.77 125 CYS A CA 1
ATOM 4887 C C . CYS D 4 124 ? 18.431 -13.588 -12.440 0.50 33.56 125 CYS A C 1
ATOM 4888 O O . CYS D 4 124 ? 17.513 -13.262 -11.684 0.50 30.62 125 CYS A O 1
ATOM 4891 N N . ALA D 4 125 ? 19.600 -14.048 -12.011 0.50 27.31 126 ALA A N 1
ATOM 4892 C CA . ALA D 4 125 ? 19.893 -14.190 -10.588 0.50 33.52 126 ALA A CA 1
ATOM 4893 C C . ALA D 4 125 ? 19.785 -12.846 -9.875 0.50 36.19 126 ALA A C 1
ATOM 4894 O O . ALA D 4 125 ? 19.245 -12.753 -8.771 0.50 31.72 126 ALA A O 1
ATOM 4896 N N . TYR D 4 126 ? 20.293 -11.803 -10.526 0.50 29.84 127 TYR A N 1
ATOM 4897 C CA . TYR D 4 126 ? 20.272 -10.459 -9.969 0.50 34.15 127 TYR A CA 1
ATOM 4898 C C . TYR D 4 126 ? 18.842 -9.980 -9.750 0.50 31.96 127 TYR A C 1
ATOM 4899 O O . TYR D 4 126 ? 18.515 -9.440 -8.692 0.50 34.60 127 TYR A O 1
ATOM 4908 N N . LEU D 4 127 ? 17.994 -10.191 -10.754 0.50 32.12 128 LEU A N 1
ATOM 4909 C CA . LEU D 4 127 ? 16.589 -9.807 -10.675 0.50 29.35 128 LEU A CA 1
ATOM 4910 C C . LEU D 4 127 ? 15.907 -10.455 -9.473 0.50 27.20 128 LEU A C 1
ATOM 4911 O O . LEU D 4 127 ? 15.129 -9.806 -8.770 0.50 34.75 128 LEU A O 1
ATOM 4916 N N . GLU D 4 128 ? 16.215 -11.727 -9.233 0.50 31.60 129 GLU A N 1
ATOM 4917 C CA . GLU D 4 128 ? 15.666 -12.454 -8.089 0.50 37.58 129 GLU A CA 1
ATOM 4918 C C . GLU D 4 128 ? 16.140 -11.865 -6.759 0.50 31.20 129 GLU A C 1
ATOM 4919 O O . GLU D 4 128 ? 15.342 -11.656 -5.848 0.50 37.63 129 GLU A O 1
ATOM 4925 N N . GLN D 4 129 ? 17.439 -11.603 -6.648 0.50 30.66 130 GLN A N 1
ATOM 4926 C CA . GLN D 4 129 ? 17.997 -10.995 -5.443 0.50 32.49 130 GLN A CA 1
ATOM 4927 C C . GLN D 4 129 ? 17.339 -9.655 -5.130 0.50 38.79 130 GLN A C 1
ATOM 4928 O O . GLN D 4 129 ? 17.165 -9.297 -3.967 0.50 43.22 130 GLN A O 1
ATOM 4934 N N . GLN D 4 130 ? 16.971 -8.920 -6.173 0.50 35.80 131 GLN A N 1
ATOM 4935 C CA . GLN D 4 130 ? 16.414 -7.581 -6.017 0.50 32.61 131 GLN A CA 1
ATOM 4936 C C . GLN D 4 130 ? 14.893 -7.598 -5.876 0.50 31.41 131 GLN A C 1
ATOM 4937 O O . GLN D 4 130 ? 14.256 -6.545 -5.812 0.50 34.84 131 GLN A O 1
ATOM 4943 N N . GLY D 4 131 ? 14.312 -8.793 -5.833 0.50 30.38 132 GLY A N 1
ATOM 4944 C CA . GLY D 4 131 ? 12.885 -8.936 -5.598 0.50 23.18 132 GLY A CA 1
ATOM 4945 C C . GLY D 4 131 ? 12.008 -8.716 -6.818 0.50 34.35 132 GLY A C 1
ATOM 4946 O O . GLY D 4 131 ? 10.782 -8.710 -6.707 0.50 38.75 132 GLY A O 1
ATOM 4947 N N . ILE D 4 132 ? 12.626 -8.534 -7.980 0.50 30.90 133 ILE A N 1
ATOM 4948 C CA . ILE D 4 132 ? 11.879 -8.325 -9.214 0.50 26.69 133 ILE A CA 1
ATOM 4949 C C . ILE D 4 132 ? 11.127 -9.596 -9.615 0.50 27.21 133 ILE A C 1
ATOM 4950 O O . ILE D 4 132 ? 9.977 -9.540 -10.049 0.50 30.18 133 ILE A O 1
ATOM 4955 N N . VAL D 4 133 ? 11.787 -10.739 -9.468 0.50 22.83 134 VAL A N 1
ATOM 4956 C CA . VAL D 4 133 ? 11.161 -12.027 -9.743 0.50 30.06 134 VAL A CA 1
ATOM 4957 C C . VAL D 4 133 ? 11.302 -12.953 -8.539 0.50 28.03 134 VAL A C 1
ATOM 4958 O O . VAL D 4 133 ? 12.161 -12.744 -7.688 0.50 31.04 134 VAL A O 1
ATOM 4962 N N . ASP D 4 134 ? 10.458 -13.973 -8.474 0.50 30.35 135 ASP A N 1
ATOM 4963 C CA . ASP D 4 134 ? 10.453 -14.872 -7.328 0.50 32.31 135 ASP A CA 1
ATOM 4964 C C . ASP D 4 134 ? 11.364 -16.078 -7.544 0.50 32.27 135 ASP A C 1
ATOM 4965 O O . ASP D 4 134 ? 11.791 -16.714 -6.583 0.50 37.21 135 ASP A O 1
ATOM 4970 N N . ALA D 4 135 ? 11.660 -16.387 -8.803 0.50 35.54 136 ALA A N 1
ATOM 4971 C CA . ALA D 4 135 ? 12.489 -17.544 -9.126 0.50 33.91 136 ALA A CA 1
ATOM 4972 C C . ALA D 4 135 ? 13.098 -17.442 -10.522 0.50 35.01 136 ALA A C 1
ATOM 4973 O O . ALA D 4 135 ? 12.680 -16.621 -11.340 0.50 36.43 136 ALA A O 1
ATOM 4975 N N . VAL D 4 136 ? 14.086 -18.289 -10.790 0.50 33.09 137 VAL A N 1
ATOM 4976 C CA . VAL D 4 136 ? 14.775 -18.282 -12.071 0.50 34.39 137 VAL A CA 1
ATOM 4977 C C . VAL D 4 136 ? 14.630 -19.619 -12.793 0.50 31.56 137 VAL A C 1
ATOM 4978 O O . VAL D 4 136 ? 14.821 -20.677 -12.196 0.50 35.85 137 VAL A O 1
ATOM 4982 N N . LEU D 4 137 ? 14.273 -19.556 -14.073 0.50 29.73 138 LEU A N 1
ATOM 4983 C CA . LEU D 4 137 ? 14.274 -20.726 -14.950 0.50 34.44 138 LEU A CA 1
ATOM 4984 C C . LEU D 4 137 ? 15.431 -20.599 -15.941 0.50 37.13 138 LEU A C 1
ATOM 4985 O O . LEU D 4 137 ? 15.455 -19.674 -16.757 0.50 34.85 138 LEU A O 1
ATOM 4990 N N . SER D 4 138 ? 16.385 -21.522 -15.869 0.50 36.76 139 SER A N 1
ATOM 4991 C CA . SER D 4 138 ? 17.589 -21.440 -16.693 0.50 35.53 139 SER A CA 1
ATOM 4992 C C . SER D 4 138 ? 18.124 -22.814 -17.098 0.50 39.75 139 SER A C 1
ATOM 4993 O O . SER D 4 138 ? 17.614 -23.845 -16.660 0.50 38.86 139 SER A O 1
ATOM 4996 N N . GLU D 4 139 ? 19.156 -22.807 -17.938 0.50 40.91 140 GLU A N 1
ATOM 4997 C CA . GLU D 4 139 ? 19.777 -24.031 -18.442 0.50 41.72 140 GLU A CA 1
ATOM 4998 C C . GLU D 4 139 ? 20.267 -24.933 -17.321 0.50 48.76 140 GLU A C 1
ATOM 4999 O O . GLU D 4 139 ? 19.985 -26.130 -17.300 0.50 62.16 140 GLU A O 1
ATOM 5005 N N . ASP D 4 140 ? 21.014 -24.349 -16.393 0.50 47.27 141 ASP A N 1
ATOM 5006 C CA . ASP D 4 140 ? 21.624 -25.120 -15.322 0.50 39.97 141 ASP A CA 1
ATOM 5007 C C . ASP D 4 140 ? 21.520 -24.408 -13.977 0.50 43.37 141 ASP A C 1
ATOM 5008 O O . ASP D 4 140 ? 20.541 -23.714 -13.700 0.50 49.31 141 ASP A O 1
ATOM 5013 N N . VAL D 4 141 ? 22.546 -24.573 -13.150 0.50 41.50 142 VAL A N 1
ATOM 5014 C CA . VAL D 4 141 ? 22.495 -24.096 -11.779 0.50 42.09 142 VAL A CA 1
ATOM 5015 C C . VAL D 4 141 ? 23.575 -23.037 -11.528 0.50 42.52 142 VAL A C 1
ATOM 5016 O O . VAL D 4 141 ? 23.789 -22.604 -10.393 0.50 47.99 142 VAL A O 1
ATOM 5020 N N . ASP D 4 142 ? 24.237 -22.611 -12.603 0.50 46.40 143 ASP A N 1
ATOM 5021 C CA . ASP D 4 142 ? 25.226 -21.530 -12.540 0.50 43.78 143 ASP A CA 1
ATOM 5022 C C . ASP D 4 142 ? 24.650 -20.270 -11.908 0.50 40.68 143 ASP A C 1
ATOM 5023 O O . ASP D 4 142 ? 25.382 -19.448 -11.355 0.50 43.69 143 ASP A O 1
ATOM 5028 N N . THR D 4 143 ? 23.332 -20.125 -12.007 0.50 43.61 144 THR A N 1
ATOM 5029 C CA . THR D 4 143 ? 22.619 -18.983 -11.447 0.50 41.61 144 THR A CA 1
ATOM 5030 C C . THR D 4 143 ? 22.878 -18.821 -9.951 0.50 44.19 144 THR A C 1
ATOM 5031 O O . THR D 4 143 ? 22.880 -17.700 -9.434 0.50 44.15 144 THR A O 1
ATOM 5035 N N . ILE D 4 144 ? 23.102 -19.935 -9.260 0.50 37.14 145 ILE A N 1
ATOM 5036 C CA . ILE D 4 144 ? 23.384 -19.896 -7.828 0.50 38.86 145 ILE A CA 1
ATOM 5037 C C . ILE D 4 144 ? 24.675 -19.128 -7.545 0.50 38.33 145 ILE A C 1
ATOM 5038 O O . ILE D 4 144 ? 24.754 -18.374 -6.578 0.50 45.90 145 ILE A O 1
ATOM 5051 N N . PHE D 4 146 ? 25.764 -16.719 -9.206 0.50 37.01 147 PHE A N 1
ATOM 5052 C CA . PHE D 4 146 ? 25.468 -15.315 -9.428 0.50 33.14 147 PHE A CA 1
ATOM 5053 C C . PHE D 4 146 ? 24.454 -14.794 -8.413 0.50 40.69 147 PHE A C 1
ATOM 5054 O O . PHE D 4 146 ? 24.010 -13.650 -8.499 0.50 43.78 147 PHE A O 1
ATOM 5062 N N . GLY D 4 147 ? 24.090 -15.639 -7.451 0.50 42.62 148 GLY A N 1
ATOM 5063 C CA . GLY D 4 147 ? 23.288 -15.200 -6.325 0.50 36.43 148 GLY A CA 1
ATOM 5064 C C . GLY D 4 147 ? 21.838 -15.646 -6.289 0.50 41.37 148 GLY A C 1
ATOM 5065 O O . GLY D 4 147 ? 21.073 -15.194 -5.438 0.50 49.50 148 GLY A O 1
ATOM 5066 N N . SER D 4 148 ? 21.446 -16.527 -7.203 0.50 35.34 149 SER A N 1
ATOM 5067 C CA . SER D 4 148 ? 20.087 -17.061 -7.188 0.50 39.01 149 SER A CA 1
ATOM 5068 C C . SER D 4 148 ? 19.854 -17.903 -5.939 0.50 41.49 149 SER A C 1
ATOM 5069 O O . SER D 4 148 ? 20.791 -18.493 -5.397 0.50 45.36 149 SER A O 1
ATOM 5072 N N . ARG D 4 149 ? 18.606 -17.954 -5.483 0.50 43.20 150 ARG A N 1
ATOM 5073 C CA . ARG D 4 149 ? 18.265 -18.728 -4.294 0.50 43.17 150 ARG A CA 1
ATOM 5074 C C . ARG D 4 149 ? 17.294 -19.859 -4.634 0.50 42.15 150 ARG A C 1
ATOM 5075 O O . ARG D 4 149 ? 17.446 -20.989 -4.152 0.50 49.24 150 ARG A O 1
ATOM 5083 N N . VAL D 4 150 ? 16.291 -19.547 -5.450 0.50 36.47 151 VAL A N 1
ATOM 5084 C CA . VAL D 4 150 ? 15.411 -20.571 -6.004 0.50 37.00 151 VAL A CA 1
ATOM 5085 C C . VAL D 4 150 ? 15.600 -20.632 -7.515 0.50 43.60 151 VAL A C 1
ATOM 5086 O O . VAL D 4 150 ? 15.197 -19.717 -8.230 0.50 39.83 151 VAL A O 1
ATOM 5090 N N . THR D 4 151 ? 16.220 -21.706 -7.998 0.50 35.75 152 THR A N 1
ATOM 5091 C CA . THR D 4 151 ? 16.511 -21.832 -9.423 0.50 38.67 152 THR A CA 1
ATOM 5092 C C . THR D 4 151 ? 15.881 -23.093 -10.015 0.50 33.55 152 THR A C 1
ATOM 5093 O O . THR D 4 151 ? 15.861 -24.151 -9.382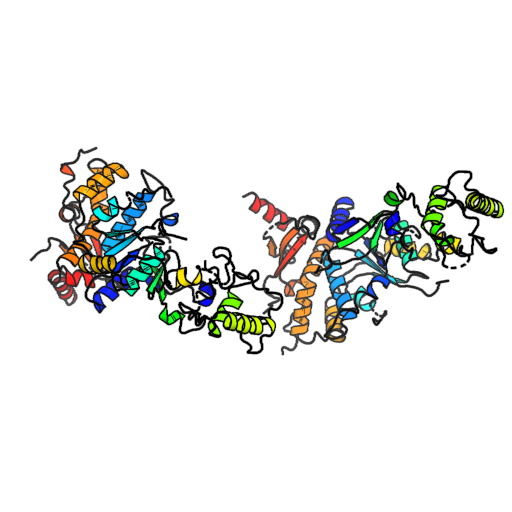 0.50 33.71 152 THR A O 1
ATOM 5097 N N . LEU D 4 152 ? 15.362 -22.965 -11.235 0.50 32.92 153 LEU A N 1
ATOM 5098 C CA . LEU D 4 152 ? 14.627 -24.043 -11.891 0.50 28.90 153 LEU A CA 1
ATOM 5099 C C . LEU D 4 152 ? 15.278 -24.426 -13.212 0.50 35.40 153 LEU A C 1
ATOM 5100 O O . LEU D 4 152 ? 15.825 -23.576 -13.915 0.50 36.89 153 LEU A O 1
ATOM 5105 N N . ARG D 4 153 ? 15.203 -25.711 -13.550 0.50 34.02 154 ARG A N 1
ATOM 5106 C CA . ARG D 4 153 ? 15.739 -26.202 -14.812 0.50 29.64 154 ARG A CA 1
ATOM 5107 C C . ARG D 4 153 ? 14.920 -27.381 -15.337 0.50 40.73 154 ARG A C 1
ATOM 5108 O O . ARG D 4 153 ? 14.135 -27.981 -14.597 0.50 39.15 154 ARG A O 1
ATOM 5116 N N . ASP D 4 154 ? 15.110 -27.701 -16.616 0.50 36.97 155 ASP A N 1
ATOM 5117 C CA . ASP D 4 154 ? 14.471 -28.856 -17.254 0.50 36.51 155 ASP A CA 1
ATOM 5118 C C . ASP D 4 154 ? 12.946 -28.813 -17.146 0.50 37.51 155 ASP A C 1
ATOM 5119 O O . ASP D 4 154 ? 12.324 -29.667 -16.509 0.50 39.31 155 ASP A O 1
ATOM 5124 N N . TRP D 4 155 ? 12.361 -27.797 -17.767 0.50 36.52 156 TRP A N 1
ATOM 5125 C CA . TRP D 4 155 ? 10.916 -27.690 -17.885 0.50 35.22 156 TRP A CA 1
ATOM 5126 C C . TRP D 4 155 ? 10.440 -28.675 -18.946 0.50 45.01 156 TRP A C 1
ATOM 5127 O O . TRP D 4 155 ? 10.542 -28.401 -20.141 0.50 46.22 156 TRP A O 1
ATOM 5138 N N . SER D 4 156 ? 9.936 -29.824 -18.511 0.50 43.19 157 SER A N 1
ATOM 5139 C CA . SER D 4 156 ? 9.578 -30.881 -19.450 0.50 43.03 157 SER A CA 1
ATOM 5140 C C . SER D 4 156 ? 8.540 -31.853 -18.895 0.50 51.65 157 SER A C 1
ATOM 5141 O O . SER D 4 156 ? 7.924 -31.601 -17.858 0.50 49.37 157 SER A O 1
ATOM 5144 N N . SER D 4 157 ? 8.364 -32.970 -19.599 0.50 54.86 158 SER A N 1
ATOM 5145 C CA . SER D 4 157 ? 7.364 -33.971 -19.245 0.50 53.84 158 SER A CA 1
ATOM 5146 C C . SER D 4 157 ? 7.790 -34.811 -18.047 0.50 53.47 158 SER A C 1
ATOM 5147 O O . SER D 4 157 ? 8.974 -34.901 -17.732 0.50 52.76 158 SER A O 1
ATOM 5150 N N . GLU D 4 158 ? 6.813 -35.429 -17.394 0.50 58.36 159 GLU A N 1
ATOM 5151 C CA . GLU D 4 158 ? 7.079 -36.264 -16.228 0.50 63.50 159 GLU A CA 1
ATOM 5152 C C . GLU D 4 158 ? 6.521 -37.671 -16.415 0.50 71.91 159 GLU A C 1
ATOM 5153 O O . GLU D 4 158 ? 7.114 -38.652 -15.962 0.50 74.31 159 GLU A O 1
ATOM 5159 N N . GLY D 4 162 ? 6.124 -39.434 -20.915 0.50 69.41 163 GLY A N 1
ATOM 5160 C CA . GLY D 4 162 ? 6.416 -38.701 -22.132 0.50 81.78 163 GLY A CA 1
ATOM 5161 C C . GLY D 4 162 ? 5.195 -38.024 -22.728 0.50 83.95 163 GLY A C 1
ATOM 5162 O O . GLY D 4 162 ? 4.430 -38.645 -23.465 0.50 88.12 163 GLY A O 1
ATOM 5163 N N . GLY D 4 163 ? 5.019 -36.745 -22.410 0.50 72.16 164 GLY A N 1
ATOM 5164 C CA . GLY D 4 163 ? 3.900 -35.970 -22.918 0.50 63.95 164 GLY A CA 1
ATOM 5165 C C . GLY D 4 163 ? 4.079 -34.477 -22.710 0.50 52.42 164 GLY A C 1
ATOM 5166 O O . GLY D 4 163 ? 5.178 -33.954 -22.890 0.50 51.03 164 GLY A O 1
ATOM 5167 N N . PRO D 4 164 ? 2.999 -33.781 -22.321 0.50 52.59 165 PRO A N 1
ATOM 5168 C CA . PRO D 4 164 ? 3.037 -32.329 -22.103 0.50 46.77 165 PRO A CA 1
ATOM 5169 C C . PRO D 4 164 ? 4.027 -31.926 -21.010 0.50 46.40 165 PRO A C 1
ATOM 5170 O O . PRO D 4 164 ? 4.144 -32.625 -20.004 0.50 46.09 165 PRO A O 1
ATOM 5174 N N . PRO D 4 165 ? 4.739 -30.806 -21.212 0.50 45.74 166 PRO A N 1
ATOM 5175 C CA . PRO D 4 165 ? 5.746 -30.315 -20.266 0.50 44.09 166 PRO A CA 1
ATOM 5176 C C . PRO D 4 165 ? 5.119 -29.685 -19.027 0.50 43.77 166 PRO A C 1
ATOM 5177 O O . PRO D 4 165 ? 4.847 -28.485 -19.016 0.50 46.94 166 PRO A O 1
ATOM 5181 N N . THR D 4 166 ? 4.903 -30.490 -17.990 0.50 42.24 167 THR A N 1
ATOM 5182 C CA . THR D 4 166 ? 4.203 -30.029 -16.800 0.50 41.81 167 THR A CA 1
ATOM 5183 C C . THR D 4 166 ? 5.129 -29.757 -15.618 0.50 44.19 167 THR A C 1
ATOM 5184 O O . THR D 4 166 ? 4.758 -29.035 -14.692 0.50 48.93 167 THR A O 1
ATOM 5188 N N . HIS D 4 167 ? 6.328 -30.330 -15.638 0.50 42.48 168 HIS A N 1
ATOM 5189 C CA . HIS D 4 167 ? 7.189 -30.286 -14.457 0.50 38.99 168 HIS A CA 1
ATOM 5190 C C . HIS D 4 167 ? 8.500 -29.540 -14.652 0.50 39.51 168 HIS A C 1
ATOM 5191 O O . HIS D 4 167 ? 8.862 -29.154 -15.763 0.50 40.28 168 HIS A O 1
ATOM 5198 N N . VAL D 4 168 ? 9.190 -29.283 -13.547 0.50 34.12 169 VAL A N 1
ATOM 5199 C CA . VAL D 4 168 ? 10.503 -28.651 -13.549 0.50 31.26 169 VAL A CA 1
ATOM 5200 C C . VAL D 4 168 ? 11.336 -29.196 -12.434 0.50 34.85 169 VAL A C 1
ATOM 5201 O O . VAL D 4 168 ? 10.840 -29.831 -11.558 0.50 38.44 169 VAL A O 1
ATOM 5205 N N . THR D 4 169 ? 12.617 -28.924 -12.471 0.50 33.38 170 THR A N 1
ATOM 5206 C CA . THR D 4 169 ? 13.522 -29.367 -11.411 0.50 36.59 170 THR A CA 1
ATOM 5207 C C . THR D 4 169 ? 13.999 -28.179 -10.585 0.50 39.26 170 THR A C 1
ATOM 5208 O O . THR D 4 169 ? 14.657 -27.275 -11.101 0.50 38.23 170 THR A O 1
ATOM 5212 N N . LEU D 4 170 ? 13.656 -28.189 -9.299 0.50 38.72 171 LEU A N 1
ATOM 5213 C CA . LEU D 4 170 ? 13.934 -27.061 -8.412 0.50 31.25 171 LEU A CA 1
ATOM 5214 C C . LEU D 4 170 ? 15.186 -27.293 -7.577 0.50 31.63 171 LEU A C 1
ATOM 5215 O O . LEU D 4 170 ? 15.372 -28.361 -6.994 0.50 38.11 171 LEU A O 1
ATOM 5220 N N . HIS D 4 171 ? 16.039 -26.276 -7.519 0.50 33.97 172 HIS A N 1
ATOM 5221 C CA . HIS D 4 171 ? 17.193 -26.286 -6.631 0.50 36.76 172 HIS A CA 1
ATOM 5222 C C . HIS D 4 171 ? 17.109 -25.106 -5.678 0.50 43.56 172 HIS A C 1
ATOM 5223 O O . HIS D 4 171 ? 16.808 -23.983 -6.085 0.50 35.66 172 HIS A O 1
ATOM 5230 N N . ASP D 4 172 ? 17.377 -25.368 -4.403 0.50 37.26 173 ASP A N 1
ATOM 5231 C CA . ASP D 4 172 ? 17.302 -24.344 -3.377 0.50 42.24 173 ASP A CA 1
ATOM 5232 C C . ASP D 4 172 ? 18.696 -24.036 -2.840 0.50 48.54 173 ASP A C 1
ATOM 5233 O O . ASP D 4 172 ? 19.352 -24.905 -2.270 0.50 48.10 173 ASP A O 1
ATOM 5238 N N . ALA D 4 173 ? 19.140 -22.795 -3.023 0.50 46.39 174 ALA A N 1
ATOM 5239 C CA . ALA D 4 173 ? 20.481 -22.387 -2.611 0.50 48.26 174 ALA A CA 1
ATOM 5240 C C . ALA D 4 173 ? 20.698 -22.536 -1.104 0.50 50.64 174 ALA A C 1
ATOM 5241 O O . ALA D 4 173 ? 21.801 -22.854 -0.662 0.50 48.60 174 ALA A O 1
ATOM 5243 N N . LYS D 4 174 ? 19.647 -22.309 -0.322 0.50 52.96 175 LYS A N 1
ATOM 5244 C CA . LYS D 4 174 ? 19.742 -22.425 1.131 0.50 59.06 175 LYS A CA 1
ATOM 5245 C C . LYS D 4 174 ? 19.951 -23.870 1.565 0.50 60.72 175 LYS A C 1
ATOM 5246 O O . LYS D 4 174 ? 20.856 -24.169 2.348 0.50 66.37 175 LYS A O 1
ATOM 5252 N N . LYS D 4 175 ? 19.109 -24.762 1.053 0.50 49.23 176 LYS A N 1
ATOM 5253 C CA . LYS D 4 175 ? 19.141 -26.167 1.439 0.50 46.16 176 LYS A CA 1
ATOM 5254 C C . LYS D 4 175 ? 20.406 -26.863 0.943 0.50 53.73 176 LYS A C 1
ATOM 5255 O O . LYS D 4 175 ? 20.899 -27.795 1.580 0.50 61.21 176 LYS A O 1
ATOM 5261 N N . ILE D 4 176 ? 20.930 -26.415 -0.192 0.50 54.57 177 ILE A N 1
ATOM 5262 C CA . ILE D 4 176 ? 22.177 -26.961 -0.724 0.50 53.47 177 ILE A CA 1
ATOM 5263 C C . ILE D 4 176 ? 23.343 -26.639 0.204 0.50 55.38 177 ILE A C 1
ATOM 5264 O O . ILE D 4 176 ? 24.152 -27.510 0.533 0.50 55.81 177 ILE A O 1
ATOM 5269 N N . ALA D 4 177 ? 23.408 -25.383 0.637 0.50 47.11 178 ALA A N 1
ATOM 5270 C CA . ALA D 4 177 ? 24.484 -24.922 1.502 0.50 61.44 178 ALA A CA 1
ATOM 5271 C C . ALA D 4 177 ? 24.418 -25.576 2.882 0.50 59.68 178 ALA A C 1
ATOM 5272 O O . ALA D 4 177 ? 25.390 -25.547 3.635 0.50 52.34 178 ALA A O 1
ATOM 5274 N N . GLU D 4 178 ? 23.270 -26.167 3.197 0.50 63.54 179 GLU A N 1
ATOM 5275 C CA . GLU D 4 178 ? 23.071 -26.831 4.479 0.50 60.02 179 GLU A CA 1
ATOM 5276 C C . GLU D 4 178 ? 23.307 -28.335 4.381 0.50 67.33 179 GLU A C 1
ATOM 5277 O O . GLU D 4 178 ? 22.514 -29.127 4.887 0.50 72.35 179 GLU A O 1
ATOM 5283 N N . GLY D 4 179 ? 24.395 -28.722 3.719 0.50 67.26 180 GLY A N 1
ATOM 5284 C CA . GLY D 4 179 ? 24.825 -30.109 3.694 0.50 66.00 180 GLY A CA 1
ATOM 5285 C C . GLY D 4 179 ? 24.156 -30.972 2.641 0.50 61.44 180 GLY A C 1
ATOM 5286 O O . GLY D 4 179 ? 23.081 -30.635 2.150 0.50 75.75 180 GLY A O 1
ATOM 5287 N N . PRO D 4 180 ? 24.794 -32.101 2.290 0.50 60.29 181 PRO A N 1
ATOM 5288 C CA . PRO D 4 180 ? 26.082 -32.515 2.855 0.50 60.68 181 PRO A CA 1
ATOM 5289 C C . PRO D 4 180 ? 27.279 -31.953 2.090 0.50 63.61 181 PRO A C 1
ATOM 5290 O O . PRO D 4 180 ? 28.417 -32.110 2.528 0.50 70.96 181 PRO A O 1
ATOM 5294 N N . SER D 4 181 ? 27.019 -31.305 0.961 0.50 57.75 182 SER A N 1
ATOM 5295 C CA . SER D 4 181 ? 28.089 -30.730 0.154 0.50 59.11 182 SER A CA 1
ATOM 5296 C C . SER D 4 181 ? 28.613 -29.448 0.785 0.50 56.79 182 SER A C 1
ATOM 5297 O O . SER D 4 181 ? 29.787 -29.109 0.646 0.50 56.58 182 SER A O 1
ATOM 5300 N N . GLY D 4 182 ? 27.729 -28.739 1.478 0.50 60.20 183 GLY A N 1
ATOM 5301 C CA . GLY D 4 182 ? 28.080 -27.470 2.085 0.50 55.02 183 GLY A CA 1
ATOM 5302 C C . GLY D 4 182 ? 28.392 -26.396 1.060 0.50 60.58 183 GLY A C 1
ATOM 5303 O O . GLY D 4 182 ? 28.930 -25.343 1.399 0.50 68.43 183 GLY A O 1
ATOM 5304 N N . LEU D 4 183 ? 28.058 -26.659 -0.201 0.50 56.88 184 LEU A N 1
ATOM 5305 C CA . LEU D 4 183 ? 28.324 -25.705 -1.268 0.50 59.57 184 LEU A CA 1
ATOM 5306 C C . LEU D 4 183 ? 27.414 -24.486 -1.169 0.50 57.66 184 LEU A C 1
ATOM 5307 O O . LEU D 4 183 ? 26.221 -24.563 -1.462 0.50 55.95 184 LEU A O 1
ATOM 5312 N N . ASP D 4 184 ? 27.982 -23.365 -0.741 0.50 62.90 185 ASP A N 1
ATOM 5313 C CA . ASP D 4 184 ? 27.285 -22.090 -0.811 0.50 56.99 185 ASP A CA 1
ATOM 5314 C C . ASP D 4 184 ? 27.763 -21.360 -2.060 0.50 49.64 185 ASP A C 1
ATOM 5315 O O . ASP D 4 184 ? 28.402 -21.962 -2.921 0.50 55.34 185 ASP A O 1
ATOM 5320 N N . ARG D 4 185 ? 27.465 -20.069 -2.159 0.50 52.05 186 ARG A N 1
ATOM 5321 C CA . ARG D 4 185 ? 27.820 -19.307 -3.352 0.50 46.83 186 ARG A CA 1
ATOM 5322 C C . ARG D 4 185 ? 29.330 -19.215 -3.561 0.50 59.24 186 ARG A C 1
ATOM 5323 O O . ARG D 4 185 ? 29.834 -19.552 -4.629 0.50 59.21 186 ARG A O 1
ATOM 5331 N N . GLU D 4 186 ? 30.052 -18.759 -2.537 0.50 59.43 187 GLU A N 1
ATOM 5332 C CA . GLU D 4 186 ? 31.503 -18.612 -2.626 0.50 62.85 187 GLU A CA 1
ATOM 5333 C C . GLU D 4 186 ? 32.197 -19.965 -2.671 0.50 61.62 187 GLU A C 1
ATOM 5334 O O . GLU D 4 186 ? 33.353 -20.067 -3.092 0.50 52.55 187 GLU A O 1
ATOM 5340 N N . GLY D 4 187 ? 31.492 -21.002 -2.231 0.50 58.44 188 GLY A N 1
ATOM 5341 C CA . GLY D 4 187 ? 32.001 -22.359 -2.333 0.50 56.73 188 GLY A CA 1
ATOM 5342 C C . GLY D 4 187 ? 32.062 -22.783 -3.789 0.50 64.00 188 GLY A C 1
ATOM 5343 O O . GLY D 4 187 ? 33.099 -23.239 -4.271 0.50 58.14 188 GLY A O 1
ATOM 5352 N N . VAL D 4 189 ? 32.048 -20.878 -6.289 0.50 54.80 190 VAL A N 1
ATOM 5353 C CA . VAL D 4 189 ? 32.987 -19.992 -6.966 0.50 57.34 190 VAL A CA 1
ATOM 5354 C C . VAL D 4 189 ? 34.393 -20.576 -6.908 0.50 55.03 190 VAL A C 1
ATOM 5355 O O . VAL D 4 189 ? 35.112 -20.598 -7.912 0.50 55.83 190 VAL A O 1
ATOM 5359 N N . LEU D 4 190 ? 34.778 -21.057 -5.729 0.50 53.42 191 LEU A N 1
ATOM 5360 C CA . LEU D 4 190 ? 36.070 -21.711 -5.541 0.50 55.01 191 LEU A CA 1
ATOM 5361 C C . LEU D 4 190 ? 36.171 -22.955 -6.415 0.50 59.48 191 LEU A C 1
ATOM 5362 O O . LEU D 4 190 ? 37.208 -23.210 -7.029 0.50 58.15 191 LEU A O 1
ATOM 5367 N N . VAL D 4 191 ? 35.087 -23.725 -6.466 0.50 54.42 192 VAL A N 1
ATOM 5368 C CA . VAL D 4 191 ? 35.018 -24.911 -7.311 0.50 51.68 192 VAL A CA 1
ATOM 5369 C C . VAL D 4 191 ? 35.235 -24.529 -8.767 0.50 52.84 192 VAL A C 1
ATOM 5370 O O . VAL D 4 191 ? 36.001 -25.173 -9.486 0.50 55.23 192 VAL A O 1
ATOM 5374 N N . ALA D 4 192 ? 34.566 -23.459 -9.187 0.50 56.31 193 ALA A N 1
ATOM 5375 C CA . ALA D 4 192 ? 34.709 -22.935 -10.537 0.50 54.49 193 ALA A CA 1
ATOM 5376 C C . ALA D 4 192 ? 36.139 -22.470 -10.800 0.50 61.54 193 ALA A C 1
ATOM 5377 O O . ALA D 4 192 ? 36.695 -22.721 -11.866 0.50 59.49 193 ALA A O 1
ATOM 5379 N N . LEU D 4 193 ? 36.730 -21.800 -9.817 0.50 63.01 194 LEU A N 1
ATOM 5380 C CA . LEU D 4 193 ? 38.102 -21.314 -9.939 0.50 62.26 194 LEU A CA 1
ATOM 5381 C C . LEU D 4 193 ? 39.114 -22.453 -10.035 0.50 61.84 194 LEU A C 1
ATOM 5382 O O . LEU D 4 193 ? 39.999 -22.430 -10.889 0.50 62.05 194 LEU A O 1
ATOM 5387 N N . MET D 4 194 ? 38.985 -23.444 -9.159 0.50 58.84 195 MET A N 1
ATOM 5388 C CA . MET D 4 194 ? 39.952 -24.536 -9.097 0.50 56.37 195 MET A CA 1
ATOM 5389 C C . MET D 4 194 ? 39.764 -25.534 -10.239 0.50 58.26 195 MET A C 1
ATOM 5390 O O . MET D 4 194 ? 40.697 -25.804 -10.995 0.50 61.63 195 MET A O 1
ATOM 5395 N N . SER D 4 195 ? 38.552 -26.005 -10.436 0.50 63.69 196 SER A N 1
ATOM 5396 C CA . SER D 4 195 ? 38.304 -27.038 -11.417 0.50 58.96 196 SER A CA 1
ATOM 5397 C C . SER D 4 195 ? 38.169 -26.576 -12.861 0.50 61.24 196 SER A C 1
ATOM 5398 O O . SER D 4 195 ? 37.345 -27.090 -13.591 0.50 65.93 196 SER A O 1
ATOM 5401 N N . GLY D 4 196 ? 39.000 -25.630 -13.275 0.50 66.12 197 GLY A N 1
ATOM 5402 C CA . GLY D 4 196 ? 39.052 -25.190 -14.657 0.50 72.43 197 GLY A CA 1
ATOM 5403 C C . GLY D 4 196 ? 37.748 -24.619 -15.161 0.50 80.89 197 GLY A C 1
ATOM 5404 O O . GLY D 4 196 ? 36.799 -24.517 -14.398 0.50 79.18 197 GLY A O 1
ATOM 5405 N N . GLY D 4 197 ? 37.684 -24.248 -16.441 0.50 91.18 198 GLY A N 1
ATOM 5406 C CA . GLY D 4 197 ? 38.778 -24.410 -17.386 0.50 88.04 198 GLY A CA 1
ATOM 5407 C C . GLY D 4 197 ? 38.508 -25.493 -18.412 0.50 80.08 198 GLY A C 1
ATOM 5408 O O . GLY D 4 197 ? 37.654 -25.349 -19.279 0.50 77.56 198 GLY A O 1
ATOM 5409 N N . ASP D 4 202 ? 43.398 -20.191 -15.876 0.50 83.04 203 ASP A N 1
ATOM 5410 C CA . ASP D 4 202 ? 44.228 -20.097 -14.692 0.50 81.36 203 ASP A CA 1
ATOM 5411 C C . ASP D 4 202 ? 43.636 -20.881 -13.569 0.50 77.36 203 ASP A C 1
ATOM 5412 O O . ASP D 4 202 ? 43.704 -20.486 -12.427 0.50 76.47 203 ASP A O 1
ATOM 5417 N N . GLY D 4 203 ? 43.045 -22.006 -13.938 0.50 78.01 204 GLY A N 1
ATOM 5418 C CA . GLY D 4 203 ? 42.514 -22.960 -12.997 0.50 68.85 204 GLY A CA 1
ATOM 5419 C C . GLY D 4 203 ? 43.527 -24.059 -12.899 0.50 68.86 204 GLY A C 1
ATOM 5420 O O . GLY D 4 203 ? 44.454 -24.102 -13.688 0.50 78.49 204 GLY A O 1
ATOM 5421 N N . ILE D 4 204 ? 43.356 -24.939 -11.930 0.50 59.75 205 ILE A N 1
ATOM 5422 C CA . ILE D 4 204 ? 44.365 -25.923 -11.606 0.50 65.13 205 ILE A CA 1
ATOM 5423 C C . ILE D 4 204 ? 44.210 -27.220 -12.355 0.50 60.31 205 ILE A C 1
ATOM 5424 O O . ILE D 4 204 ? 43.276 -27.955 -12.138 0.50 63.31 205 ILE A O 1
ATOM 5429 N N . PRO D 4 205 ? 45.162 -27.532 -13.205 0.50 62.22 206 PRO A N 1
ATOM 5430 C CA . PRO D 4 205 ? 45.049 -28.794 -13.949 0.50 61.85 206 PRO A CA 1
ATOM 5431 C C . PRO D 4 205 ? 45.086 -30.014 -13.035 0.50 63.92 206 PRO A C 1
ATOM 5432 O O . PRO D 4 205 ? 45.786 -29.999 -12.021 0.50 66.09 206 PRO A O 1
ATOM 5436 N N . GLY D 4 206 ? 44.348 -31.058 -13.399 0.50 55.60 207 GLY A N 1
ATOM 5437 C CA . GLY D 4 206 ? 44.261 -32.252 -12.579 0.50 62.53 207 GLY A CA 1
ATOM 5438 C C . GLY D 4 206 ? 43.198 -32.076 -11.512 0.50 63.45 207 GLY A C 1
ATOM 5439 O O . GLY D 4 206 ? 42.946 -32.973 -10.707 0.50 67.39 207 GLY A O 1
ATOM 5440 N N . CYS D 4 207 ? 42.577 -30.903 -11.524 0.50 62.58 208 CYS A N 1
ATOM 5441 C CA . CYS D 4 207 ? 41.549 -30.538 -10.563 0.50 50.81 208 CYS A CA 1
ATOM 5442 C C . CYS D 4 207 ? 40.311 -30.066 -11.326 0.50 50.63 208 CYS A C 1
ATOM 5443 O O . CYS D 4 207 ? 40.422 -29.251 -12.243 0.50 56.74 208 CYS A O 1
ATOM 5446 N N . GLY D 4 208 ? 39.138 -30.583 -10.967 0.50 53.51 209 GLY A N 1
ATOM 5447 C CA . GLY D 4 208 ? 38.999 -31.541 -9.890 0.50 58.74 209 GLY A CA 1
ATOM 5448 C C . GLY D 4 208 ? 37.894 -31.151 -8.922 0.50 54.90 209 GLY A C 1
ATOM 5449 O O . GLY D 4 208 ? 38.160 -30.528 -7.897 0.50 53.79 209 GLY A O 1
ATOM 5450 N N . ILE D 4 209 ? 36.657 -31.530 -9.238 0.50 50.48 210 ILE A N 1
ATOM 5451 C CA . ILE D 4 209 ? 35.508 -31.124 -8.430 0.50 49.27 210 ILE A CA 1
ATOM 5452 C C . ILE D 4 209 ? 35.483 -31.798 -7.055 0.50 43.97 210 ILE A C 1
ATOM 5453 O O . ILE D 4 209 ? 35.075 -31.183 -6.069 0.50 49.71 210 ILE A O 1
ATOM 5458 N N . LYS D 4 210 ? 35.926 -33.049 -6.983 0.50 42.67 211 LYS A N 1
ATOM 5459 C CA . LYS D 4 210 ? 35.994 -33.749 -5.705 0.50 46.39 211 LYS A CA 1
ATOM 5460 C C . LYS D 4 210 ? 36.933 -33.014 -4.757 0.50 55.72 211 LYS A C 1
ATOM 5461 O O . LYS D 4 210 ? 36.586 -32.748 -3.609 0.50 58.83 211 LYS A O 1
ATOM 5467 N N . VAL D 4 211 ? 38.117 -32.672 -5.255 0.50 53.41 212 VAL A N 1
ATOM 5468 C CA . VAL D 4 211 ? 39.105 -31.954 -4.460 0.50 52.84 212 VAL A CA 1
ATOM 5469 C C . VAL D 4 211 ? 38.676 -30.505 -4.218 0.50 52.69 212 VAL A C 1
ATOM 5470 O O . VAL D 4 211 ? 38.844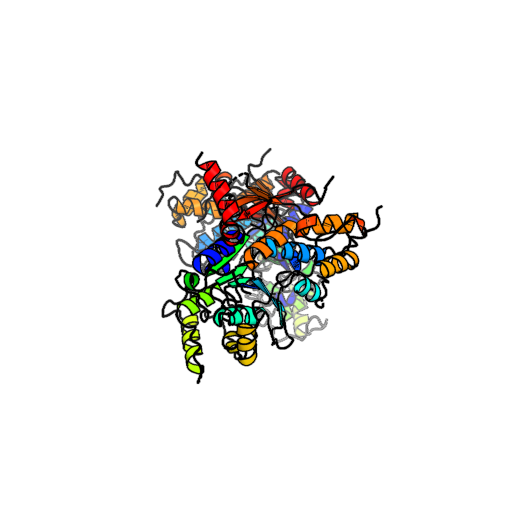 -29.977 -3.118 0.50 43.66 212 VAL A O 1
ATOM 5474 N N . ALA D 4 212 ? 38.110 -29.871 -5.244 0.50 55.57 213 ALA A N 1
ATOM 5475 C CA . ALA D 4 212 ? 37.640 -28.492 -5.126 0.50 47.72 213 ALA A CA 1
ATOM 5476 C C . ALA D 4 212 ? 36.581 -28.365 -4.041 0.50 49.95 213 ALA A C 1
ATOM 5477 O O . ALA D 4 212 ? 36.649 -27.472 -3.196 0.50 48.83 213 ALA A O 1
ATOM 5479 N N . CYS D 4 213 ? 35.603 -29.267 -4.076 0.50 43.88 214 CYS A N 1
ATOM 5480 C CA . CYS D 4 213 ? 34.531 -29.290 -3.088 0.50 54.74 214 CYS A CA 1
ATOM 5481 C C . CYS D 4 213 ? 35.085 -29.506 -1.683 0.50 57.95 214 CYS A C 1
ATOM 5482 O O . CYS D 4 213 ? 34.534 -29.003 -0.704 0.50 52.48 214 CYS A O 1
ATOM 5485 N N . GLN D 4 214 ? 36.180 -30.253 -1.593 0.50 54.13 215 GLN A N 1
ATOM 5486 C CA . GLN D 4 214 ? 36.833 -30.502 -0.313 0.50 48.81 215 GLN A CA 1
ATOM 5487 C C . GLN D 4 214 ? 37.571 -29.261 0.179 0.50 52.82 215 GLN A C 1
ATOM 5488 O O . GLN D 4 214 ? 37.669 -29.025 1.384 0.50 56.92 215 GLN A O 1
ATOM 5494 N N . ALA D 4 215 ? 38.085 -28.468 -0.757 0.50 50.98 216 ALA A N 1
ATOM 5495 C CA . ALA D 4 215 ? 38.706 -27.194 -0.411 0.50 48.91 216 ALA A CA 1
ATOM 5496 C C . ALA D 4 215 ? 37.639 -26.215 0.063 0.50 54.65 216 ALA A C 1
ATOM 5497 O O . ALA D 4 215 ? 37.897 -25.355 0.903 0.50 57.00 216 ALA A O 1
ATOM 5499 N N . ALA D 4 216 ? 36.435 -26.359 -0.485 0.50 53.55 217 ALA A N 1
ATOM 5500 C CA . ALA D 4 216 ? 35.308 -25.518 -0.103 0.50 54.91 217 ALA A CA 1
ATOM 5501 C C . ALA D 4 216 ? 34.897 -25.781 1.341 0.50 57.74 217 ALA A C 1
ATOM 5502 O O . ALA D 4 216 ? 34.781 -24.849 2.136 0.50 58.65 217 ALA A O 1
ATOM 5504 N N . LYS D 4 217 ? 34.689 -27.053 1.679 0.50 55.02 218 LYS A N 1
ATOM 5505 C CA . LYS D 4 217 ? 34.280 -27.434 3.028 0.50 61.78 218 LYS A CA 1
ATOM 5506 C C . LYS D 4 217 ? 35.334 -27.077 4.077 0.50 68.71 218 LYS A C 1
ATOM 5507 O O . LYS D 4 217 ? 35.031 -27.003 5.267 0.50 73.27 218 LYS A O 1
ATOM 5513 N N . ALA D 4 218 ? 36.562 -26.850 3.627 0.50 58.86 219 ALA A N 1
ATOM 5514 C CA . ALA D 4 218 ? 37.640 -26.446 4.520 0.50 50.85 219 ALA A CA 1
ATOM 5515 C C . ALA D 4 218 ? 37.624 -24.936 4.752 0.50 54.48 219 ALA A C 1
ATOM 5516 O O . ALA D 4 218 ? 38.483 -24.397 5.448 0.50 60.50 219 ALA A O 1
ATOM 5518 N N . GLY D 4 219 ? 36.646 -24.260 4.158 0.50 57.46 220 GLY A N 1
ATOM 5519 C CA . GLY D 4 219 ? 36.438 -22.842 4.390 0.50 57.40 220 GLY A CA 1
ATOM 5520 C C . GLY D 4 219 ? 37.247 -21.910 3.508 0.50 54.82 220 GLY A C 1
ATOM 5521 O O . GLY D 4 219 ? 37.215 -20.693 3.694 0.50 60.94 220 GLY A O 1
ATOM 5522 N N . PHE D 4 220 ? 37.964 -22.471 2.538 0.50 52.16 221 PHE A N 1
ATOM 5523 C CA . PHE D 4 220 ? 38.843 -21.679 1.680 0.50 58.41 221 PHE A CA 1
ATOM 5524 C C . PHE D 4 220 ? 38.090 -20.718 0.756 0.50 63.14 221 PHE A C 1
ATOM 5525 O O . PHE D 4 220 ? 38.704 -19.883 0.093 0.50 61.05 221 PHE A O 1
ATOM 5533 N N . GLY D 4 221 ? 36.764 -20.827 0.725 0.50 72.25 222 GLY A N 1
ATOM 5534 C CA . GLY D 4 221 ? 35.942 -20.009 -0.153 0.50 64.92 222 GLY A CA 1
ATOM 5535 C C . GLY D 4 221 ? 35.866 -18.534 0.210 0.50 61.97 222 GLY A C 1
ATOM 5536 O O . GLY D 4 221 ? 34.971 -17.825 -0.245 0.50 61.75 222 GLY A O 1
ATOM 5537 N N . LYS D 4 222 ? 36.792 -18.077 1.047 0.50 74.65 223 LYS A N 1
ATOM 5538 C CA . LYS D 4 222 ? 36.914 -16.663 1.404 0.50 68.36 223 LYS A CA 1
ATOM 5539 C C . LYS D 4 222 ? 38.407 -16.343 1.500 0.50 63.59 223 LYS A C 1
ATOM 5540 O O . LYS D 4 222 ? 39.014 -16.716 2.502 0.50 59.95 223 LYS A O 1
ATOM 5546 N N . GLU D 4 223 ? 39.044 -15.670 0.526 0.50 70.68 224 GLU A N 1
ATOM 5547 C CA . GLU D 4 223 ? 38.496 -14.960 -0.650 0.50 66.60 224 GLU A CA 1
ATOM 5548 C C . GLU D 4 223 ? 37.628 -13.761 -0.251 0.50 75.31 224 GLU A C 1
ATOM 5549 O O . GLU D 4 223 ? 36.411 -13.757 -0.447 0.50 80.13 224 GLU A O 1
ATOM 5555 N N . LEU D 4 224 ? 38.295 -12.741 0.294 0.50 83.82 225 LEU A N 1
ATOM 5556 C CA . LEU D 4 224 ? 37.671 -11.493 0.739 0.50 78.91 225 LEU A CA 1
ATOM 5557 C C . LEU D 4 224 ? 38.658 -10.313 0.710 0.50 74.04 225 LEU A C 1
ATOM 5558 O O . LEU D 4 224 ? 38.676 -9.504 1.634 0.50 76.87 225 LEU A O 1
ATOM 5563 N N . CYS D 4 225 ? 39.480 -10.213 -0.336 0.50 75.72 226 CYS A N 1
ATOM 5564 C CA . CYS D 4 225 ? 40.523 -9.186 -0.384 0.50 83.29 226 CYS A CA 1
ATOM 5565 C C . CYS D 4 225 ? 39.924 -7.813 -0.666 0.50 79.86 226 CYS A C 1
ATOM 5566 O O . CYS D 4 225 ? 40.127 -6.867 0.094 0.50 81.50 226 CYS A O 1
ATOM 5569 N N . ALA D 4 234 ? 48.558 -8.700 -1.257 0.50 82.71 235 ALA A N 1
ATOM 5570 C CA . ALA D 4 234 ? 47.597 -9.007 -0.203 0.50 83.64 235 ALA A CA 1
ATOM 5571 C C . ALA D 4 234 ? 47.259 -10.497 -0.176 0.50 89.01 235 ALA A C 1
ATOM 5572 O O . ALA D 4 234 ? 47.451 -11.176 0.836 0.50 83.15 235 ALA A O 1
ATOM 5574 N N . ILE D 4 235 ? 46.780 -10.990 -1.317 0.50 98.51 236 ILE A N 1
ATOM 5575 C CA . ILE D 4 235 ? 46.221 -12.336 -1.471 0.50 84.02 236 ILE A CA 1
ATOM 5576 C C . ILE D 4 235 ? 47.151 -13.528 -1.219 0.50 80.67 236 ILE A C 1
ATOM 5577 O O . ILE D 4 235 ? 46.684 -14.663 -1.112 0.50 78.87 236 ILE A O 1
ATOM 5582 N N . THR D 4 236 ? 48.454 -13.277 -1.137 0.50 92.38 237 THR A N 1
ATOM 5583 C CA . THR D 4 236 ? 49.451 -14.355 -1.186 0.50 81.33 237 THR A CA 1
ATOM 5584 C C . THR D 4 236 ? 49.425 -15.359 -0.032 0.50 73.16 237 THR A C 1
ATOM 5585 O O . THR D 4 236 ? 49.817 -16.515 -0.214 0.50 77.18 237 THR A O 1
ATOM 5589 N N . GLU D 4 237 ? 48.987 -14.927 1.146 0.50 76.73 238 GLU A N 1
ATOM 5590 C CA . GLU D 4 237 ? 48.938 -15.814 2.311 0.50 72.15 238 GLU A CA 1
ATOM 5591 C C . GLU D 4 237 ? 48.017 -17.001 2.060 0.50 73.68 238 GLU A C 1
ATOM 5592 O O . GLU D 4 237 ? 48.405 -18.157 2.255 0.50 67.66 238 GLU A O 1
ATOM 5598 N N . TRP D 4 238 ? 46.797 -16.697 1.630 0.50 74.94 239 TRP A N 1
ATOM 5599 C CA . TRP D 4 238 ? 45.760 -17.697 1.415 0.50 67.28 239 TRP A CA 1
ATOM 5600 C C . TRP D 4 238 ? 46.205 -18.800 0.462 0.50 68.14 239 TRP A C 1
ATOM 5601 O O . TRP D 4 238 ? 46.043 -19.986 0.759 0.50 63.33 239 TRP A O 1
ATOM 5612 N N . LYS D 4 239 ? 46.776 -18.401 -0.674 0.50 68.52 240 LYS A N 1
ATOM 5613 C CA . LYS D 4 239 ? 47.210 -19.339 -1.702 0.50 58.19 240 LYS A CA 1
ATOM 5614 C C . LYS D 4 239 ? 48.171 -20.390 -1.156 0.50 63.95 240 LYS A C 1
ATOM 5615 O O . LYS D 4 239 ? 48.178 -21.530 -1.614 0.50 64.54 240 LYS A O 1
ATOM 5621 N N . GLN D 4 240 ? 48.963 -20.010 -0.159 0.50 72.61 241 GLN A N 1
ATOM 5622 C CA . GLN D 4 240 ? 49.987 -20.897 0.378 0.50 71.69 241 GLN A CA 1
ATOM 5623 C C . GLN D 4 240 ? 49.492 -21.760 1.537 0.50 66.42 241 GLN A C 1
ATOM 5624 O O . GLN D 4 240 ? 50.256 -22.548 2.099 0.50 70.43 241 GLN A O 1
ATOM 5630 N N . ARG D 4 241 ? 48.220 -21.616 1.895 0.50 65.48 242 ARG A N 1
ATOM 5631 C CA . ARG D 4 241 ? 47.630 -22.466 2.920 0.50 63.86 242 ARG A CA 1
ATOM 5632 C C . ARG D 4 241 ? 47.050 -23.733 2.309 0.50 69.66 242 ARG A C 1
ATOM 5633 O O . ARG D 4 241 ? 47.391 -24.840 2.727 0.50 68.27 242 ARG A O 1
ATOM 5641 N N . LEU D 4 242 ? 46.170 -23.580 1.322 0.50 66.20 243 LEU A N 1
ATOM 5642 C CA . LEU D 4 242 ? 45.591 -24.745 0.665 0.50 61.53 243 LEU A CA 1
ATOM 5643 C C . LEU D 4 242 ? 46.663 -25.454 -0.155 0.50 60.93 243 LEU A C 1
ATOM 5644 O O . LEU D 4 242 ? 46.635 -26.673 -0.286 0.50 68.74 243 LEU A O 1
ATOM 5649 N N . LEU D 4 243 ? 47.616 -24.694 -0.685 0.50 58.69 244 LEU A N 1
ATOM 5650 C CA . LEU D 4 243 ? 48.733 -25.278 -1.420 0.50 58.82 244 LEU A CA 1
ATOM 5651 C C . LEU D 4 243 ? 49.596 -26.123 -0.485 0.50 63.07 244 LEU A C 1
ATOM 5652 O O . LEU D 4 243 ? 50.187 -27.119 -0.903 0.50 68.75 244 LEU A O 1
ATOM 5657 N N . HIS D 4 244 ? 49.662 -25.725 0.781 0.50 59.54 245 HIS A N 1
ATOM 5658 C CA . HIS D 4 244 ? 50.365 -26.522 1.779 0.50 67.15 245 HIS A CA 1
ATOM 5659 C C . HIS D 4 244 ? 49.473 -27.662 2.254 0.50 66.18 245 HIS A C 1
ATOM 5660 O O . HIS D 4 244 ? 49.953 -28.746 2.578 0.50 67.43 245 HIS A O 1
ATOM 5667 N N . GLU D 4 245 ? 48.169 -27.405 2.293 0.50 61.00 246 GLU A N 1
ATOM 5668 C CA . GLU D 4 245 ? 47.205 -28.428 2.661 0.50 63.88 246 GLU A CA 1
ATOM 5669 C C . GLU D 4 245 ? 47.042 -29.453 1.543 0.50 63.32 246 GLU A C 1
ATOM 5670 O O . GLU D 4 245 ? 46.811 -30.629 1.804 0.50 67.15 246 GLU A O 1
ATOM 5676 N N . LEU D 4 246 ? 47.167 -29.002 0.297 0.50 61.24 247 LEU A N 1
ATOM 5677 C CA . LEU D 4 246 ? 47.041 -29.901 -0.846 0.50 64.82 247 LEU A CA 1
ATOM 5678 C C . LEU D 4 246 ? 48.163 -30.929 -0.869 0.50 63.98 247 LEU A C 1
ATOM 5679 O O . LEU D 4 246 ? 47.948 -32.085 -1.224 0.50 63.30 247 LEU A O 1
ATOM 5684 N N . ARG D 4 247 ? 49.359 -30.509 -0.476 0.50 66.10 248 ARG A N 1
ATOM 5685 C CA . ARG D 4 247 ? 50.542 -31.348 -0.621 0.50 74.27 248 ARG A CA 1
ATOM 5686 C C . ARG D 4 247 ? 50.916 -32.104 0.651 0.50 65.90 248 ARG A C 1
ATOM 5687 O O . ARG D 4 247 ? 51.742 -33.014 0.608 0.50 61.45 248 ARG A O 1
ATOM 5695 N N . THR D 4 248 ? 50.317 -31.737 1.779 0.50 62.86 249 THR A N 1
ATOM 5696 C CA . THR D 4 248 ? 50.601 -32.427 3.034 0.50 63.90 249 THR A CA 1
ATOM 5697 C C . THR D 4 248 ? 49.347 -33.045 3.644 0.50 69.63 249 THR A C 1
ATOM 5698 O O . THR D 4 248 ? 49.419 -34.079 4.311 0.50 75.10 249 THR A O 1
ATOM 5702 N N . ASN D 4 249 ? 48.206 -32.407 3.396 0.50 67.15 250 ASN A N 1
ATOM 5703 C CA . ASN D 4 249 ? 46.933 -32.786 4.008 0.50 71.48 250 ASN A CA 1
ATOM 5704 C C . ASN D 4 249 ? 47.066 -32.910 5.521 0.50 68.53 250 ASN A C 1
ATOM 5705 O O . ASN D 4 249 ? 46.655 -33.902 6.120 0.50 63.57 250 ASN A O 1
ATOM 5710 N N . GLU D 4 250 ? 47.655 -31.882 6.122 0.50 65.66 251 GLU A N 1
ATOM 5711 C CA . GLU D 4 250 ? 47.892 -31.844 7.557 0.50 73.16 251 GLU A CA 1
ATOM 5712 C C . GLU D 4 250 ? 46.584 -31.826 8.340 0.50 75.40 251 GLU A C 1
ATOM 5713 O O . GLU D 4 250 ? 46.407 -32.582 9.293 0.50 74.58 251 GLU A O 1
ATOM 5719 N N . SER D 4 251 ? 45.666 -30.959 7.925 0.50 73.41 252 SER A N 1
ATOM 5720 C CA . SER D 4 251 ? 44.390 -30.807 8.608 0.50 75.29 252 SER A CA 1
ATOM 5721 C C . SER D 4 251 ? 43.381 -31.863 8.163 0.50 71.24 252 SER A C 1
ATOM 5722 O O . SER D 4 251 ? 42.231 -31.860 8.605 0.50 59.85 252 SER A O 1
ATOM 5725 N N . GLY D 4 252 ? 43.818 -32.766 7.287 0.50 64.44 253 GLY A N 1
ATOM 5726 C CA . GLY D 4 252 ? 42.953 -33.814 6.774 0.50 67.36 253 GLY A CA 1
ATOM 5727 C C . GLY D 4 252 ? 41.822 -33.275 5.919 0.50 72.64 253 GLY A C 1
ATOM 5728 O O . GLY D 4 252 ? 40.758 -33.892 5.822 0.50 66.58 253 GLY A O 1
ATOM 5729 N N . PHE D 4 253 ? 42.051 -32.123 5.295 0.50 64.93 254 PHE A N 1
ATOM 5730 C CA . PHE D 4 253 ? 41.041 -31.477 4.459 0.50 60.65 254 PHE A CA 1
ATOM 5731 C C . PHE D 4 253 ? 40.678 -32.306 3.229 0.50 62.48 254 PHE A C 1
ATOM 5732 O O . PHE D 4 253 ? 39.585 -32.168 2.680 0.50 67.45 254 PHE A O 1
ATOM 5740 N N . PHE D 4 254 ? 41.598 -33.164 2.802 0.50 67.50 255 PHE A N 1
ATOM 5741 C CA . PHE D 4 254 ? 41.411 -33.922 1.573 0.50 58.89 255 PHE A CA 1
ATOM 5742 C C . PHE D 4 254 ? 41.413 -35.426 1.809 0.50 55.90 255 PHE A C 1
ATOM 5743 O O . PHE D 4 254 ? 41.854 -35.904 2.855 0.50 68.55 255 PHE A O 1
ATOM 5751 N N . ARG D 4 255 ? 40.918 -36.164 0.821 0.50 63.24 256 ARG A N 1
ATOM 5752 C CA . ARG D 4 255 ? 40.942 -37.621 0.854 0.50 60.34 256 ARG A CA 1
ATOM 5753 C C . ARG D 4 255 ? 42.383 -38.121 0.844 0.50 63.14 256 ARG A C 1
ATOM 5754 O O . ARG D 4 255 ? 42.734 -39.049 1.575 0.50 65.76 256 ARG A O 1
ATOM 5762 N N . THR D 4 256 ? 43.212 -37.501 0.009 0.50 65.21 257 THR A N 1
ATOM 5763 C CA . THR D 4 256 ? 44.628 -37.839 -0.087 0.50 61.54 257 THR A CA 1
ATOM 5764 C C . THR D 4 256 ? 45.483 -36.583 -0.197 0.50 63.46 257 THR A C 1
ATOM 5765 O O . THR D 4 256 ? 44.967 -35.467 -0.196 0.50 67.83 257 THR A O 1
ATOM 5769 N N . LYS D 4 257 ? 46.795 -36.772 -0.298 0.50 61.59 258 LYS A N 1
ATOM 5770 C CA . LYS D 4 257 ? 47.710 -35.674 -0.585 0.50 66.46 258 LYS A CA 1
ATOM 5771 C C . LYS D 4 257 ? 47.692 -35.374 -2.080 0.50 61.27 258 LYS A C 1
ATOM 5772 O O . LYS D 4 257 ? 47.197 -36.179 -2.874 0.50 54.72 258 LYS A O 1
ATOM 5778 N N . HIS D 4 258 ? 48.223 -34.219 -2.471 0.50 64.67 259 HIS A N 1
ATOM 5779 C CA . HIS D 4 258 ? 48.217 -33.814 -3.875 0.50 71.03 259 HIS A CA 1
ATOM 5780 C C . HIS D 4 258 ? 49.447 -32.992 -4.258 0.50 72.16 259 HIS A C 1
ATOM 5781 O O . HIS D 4 258 ? 49.358 -31.782 -4.457 0.50 76.34 259 HIS A O 1
ATOM 5788 N N . LYS D 4 259 ? 50.594 -33.659 -4.365 0.50 78.12 260 LYS A N 1
ATOM 5789 C CA . LYS D 4 259 ? 51.824 -32.993 -4.775 0.50 85.60 260 LYS A CA 1
ATOM 5790 C C . LYS D 4 259 ? 51.876 -32.927 -6.303 0.50 79.88 260 LYS A C 1
ATOM 5791 O O . LYS D 4 259 ? 52.597 -32.113 -6.884 0.50 80.04 260 LYS A O 1
ATOM 5797 N N . ALA D 4 260 ? 51.082 -33.774 -6.952 0.50 80.41 261 ALA A N 1
ATOM 5798 C CA . ALA D 4 260 ? 50.963 -33.758 -8.408 0.50 83.50 261 ALA A CA 1
ATOM 5799 C C . ALA D 4 260 ? 50.453 -32.405 -8.891 0.50 85.04 261 ALA A C 1
ATOM 5800 O O . ALA D 4 260 ? 50.973 -31.841 -9.854 0.50 86.67 261 ALA A O 1
ATOM 5802 N N . LEU D 4 261 ? 49.426 -31.894 -8.217 0.50 87.71 262 LEU A N 1
ATOM 5803 C CA . LEU D 4 261 ? 48.851 -30.601 -8.559 0.50 82.49 262 LEU A CA 1
ATOM 5804 C C . LEU D 4 261 ? 49.843 -29.471 -8.331 0.50 90.05 262 LEU A C 1
ATOM 5805 O O . LEU D 4 261 ? 50.098 -29.087 -7.191 0.50 90.70 262 LEU A O 1
ATOM 5810 N N . GLU D 4 262 ? 50.413 -28.941 -9.411 0.50 93.78 263 GLU A N 1
ATOM 5811 C CA . GLU D 4 262 ? 51.178 -27.706 -9.297 0.50 99.01 263 GLU A CA 1
ATOM 5812 C C . GLU D 4 262 ? 50.313 -26.559 -9.800 0.50 96.41 263 GLU A C 1
ATOM 5813 O O . GLU D 4 262 ? 49.538 -26.710 -10.746 0.50 89.67 263 GLU A O 1
ATOM 5819 N N . ILE D 4 263 ? 50.447 -25.411 -9.148 0.50 85.73 264 ILE A N 1
ATOM 5820 C CA . ILE D 4 263 ? 49.470 -24.339 -9.267 0.50 77.17 264 ILE A CA 1
ATOM 5821 C C . ILE D 4 263 ? 50.021 -23.138 -10.038 0.50 77.69 264 ILE A C 1
ATOM 5822 O O . ILE D 4 263 ? 51.045 -22.568 -9.655 0.50 80.84 264 ILE A O 1
ATOM 5827 N N . PRO D 4 264 ? 49.336 -22.755 -11.132 0.50 83.83 265 PRO A N 1
ATOM 5828 C CA . PRO D 4 264 ? 49.699 -21.632 -12.005 0.50 82.98 265 PRO A CA 1
ATOM 5829 C C . PRO D 4 264 ? 49.984 -20.337 -11.241 0.50 80.66 265 PRO A C 1
ATOM 5830 O O . PRO D 4 264 ? 49.383 -20.099 -10.194 0.50 73.15 265 PRO A O 1
ATOM 5834 N N . GLU D 4 265 ? 50.892 -19.520 -11.772 0.50 84.16 266 GLU A N 1
ATOM 5835 C CA . GLU D 4 265 ? 51.270 -18.256 -11.143 0.50 76.65 266 GLU A CA 1
ATOM 5836 C C . GLU D 4 265 ? 50.079 -17.302 -11.082 0.50 73.88 266 GLU A C 1
ATOM 5837 O O . GLU D 4 265 ? 49.900 -16.583 -10.093 0.50 64.56 266 GLU A O 1
ATOM 5843 N N . ASN D 4 266 ? 49.255 -17.320 -12.128 0.50 80.44 267 ASN A N 1
ATOM 5844 C CA . ASN D 4 266 ? 48.117 -16.415 -12.231 0.50 79.32 267 ASN A CA 1
ATOM 5845 C C . ASN D 4 266 ? 47.029 -16.761 -11.229 0.50 75.33 267 ASN A C 1
ATOM 5846 O O . ASN D 4 266 ? 46.277 -15.890 -10.791 0.50 80.30 267 ASN A O 1
ATOM 5851 N N . PHE D 4 267 ? 46.947 -18.041 -10.877 0.50 66.58 268 PHE A N 1
ATOM 5852 C CA . PHE D 4 267 ? 45.974 -18.507 -9.893 0.50 68.35 268 PHE A CA 1
ATOM 5853 C C . PHE D 4 267 ? 46.245 -17.878 -8.530 0.50 63.47 268 PHE A C 1
ATOM 5854 O O . PHE D 4 267 ? 47.397 -17.776 -8.112 0.50 71.74 268 PHE A O 1
ATOM 5862 N N . PRO D 4 268 ? 45.182 -17.450 -7.834 0.50 59.15 269 PRO A N 1
ATOM 5863 C CA . PRO D 4 268 ? 43.805 -17.456 -8.345 0.50 68.79 269 PRO A CA 1
ATOM 5864 C C . PRO D 4 268 ? 43.543 -16.272 -9.265 0.50 71.87 269 PRO A C 1
ATOM 5865 O O . PRO D 4 268 ? 43.945 -15.156 -8.948 0.50 72.37 269 PRO A O 1
ATOM 5869 N N . ASN D 4 269 ? 42.895 -16.515 -10.400 0.50 73.09 270 ASN A N 1
ATOM 5870 C CA . ASN D 4 269 ? 42.630 -15.434 -11.336 0.50 76.67 270 ASN A CA 1
ATOM 5871 C C . ASN D 4 269 ? 41.569 -14.486 -10.781 0.50 74.18 270 ASN A C 1
ATOM 5872 O O . ASN D 4 269 ? 40.425 -14.880 -10.553 0.50 71.59 270 ASN A O 1
ATOM 5885 N N . GLU D 4 271 ? 40.411 -11.475 -12.072 0.50 80.73 272 GLU A N 1
ATOM 5886 C CA . GLU D 4 271 ? 39.461 -10.927 -13.037 0.50 76.59 272 GLU A CA 1
ATOM 5887 C C . GLU D 4 271 ? 38.362 -11.951 -13.304 0.50 75.88 272 GLU A C 1
ATOM 5888 O O . GLU D 4 271 ? 37.293 -11.621 -13.823 0.50 83.84 272 GLU A O 1
ATOM 5894 N N . VAL D 4 272 ? 38.637 -13.201 -12.941 0.50 71.75 273 VAL A N 1
ATOM 5895 C CA . VAL D 4 272 ? 37.631 -14.254 -12.971 0.50 74.34 273 VAL A CA 1
ATOM 5896 C C . VAL D 4 272 ? 36.811 -14.233 -11.682 0.50 72.72 273 VAL A C 1
ATOM 5897 O O . VAL D 4 272 ? 35.593 -14.419 -11.705 0.50 75.00 273 VAL A O 1
ATOM 5901 N N . LEU D 4 273 ? 37.472 -14.000 -10.555 0.50 71.56 274 LEU A N 1
ATOM 5902 C CA . LEU D 4 273 ? 36.790 -14.019 -9.265 0.50 69.81 274 LEU A CA 1
ATOM 5903 C C . LEU D 4 273 ? 35.635 -13.030 -9.160 0.50 74.53 274 LEU A C 1
ATOM 5904 O O . LEU D 4 273 ? 34.586 -13.355 -8.612 0.50 75.61 274 LEU A O 1
ATOM 5909 N N . ARG D 4 274 ? 35.839 -11.822 -9.683 0.50 73.23 275 ARG A N 1
ATOM 5910 C CA . ARG D 4 274 ? 34.810 -10.776 -9.609 0.50 81.39 275 ARG A CA 1
ATOM 5911 C C . ARG D 4 274 ? 33.814 -10.862 -10.783 0.50 75.90 275 ARG A C 1
ATOM 5912 O O . ARG D 4 274 ? 32.753 -10.230 -10.741 0.50 75.91 275 ARG A O 1
ATOM 5920 N N . TYR D 4 275 ? 34.140 -11.646 -11.810 0.50 67.96 276 TYR A N 1
ATOM 5921 C CA . TYR D 4 275 ? 33.144 -12.056 -12.796 0.50 67.72 276 TYR A CA 1
ATOM 5922 C C . TYR D 4 275 ? 32.003 -12.789 -12.116 0.50 66.78 276 TYR A C 1
ATOM 5923 O O . TYR D 4 275 ? 30.887 -12.822 -12.635 0.50 69.25 276 TYR A O 1
ATOM 5932 N N . TYR D 4 276 ? 32.299 -13.386 -10.966 0.50 63.05 277 TYR A N 1
ATOM 5933 C CA . TYR D 4 276 ? 31.289 -14.092 -10.209 0.50 63.08 277 TYR A CA 1
ATOM 5934 C C . TYR D 4 276 ? 30.750 -13.249 -9.059 0.50 65.46 277 TYR A C 1
ATOM 5935 O O . TYR D 4 276 ? 29.537 -13.168 -8.854 0.50 57.80 277 TYR A O 1
ATOM 5944 N N . THR D 4 277 ? 31.645 -12.619 -8.306 0.50 62.70 278 THR A N 1
ATOM 5945 C CA . THR D 4 277 ? 31.210 -11.856 -7.142 0.50 67.56 278 THR A CA 1
ATOM 5946 C C . THR D 4 277 ? 30.519 -10.554 -7.546 0.50 67.23 278 THR A C 1
ATOM 5947 O O . THR D 4 277 ? 29.638 -10.069 -6.833 0.50 64.06 278 THR A O 1
ATOM 5951 N N . HIS D 4 278 ? 30.931 -9.990 -8.680 0.50 67.94 279 HIS A N 1
ATOM 5952 C CA . HIS D 4 278 ? 30.350 -8.757 -9.197 0.50 65.29 279 HIS A CA 1
ATOM 5953 C C . HIS D 4 278 ? 30.113 -8.846 -10.706 0.50 62.19 279 HIS A C 1
ATOM 5954 O O . HIS D 4 278 ? 30.739 -8.118 -11.482 0.50 57.57 279 HIS A O 1
ATOM 5961 N N . PRO D 4 279 ? 29.210 -9.745 -11.131 0.50 58.16 280 PRO A N 1
ATOM 5962 C CA . PRO D 4 279 ? 28.964 -9.906 -12.565 0.50 52.47 280 PRO A CA 1
ATOM 5963 C C . PRO D 4 279 ? 28.347 -8.649 -13.155 0.50 47.98 280 PRO A C 1
ATOM 5964 O O . PRO D 4 279 ? 27.579 -7.974 -12.469 0.50 50.27 280 PRO A O 1
ATOM 5968 N N . VAL D 4 280 ? 28.686 -8.334 -14.401 0.50 43.01 281 VAL A N 1
ATOM 5969 C CA . VAL D 4 280 ? 28.100 -7.179 -15.061 0.50 47.79 281 VAL A CA 1
ATOM 5970 C C . VAL D 4 280 ? 26.600 -7.408 -15.242 0.50 43.59 281 VAL A C 1
ATOM 5971 O O . VAL D 4 280 ? 26.179 -8.325 -15.945 0.50 41.67 281 VAL A O 1
ATOM 5975 N N . VAL D 4 281 ? 25.805 -6.588 -14.561 0.50 41.32 282 VAL A N 1
ATOM 5976 C CA . VAL D 4 281 ? 24.350 -6.683 -14.615 0.50 38.09 282 VAL A CA 1
ATOM 5977 C C . VAL D 4 281 ? 23.745 -5.297 -14.808 0.50 39.17 282 VAL A C 1
ATOM 5978 O O . VAL D 4 281 ? 24.470 -4.310 -14.942 0.50 43.23 282 VAL A O 1
ATOM 5982 N N . SER D 4 282 ? 22.418 -5.224 -14.818 0.50 32.69 283 SER A N 1
ATOM 5983 C CA . SER D 4 282 ? 21.736 -3.953 -15.038 0.50 31.07 283 SER A CA 1
ATOM 5984 C C . SER D 4 282 ? 22.069 -2.938 -13.950 0.50 29.61 283 SER A C 1
ATOM 5985 O O . SER D 4 282 ? 22.443 -3.298 -12.835 0.50 43.41 283 SER A O 1
ATOM 5988 N N . SER D 4 283 ? 21.936 -1.665 -14.299 0.50 33.28 284 SER A N 1
ATOM 5989 C CA . SER D 4 283 ? 22.183 -0.571 -13.377 0.50 33.56 284 SER A CA 1
ATOM 5990 C C . SER D 4 283 ? 21.096 -0.516 -12.312 0.50 34.76 284 SER A C 1
ATOM 5991 O O . SER D 4 283 ? 19.999 -1.039 -12.518 0.50 37.49 284 SER A O 1
ATOM 5994 N N . PRO D 4 284 ? 21.399 0.112 -11.165 0.50 37.30 285 PRO A N 1
ATOM 5995 C CA . PRO D 4 284 ? 20.392 0.362 -10.132 0.50 33.40 285 PRO A CA 1
ATOM 5996 C C . PRO D 4 284 ? 19.164 1.081 -10.689 0.50 24.67 285 PRO A C 1
ATOM 5997 O O . PRO D 4 284 ? 18.041 0.769 -10.288 0.50 35.65 285 PRO A O 1
ATOM 6001 N N . ALA D 4 285 ? 19.376 2.022 -11.606 0.50 34.33 286 ALA A N 1
ATOM 6002 C CA . ALA D 4 285 ? 18.274 2.759 -12.226 0.50 35.52 286 ALA A CA 1
ATOM 6003 C C . ALA D 4 285 ? 17.349 1.823 -12.995 0.50 29.06 286 ALA A C 1
ATOM 6004 O O . ALA D 4 285 ? 16.127 1.970 -12.949 0.50 34.19 286 ALA A O 1
ATOM 6006 N N . THR D 4 286 ? 17.936 0.861 -13.700 0.50 31.79 287 THR A N 1
ATOM 6007 C CA . THR D 4 286 ? 17.158 -0.118 -14.446 0.50 29.67 287 THR A CA 1
ATOM 6008 C C . THR D 4 286 ? 16.341 -0.996 -13.499 0.50 42.27 287 THR A C 1
ATOM 6009 O O . THR D 4 286 ? 15.166 -1.272 -13.757 0.50 35.54 287 THR A O 1
ATOM 6013 N N . ILE D 4 287 ? 16.963 -1.425 -12.403 0.50 30.08 288 ILE A N 1
ATOM 6014 C CA . ILE D 4 287 ? 16.270 -2.221 -11.391 0.50 32.65 288 ILE A CA 1
ATOM 6015 C C . ILE D 4 287 ? 15.047 -1.473 -10.860 0.50 36.91 288 ILE A C 1
ATOM 6016 O O . ILE D 4 287 ? 13.972 -2.054 -10.704 0.50 39.87 288 ILE A O 1
ATOM 6021 N N . GLU D 4 288 ? 15.206 -0.180 -10.603 0.50 34.17 289 GLU A N 1
ATOM 6022 C CA . GLU D 4 288 ? 14.091 0.641 -10.139 0.50 37.46 289 GLU A CA 1
ATOM 6023 C C . GLU D 4 288 ? 13.021 0.809 -11.223 0.50 36.86 289 GLU A C 1
ATOM 6024 O O . GLU D 4 288 ? 11.828 0.858 -10.924 0.50 43.80 289 GLU A O 1
ATOM 6030 N N . ARG D 4 289 ? 13.453 0.900 -12.479 0.50 24.78 290 ARG A N 1
ATOM 6031 C CA . ARG D 4 289 ? 12.514 0.971 -13.593 0.50 33.22 290 ARG A CA 1
ATOM 6032 C C . ARG D 4 289 ? 11.683 -0.303 -13.636 0.50 34.49 290 ARG A C 1
ATOM 6033 O O . ARG D 4 289 ? 10.460 -0.258 -13.762 0.50 33.88 290 ARG A O 1
ATOM 6041 N N . LEU D 4 290 ? 12.355 -1.444 -13.513 0.50 33.98 291 LEU A N 1
ATOM 6042 C CA . LEU D 4 290 ? 11.683 -2.738 -13.548 0.50 37.35 291 LEU A CA 1
ATOM 6043 C C . LEU D 4 290 ? 10.747 -2.918 -12.356 0.50 36.23 291 LEU A C 1
ATOM 6044 O O . LEU D 4 290 ? 9.682 -3.525 -12.475 0.50 32.11 291 LEU A O 1
ATOM 6049 N N . ARG D 4 291 ? 11.145 -2.382 -11.206 0.50 40.91 292 ARG A N 1
ATOM 6050 C CA . ARG D 4 291 ? 10.383 -2.580 -9.978 0.50 39.90 292 ARG A CA 1
ATOM 6051 C C . ARG D 4 291 ? 8.981 -1.975 -10.074 0.50 36.32 292 ARG A C 1
ATOM 6052 O O . ARG D 4 291 ? 8.056 -2.424 -9.399 0.50 44.23 292 ARG A O 1
ATOM 6060 N N . GLN D 4 292 ? 8.820 -0.974 -10.934 0.50 38.65 293 GLN A N 1
ATOM 6061 C CA . GLN D 4 292 ? 7.524 -0.324 -11.093 0.50 39.27 293 GLN A CA 1
ATOM 6062 C C . GLN D 4 292 ? 6.854 -0.649 -12.428 0.50 43.14 293 GLN A C 1
ATOM 6063 O O . GLN D 4 292 ? 5.653 -0.427 -12.589 0.50 45.71 293 GLN A O 1
ATOM 6069 N N . GLU D 4 293 ? 7.622 -1.177 -13.379 0.50 45.22 294 GLU A N 1
ATOM 6070 C CA . GLU D 4 293 ? 7.078 -1.486 -14.703 0.50 39.05 294 GLU A CA 1
ATOM 6071 C C . GLU D 4 293 ? 6.778 -2.976 -14.887 0.50 37.27 294 GLU A C 1
ATOM 6072 O O . GLU D 4 293 ? 6.028 -3.357 -15.787 0.50 39.41 294 GLU A O 1
ATOM 6078 N N . PHE D 4 294 ? 7.360 -3.819 -14.041 0.50 34.05 295 PHE A N 1
ATOM 6079 C CA . PHE D 4 294 ? 7.112 -5.253 -14.117 0.50 34.27 295 PHE A CA 1
ATOM 6080 C C . PHE D 4 294 ? 6.431 -5.759 -12.845 0.50 39.64 295 PHE A C 1
ATOM 6081 O O . PHE D 4 294 ? 6.884 -5.454 -11.741 0.50 41.78 295 PHE A O 1
ATOM 6089 N N . PRO D 4 295 ? 5.338 -6.537 -12.989 0.50 42.99 296 PRO A N 1
ATOM 6090 C CA . PRO D 4 295 ? 4.682 -6.998 -14.224 0.50 42.86 296 PRO A CA 1
ATOM 6091 C C . PRO D 4 295 ? 3.940 -5.886 -14.964 0.50 43.83 296 PRO A C 1
ATOM 6092 O O . PRO D 4 295 ? 3.494 -4.926 -14.332 0.50 50.08 296 PRO A O 1
ATOM 6096 N N . PRO D 4 296 ? 3.807 -6.015 -16.292 0.50 43.00 297 PRO A N 1
ATOM 6097 C CA . PRO D 4 296 ? 3.169 -4.995 -17.129 0.50 45.40 297 PRO A CA 1
ATOM 6098 C C . PRO D 4 296 ? 1.654 -5.159 -17.236 0.50 47.05 297 PRO A C 1
ATOM 6099 O O . PRO D 4 296 ? 0.604 -6.156 -16.771 0.50 51.83 297 PRO A O 1
ATOM 6103 N N . SER D 4 297 ? 1.001 -4.186 -17.870 0.50 60.07 298 SER A N 1
ATOM 6104 C CA . SER D 4 297 ? -0.440 -4.216 -18.121 0.50 61.85 298 SER A CA 1
ATOM 6105 C C . SER D 4 297 ? -0.898 -5.567 -18.656 0.50 62.12 298 SER A C 1
ATOM 6106 O O . SER D 4 297 ? -1.919 -6.105 -18.228 0.50 65.69 298 SER A O 1
ATOM 6109 N N . SER D 4 298 ? -0.133 -6.099 -19.605 0.50 54.74 299 SER A N 1
ATOM 6110 C CA . SER D 4 298 ? -0.212 -7.502 -20.007 0.50 48.09 299 SER A CA 1
ATOM 6111 C C . SER D 4 298 ? -1.573 -7.971 -20.519 0.50 56.28 299 SER A C 1
ATOM 6112 O O . SER D 4 298 ? -2.171 -8.885 -19.950 0.50 65.32 299 SER A O 1
ATOM 6115 N N . THR D 4 299 ? -2.054 -7.356 -21.593 0.50 54.41 300 THR A N 1
ATOM 6116 C CA . THR D 4 299 ? -3.214 -7.890 -22.298 0.50 61.15 300 THR A CA 1
ATOM 6117 C C . THR D 4 299 ? -2.753 -8.637 -23.542 0.50 52.39 300 THR A C 1
ATOM 6118 O O . THR D 4 299 ? -1.964 -8.116 -24.332 0.50 47.62 300 THR A O 1
ATOM 6122 N N . VAL D 4 300 ? -3.229 -9.867 -23.703 0.50 40.96 301 VAL A N 1
ATOM 6123 C CA . VAL D 4 300 ? -2.947 -10.644 -24.902 0.50 39.99 301 VAL A CA 1
ATOM 6124 C C . VAL D 4 300 ? -3.539 -9.962 -26.129 0.50 37.85 301 VAL A C 1
ATOM 6125 O O . VAL D 4 300 ? -4.748 -9.750 -26.205 0.50 37.38 301 VAL A O 1
ATOM 6129 N N . ASP D 4 301 ? -2.680 -9.613 -27.084 0.50 33.56 302 ASP A N 1
ATOM 6130 C CA . ASP D 4 301 ? -3.111 -8.973 -28.326 0.50 32.80 302 ASP A CA 1
ATOM 6131 C C . ASP D 4 301 ? -3.720 -10.005 -29.278 0.50 40.21 302 ASP A C 1
ATOM 6132 O O . ASP D 4 301 ? -3.004 -10.661 -30.040 0.50 35.38 302 ASP A O 1
ATOM 6137 N N . ILE D 4 302 ? -5.043 -10.134 -29.232 0.50 38.63 303 ILE A N 1
ATOM 6138 C CA . ILE D 4 302 ? -5.752 -11.142 -30.020 0.50 31.34 303 ILE A CA 1
ATOM 6139 C C . ILE D 4 302 ? -5.587 -10.941 -31.523 0.50 37.55 303 ILE A C 1
ATOM 6140 O O . ILE D 4 302 ? -5.220 -11.871 -32.242 0.50 40.70 303 ILE A O 1
ATOM 6145 N N . ALA D 4 303 ? -5.860 -9.730 -31.998 0.50 40.39 304 ALA A N 1
ATOM 6146 C CA . ALA D 4 303 ? -5.727 -9.434 -33.422 0.50 39.08 304 ALA A CA 1
ATOM 6147 C C . ALA D 4 303 ? -4.272 -9.554 -33.859 0.50 36.28 304 ALA A C 1
ATOM 6148 O O . ALA D 4 303 ? -3.981 -9.968 -34.981 0.50 36.64 304 ALA A O 1
ATOM 6150 N N . GLY D 4 304 ? -3.363 -9.193 -32.957 0.50 29.61 305 GLY A N 1
ATOM 6151 C CA . GLY D 4 304 ? -1.942 -9.325 -33.218 0.50 33.54 305 GLY A CA 1
ATOM 6152 C C . GLY D 4 304 ? -1.543 -10.774 -33.423 0.50 38.02 305 GLY A C 1
ATOM 6153 O O . GLY D 4 304 ? -0.857 -11.111 -34.387 0.50 36.85 305 GLY A O 1
ATOM 6154 N N . LEU D 4 305 ? -1.988 -11.632 -32.514 0.50 41.03 306 LEU A N 1
ATOM 6155 C CA . LEU D 4 305 ? -1.697 -13.057 -32.595 0.50 30.61 306 LEU A CA 1
ATOM 6156 C C . LEU D 4 305 ? -2.302 -13.685 -33.844 0.50 33.34 306 LEU A C 1
ATOM 6157 O O . LEU D 4 305 ? -1.696 -14.570 -34.453 0.50 35.06 306 LEU A O 1
ATOM 6162 N N . ARG D 4 306 ? -3.492 -13.229 -34.228 0.50 32.11 307 ARG A N 1
ATOM 6163 C CA . ARG D 4 306 ? -4.124 -13.747 -35.438 0.50 35.50 307 ARG A CA 1
ATOM 6164 C C . ARG D 4 306 ? -3.247 -13.476 -36.649 0.50 36.22 307 ARG A C 1
ATOM 6165 O O . ARG D 4 306 ? -3.040 -14.353 -37.484 0.50 38.27 307 ARG A O 1
ATOM 6173 N N . GLU D 4 307 ? -2.717 -12.258 -36.733 0.50 35.05 308 GLU A N 1
ATOM 6174 C CA . GLU D 4 307 ? -1.878 -11.876 -37.862 0.50 40.18 308 GLU A CA 1
ATOM 6175 C C . GLU D 4 307 ? -0.517 -12.558 -37.800 0.50 39.66 308 GLU A C 1
ATOM 6176 O O . GLU D 4 307 ? 0.031 -12.948 -38.829 0.50 39.43 308 GLU A O 1
ATOM 6182 N N . PHE D 4 308 ? 0.021 -12.705 -36.592 0.50 33.05 309 PHE A N 1
ATOM 6183 C CA . PHE D 4 308 ? 1.300 -13.383 -36.411 0.50 31.42 309 PHE A CA 1
ATOM 6184 C C . PHE D 4 308 ? 1.216 -14.825 -36.902 0.50 31.49 309 PHE A C 1
ATOM 6185 O O . PHE D 4 308 ? 2.016 -15.259 -37.729 0.50 33.68 309 PHE A O 1
ATOM 6193 N N . THR D 4 309 ? 0.237 -15.558 -36.387 0.50 27.58 310 THR A N 1
ATOM 6194 C CA . THR D 4 309 ? 0.077 -16.971 -36.704 0.50 33.63 310 THR A CA 1
ATOM 6195 C C . THR D 4 309 ? -0.236 -17.200 -38.179 0.50 37.42 310 THR A C 1
ATOM 6196 O O . THR D 4 309 ? 0.125 -18.235 -38.744 0.50 32.95 310 THR A O 1
ATOM 6200 N N . ARG D 4 310 ? -0.912 -16.239 -38.800 0.50 32.35 311 ARG A N 1
ATOM 6201 C CA . ARG D 4 310 ? -1.190 -16.309 -40.229 0.50 33.36 311 ARG A CA 1
ATOM 6202 C C . ARG D 4 310 ? 0.104 -16.205 -41.027 0.50 33.23 311 ARG A C 1
ATOM 6203 O O . ARG D 4 310 ? 0.343 -16.978 -41.954 0.50 35.51 311 ARG A O 1
ATOM 6211 N N . GLU D 4 311 ? 0.938 -15.244 -40.653 0.50 36.22 312 GLU A N 1
ATOM 6212 C CA . GLU D 4 311 ? 2.148 -14.938 -41.406 0.50 41.69 312 GLU A CA 1
ATOM 6213 C C . GLU D 4 311 ? 3.266 -15.935 -41.119 0.50 41.13 312 GLU A C 1
ATOM 6214 O O . GLU D 4 311 ? 4.102 -16.204 -41.981 0.50 43.82 312 GLU A O 1
ATOM 6220 N N . THR D 4 312 ? 3.277 -16.494 -39.913 0.50 36.80 313 THR A N 1
ATOM 6221 C CA . THR D 4 312 ? 4.398 -17.319 -39.476 0.50 31.98 313 THR A CA 1
ATOM 6222 C C . THR D 4 312 ? 4.117 -18.822 -39.535 0.50 31.34 313 THR A C 1
ATOM 6223 O O . THR D 4 312 ? 4.999 -19.611 -39.883 0.50 39.44 313 THR A O 1
ATOM 6227 N N . PHE D 4 313 ? 2.896 -19.222 -39.197 0.50 31.61 314 PHE A N 1
ATOM 6228 C CA . PHE D 4 313 ? 2.551 -20.640 -39.145 0.50 35.21 314 PHE A CA 1
ATOM 6229 C C . PHE D 4 313 ? 1.702 -21.063 -40.336 0.50 38.72 314 PHE A C 1
ATOM 6230 O O . PHE D 4 313 ? 1.352 -22.236 -40.471 0.50 43.14 314 PHE A O 1
ATOM 6238 N N . ASP D 4 314 ? 1.371 -20.096 -41.190 0.50 36.42 315 ASP A N 1
ATOM 6239 C CA . ASP D 4 314 ? 0.451 -20.310 -42.308 0.50 40.04 315 ASP A CA 1
ATOM 6240 C C . ASP D 4 314 ? -0.914 -20.784 -41.821 0.50 42.50 315 ASP A C 1
ATOM 6241 O O . ASP D 4 314 ? -1.614 -21.508 -42.530 0.50 48.38 315 ASP A O 1
ATOM 6246 N N . TRP D 4 315 ? -1.285 -20.378 -40.611 0.50 38.92 316 TRP A N 1
ATOM 6247 C CA . TRP D 4 315 ? -2.638 -20.597 -40.118 0.50 37.30 316 TRP A CA 1
ATOM 6248 C C . TRP D 4 315 ? -3.565 -19.606 -40.812 0.50 39.20 316 TRP A C 1
ATOM 6249 O O . TRP D 4 315 ? -4.009 -18.625 -40.211 0.50 34.52 316 TRP A O 1
ATOM 6260 N N . THR D 4 316 ? -3.848 -19.864 -42.081 0.50 36.35 317 THR A N 1
ATOM 6261 C CA . THR D 4 316 ? -4.577 -18.907 -42.901 0.50 44.99 317 THR A CA 1
ATOM 6262 C C . THR D 4 316 ? -6.060 -19.232 -42.998 0.50 43.83 317 THR A C 1
ATOM 6263 O O . THR D 4 316 ? -6.471 -20.377 -42.798 0.50 42.25 317 THR A O 1
ATOM 6267 N N . PHE D 4 317 ? -6.850 -18.203 -43.292 0.50 47.55 318 PHE A N 1
ATOM 6268 C CA . PHE D 4 317 ? -8.282 -18.341 -43.545 0.50 43.85 318 PHE A CA 1
ATOM 6269 C C . PHE D 4 317 ? -9.009 -18.893 -42.320 0.50 49.26 318 PHE A C 1
ATOM 6270 O O . PHE D 4 317 ? -8.462 -18.889 -41.217 0.50 48.72 318 PHE A O 1
ATOM 6278 N N . ARG D 4 318 ? -10.239 -19.364 -42.514 0.50 52.30 319 ARG A N 1
ATOM 6279 C CA . ARG D 4 318 ? -11.059 -19.825 -41.395 0.50 52.36 319 ARG A CA 1
ATOM 6280 C C . ARG D 4 318 ? -10.439 -20.968 -40.571 0.50 46.90 319 ARG A C 1
ATOM 6281 O O . ARG D 4 318 ? -10.504 -20.920 -39.342 0.50 40.74 319 ARG A O 1
ATOM 6289 N N . PRO D 4 319 ? -9.850 -21.992 -41.225 0.50 39.11 320 PRO A N 1
ATOM 6290 C CA . PRO D 4 319 ? -9.211 -23.032 -40.409 0.50 42.49 320 PRO A CA 1
ATOM 6291 C C . PRO D 4 319 ? -8.121 -22.492 -39.487 0.50 43.52 320 PRO A C 1
ATOM 6292 O O . PRO D 4 319 ? -8.035 -22.913 -38.332 0.50 44.59 320 PRO A O 1
ATOM 6296 N N . GLY D 4 320 ? -7.312 -21.565 -39.991 0.50 39.49 321 GLY A N 1
ATOM 6297 C CA . GLY D 4 320 ? -6.265 -20.955 -39.193 0.50 40.67 321 GLY A CA 1
ATOM 6298 C C . GLY D 4 320 ? -6.808 -20.126 -38.046 0.50 44.66 321 GLY A C 1
ATOM 6299 O O . GLY D 4 320 ? -6.186 -20.029 -36.986 0.50 37.85 321 GLY A O 1
ATOM 6300 N N . ALA D 4 321 ? -7.970 -19.520 -38.254 0.50 42.64 322 ALA A N 1
ATOM 6301 C CA . ALA D 4 321 ? -8.619 -18.745 -37.201 0.50 38.16 322 ALA A CA 1
ATOM 6302 C C . ALA D 4 321 ? -9.109 -19.679 -36.103 0.50 44.05 322 ALA A C 1
ATOM 6303 O O . ALA D 4 321 ? -8.849 -19.454 -34.921 0.50 39.92 322 ALA A O 1
ATOM 6305 N N . ILE D 4 322 ? -9.812 -20.733 -36.507 0.50 43.73 323 ILE A N 1
ATOM 6306 C CA . ILE D 4 322 ? -10.338 -21.727 -35.579 0.50 42.65 323 ILE A CA 1
ATOM 6307 C C . ILE D 4 322 ? -9.221 -22.387 -34.778 0.50 44.93 323 ILE A C 1
ATOM 6308 O O . ILE D 4 322 ? -9.351 -22.595 -33.571 0.50 48.89 323 ILE A O 1
ATOM 6313 N N . LYS D 4 323 ? -8.127 -22.706 -35.458 0.50 39.44 324 LYS A N 1
ATOM 6314 C CA . LYS D 4 323 ? -6.962 -23.307 -34.815 0.50 40.37 324 LYS A CA 1
ATOM 6315 C C . LYS D 4 323 ? -6.443 -22.409 -33.696 0.50 41.72 324 LYS A C 1
ATOM 6316 O O . LYS D 4 323 ? -6.131 -22.883 -32.601 0.50 40.88 324 LYS A O 1
ATOM 6322 N N . LEU D 4 324 ? -6.362 -21.110 -33.972 0.50 37.05 325 LEU A N 1
ATOM 6323 C CA . LEU D 4 324 ? -5.894 -20.144 -32.982 0.50 34.87 325 LEU A CA 1
ATOM 6324 C C . LEU D 4 324 ? -6.843 -20.067 -31.798 0.50 37.14 325 LEU A C 1
ATOM 6325 O O . LEU D 4 324 ? -6.409 -20.071 -30.645 0.50 41.30 325 LEU A O 1
ATOM 6330 N N . ILE D 4 325 ? -8.137 -20.001 -32.090 0.50 41.35 326 ILE A N 1
ATOM 6331 C CA . ILE D 4 325 ? -9.157 -19.874 -31.053 0.50 43.30 326 ILE A CA 1
ATOM 6332 C C . ILE D 4 325 ? -9.113 -21.057 -30.088 0.50 41.84 326 ILE A C 1
ATOM 6333 O O . ILE D 4 325 ? -9.161 -20.871 -28.872 0.50 38.78 326 ILE A O 1
ATOM 6338 N N . LYS D 4 326 ? -8.983 -22.267 -30.628 0.50 41.09 327 LYS A N 1
ATOM 6339 C CA . LYS D 4 326 ? -8.958 -23.470 -29.803 0.50 41.37 327 LYS A CA 1
ATOM 6340 C C . LYS D 4 326 ? -7.764 -23.495 -28.852 0.50 47.33 327 LYS A C 1
ATOM 6341 O O . LYS D 4 326 ? -7.912 -23.760 -27.658 0.50 46.41 327 LYS A O 1
ATOM 6347 N N . VAL D 4 327 ? -6.584 -23.219 -29.393 0.50 46.42 328 VAL A N 1
ATOM 6348 C CA . VAL D 4 327 ? -5.347 -23.282 -28.623 0.50 45.96 328 VAL A CA 1
ATOM 6349 C C . VAL D 4 327 ? -5.274 -22.186 -27.558 0.50 41.93 328 VAL A C 1
ATOM 6350 O O . VAL D 4 327 ? -4.768 -22.407 -26.457 0.50 50.61 328 VAL A O 1
ATOM 6354 N N . LEU D 4 328 ? -5.807 -21.015 -27.878 0.50 43.74 329 LEU A N 1
ATOM 6355 C CA . LEU D 4 328 ? -5.630 -19.838 -27.033 0.50 45.45 329 LEU A CA 1
ATOM 6356 C C . LEU D 4 328 ? -6.717 -19.667 -25.973 0.50 39.04 329 LEU A C 1
ATOM 6357 O O . LEU D 4 328 ? -6.491 -19.020 -24.952 0.50 38.55 329 LEU A O 1
ATOM 6362 N N . ALA D 4 329 ? -7.891 -20.241 -26.211 0.50 41.98 330 ALA A N 1
ATOM 6363 C CA . ALA D 4 329 ? -9.041 -20.026 -25.328 0.50 45.69 330 ALA A CA 1
ATOM 6364 C C . ALA D 4 329 ? -8.808 -20.407 -23.851 0.50 39.80 330 ALA A C 1
ATOM 6365 O O . ALA D 4 329 ? -9.167 -19.629 -22.965 0.50 34.92 330 ALA A O 1
ATOM 6367 N N . PRO D 4 330 ? -8.226 -21.592 -23.573 0.50 37.68 331 PRO A N 1
ATOM 6368 C CA . PRO D 4 330 ? -8.047 -21.944 -22.156 0.50 37.61 331 PRO A CA 1
ATOM 6369 C C . PRO D 4 330 ? -7.132 -20.992 -21.382 0.50 46.90 331 PRO A C 1
ATOM 6370 O O . PRO D 4 330 ? -7.514 -20.527 -20.305 0.50 47.95 331 PRO A O 1
ATOM 6374 N N . GLY D 4 331 ? -5.946 -20.717 -21.914 0.50 43.37 332 GLY A N 1
ATOM 6375 C CA . GLY D 4 331 ? -5.005 -19.837 -21.248 0.50 33.77 332 GLY A CA 1
ATOM 6376 C C . GLY D 4 331 ? -5.564 -18.436 -21.088 0.50 41.16 332 GLY A C 1
ATOM 6377 O O . GLY D 4 331 ? -5.376 -17.787 -20.057 0.50 46.67 332 GLY A O 1
ATOM 6378 N N . LEU D 4 332 ? -6.258 -17.975 -22.121 0.50 39.48 333 LEU A N 1
ATOM 6379 C CA . LEU D 4 332 ? -6.883 -16.663 -22.102 0.50 40.59 333 LEU A CA 1
ATOM 6380 C C . LEU D 4 332 ? -7.933 -16.597 -20.999 0.50 43.05 333 LEU A C 1
ATOM 6381 O O . LEU D 4 332 ? -8.137 -15.550 -20.393 0.50 47.90 333 LEU A O 1
ATOM 6386 N N . LEU D 4 333 ? -8.591 -17.725 -20.743 0.50 46.04 334 LEU A N 1
ATOM 6387 C CA . LEU D 4 333 ? -9.572 -17.818 -19.666 0.50 47.94 334 LEU A CA 1
ATOM 6388 C C . LEU D 4 333 ? -8.915 -17.617 -18.305 0.50 48.89 334 LEU A C 1
ATOM 6389 O O . LEU D 4 333 ? -9.445 -16.907 -17.449 0.50 50.88 334 LEU A O 1
ATOM 6394 N N . VAL D 4 334 ? -7.765 -18.251 -18.108 0.50 47.66 335 VAL A N 1
ATOM 6395 C CA . VAL D 4 334 ? -7.024 -18.115 -16.861 0.50 43.52 335 VAL A CA 1
ATOM 6396 C C . VAL D 4 334 ? -6.602 -16.671 -16.637 0.50 47.58 335 VAL A C 1
ATOM 6397 O O . VAL D 4 334 ? -6.798 -16.121 -15.553 0.50 57.06 335 VAL A O 1
ATOM 6401 N N . GLN D 4 335 ? -6.033 -16.058 -17.672 0.50 49.69 336 GLN A N 1
ATOM 6402 C CA . GLN D 4 335 ? -5.557 -14.684 -17.587 0.50 51.82 336 GLN A CA 1
ATOM 6403 C C . GLN D 4 335 ? -6.681 -13.736 -17.183 0.50 51.91 336 GLN A C 1
ATOM 6404 O O . GLN D 4 335 ? -6.488 -12.872 -16.332 0.50 61.95 336 GLN A O 1
ATOM 6410 N N . ARG D 4 336 ? -7.867 -14.007 -17.677 0.50 49.27 337 ARG A N 1
ATOM 6411 C CA . ARG D 4 336 ? -8.992 -13.221 -17.283 0.50 58.77 337 ARG A CA 1
ATOM 6412 C C . ARG D 4 336 ? -9.311 -13.517 -15.849 0.50 62.42 337 ARG A C 1
ATOM 6413 O O . ARG D 4 336 ? -9.742 -12.657 -15.111 0.50 67.99 337 ARG A O 1
ATOM 6421 N N . CYS D 4 337 ? -9.097 -14.751 -15.456 0.50 54.59 338 CYS A N 1
ATOM 6422 C CA . CYS D 4 337 ? -9.433 -15.155 -14.122 0.50 56.54 338 CYS A CA 1
ATOM 6423 C C . CYS D 4 337 ? -8.585 -14.443 -13.117 0.50 57.70 338 CYS A C 1
ATOM 6424 O O . CYS D 4 337 ? -9.087 -13.920 -12.164 0.50 60.21 338 CYS A O 1
ATOM 6427 N N . LEU D 4 338 ? -7.287 -14.438 -13.328 0.50 57.48 339 LEU A N 1
ATOM 6428 C CA . LEU D 4 338 ? -6.396 -13.815 -12.397 0.50 50.74 339 LEU A CA 1
ATOM 6429 C C . LEU D 4 338 ? -6.488 -12.346 -12.522 0.50 62.68 339 LEU A C 1
ATOM 6430 O O . LEU D 4 338 ? -6.236 -11.634 -11.591 0.50 72.58 339 LEU A O 1
ATOM 6435 N N . ASP D 4 339 ? -6.831 -11.882 -13.699 0.50 66.55 340 ASP A N 1
ATOM 6436 C CA . ASP D 4 339 ? -6.877 -10.459 -13.936 0.50 75.97 340 ASP A CA 1
ATOM 6437 C C . ASP D 4 339 ? -8.130 -9.848 -13.361 0.50 79.49 340 ASP A C 1
ATOM 6438 O O . ASP D 4 339 ? -8.229 -8.652 -13.234 0.50 77.68 340 ASP A O 1
ATOM 6443 N N . ARG D 4 340 ? -9.088 -10.686 -13.011 0.50 85.12 341 ARG A N 1
ATOM 6444 C CA . ARG D 4 340 ? -10.267 -10.227 -12.306 0.50 88.83 341 ARG A CA 1
ATOM 6445 C C . ARG D 4 340 ? -9.876 -9.832 -10.919 0.50 90.13 341 ARG A C 1
ATOM 6446 O O . ARG D 4 340 ? -10.729 -9.710 -10.059 0.50 99.50 341 ARG A O 1
ATOM 6454 N N . TYR D 4 341 ? -8.591 -9.650 -10.678 0.50 96.84 342 TYR A N 1
ATOM 6455 C CA . TYR D 4 341 ? -8.131 -9.615 -9.319 0.50 109.70 342 TYR A CA 1
ATOM 6456 C C . TYR D 4 341 ? -6.678 -9.199 -9.257 0.50 101.71 342 TYR A C 1
ATOM 6457 O O . TYR D 4 341 ? -6.282 -8.232 -9.896 0.50 94.05 342 TYR A O 1
ATOM 6466 N N . GLU D 4 356 ? -24.205 -12.084 -13.522 0.50 83.20 357 GLU A N 1
ATOM 6467 C CA . GLU D 4 356 ? -22.936 -11.368 -13.494 0.50 82.86 357 GLU A CA 1
ATOM 6468 C C . GLU D 4 356 ? -22.087 -11.863 -14.675 0.50 76.37 357 GLU A C 1
ATOM 6469 O O . GLU D 4 356 ? -22.638 -12.348 -15.661 0.50 68.82 357 GLU A O 1
ATOM 6475 N N . GLU D 4 357 ? -20.767 -11.735 -14.589 0.50 85.82 358 GLU A N 1
ATOM 6476 C CA . GLU D 4 357 ? -19.879 -12.181 -15.652 0.50 73.67 358 GLU A CA 1
ATOM 6477 C C . GLU D 4 357 ? -19.860 -13.699 -15.786 0.50 73.90 358 GLU A C 1
ATOM 6478 O O . GLU D 4 357 ? -19.054 -14.375 -15.151 0.50 74.69 358 GLU A O 1
ATOM 6484 N N . SER D 4 358 ? -20.760 -14.217 -16.609 0.50 83.36 359 SER A N 1
ATOM 6485 C CA . SER D 4 358 ? -20.687 -15.602 -17.046 0.50 73.08 359 SER A CA 1
ATOM 6486 C C . SER D 4 358 ? -19.922 -15.618 -18.361 0.50 72.34 359 SER A C 1
ATOM 6487 O O . SER D 4 358 ? -19.809 -16.647 -19.028 0.50 65.61 359 SER A O 1
ATOM 6490 N N . THR D 4 359 ? -19.386 -14.454 -18.715 0.50 81.28 360 THR A N 1
ATOM 6491 C CA . THR D 4 359 ? -18.635 -14.264 -19.949 0.50 78.72 360 THR A CA 1
ATOM 6492 C C . THR D 4 359 ? -17.295 -14.997 -19.920 0.50 71.53 360 THR A C 1
ATOM 6493 O O . THR D 4 359 ? -16.511 -14.916 -20.865 0.50 75.04 360 THR A O 1
ATOM 6497 N N . LEU D 4 360 ? -17.038 -15.702 -18.822 0.50 69.63 361 LEU A N 1
ATOM 6498 C CA . LEU D 4 360 ? -15.825 -16.496 -18.672 0.50 62.86 361 LEU A CA 1
ATOM 6499 C C . LEU D 4 360 ? -16.162 -17.975 -18.548 0.50 56.29 361 LEU A C 1
ATOM 6500 O O . LEU D 4 360 ? -15.672 -18.805 -19.316 0.50 50.37 361 LEU A O 1
ATOM 6505 N N . VAL D 4 361 ? -17.010 -18.298 -17.575 0.50 61.98 362 VAL A N 1
ATOM 6506 C CA . VAL D 4 361 ? -17.349 -19.683 -17.276 0.50 49.52 362 VAL A CA 1
ATOM 6507 C C . VAL D 4 361 ? -18.851 -19.922 -17.361 0.50 48.67 362 VAL A C 1
ATOM 6508 O O . VAL D 4 361 ? -19.641 -19.206 -16.749 0.50 60.51 362 VAL A O 1
ATOM 6512 N N . LYS D 4 362 ? -19.242 -20.937 -18.129 0.50 47.38 363 LYS A N 1
ATOM 6513 C CA . LYS D 4 362 ? -20.649 -21.282 -18.274 0.50 49.63 363 LYS A CA 1
ATOM 6514 C C . LYS D 4 362 ? -21.102 -22.257 -17.189 0.50 42.96 363 LYS A C 1
ATOM 6515 O O . LYS D 4 362 ? -22.287 -22.315 -16.858 0.50 51.11 363 LYS A O 1
ATOM 6521 N N . GLY D 4 363 ? -20.163 -23.018 -16.636 0.50 45.17 364 GLY A N 1
ATOM 6522 C CA . GLY D 4 363 ? -20.489 -23.992 -15.611 0.50 39.14 364 GLY A CA 1
ATOM 6523 C C . GLY D 4 363 ? -19.309 -24.821 -15.133 0.50 37.21 364 GLY A C 1
ATOM 6524 O O . GLY D 4 363 ? -18.236 -24.812 -15.738 0.50 40.55 364 GLY A O 1
ATOM 6525 N N . ILE D 4 364 ? -19.518 -25.545 -14.036 0.50 36.80 365 ILE A N 1
ATOM 6526 C CA . ILE D 4 364 ? -18.507 -26.429 -13.467 0.50 35.07 365 ILE A CA 1
ATOM 6527 C C . ILE D 4 364 ? -19.078 -27.844 -13.369 0.50 34.58 365 ILE A C 1
ATOM 6528 O O . ILE D 4 364 ? -20.254 -28.020 -13.058 0.50 37.78 365 ILE A O 1
ATOM 6533 N N . SER D 4 365 ? -18.253 -28.848 -13.650 0.50 30.12 366 SER A N 1
ATOM 6534 C CA . SER D 4 365 ? -18.754 -30.208 -13.827 0.50 38.10 366 SER A CA 1
ATOM 6535 C C . SER D 4 365 ? -18.167 -31.212 -12.841 0.50 37.15 366 SER A C 1
ATOM 6536 O O . SER D 4 365 ? -18.778 -32.245 -12.571 0.50 36.74 366 SER A O 1
ATOM 6547 N N . ARG D 4 367 ? -14.492 -32.109 -9.886 0.50 37.93 368 ARG A N 1
ATOM 6548 C CA . ARG D 4 367 ? -13.296 -31.744 -9.134 0.50 36.84 368 ARG A CA 1
ATOM 6549 C C . ARG D 4 367 ? -12.268 -32.867 -9.229 0.50 35.48 368 ARG A C 1
ATOM 6550 O O . ARG D 4 367 ? -12.633 -34.041 -9.315 0.50 36.88 368 ARG A O 1
ATOM 6558 N N . ARG D 4 368 ? -10.986 -32.515 -9.218 0.50 38.03 369 ARG A N 1
ATOM 6559 C CA . ARG D 4 368 ? -9.932 -33.523 -9.246 0.50 34.63 369 ARG A CA 1
ATOM 6560 C C . ARG D 4 368 ? -8.629 -33.020 -8.632 0.50 38.09 369 ARG A C 1
ATOM 6561 O O . ARG D 4 368 ? -8.379 -31.813 -8.569 0.50 33.70 369 ARG A O 1
ATOM 6569 N N . GLU D 4 369 ? -7.806 -33.961 -8.178 0.50 34.47 370 GLU A N 1
ATOM 6570 C CA . GLU D 4 369 ? -6.464 -33.662 -7.694 0.50 34.29 370 GLU A CA 1
ATOM 6571 C C . GLU D 4 369 ? -5.466 -34.552 -8.425 0.50 36.91 370 GLU A C 1
ATOM 6572 O O . GLU D 4 369 ? -5.044 -35.589 -7.916 0.50 43.98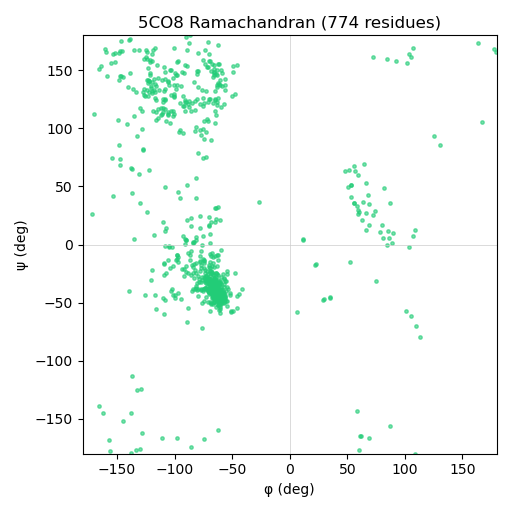 370 GLU A O 1
ATOM 6578 N N . HIS D 4 370 ? -5.094 -34.132 -9.629 0.50 39.21 371 HIS A N 1
ATOM 6579 C CA . HIS D 4 370 ? -4.311 -34.961 -10.533 0.50 38.77 371 HIS A CA 1
ATOM 6580 C C . HIS D 4 370 ? -2.826 -34.956 -10.183 0.50 42.25 371 HIS A C 1
ATOM 6581 O O . HIS D 4 370 ? -2.302 -33.961 -9.676 0.50 44.09 371 HIS A O 1
ATOM 6588 N N . PHE D 4 371 ? -2.147 -36.065 -10.465 0.50 39.91 372 PHE A N 1
ATOM 6589 C CA . PHE D 4 371 ? -0.734 -36.195 -10.126 0.50 43.13 372 PHE A CA 1
ATOM 6590 C C . PHE D 4 371 ? 0.148 -35.290 -10.985 0.50 45.62 372 PHE A C 1
ATOM 6591 O O . PHE D 4 371 ? 1.265 -34.951 -10.592 0.50 45.21 372 PHE A O 1
ATOM 6599 N N . SER D 4 372 ? -0.356 -34.900 -12.152 0.50 35.84 373 SER A N 1
ATOM 6600 C CA . SER D 4 372 ? 0.406 -34.048 -13.063 0.50 36.81 373 SER A CA 1
ATOM 6601 C C . SER D 4 372 ? 0.559 -32.639 -12.506 0.50 39.63 373 SER A C 1
ATOM 6602 O O . SER D 4 372 ? 1.445 -31.891 -12.913 0.50 44.30 373 SER A O 1
ATOM 6605 N N . THR D 4 373 ? -0.321 -32.283 -11.576 0.50 35.12 374 THR A N 1
ATOM 6606 C CA . THR D 4 373 ? -0.275 -30.982 -10.921 0.50 39.63 374 THR A CA 1
ATOM 6607 C C . THR D 4 373 ? 0.185 -31.120 -9.478 0.50 40.42 374 THR A C 1
ATOM 6608 O O . THR D 4 373 ? 0.087 -30.173 -8.691 0.50 40.87 374 THR A O 1
ATOM 6612 N N . ASP D 4 374 ? 0.691 -32.307 -9.142 0.50 42.11 375 ASP A N 1
ATOM 6613 C CA . ASP D 4 374 ? 1.012 -32.670 -7.764 0.50 40.56 375 ASP A CA 1
ATOM 6614 C C . ASP D 4 374 ? -0.198 -32.447 -6.863 0.50 41.11 375 ASP A C 1
ATOM 6615 O O . ASP D 4 374 ? -0.106 -31.780 -5.831 0.50 42.96 375 ASP A O 1
ATOM 6620 N N . ALA D 4 375 ? -1.330 -33.005 -7.283 0.50 39.42 376 ALA A N 1
ATOM 6621 C CA . ALA D 4 375 ? -2.585 -32.953 -6.537 0.50 38.15 376 ALA A CA 1
ATOM 6622 C C . ALA D 4 375 ? -3.071 -31.528 -6.263 0.50 39.25 376 ALA A C 1
ATOM 6623 O O . ALA D 4 375 ? -3.689 -31.269 -5.234 0.50 51.96 376 ALA A O 1
ATOM 6625 N N . THR D 4 376 ? -2.792 -30.613 -7.187 0.50 36.70 377 THR A N 1
ATOM 6626 C CA . THR D 4 376 ? -3.355 -29.268 -7.115 0.50 38.84 377 THR A CA 1
ATOM 6627 C C . THR D 4 376 ? -4.827 -29.308 -7.516 0.50 34.32 377 THR A C 1
ATOM 6628 O O . THR D 4 376 ? -5.154 -29.744 -8.621 0.50 40.58 377 THR A O 1
ATOM 6632 N N . PRO D 4 377 ? -5.718 -28.865 -6.616 0.50 36.75 378 PRO A N 1
ATOM 6633 C CA . PRO D 4 377 ? -7.169 -28.908 -6.839 0.50 36.04 378 PRO A CA 1
ATOM 6634 C C . PRO D 4 377 ? -7.601 -28.173 -8.105 0.50 35.76 378 PRO A C 1
ATOM 6635 O O . PRO D 4 377 ? -7.346 -26.976 -8.251 0.50 39.43 378 PRO A O 1
ATOM 6639 N N . GLU D 4 378 ? -8.242 -28.898 -9.014 0.50 32.44 379 GLU A N 1
ATOM 6640 C CA . GLU D 4 378 ? -8.720 -28.321 -10.263 0.50 33.21 379 GLU A CA 1
ATOM 6641 C C . GLU D 4 378 ? -10.219 -28.544 -10.416 0.50 31.07 379 GLU A C 1
ATOM 6642 O O . GLU D 4 378 ? -10.771 -29.512 -9.890 0.50 38.58 379 GLU A O 1
ATOM 6648 N N . LEU D 4 379 ? -10.873 -27.645 -11.141 0.50 31.00 380 LEU A N 1
ATOM 6649 C CA . LEU D 4 379 ? -12.293 -27.790 -11.424 0.50 35.68 380 LEU A CA 1
ATOM 6650 C C . LEU D 4 379 ? -12.539 -27.815 -12.931 0.50 39.92 380 LEU A C 1
ATOM 6651 O O . LEU D 4 379 ? -11.901 -27.082 -13.686 0.50 42.28 380 LEU A O 1
ATOM 6656 N N . ARG D 4 380 ? -13.464 -28.670 -13.353 0.50 32.53 381 ARG A N 1
ATOM 6657 C CA . ARG D 4 380 ? -13.791 -28.833 -14.762 0.50 35.50 381 ARG A CA 1
ATOM 6658 C C . ARG D 4 380 ? -14.746 -27.740 -15.234 0.50 34.63 381 ARG A C 1
ATOM 6659 O O . ARG D 4 380 ? -15.950 -27.814 -14.982 0.50 43.68 381 ARG A O 1
ATOM 6667 N N . VAL D 4 381 ? -14.212 -26.729 -15.915 0.50 33.72 382 VAL A N 1
ATOM 6668 C CA . VAL D 4 381 ? -15.028 -25.596 -16.355 0.50 37.43 382 VAL A CA 1
ATOM 6669 C C . VAL D 4 381 ? -15.434 -25.690 -17.819 0.50 41.61 382 VAL A C 1
ATOM 6670 O O . VAL D 4 381 ? -14.699 -26.231 -18.649 0.50 41.96 382 VAL A O 1
ATOM 6674 N N . SER D 4 382 ? -16.617 -25.163 -18.125 0.50 41.79 383 SER A N 1
ATOM 6675 C CA . SER D 4 382 ? -17.087 -25.076 -19.501 0.50 41.31 383 SER A CA 1
ATOM 6676 C C . SER D 4 382 ? -17.120 -23.621 -19.956 0.50 43.04 383 SER A C 1
ATOM 6677 O O . SER D 4 382 ? -17.475 -22.724 -19.188 0.50 44.26 383 SER A O 1
ATOM 6680 N N . PHE D 4 383 ? -16.745 -23.396 -21.210 0.50 42.86 384 PHE A N 1
ATOM 6681 C CA . PHE D 4 383 ? -16.648 -22.054 -21.767 0.50 40.07 384 PHE A CA 1
ATOM 6682 C C . PHE D 4 383 ? -16.881 -22.091 -23.272 0.50 44.79 384 PHE A C 1
ATOM 6683 O O . PHE D 4 383 ? -16.839 -23.156 -23.890 0.50 41.63 384 PHE A O 1
ATOM 6691 N N . ILE D 4 384 ? -17.127 -20.927 -23.862 0.50 42.60 385 ILE A N 1
ATOM 6692 C CA . ILE D 4 384 ? -17.267 -20.835 -25.308 0.50 43.93 385 ILE A CA 1
ATOM 6693 C C . ILE D 4 384 ? -16.044 -20.148 -25.899 0.50 41.44 385 ILE A C 1
ATOM 6694 O O . ILE D 4 384 ? -15.883 -18.934 -25.767 0.50 46.21 385 ILE A O 1
ATOM 6699 N N . PRO D 4 385 ? -15.179 -20.935 -26.554 0.50 43.00 386 PRO A N 1
ATOM 6700 C CA . PRO D 4 385 ? -13.874 -20.509 -27.076 0.50 37.83 386 PRO A CA 1
ATOM 6701 C C . PRO D 4 385 ? -13.943 -19.241 -27.927 0.50 45.77 386 PRO A C 1
ATOM 6702 O O . PRO D 4 385 ? -13.275 -18.259 -27.603 0.50 39.93 386 PRO A O 1
ATOM 6706 N N . ALA D 4 386 ? -14.743 -19.267 -28.990 0.50 50.51 387 ALA A N 1
ATOM 6707 C CA . ALA D 4 386 ? -14.863 -18.129 -29.898 0.50 51.08 387 ALA A CA 1
ATOM 6708 C C . ALA D 4 386 ? -15.341 -16.872 -29.173 0.50 45.80 387 ALA A C 1
ATOM 6709 O O . ALA D 4 386 ? -14.794 -15.786 -29.372 0.50 51.03 387 ALA A O 1
ATOM 6711 N N . GLU D 4 387 ? -16.361 -17.025 -28.336 0.50 46.40 388 GLU A N 1
ATOM 6712 C CA . GLU D 4 387 ? -16.890 -15.914 -27.553 0.50 48.06 388 GLU A CA 1
ATOM 6713 C C . GLU D 4 387 ? -15.828 -15.346 -26.622 0.50 50.65 388 GLU A 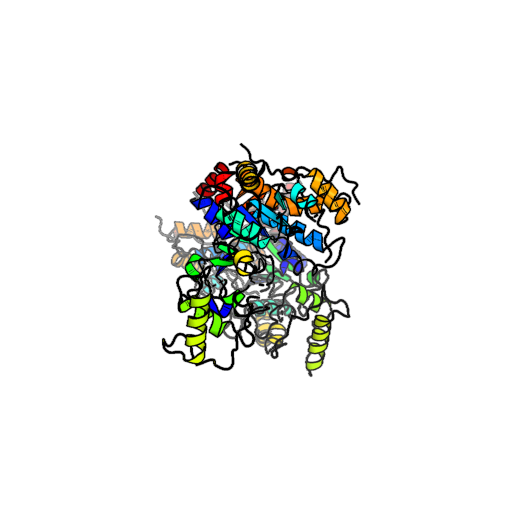C 1
ATOM 6714 O O . GLU D 4 387 ? -15.736 -14.134 -26.430 0.50 48.39 388 GLU A O 1
ATOM 6720 N N . LEU D 4 388 ? -15.018 -16.231 -26.050 0.50 46.82 389 LEU A N 1
ATOM 6721 C CA . LEU D 4 388 ? -13.997 -15.830 -25.092 0.50 43.98 389 LEU A CA 1
ATOM 6722 C C . LEU D 4 388 ? -12.818 -15.145 -25.778 0.50 47.65 389 LEU A C 1
ATOM 6723 O O . LEU D 4 388 ? -12.372 -14.082 -25.346 0.50 39.21 389 LEU A O 1
ATOM 6728 N N . VAL D 4 389 ? -12.316 -15.763 -26.843 0.50 47.43 390 VAL A N 1
ATOM 6729 C CA . VAL D 4 389 ? -11.184 -15.211 -27.582 0.50 48.35 390 VAL A CA 1
ATOM 6730 C C . VAL D 4 389 ? -11.591 -13.925 -28.294 0.50 47.60 390 VAL A C 1
ATOM 6731 O O . VAL D 4 389 ? -10.819 -12.969 -28.357 0.50 47.57 390 VAL A O 1
ATOM 6735 N N . GLY D 4 390 ? -12.814 -13.899 -28.813 0.50 46.51 391 GLY A N 1
ATOM 6736 C CA . GLY D 4 390 ? -13.335 -12.696 -29.437 0.50 52.04 391 GLY A CA 1
ATOM 6737 C C . GLY D 4 390 ? -12.877 -12.516 -30.872 0.50 62.85 391 GLY A C 1
ATOM 6738 O O . GLY D 4 390 ? -12.399 -11.446 -31.253 0.50 59.13 391 GLY A O 1
ATOM 6739 N N . LEU D 4 391 ? -13.013 -13.579 -31.659 0.50 55.96 392 LEU A N 1
ATOM 6740 C CA . LEU D 4 391 ? -12.811 -13.534 -33.105 0.50 56.49 392 LEU A CA 1
ATOM 6741 C C . LEU D 4 391 ? -13.871 -14.402 -33.777 0.50 49.34 392 LEU A C 1
ATOM 6742 O O . LEU D 4 391 ? -14.146 -15.506 -33.314 0.50 56.04 392 LEU A O 1
ATOM 6747 N N . ASP D 4 392 ? -14.474 -13.905 -34.853 0.50 58.38 393 ASP A N 1
ATOM 6748 C CA . ASP D 4 392 ? -15.463 -14.688 -35.586 0.50 62.90 393 ASP A CA 1
ATOM 6749 C C . ASP D 4 392 ? -14.842 -15.242 -36.867 0.50 62.53 393 ASP A C 1
ATOM 6750 O O . ASP D 4 392 ? -14.467 -14.480 -37.753 0.50 62.68 393 ASP A O 1
ATOM 6755 N N . PRO D 4 393 ? -14.724 -16.577 -36.958 0.50 54.76 394 PRO A N 1
ATOM 6756 C CA . PRO D 4 393 ? -14.213 -17.312 -38.125 0.50 56.40 394 PRO A CA 1
ATOM 6757 C C . PRO D 4 393 ? -15.036 -17.073 -39.386 0.50 62.16 394 PRO A C 1
ATOM 6758 O O . PRO D 4 393 ? -14.668 -17.565 -40.454 0.50 65.83 394 PRO A O 1
ATOM 6762 N N . GLY D 4 394 ? -16.137 -16.339 -39.256 0.50 60.73 395 GLY A N 1
ATOM 6763 C CA . GLY D 4 394 ? -16.990 -16.013 -40.383 0.50 62.07 395 GLY A CA 1
ATOM 6764 C C . GLY D 4 394 ? -16.446 -14.866 -41.217 0.50 61.22 395 GLY A C 1
ATOM 6765 O O . GLY D 4 394 ? -16.727 -14.773 -42.412 0.50 62.79 395 GLY A O 1
ATOM 6766 N N . GLN D 4 395 ? -15.664 -13.990 -40.591 0.50 59.09 396 GLN A N 1
ATOM 6767 C CA . GLN D 4 395 ? -15.021 -12.894 -41.308 0.50 64.97 396 GLN A CA 1
ATOM 6768 C C . GLN D 4 395 ? -13.814 -13.394 -42.094 0.50 67.47 396 GLN A C 1
ATOM 6769 O O . GLN D 4 395 ? -13.182 -12.642 -42.839 0.50 61.11 396 GLN A O 1
ATOM 6775 N N . GLU D 4 396 ? -13.497 -14.670 -41.913 0.50 56.70 397 GLU A N 1
ATOM 6776 C CA . GLU D 4 396 ? -12.413 -15.315 -42.644 0.50 49.14 397 GLU A CA 1
ATOM 6777 C C . GLU D 4 396 ? -12.968 -16.080 -43.838 0.50 52.01 397 GLU A C 1
ATOM 6778 O O . GLU D 4 396 ? -14.070 -16.629 -43.768 0.50 59.88 397 GLU A O 1
ATOM 6784 N N . PRO D 4 397 ? -12.205 -16.114 -44.926 0.50 44.98 398 PRO A N 1
ATOM 6785 C CA . PRO D 4 397 ? -12.627 -16.820 -46.139 0.50 49.97 398 PRO A CA 1
ATOM 6786 C C . PRO D 4 397 ? -12.575 -18.333 -45.961 0.50 61.96 398 PRO A C 1
ATOM 6787 O O . PRO D 4 397 ? -11.490 -18.912 -45.914 0.50 65.80 398 PRO A O 1
ATOM 6791 N N . GLU D 4 398 ? -13.742 -18.963 -45.863 0.50 56.48 399 GLU A N 1
ATOM 6792 C CA . GLU D 4 398 ? -13.819 -20.407 -45.689 0.50 65.33 399 GLU A CA 1
ATOM 6793 C C . GLU D 4 398 ? -13.236 -21.142 -46.891 0.50 62.59 399 GLU A C 1
ATOM 6794 O O . GLU D 4 398 ? -13.277 -20.642 -48.015 0.50 52.16 399 GLU A O 1
ATOM 6800 N N . VAL D 4 399 ? -12.694 -22.331 -46.648 0.50 64.63 400 VAL A N 1
ATOM 6801 C CA . VAL D 4 399 ? -12.101 -23.134 -47.707 0.50 56.88 400 VAL A CA 1
ATOM 6802 C C . VAL D 4 399 ? -13.137 -24.050 -48.350 0.50 67.09 400 VAL A C 1
ATOM 6803 O O . VAL D 4 399 ? -13.235 -24.131 -49.575 0.50 63.95 400 VAL A O 1
ATOM 6807 N N . PRO D 4 431 ? -15.034 -32.683 -35.711 0.50 87.48 432 PRO A N 1
ATOM 6808 C CA . PRO D 4 431 ? -15.134 -31.303 -36.199 0.50 79.70 432 PRO A CA 1
ATOM 6809 C C . PRO D 4 431 ? -15.332 -30.299 -35.060 0.50 80.38 432 PRO A C 1
ATOM 6810 O O . PRO D 4 431 ? -16.381 -30.301 -34.414 0.50 76.65 432 PRO A O 1
ATOM 6814 N N . PHE D 4 432 ? -14.333 -29.455 -34.831 0.50 75.84 433 PHE A N 1
ATOM 6815 C CA . PHE D 4 432 ? -14.334 -28.532 -33.697 0.50 66.34 433 PHE A CA 1
ATOM 6816 C C . PHE D 4 432 ? -15.128 -27.255 -33.969 0.50 65.71 433 PHE A C 1
ATOM 6817 O O . PHE D 4 432 ? -14.762 -26.454 -34.832 0.50 61.51 433 PHE A O 1
ATOM 6825 N N . ASP D 4 433 ? -16.210 -27.069 -33.220 0.50 61.09 434 ASP A N 1
ATOM 6826 C CA . ASP D 4 433 ? -17.022 -25.860 -33.317 0.50 63.15 434 ASP A CA 1
ATOM 6827 C C . ASP D 4 433 ? -16.683 -24.913 -32.166 0.50 65.45 434 ASP A C 1
ATOM 6828 O O . ASP D 4 433 ? -16.981 -25.208 -31.007 0.50 59.55 434 ASP A O 1
ATOM 6833 N N . PRO D 4 434 ? -16.067 -23.766 -32.489 0.50 60.52 435 PRO A N 1
ATOM 6834 C CA . PRO D 4 434 ? -15.649 -22.784 -31.480 0.50 59.86 435 PRO A CA 1
ATOM 6835 C C . PRO D 4 434 ? -16.820 -22.083 -30.786 0.50 58.17 435 PRO A C 1
ATOM 6836 O O . PRO D 4 434 ? -16.606 -21.376 -29.800 0.50 53.26 435 PRO A O 1
ATOM 6840 N N . TRP D 4 435 ? -18.034 -22.281 -31.290 0.50 56.77 436 TRP A N 1
ATOM 6841 C CA . TRP D 4 435 ? -19.211 -21.646 -30.700 0.50 51.77 436 TRP A CA 1
ATOM 6842 C C . TRP D 4 435 ? -19.943 -22.583 -29.742 0.50 58.61 436 TRP A C 1
ATOM 6843 O O . TRP D 4 435 ? -20.835 -22.164 -29.003 0.50 58.96 436 TRP A O 1
ATOM 6854 N N . GLN D 4 436 ? -19.551 -23.853 -29.757 0.50 57.44 437 GLN A N 1
ATOM 6855 C CA . GLN D 4 436 ? -20.058 -24.835 -28.805 0.50 50.70 437 GLN A CA 1
ATOM 6856 C C . GLN D 4 436 ? -19.178 -24.841 -27.552 0.50 55.03 437 GLN A C 1
ATOM 6857 O O . GLN D 4 436 ? -18.003 -24.474 -27.622 0.50 53.77 437 GLN A O 1
ATOM 6863 N N . PRO D 4 437 ? -19.746 -25.228 -26.400 0.50 59.77 438 PRO A N 1
ATOM 6864 C CA . PRO D 4 437 ? -18.974 -25.330 -25.152 0.50 55.55 438 PRO A CA 1
ATOM 6865 C C . PRO D 4 437 ? -17.749 -26.243 -25.246 0.50 51.27 438 PRO A C 1
ATOM 6866 O O . PRO D 4 437 ? -17.823 -27.323 -25.833 0.50 47.18 438 PRO A O 1
ATOM 6870 N N . ASP D 4 438 ? -16.636 -25.801 -24.666 0.50 47.82 439 ASP A N 1
ATOM 6871 C CA . ASP D 4 438 ? -15.436 -26.622 -24.544 0.50 44.68 439 ASP A CA 1
ATOM 6872 C C . ASP D 4 438 ? -15.082 -26.758 -23.060 0.50 53.84 439 ASP A C 1
ATOM 6873 O O . ASP D 4 438 ? -15.486 -25.928 -22.246 0.50 49.35 439 ASP A O 1
ATOM 6878 N N . LEU D 4 439 ? -14.340 -27.805 -22.711 0.50 50.67 440 LEU A N 1
ATOM 6879 C CA . LEU D 4 439 ? -14.017 -28.071 -21.309 0.50 45.05 440 LEU A CA 1
ATOM 6880 C C . LEU D 4 439 ? -12.523 -27.940 -21.023 0.50 42.69 440 LEU A C 1
ATOM 6881 O O . LEU D 4 439 ? -11.686 -28.305 -21.846 0.50 53.09 440 LEU A O 1
ATOM 6886 N N . ALA D 4 440 ? -12.196 -27.418 -19.845 0.50 39.08 441 ALA A N 1
ATOM 6887 C CA . ALA D 4 440 ? -10.805 -27.284 -19.427 0.50 36.14 441 ALA A CA 1
ATOM 6888 C C . ALA D 4 440 ? -10.664 -27.438 -17.918 0.50 39.17 441 ALA A C 1
ATOM 6889 O O . ALA D 4 440 ? -11.543 -27.035 -17.157 0.50 38.60 441 ALA A O 1
ATOM 6891 N N . TRP D 4 441 ? -9.556 -28.031 -17.488 0.50 35.23 442 TRP A N 1
ATOM 6892 C CA . TRP D 4 441 ? -9.231 -28.088 -16.070 0.50 29.38 442 TRP A CA 1
ATOM 6893 C C . TRP D 4 441 ? -8.517 -26.808 -15.652 0.50 37.00 442 TRP A C 1
ATOM 6894 O O . TRP D 4 441 ? -7.475 -26.467 -16.208 0.50 38.21 442 TRP A O 1
ATOM 6905 N N . VAL D 4 442 ? -9.085 -26.099 -14.680 0.50 35.08 443 VAL A N 1
ATOM 6906 C CA . VAL D 4 442 ? -8.473 -24.876 -14.172 0.50 32.68 443 VAL A CA 1
ATOM 6907 C C . VAL D 4 442 ? -8.331 -24.969 -12.656 0.50 30.23 443 VAL A C 1
ATOM 6908 O O . VAL D 4 442 ? -9.272 -25.382 -11.973 0.50 32.28 443 VAL A O 1
ATOM 6912 N N . PRO D 4 443 ? -7.147 -24.607 -12.125 0.50 30.91 444 PRO A N 1
ATOM 6913 C CA . PRO D 4 443 ? -6.902 -24.621 -10.678 0.50 34.78 444 PRO A CA 1
ATOM 6914 C C . PRO D 4 443 ? -7.992 -23.905 -9.894 0.50 34.35 444 PRO A C 1
ATOM 6915 O O . PRO D 4 443 ? -8.330 -22.761 -10.208 0.50 32.87 444 PRO A O 1
ATOM 6919 N N . GLU D 4 444 ? -8.532 -24.592 -8.891 0.50 32.57 445 GLU A N 1
ATOM 6920 C CA . GLU D 4 444 ? -9.614 -24.080 -8.059 0.50 26.87 445 GLU A CA 1
ATOM 6921 C C . GLU D 4 444 ? -9.305 -22.700 -7.487 0.50 32.56 445 GLU A C 1
ATOM 6922 O O . GLU D 4 444 ? -10.171 -21.829 -7.451 0.50 33.72 445 GLU A O 1
ATOM 6928 N N . THR D 4 445 ? -8.067 -22.510 -7.046 0.50 24.73 446 THR A N 1
ATOM 6929 C CA . THR D 4 445 ? -7.648 -21.239 -6.470 0.50 33.19 446 THR A CA 1
ATOM 6930 C C . THR D 4 445 ? -7.876 -20.091 -7.450 0.50 40.49 446 THR A C 1
ATOM 6931 O O . THR D 4 445 ? -8.445 -19.062 -7.092 0.50 42.55 446 THR A O 1
ATOM 6935 N N . ILE D 4 446 ? -7.446 -20.283 -8.690 0.50 34.86 447 ILE A N 1
ATOM 6936 C CA . ILE D 4 446 ? -7.620 -19.267 -9.719 0.50 37.69 447 ILE A CA 1
ATOM 6937 C C . ILE D 4 446 ? -9.103 -18.984 -9.964 0.50 38.98 447 ILE A C 1
ATOM 6938 O O . ILE D 4 446 ? -9.507 -17.833 -10.140 0.50 47.90 447 ILE A O 1
ATOM 6943 N N . LEU D 4 447 ? -9.916 -20.035 -9.940 0.50 32.93 448 LEU A N 1
ATOM 6944 C CA . LEU D 4 447 ? -11.350 -19.897 -10.169 0.50 37.17 448 LEU A CA 1
ATOM 6945 C C . LEU D 4 447 ? -12.050 -19.138 -9.044 0.50 42.20 448 LEU A C 1
ATOM 6946 O O . LEU D 4 447 ? -12.977 -18.365 -9.294 0.50 44.40 448 LEU A O 1
ATOM 6951 N N . LYS D 4 448 ? -11.614 -19.363 -7.808 0.50 41.07 449 LYS A N 1
ATOM 6952 C CA . LYS D 4 448 ? -12.193 -18.662 -6.668 0.50 47.98 449 LYS A CA 1
ATOM 6953 C C . LYS D 4 448 ? -11.915 -17.164 -6.761 0.50 47.82 449 LYS A C 1
ATOM 6954 O O . LYS D 4 448 ? -12.727 -16.343 -6.337 0.50 47.92 449 LYS A O 1
ATOM 6960 N N . LEU D 4 449 ? -10.763 -16.820 -7.328 0.50 46.87 450 LEU A N 1
ATOM 6961 C CA . LEU D 4 449 ? -10.349 -15.428 -7.464 0.50 53.25 450 LEU A CA 1
ATOM 6962 C C . LEU D 4 449 ? -11.111 -14.700 -8.570 0.50 55.34 450 LEU A C 1
ATOM 6963 O O . LEU D 4 449 ? -11.455 -13.524 -8.428 0.50 59.84 450 LEU A O 1
ATOM 6968 N N . GLY D 4 450 ? -11.373 -15.403 -9.668 0.50 53.60 451 GLY A N 1
ATOM 6969 C CA . GLY D 4 450 ? -11.942 -14.783 -10.853 0.50 47.98 451 GLY A CA 1
ATOM 6970 C C . GLY D 4 450 ? -13.445 -14.910 -10.991 0.50 54.05 451 GLY A C 1
ATOM 6971 O O . GLY D 4 450 ? -14.120 -13.959 -11.384 0.50 62.05 451 GLY A O 1
ATOM 6972 N N . VAL D 4 451 ? -13.976 -16.090 -10.679 0.50 56.86 452 VAL A N 1
ATOM 6973 C CA . VAL D 4 451 ? -15.412 -16.330 -10.787 0.50 54.58 452 VAL A CA 1
ATOM 6974 C C . VAL D 4 451 ? -15.983 -16.966 -9.515 0.50 58.41 452 VAL A C 1
ATOM 6975 O O . VAL D 4 451 ? -16.543 -18.063 -9.561 0.50 54.71 452 VAL A O 1
ATOM 6979 N N . PRO D 4 452 ? -15.870 -16.256 -8.379 0.50 56.63 453 PRO A N 1
ATOM 6980 C CA . PRO D 4 452 ? -16.192 -16.828 -7.065 0.50 56.73 453 PRO A CA 1
ATOM 6981 C C . PRO D 4 452 ? -17.638 -17.300 -6.923 0.50 47.52 453 PRO A C 1
ATOM 6982 O O . PRO D 4 452 ? -17.873 -18.337 -6.300 0.50 46.50 453 PRO A O 1
ATOM 6986 N N . VAL D 4 453 ? -18.585 -16.559 -7.487 0.50 52.16 454 VAL A N 1
ATOM 6987 C CA . VAL D 4 453 ? -19.997 -16.903 -7.339 0.50 57.66 454 VAL A CA 1
ATOM 6988 C C . VAL D 4 453 ? -20.312 -18.233 -8.017 0.50 53.85 454 VAL A C 1
ATOM 6989 O O . VAL D 4 453 ? -21.083 -19.043 -7.499 0.50 51.14 454 VAL A O 1
ATOM 6993 N N . THR D 4 454 ? -19.701 -18.464 -9.174 0.50 52.05 455 THR A N 1
ATOM 6994 C CA . THR D 4 454 ? -19.885 -19.714 -9.905 0.50 44.76 455 THR A CA 1
ATOM 6995 C C . THR D 4 454 ? -19.363 -20.903 -9.101 0.50 48.21 455 THR A C 1
ATOM 6996 O O . THR D 4 454 ? -20.016 -21.946 -9.018 0.50 49.57 455 THR A O 1
ATOM 7000 N N . VAL D 4 455 ? -18.187 -20.736 -8.503 0.50 48.75 456 VAL A N 1
ATOM 7001 C CA . VAL D 4 455 ? -17.569 -21.782 -7.697 0.50 45.02 456 VAL A CA 1
ATOM 7002 C C . VAL D 4 455 ? -18.421 -22.121 -6.471 0.50 47.52 456 VAL A C 1
ATOM 7003 O O . VAL D 4 455 ? -18.517 -23.282 -6.070 0.50 53.52 456 VAL A O 1
ATOM 7007 N N . GLU D 4 456 ? -19.057 -21.108 -5.889 0.50 45.21 457 GLU A N 1
ATOM 7008 C CA . GLU D 4 456 ? -19.902 -21.320 -4.717 0.50 52.08 457 GLU A CA 1
ATOM 7009 C C . GLU D 4 456 ? -21.171 -22.085 -5.079 0.50 46.83 457 GLU A C 1
ATOM 7010 O O . GLU D 4 456 ? -21.625 -22.936 -4.314 0.50 43.19 457 GLU A O 1
ATOM 7016 N N . ASP D 4 457 ? -21.743 -21.787 -6.242 0.50 48.52 458 ASP A N 1
ATOM 7017 C CA . ASP D 4 457 ? -22.929 -22.504 -6.709 0.50 53.36 458 ASP A CA 1
ATOM 7018 C C . ASP D 4 457 ? -22.612 -23.980 -6.909 0.50 53.12 458 ASP A C 1
ATOM 7019 O O . ASP D 4 457 ? -23.419 -24.852 -6.583 0.50 49.92 458 ASP A O 1
ATOM 7024 N N . TRP D 4 458 ? -21.426 -24.249 -7.444 0.50 51.99 459 TRP A N 1
ATOM 7025 C CA . TRP D 4 458 ? -20.966 -25.617 -7.638 0.50 46.01 459 TRP A CA 1
ATOM 7026 C C . TRP D 4 458 ? -20.735 -26.327 -6.308 0.50 42.88 459 TRP A C 1
ATOM 7027 O O . TRP D 4 458 ? -21.109 -27.488 -6.143 0.50 40.79 459 TRP A O 1
ATOM 7038 N N . GLU D 4 459 ? -20.115 -25.623 -5.366 0.50 38.84 460 GLU A N 1
ATOM 7039 C CA . GLU D 4 459 ? -19.820 -26.183 -4.050 0.50 45.68 460 GLU A CA 1
ATOM 7040 C C . GLU D 4 459 ? -21.077 -26.606 -3.296 0.50 46.01 460 GLU A C 1
ATOM 7041 O O . GLU D 4 459 ? -21.083 -27.633 -2.619 0.50 42.83 460 GLU A O 1
ATOM 7047 N N . GLU D 4 460 ? -22.138 -25.813 -3.411 0.50 47.92 461 GLU A N 1
ATOM 7048 C CA . GLU D 4 460 ? -23.352 -26.065 -2.638 0.50 56.83 461 GLU A CA 1
ATOM 7049 C C . GLU D 4 460 ? -24.255 -27.103 -3.295 0.50 52.49 461 GLU A C 1
ATOM 7050 O O . GLU D 4 460 ? -24.991 -27.815 -2.613 0.50 45.56 461 GLU A O 1
ATOM 7056 N N . GLY D 4 461 ? -24.202 -27.187 -4.620 0.50 51.11 462 GLY A N 1
ATOM 7057 C CA . GLY D 4 461 ? -24.944 -28.213 -5.329 0.50 43.71 462 GLY A CA 1
ATOM 7058 C C . GLY D 4 461 ? -24.296 -29.556 -5.059 0.50 49.54 462 GLY A C 1
ATOM 7059 O O . GLY D 4 461 ? -24.935 -30.606 -5.135 0.50 57.20 462 GLY A O 1
ATOM 7060 N N . GLN D 4 462 ? -23.007 -29.521 -4.739 0.50 46.65 463 GLN A N 1
ATOM 7061 C CA . GLN D 4 462 ? -22.255 -30.738 -4.454 0.50 35.05 463 GLN A CA 1
ATOM 7062 C C . GLN D 4 462 ? -22.708 -31.373 -3.143 0.50 46.01 463 GLN A C 1
ATOM 7063 O O . GLN D 4 462 ? -23.124 -32.531 -3.115 0.50 53.23 463 GLN A O 1
ATOM 7069 N N . ARG D 4 463 ? -22.625 -30.607 -2.061 0.50 45.48 464 ARG A N 1
ATOM 7070 C CA . ARG D 4 463 ? -23.026 -31.093 -0.746 0.50 57.16 464 ARG A CA 1
ATOM 7071 C C . ARG D 4 463 ? -24.519 -31.401 -0.702 0.50 52.35 464 ARG A C 1
ATOM 7072 O O . ARG D 4 463 ? -25.161 -31.261 0.338 0.50 56.65 464 ARG A O 1
ATOM 7080 N N . SER D 4 464 ? -25.065 -31.820 -1.839 0.50 65.54 465 SER A N 1
ATOM 7081 C CA . SER D 4 464 ? -26.482 -32.148 -1.933 0.50 66.78 465 SER A CA 1
ATOM 7082 C C . SER D 4 464 ? -26.687 -33.549 -2.500 0.50 63.98 465 SER A C 1
ATOM 7083 O O . SER D 4 464 ? -25.931 -34.471 -2.193 0.50 72.32 465 SER A O 1
#

Foldseek 3Di:
DQPCVCVQLNQFDKAFLLQVQLVCCVVVVAGAEEEEEVQLQVVLPPDDDFFSSSVVVVLLVLLVCLQSRHAYEYEYAAPPECRPDDPVSCLSCVLQLHHYHYWNHHRLLQRLVCCVLVLGVEYEYCDCLSLVHHAKYWYDQAVCVDGRGIIGIDGQVVSCVDDLVDHLLLLQLVLQDPVVDPQRWDVDDNQLSSLCSVVVLSDPDPVCVPSVVVSVVCQQPVPVVSHPDHHNVRDGGPCPSHVSSVCSVPNRGDDPVVSVVSVVCPPHLSDNNLVSVLVCCCVGRVLAFLNSNLVCLVSNQSSLLLNQLSNVCVPCLRFPAWPWWQDVSNPGQIWTKTKDQSCSSSVDDSVVTDDPPDDSRDIDIDTHGPSSCCRRPVVRSVVVVVVVVD/DVPPVCVQLNVFDKAFLLLVQLVCCVVVVAGAEEEEEPVQLPPPQVVADDFFPSSVVVVLLVLLVCLQSRHAYEYEYAADPECPDDDPVSCLSCVLQLHHYHYKNHHRLLQRLVCCVLVLGVEYEYDDDLSLVHHAWYWYDQADVPDGRGIIGIDGQVVSCVDDLVDHQLLLQLDQAQDPLHWPVDDNQLSSLCSVVVLSDPDDVPPVSVVPVVVCQAPVPVVSHPDHHPVTDRDPCPSHVSSCCSVPNRGDDPVVSVVSNVCPPHPRDNNLVSVLVVCCVGRVLAFLNSNLVCLVSNQSSLLLNLLSVLCVCCLRFPAWPWWQDVSNPGQIWTKTKHQSCSSSPDDSVVTDDPPDDSRDIDIDIHGPSSCCRRPVVRSVVVVVVVVD

B-factor: mean 54.15, std 18.87, range [10.31, 175.73]

Sequence (778 aa):
GIKGIYKEIGSGERISLCKLAIDHLEQHNRPLRLAIDAIWQFQIQAARGGSNPAIRTLFYRFVRLLSLGIHPIFVFDGPNKPNGVSTAAKRLIRLFGFTAHDAPGEAEAECAYLEQQGIVDAVLSEDVDTIFGSRVTLRDWSSEGGPPTHVTLHDAKKIAEGPSGLDREGVLVALSGGDYLPDGIPGCGIKVACQAAKAGFGKELCAITEWKQRLLHELRTNESGFFRTKHKALEIPENFPNEVLRYYTHPVVSSPATIERLRQEFPPSSTVDIAGLREFTRETFDWTFRPGAIKLIKVLAPGLLVQRCLDRYEESTLVKGISRREHFSTDATPELRVSFIPAELVGLDPGQEPEVPFDPWQPDLAWVPETILKLGVPVTVEDWEEGQRSGIKGIYKEIGSGERISLCKLAIDHLEQHNRPLRLAIDMAIWQFQIQAARGGSNPAIRTLFYRFVRLLSLGIHPIFVFDGPNKPNGVSTAAKRLIRLFGFTAHDAPGEAEAECAYLEQQGIVDAVLSEDVDTIFGSRVTLRDWSSEGGPPTHVTLHDAKKIAEGPSGLDREGVLVALMSGGDGIPGCGIKVACQAAKAGFGKELCAITEWKQRLLHELRTNESGFFRTKHKALEIPENFPNEVLRYYTHPVVSSPATIERLRQEFPPSSTVDIAGLREFTRETFDWTFRPGAIKLIKVLAPGLLVQRCLDRYEESTLVKGISRREHFSTDATPELRVSFIPAELVGLDPGQEPEVPFDPWQPDLAWVPETILKLGVPVTVEDWEEGQRS